Protein AF-0000000087723643 (afdb_homodimer)

pLDDT: mean 82.54, std 24.22, range [20.09, 98.75]

Solvent-accessible surface area (backbone atoms only — not comparable to full-atom values): 52245 Å² total; per-residue (Å²): 130,82,72,81,43,81,81,52,64,53,71,43,76,59,82,83,79,67,75,82,64,78,79,64,84,59,65,57,58,52,70,67,60,32,55,51,51,60,59,58,73,68,57,72,82,84,74,77,76,80,63,84,64,72,78,69,77,71,68,84,69,69,52,63,74,58,72,66,26,65,68,58,55,58,62,52,62,81,50,62,85,54,51,44,72,54,57,53,53,50,32,48,53,33,48,74,66,64,28,36,28,35,32,38,37,41,27,78,93,50,28,60,48,46,53,61,51,38,53,49,39,38,72,72,19,70,22,78,40,47,34,35,46,60,49,89,30,91,48,41,47,28,54,45,39,64,63,37,46,75,71,62,39,53,29,38,39,40,41,62,26,63,75,60,62,51,58,86,72,46,83,44,55,57,46,67,32,43,38,45,44,56,46,52,42,62,58,52,50,50,51,46,59,72,75,40,64,74,61,49,30,35,34,42,36,27,38,66,38,37,41,48,51,52,55,53,39,50,62,71,40,35,81,52,20,71,61,52,39,60,54,59,34,47,77,46,53,66,19,35,37,40,60,48,24,32,52,72,70,65,87,80,72,48,64,32,35,44,31,43,36,83,64,58,64,36,54,46,21,38,38,50,29,28,60,84,50,50,39,29,37,33,21,67,85,76,69,44,56,26,40,48,50,68,48,48,42,61,52,48,50,54,51,47,52,34,29,60,56,36,48,69,43,56,30,34,32,39,34,36,26,54,40,40,50,36,21,44,71,68,52,50,50,50,50,50,51,55,36,49,75,69,72,39,48,71,42,42,31,37,27,61,75,86,47,50,66,57,51,45,44,41,24,70,82,69,38,48,19,36,34,40,40,38,68,51,50,54,31,71,61,40,40,84,65,33,90,47,34,46,29,28,54,58,45,43,32,28,36,71,68,74,40,81,51,62,81,58,68,68,86,80,59,80,69,64,77,72,77,71,55,89,44,42,50,60,41,92,26,32,41,51,24,50,84,35,64,87,58,31,65,37,72,71,51,76,73,76,78,74,70,72,69,64,65,65,60,62,65,65,63,62,68,73,79,79,79,78,77,76,81,77,132,128,81,73,82,41,80,81,50,65,53,71,44,78,58,81,83,78,68,73,80,64,79,80,64,85,59,66,56,59,53,70,67,58,33,55,51,50,61,60,57,73,69,58,72,83,83,74,78,76,80,64,83,64,74,78,69,76,70,69,84,70,70,52,61,73,57,72,66,28,64,68,59,55,57,61,51,62,80,50,64,85,52,50,45,74,52,57,54,54,50,32,48,52,33,49,73,66,64,28,38,28,36,31,38,38,40,27,76,93,50,27,60,47,47,54,60,50,38,51,50,38,37,71,71,18,67,23,78,40,48,36,36,45,60,49,89,29,91,49,41,48,27,55,45,38,65,64,38,48,76,70,63,37,53,30,36,40,40,41,61,25,62,74,61,62,51,57,88,71,46,80,42,55,56,44,70,32,42,38,44,44,57,47,52,42,60,58,52,49,50,50,46,58,73,75,39,65,75,62,48,30,34,34,43,37,27,36,66,39,39,42,47,49,50,53,52,38,50,64,70,39,35,82,53,19,71,62,50,40,61,55,58,36,47,78,46,52,65,21,35,37,39,59,48,25,32,49,72,69,65,86,82,71,50,64,34,33,43,31,43,37,83,66,59,63,35,56,47,19,39,39,49,28,29,60,85,49,47,39,28,38,33,21,67,87,76,69,44,58,26,40,45,50,68,48,47,42,61,52,48,51,54,52,48,52,33,29,60,55,36,48,70,44,58,30,34,32,39,33,36,25,53,40,41,49,38,20,44,71,69,53,52,50,50,51,51,50,55,37,50,74,70,71,38,48,71,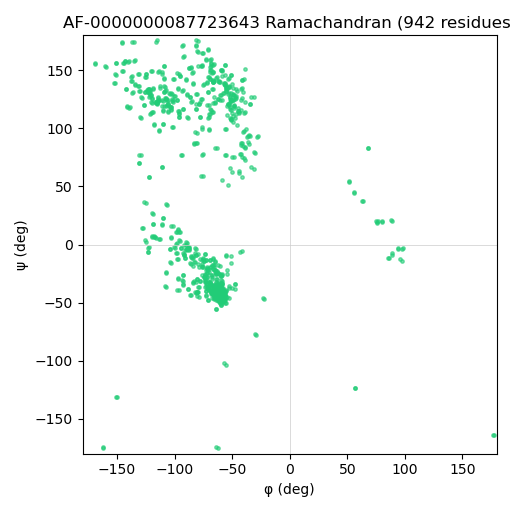42,44,31,36,29,62,75,87,47,52,67,57,49,44,44,41,24,68,84,67,39,49,18,36,32,41,40,37,67,50,50,55,30,71,61,39,38,86,67,32,90,49,34,49,28,28,53,57,45,44,32,29,35,71,68,73,41,82,50,62,82,58,69,67,86,80,60,79,70,63,77,74,76,71,54,87,44,43,50,58,42,92,26,33,40,50,24,48,85,34,65,87,59,31,65,37,72,70,51,75,72,77,76,76,71,72,70,64,67,66,61,61,66,68,63,62,68,73,79,79,78,78,76,74,83,76,133

InterPro domains:
  IPR016435 Diphthamide synthesis DPH1/DPH2 [PF01866] (106-406)
  IPR016435 Diphthamide synthesis DPH1/DPH2 [PTHR10762] (52-450)
  IPR016435 Diphthamide synthesis DPH1/DPH2 [SFLDS00032] (35-453)
  IPR016435 Diphthamide synthesis DPH1/DPH2 [TIGR00322] (83-400)
  IPR042263 Diphthamide synthesis DPH1/DPH2, domain 1 [G3DSA:3.40.50.11840] (94-179)
  IPR042264 Diphthamide synthesis DPH1/DPH2, domain 2 [G3DSA:3.40.50.11850] (180-295)
  IPR042265 Diphthamide synthesis DPH1/DPH2, domain 3 [G3DSA:3.40.50.11860] (296-396)

Secondary structure (DSSP, 8-state):
----S---EEEEE-S---------------HHHHHHHHHHTT------------------PPPHHHHT-HHHHHHHTTS-TTEE--HHHHHHHHHHHT-SEEEEE--GGGGGGHHHHHHHHHHHS--SEEEEE-S---SGGG--HHHHHHTT-SEEEEESS--SS-TTTSSS-EEEE--EE---HHHHHHHHHHHS-TT--EEEEE-GGGHHHHHHHHHHHTTT-TT-B----TTSPTTB--SSB-----TTS-SEEEEE-SSSHHHHHHHHH-TTS-EEEEETTTTEEEEEEE-HHHHHHHHHHHHHHHTT-SEEEEEEE-STT-S-HHHHHHHHHHHHHTT-EEEEEEESS--HHHHHHHHTTT-SEEEEES-THHHHHHGGG-SS-EE-HHHHHHHTTSS--TT---SS-TT-SSPPPTT------BTT-TT--TT---S---------THHHHHHTTTS----------/----S---EEEEE-S------------B--HHHHHHHHHHTT--------S---------PPPHHHHT-HHHHHHHTTS-TTEE--HHHHHHHHHHHT-SEEEEE--GGGGGGHHHHHHHHHHHS--SEEEEE-S---SGGG--HHHHHHTT-SEEEEESS--SS-TTTSSS-EEEE--EE--BHHHHHHHHHHHS-TT--EEEEE-GGGHHHHHHHHHHHTTT-TT-B----TTSPTTB--SSB-----TTS-SEEEEE-SSSHHHHHHHHH-TTS-EEEEETTTTEEEEEEE-HHHHHHHHHHHHHHHTT-SEEEEEEE-STT-S-HHHHHHHHHHHHHTT-EEEEEEESS--HHHHHHHHTTT-SEEEEES-THHHHHHGGG-SS-EE-HHHHHHHTTSS--TT---SS-TT-SSP--TT------BTT-TT--TT---S---------THHHHHHGGGS----------

Sequence (946 aa):
MEEDGPPRFSGRSAGRDSAPAPATAGALVPHAAANAAAAAAAAPPAAAAAAAGPRRFVRQQVPDEVLNDPALNAAMAVLPANYNFEIPKTVWRLRQAGAARVALQFPEGLLMYACAIADILQEHAGVEHAFVMGDVAYGACCVDDFSAAALGADFLVHYGHSCLVPVGVTNLPCLYVFVDIQMDVDHLVDCVRLNFPAGTRLLLAGTIQFSSAIQVARARLAGDYPSLDVPKCKPLSPGEVLGCTAPVVPAGSHDALVFVADGRFHLEAMMIANPWLPAYRYDPYGRQLFSESYDHAGMRAARRAAVEAAARARRWGLVMGTLGRQGNPRIVELLESKLAAKGLTYTLVLLSELSPQKLEALGRRDVDAWVQVACPRLSIDWGEGFVKPTLTPFEALVALGEAPAWWARPAGDAAVTPPVTPGHEPYPMDYYAAEGGEWNSSYHKAKPRARPAAAAAAAAAGSPAAAAAPAAQMEEDGPPRFSGRSAGRDSAPAPATAGALVPHAAANAAAAAAAAPPAAAAAAAGPRRFVRQQVPDEVLNDPALNAAMAVLPANYNFEIPKTVWRLRQAGAARVALQFPEGLLMYACAIADILQEHAGVEHAFVMGDVAYGACCVDDFSAAALGADFLVHYGHSCLVPVGVTNLPCLYVFVDIQMDVDHLVDCVRLNFPAGTRLLLAGTIQFSSAIQVARARLAGDYPSLDVPKCKPLSPGEVLGCTAPVVPAGSHDALVFVADGRFHLEAMMIANPWLPAYRYDPYGRQLFSESYDHAGMRAARRAAVEAAARARRWGLVMGTLGRQGNPRIVELLESKLAAKGLTYTLVLLSELSPQKLEALGRRDVDAWVQVACPRLSIDWGEGFVKPTLTPFEALVALGEAPAWWARPAGDAAVTPPVTPGHEPYPMDYYAAEGGEWNSSYHKAKPRARPAAAAAAAAAGSPAAAAAPAAQ

Structure (mmCIF, N/CA/C/O backbone):
data_AF-0000000087723643-model_v1
#
loop_
_entity.id
_entity.type
_entity.pdbx_description
1 polymer '2-(3-amino-3-carboxypropyl)histidine synthase subunit 1'
#
loop_
_atom_site.group_PDB
_atom_site.id
_atom_site.type_symbol
_atom_site.label_atom_id
_atom_site.label_alt_id
_atom_site.label_comp_id
_atom_site.label_asym_id
_atom_site.label_entity_id
_atom_site.label_seq_id
_atom_site.pdbx_PDB_ins_code
_atom_site.Cartn_x
_atom_site.Cartn_y
_atom_site.Cartn_z
_atom_site.occupancy
_atom_site.B_iso_or_equiv
_atom_site.auth_seq_id
_atom_site.auth_comp_id
_atom_site.auth_asym_id
_atom_site.auth_atom_id
_atom_site.pdbx_PDB_model_num
ATOM 1 N N . MET A 1 1 ? -0.548 11.922 -9.336 1 26.77 1 MET A N 1
ATOM 2 C CA . MET A 1 1 ? -1.993 11.727 -9.398 1 26.77 1 MET A CA 1
ATOM 3 C C . MET A 1 1 ? -2.705 13.031 -9.734 1 26.77 1 MET A C 1
ATOM 5 O O . MET A 1 1 ? -2.709 13.969 -8.938 1 26.77 1 MET A O 1
ATOM 9 N N . GLU A 1 2 ? -2.734 13.344 -10.938 1 32.09 2 GLU A N 1
ATOM 10 C CA . GLU A 1 2 ? -3.5 14.508 -11.375 1 32.09 2 GLU A CA 1
ATOM 11 C C . GLU A 1 2 ? -4.91 14.492 -10.789 1 32.09 2 GLU A C 1
ATOM 13 O O . GLU A 1 2 ? -5.543 13.438 -10.711 1 32.09 2 GLU A O 1
ATOM 18 N N . GLU A 1 3 ? -5.207 15.484 -9.992 1 39.53 3 GLU A N 1
ATOM 19 C CA . GLU A 1 3 ? -6.414 15.844 -9.25 1 39.53 3 GLU A CA 1
ATOM 20 C C . GLU A 1 3 ? -7.648 15.789 -10.141 1 39.53 3 GLU A C 1
ATOM 22 O O . GLU A 1 3 ? -7.812 16.625 -11.031 1 39.53 3 GLU A O 1
ATOM 27 N N . ASP A 1 4 ? -8.047 14.633 -10.398 1 43.69 4 ASP A N 1
ATOM 28 C CA . ASP A 1 4 ? -9.242 14.555 -11.219 1 43.69 4 ASP A CA 1
ATOM 29 C C . ASP A 1 4 ? -10.391 15.344 -10.602 1 43.69 4 ASP A C 1
ATOM 31 O O . ASP A 1 4 ? -11.531 15.273 -11.07 1 43.69 4 ASP A O 1
ATOM 35 N N . GLY A 1 5 ? -10.258 15.82 -9.383 1 43.44 5 GLY A N 1
ATOM 36 C CA . GLY A 1 5 ? -11.438 16.547 -8.938 1 43.44 5 GLY A CA 1
ATOM 37 C C . GLY A 1 5 ? -11.539 17.938 -9.523 1 43.44 5 GLY A C 1
ATOM 38 O O . GLY A 1 5 ? -10.594 18.422 -10.156 1 43.44 5 GLY A O 1
ATOM 39 N N . PRO A 1 6 ? -12.703 18.5 -9.656 1 44.12 6 PRO A N 1
ATOM 40 C CA . PRO A 1 6 ? -12.836 19.859 -10.18 1 44.12 6 PRO A CA 1
ATOM 41 C C . PRO A 1 6 ? -11.867 20.844 -9.508 1 44.12 6 PRO A C 1
ATOM 43 O O . PRO A 1 6 ? -11.617 20.734 -8.305 1 44.12 6 PRO A O 1
ATOM 46 N N . PRO A 1 7 ? -11.148 21.469 -10.297 1 54 7 PRO A N 1
ATOM 47 C CA . PRO A 1 7 ? -10.211 22.453 -9.758 1 54 7 PRO A CA 1
ATOM 48 C C . PRO A 1 7 ? -10.891 23.516 -8.883 1 54 7 PRO A C 1
ATOM 50 O O . PRO A 1 7 ? -11.859 24.141 -9.312 1 54 7 PRO A O 1
ATOM 53 N N . ARG A 1 8 ? -10.891 23.453 -7.605 1 56.75 8 ARG A N 1
ATOM 54 C CA . ARG A 1 8 ? -11.531 24.438 -6.734 1 56.75 8 ARG A CA 1
ATOM 55 C C . ARG A 1 8 ? -10.562 25.578 -6.391 1 56.75 8 ARG A C 1
ATOM 57 O O . ARG A 1 8 ? -10.898 26.453 -5.598 1 56.75 8 ARG A O 1
ATOM 64 N N . PHE A 1 9 ? -9.352 25.422 -6.988 1 56.84 9 PHE A N 1
ATOM 65 C CA . PHE A 1 9 ? -8.336 26.375 -6.566 1 56.84 9 PHE A CA 1
ATOM 66 C C . PHE A 1 9 ? -7.844 27.188 -7.75 1 56.84 9 PHE A C 1
ATOM 68 O O . PHE A 1 9 ? -7.688 26.672 -8.859 1 56.84 9 PHE A O 1
ATOM 75 N N . SER A 1 10 ? -7.887 28.5 -7.633 1 61.25 10 SER A N 1
ATOM 76 C CA . SER A 1 10 ? -7.227 29.344 -8.625 1 61.25 10 SER A CA 1
ATOM 77 C C . SER A 1 10 ? -6.207 30.266 -7.965 1 61.25 10 SER A C 1
ATOM 79 O O . SER A 1 10 ? -6.391 30.688 -6.824 1 61.25 10 SER A O 1
ATOM 81 N N . GLY A 1 11 ? -5.066 30.438 -8.383 1 63.12 11 GLY A N 1
ATOM 82 C CA . GLY A 1 11 ? -4.031 31.344 -7.91 1 63.12 11 GLY A CA 1
ATOM 83 C C . GLY A 1 11 ? -3.59 32.344 -8.961 1 63.12 11 GLY A C 1
ATOM 84 O O . GLY A 1 11 ? -3.422 32 -10.133 1 63.12 11 GLY A O 1
ATOM 85 N N . ARG A 1 12 ? -3.676 33.75 -8.734 1 61.25 12 ARG A N 1
ATOM 86 C CA . ARG A 1 12 ? -3.16 34.781 -9.625 1 61.25 12 ARG A CA 1
ATOM 87 C C . ARG A 1 12 ? -1.912 35.438 -9.039 1 61.25 12 ARG A C 1
ATOM 89 O O . ARG A 1 12 ? -1.811 35.594 -7.82 1 61.25 12 ARG A O 1
ATOM 96 N N . SER A 1 13 ? -0.91 35.531 -9.945 1 59.28 13 SER A N 1
ATOM 97 C CA . SER A 1 13 ? 0.281 36.219 -9.5 1 59.28 13 SER A CA 1
ATOM 98 C C . SER A 1 13 ? -0.072 37.625 -8.977 1 59.28 13 SER A C 1
ATOM 100 O O . SER A 1 13 ? -0.798 38.375 -9.633 1 59.28 13 SER A O 1
ATOM 102 N N . ALA A 1 14 ? -0.001 37.969 -7.863 1 53.91 14 ALA A N 1
ATOM 103 C CA . ALA A 1 14 ? -0.396 39.25 -7.332 1 53.91 14 ALA A CA 1
ATOM 104 C C . ALA A 1 14 ? 0.349 40.406 -8.039 1 53.91 14 ALA A C 1
ATOM 106 O O . ALA A 1 14 ? -0.264 41.375 -8.477 1 53.91 14 ALA A O 1
ATOM 107 N N . GLY A 1 15 ? 1.433 41.219 -7.691 1 44.56 15 GLY A N 1
ATOM 108 C CA . GLY A 1 15 ? 2.059 42.469 -8.062 1 44.56 15 GLY A CA 1
ATOM 109 C C . GLY A 1 15 ? 2.926 42.344 -9.305 1 44.56 15 GLY A C 1
ATOM 110 O O . GLY A 1 15 ? 3.133 41.25 -9.828 1 44.56 15 GLY A O 1
ATOM 111 N N . ARG A 1 16 ? 3.516 43.781 -9.789 1 41.38 16 ARG A N 1
ATOM 112 C CA . ARG A 1 16 ? 4.398 44.219 -10.867 1 41.38 16 ARG A CA 1
ATOM 113 C C . ARG A 1 16 ? 5.676 43.406 -10.906 1 41.38 16 ARG A C 1
ATOM 115 O O . ARG A 1 16 ? 6.316 43.188 -9.875 1 41.38 16 ARG A O 1
ATOM 122 N N . ASP A 1 17 ? 5.82 42.719 -11.961 1 36.19 17 ASP A N 1
ATOM 123 C CA . ASP A 1 17 ? 7.008 41.938 -12.289 1 36.19 17 ASP A CA 1
ATOM 124 C C . ASP A 1 17 ? 8.281 42.781 -12.125 1 36.19 17 ASP A C 1
ATOM 126 O O . ASP A 1 17 ? 8.5 43.719 -12.875 1 36.19 17 ASP A O 1
ATOM 130 N N . SER A 1 18 ? 8.727 43.312 -11.078 1 31.7 18 SER A N 1
ATOM 131 C CA . SER A 1 18 ? 10.07 43.844 -11.273 1 31.7 18 SER A CA 1
ATOM 132 C C . SER A 1 18 ? 11 42.812 -11.891 1 31.7 18 SER A C 1
ATOM 134 O O . SER A 1 18 ? 10.891 41.625 -11.594 1 31.7 18 SER A O 1
ATOM 136 N N . ALA A 1 19 ? 11.609 43.125 -13.031 1 34.75 19 ALA A N 1
ATOM 137 C CA . ALA A 1 19 ? 12.625 42.344 -13.703 1 34.75 19 ALA A CA 1
ATOM 138 C C . ALA A 1 19 ? 13.516 41.625 -12.688 1 34.75 19 ALA A C 1
ATOM 140 O O . ALA A 1 19 ? 13.93 42.219 -11.688 1 34.75 19 ALA A O 1
ATOM 141 N N . PRO A 1 20 ? 13.609 40.281 -12.719 1 33.22 20 PRO A N 1
ATOM 142 C CA . PRO A 1 20 ? 14.453 39.5 -11.789 1 33.22 20 PRO A CA 1
ATOM 143 C C . PRO A 1 20 ? 15.828 40.156 -11.586 1 33.22 20 PRO A C 1
ATOM 145 O O . PRO A 1 20 ? 16.578 40.312 -12.555 1 33.22 20 PRO A O 1
ATOM 148 N N . ALA A 1 21 ? 16.016 41.188 -10.812 1 29.42 21 ALA A N 1
ATOM 149 C CA . ALA A 1 21 ? 17.422 41.531 -10.594 1 29.42 21 ALA A CA 1
ATOM 150 C C . ALA A 1 21 ? 18.266 40.281 -10.352 1 29.42 21 ALA A C 1
ATOM 152 O O . ALA A 1 21 ? 17.75 39.25 -9.891 1 29.42 21 ALA A O 1
ATOM 153 N N . PRO A 1 22 ? 19.484 40.188 -11.047 1 28.86 22 PRO A N 1
ATOM 154 C CA . PRO A 1 22 ? 20.359 39.062 -10.789 1 28.86 22 PRO A CA 1
ATOM 155 C C . PRO A 1 22 ? 20.406 38.656 -9.305 1 28.86 22 PRO A C 1
ATOM 157 O O . PRO A 1 22 ? 20.281 39.531 -8.438 1 28.86 22 PRO A O 1
ATOM 160 N N . ALA A 1 23 ? 19.953 37.562 -8.938 1 30.86 23 ALA A N 1
ATOM 161 C CA . ALA A 1 23 ? 19.938 36.969 -7.609 1 30.86 23 ALA A CA 1
ATOM 162 C C . ALA A 1 23 ? 21.188 37.375 -6.816 1 30.86 23 ALA A C 1
ATOM 164 O O . ALA A 1 23 ? 22.297 36.906 -7.098 1 30.86 23 ALA A O 1
ATOM 165 N N . THR A 1 24 ? 21.297 38.625 -6.504 1 26.8 24 THR A N 1
ATOM 166 C CA . THR A 1 24 ? 22.312 38.719 -5.453 1 26.8 24 THR A CA 1
ATOM 167 C C . THR A 1 24 ? 22.031 37.75 -4.324 1 26.8 24 THR A C 1
ATOM 169 O O . THR A 1 24 ? 20.875 37.406 -4.074 1 26.8 24 THR A O 1
ATOM 172 N N . ALA A 1 25 ? 22.984 36.938 -3.848 1 31.97 25 ALA A N 1
ATOM 173 C CA . ALA A 1 25 ? 22.969 35.906 -2.834 1 31.97 25 ALA A CA 1
ATOM 174 C C . ALA A 1 25 ? 22.203 36.344 -1.593 1 31.97 25 ALA A C 1
ATOM 176 O O . ALA A 1 25 ? 22.688 37.156 -0.817 1 31.97 25 ALA A O 1
ATOM 177 N N . GLY A 1 26 ? 20.969 36.594 -1.682 1 32.94 26 GLY A N 1
ATOM 178 C CA . GLY A 1 26 ? 20.219 36.844 -0.463 1 32.94 26 GLY A CA 1
ATOM 179 C C . GLY A 1 26 ? 20.594 35.906 0.676 1 32.94 26 GLY A C 1
ATOM 180 O O . GLY A 1 26 ? 21.188 34.844 0.451 1 32.94 26 GLY A O 1
ATOM 181 N N . ALA A 1 27 ? 20.656 36.375 1.974 1 34.47 27 ALA A N 1
ATOM 182 C CA . ALA A 1 27 ? 21.188 35.719 3.168 1 34.47 27 ALA A CA 1
ATOM 183 C C . ALA A 1 27 ? 20.422 34.469 3.516 1 34.47 27 ALA A C 1
ATOM 185 O O . ALA A 1 27 ? 19.219 34.531 3.811 1 34.47 27 ALA A O 1
ATOM 186 N N . LEU A 1 28 ? 20.734 33.375 2.9 1 44.81 28 LEU A N 1
ATOM 187 C CA . LEU A 1 28 ? 20.297 32.094 3.443 1 44.81 28 LEU A CA 1
ATOM 188 C C . LEU A 1 28 ? 20.438 32.062 4.961 1 44.81 28 LEU A C 1
ATOM 190 O O . LEU A 1 28 ? 21.484 32.438 5.504 1 44.81 28 LEU A O 1
ATOM 194 N N . VAL A 1 29 ? 19.484 32.312 5.738 1 44.44 29 VAL A N 1
ATOM 195 C CA . VAL A 1 29 ? 19.562 32.219 7.191 1 44.44 29 VAL A CA 1
ATOM 196 C C . VAL A 1 29 ? 20.141 30.859 7.602 1 44.44 29 VAL A C 1
ATOM 198 O O . VAL A 1 29 ? 19.594 29.812 7.227 1 44.44 29 VAL A O 1
ATOM 201 N N . PRO A 1 30 ? 21.375 30.938 8.07 1 46.38 30 PRO A N 1
ATOM 202 C CA . PRO A 1 30 ? 21.953 29.672 8.516 1 46.38 30 PRO A CA 1
ATOM 203 C C . PRO A 1 30 ? 21.078 28.938 9.523 1 46.38 30 PRO A C 1
ATOM 205 O O . PRO A 1 30 ? 20.328 29.562 10.273 1 46.38 30 PRO A O 1
ATOM 208 N N . HIS A 1 31 ? 21.031 27.703 9.438 1 50.47 31 HIS A N 1
ATOM 209 C CA . HIS A 1 31 ? 20.25 26.828 10.297 1 50.47 31 HIS A CA 1
ATOM 210 C C . HIS A 1 31 ? 20.438 27.188 11.766 1 50.47 31 HIS A C 1
ATOM 212 O O . HIS A 1 31 ? 19.5 27.094 12.562 1 50.47 31 HIS A O 1
ATOM 218 N N . ALA A 1 32 ? 21.688 27.656 12.188 1 42.41 32 ALA A N 1
ATOM 219 C CA . ALA A 1 32 ? 22 27.984 13.578 1 42.41 32 ALA A CA 1
ATOM 220 C C . ALA A 1 32 ? 21.203 29.188 14.055 1 42.41 32 ALA A C 1
ATOM 222 O O . ALA A 1 32 ? 20.781 29.234 15.211 1 42.41 32 ALA A O 1
ATOM 223 N N . ALA A 1 33 ? 21.094 30.062 13.289 1 41.12 33 ALA A N 1
ATOM 224 C CA . ALA A 1 33 ? 20.406 31.297 13.672 1 41.12 33 ALA A CA 1
ATOM 225 C C . ALA A 1 33 ? 18.906 31.062 13.844 1 41.12 33 ALA A C 1
ATOM 227 O O . ALA A 1 33 ? 18.266 31.641 14.727 1 41.12 33 ALA A O 1
ATOM 228 N N . ALA A 1 34 ? 18.469 30.141 13.039 1 41.38 34 ALA A N 1
ATOM 229 C CA . ALA A 1 34 ? 17.047 29.828 13.102 1 41.38 34 ALA A CA 1
ATOM 230 C C . ALA A 1 34 ? 16.719 29.078 14.391 1 41.38 34 ALA A C 1
ATOM 232 O O . ALA A 1 34 ? 15.68 29.344 15.008 1 41.38 34 ALA A O 1
ATOM 233 N N . ASN A 1 35 ? 17.625 28.203 14.805 1 43.75 35 ASN A N 1
ATOM 234 C CA . ASN A 1 35 ? 17.406 27.469 16.047 1 43.75 35 ASN A CA 1
ATOM 235 C C . ASN A 1 35 ? 17.484 28.375 17.266 1 43.75 35 ASN A C 1
ATOM 237 O O . ASN A 1 35 ? 16.734 28.203 18.234 1 43.75 35 ASN A O 1
ATOM 241 N N . ALA A 1 36 ? 18.344 29.422 17.25 1 41.81 36 ALA A N 1
ATOM 242 C CA . ALA A 1 36 ? 18.484 30.375 18.344 1 41.81 36 ALA A CA 1
ATOM 243 C C . ALA A 1 36 ? 17.25 31.281 18.422 1 41.81 36 ALA A C 1
ATOM 245 O O . ALA A 1 36 ? 16.766 31.578 19.531 1 41.81 36 ALA A O 1
ATOM 246 N N . ALA A 1 37 ? 16.766 31.594 17.375 1 41.94 37 ALA A N 1
ATOM 247 C CA . ALA A 1 37 ? 15.594 32.469 17.391 1 41.94 37 ALA A CA 1
ATOM 248 C C . ALA A 1 37 ? 14.352 31.734 17.875 1 41.94 37 ALA A C 1
ATOM 250 O O . ALA A 1 37 ? 13.531 32.281 18.609 1 41.94 37 ALA A O 1
ATOM 251 N N . ALA A 1 38 ? 14.234 30.484 17.531 1 43.06 38 ALA A N 1
ATOM 252 C CA . ALA A 1 38 ? 13.102 29.688 18 1 43.06 38 ALA A CA 1
ATOM 253 C C . ALA A 1 38 ? 13.18 29.453 19.5 1 43.06 38 ALA A C 1
ATOM 255 O O . ALA A 1 38 ? 12.156 29.469 20.188 1 43.06 38 ALA A O 1
ATOM 256 N N . ALA A 1 39 ? 14.352 29.312 20.141 1 40.75 39 ALA A N 1
ATOM 257 C CA . ALA A 1 39 ? 14.555 29.188 21.578 1 40.75 39 ALA A CA 1
ATOM 258 C C . ALA A 1 39 ? 14.273 30.516 22.297 1 40.75 39 ALA A C 1
ATOM 260 O O . ALA A 1 39 ? 13.727 30.531 23.391 1 40.75 39 ALA A O 1
ATOM 261 N N . ALA A 1 40 ? 14.57 31.656 21.781 1 38.5 40 ALA A N 1
ATOM 262 C CA . ALA A 1 40 ? 14.398 32.969 22.406 1 38.5 40 ALA A CA 1
ATOM 263 C C . ALA A 1 40 ? 12.922 33.375 22.438 1 38.5 40 ALA A C 1
ATOM 265 O O . ALA A 1 40 ? 12.492 34.062 23.344 1 38.5 40 ALA A O 1
ATOM 266 N N . ALA A 1 41 ? 12.148 32.969 21.484 1 38.88 41 ALA A N 1
ATOM 267 C CA . ALA A 1 41 ? 10.758 33.438 21.438 1 38.88 41 ALA A CA 1
ATOM 268 C C . ALA A 1 41 ? 9.906 32.719 22.484 1 38.88 41 ALA A C 1
ATOM 270 O O . ALA A 1 41 ? 8.773 33.125 22.75 1 38.88 41 ALA A O 1
ATOM 271 N N . ALA A 1 42 ? 10.328 31.562 23.078 1 35.16 42 ALA A N 1
ATOM 272 C CA . ALA A 1 42 ? 9.586 30.859 24.141 1 35.16 42 ALA A CA 1
ATOM 273 C C . ALA A 1 42 ? 9.906 31.438 25.5 1 35.16 42 ALA A C 1
ATOM 275 O O . ALA A 1 42 ? 9.422 30.953 26.531 1 35.16 42 ALA A O 1
ATOM 276 N N . ALA A 1 43 ? 10.953 32.312 25.641 1 30.06 43 ALA A N 1
ATOM 277 C CA . ALA A 1 43 ? 11.289 32.719 26.984 1 30.06 43 ALA A CA 1
ATOM 278 C C . ALA A 1 43 ? 10.281 33.75 27.516 1 30.06 43 ALA A C 1
ATOM 280 O O . ALA A 1 43 ? 10.07 34.781 26.891 1 30.06 43 ALA A O 1
ATOM 281 N N . PRO A 1 44 ? 9.32 33.375 28.312 1 31.84 44 PRO A N 1
ATOM 282 C CA . PRO A 1 44 ? 8.5 34.406 28.969 1 31.84 44 PRO A CA 1
ATOM 283 C C . PRO A 1 44 ? 9.328 35.469 29.672 1 31.84 44 PRO A C 1
ATOM 285 O O . PRO A 1 44 ? 10.5 35.25 29.969 1 31.84 44 PRO A O 1
ATOM 288 N N . PRO A 1 45 ? 8.906 36.719 29.719 1 28.23 45 PRO A N 1
ATOM 289 C CA . PRO A 1 45 ? 9.586 37.781 30.438 1 28.23 45 PRO A CA 1
ATOM 290 C C . PRO A 1 45 ? 9.953 37.406 31.875 1 28.23 45 PRO A C 1
ATOM 292 O O . PRO A 1 45 ? 9.305 36.531 32.469 1 28.23 45 PRO A O 1
ATOM 295 N N . ALA A 1 46 ? 11.195 37.688 32.406 1 27.03 46 ALA A N 1
ATOM 296 C CA . ALA A 1 46 ? 11.938 37.5 33.625 1 27.03 46 ALA A CA 1
ATOM 297 C C . ALA A 1 46 ? 11.172 38.031 34.844 1 27.03 46 ALA A C 1
ATOM 299 O O . ALA A 1 46 ? 11.172 39.25 35.094 1 27.03 46 ALA A O 1
ATOM 300 N N . ALA A 1 47 ? 9.922 37.719 35.125 1 27.5 47 ALA A N 1
ATOM 301 C CA . ALA A 1 47 ? 9.609 38.125 36.5 1 27.5 47 ALA A CA 1
ATOM 302 C C . ALA A 1 47 ? 10.617 37.531 37.5 1 27.5 47 ALA A C 1
ATOM 304 O O . ALA A 1 47 ? 11.141 36.438 37.281 1 27.5 47 ALA A O 1
ATOM 305 N N . ALA A 1 48 ? 11.211 38.375 38.562 1 26.91 48 ALA A N 1
ATOM 306 C CA . ALA A 1 48 ? 12.273 38.375 39.562 1 26.91 48 ALA A CA 1
ATOM 307 C C . ALA A 1 48 ? 12.164 37.156 40.469 1 26.91 48 ALA A C 1
ATOM 309 O O . ALA A 1 48 ? 12.898 37.062 41.469 1 26.91 48 ALA A O 1
ATOM 310 N N . ALA A 1 49 ? 11.031 36.531 40.688 1 30.27 49 ALA A N 1
ATOM 311 C CA . ALA A 1 49 ? 11.148 35.781 41.938 1 30.27 49 ALA A CA 1
ATOM 312 C C . ALA A 1 49 ? 12.203 34.688 41.781 1 30.27 49 ALA A C 1
ATOM 314 O O . ALA A 1 49 ? 12.281 34 40.781 1 30.27 49 ALA A O 1
ATOM 315 N N . ALA A 1 50 ? 13.305 34.688 42.688 1 30.52 50 ALA A N 1
ATOM 316 C CA . ALA A 1 50 ? 14.523 33.906 42.844 1 30.52 50 ALA A CA 1
ATOM 317 C C . ALA A 1 50 ? 14.219 32.406 42.844 1 30.52 50 ALA A C 1
ATOM 319 O O . ALA A 1 50 ? 15.008 31.594 43.344 1 30.52 50 ALA A O 1
ATOM 320 N N . ALA A 1 51 ? 12.914 32.031 42.906 1 30.66 51 ALA A N 1
ATOM 321 C CA . ALA A 1 51 ? 12.844 30.625 43.281 1 30.66 51 ALA A CA 1
ATOM 322 C C . ALA A 1 51 ? 13.633 29.75 42.312 1 30.66 51 ALA A C 1
ATOM 324 O O . ALA A 1 51 ? 13.867 30.156 41.156 1 30.66 51 ALA A O 1
ATOM 325 N N . ALA A 1 52 ? 14.242 28.641 42.938 1 32.84 52 ALA A N 1
ATOM 326 C CA . ALA A 1 52 ? 15.062 27.594 42.312 1 32.84 52 ALA A CA 1
ATOM 327 C C . ALA A 1 52 ? 14.484 27.172 40.969 1 32.84 52 ALA A C 1
ATOM 329 O O . ALA A 1 52 ? 13.312 26.781 40.875 1 32.84 52 ALA A O 1
ATOM 330 N N . GLY A 1 53 ? 14.82 27.891 39.969 1 30.38 53 GLY A N 1
ATOM 331 C CA . GLY A 1 53 ? 14.344 27.688 38.625 1 30.38 53 GLY A CA 1
ATOM 332 C C . GLY A 1 53 ? 14.375 26.234 38.188 1 30.38 53 GLY A C 1
ATOM 333 O O . GLY A 1 53 ? 15.156 25.438 38.719 1 30.38 53 GLY A O 1
ATOM 334 N N . PRO A 1 54 ? 13.188 25.719 37.969 1 34.25 54 PRO A N 1
ATOM 335 C CA . PRO A 1 54 ? 13.164 24.312 37.562 1 34.25 54 PRO A CA 1
ATOM 336 C C . PRO A 1 54 ? 14.375 23.938 36.719 1 34.25 54 PRO A C 1
ATOM 338 O O . PRO A 1 54 ? 14.969 24.781 36.062 1 34.25 54 PRO A O 1
ATOM 341 N N . ARG A 1 55 ? 15.062 22.859 37.188 1 37.69 55 ARG A N 1
ATOM 342 C CA . ARG A 1 55 ? 16.188 22.266 36.469 1 37.69 55 ARG A CA 1
ATOM 343 C C . ARG A 1 55 ? 15.945 22.297 34.969 1 37.69 55 ARG A C 1
ATOM 345 O O . ARG A 1 55 ? 14.922 21.797 34.469 1 37.69 55 ARG A O 1
ATOM 352 N N . ARG A 1 56 ? 16.375 23.25 34.344 1 32.97 56 ARG A N 1
ATOM 353 C CA . ARG A 1 56 ? 16.328 23.297 32.875 1 32.97 56 ARG A CA 1
ATOM 354 C C . ARG A 1 56 ? 16.547 21.906 32.281 1 32.97 56 ARG A C 1
ATOM 356 O O . ARG A 1 56 ? 17.453 21.188 32.656 1 32.97 56 ARG A O 1
ATOM 363 N N . PHE A 1 57 ? 15.508 21.141 31.969 1 37.22 57 PHE A N 1
ATOM 364 C CA . PHE A 1 57 ? 15.672 19.953 31.125 1 37.22 57 PHE A CA 1
ATOM 365 C C . PHE A 1 57 ? 16.812 20.156 30.141 1 37.22 57 PHE A C 1
ATOM 367 O O . PHE A 1 57 ? 16.766 21.047 29.297 1 37.22 57 PHE A O 1
ATOM 374 N N . VAL A 1 58 ? 18.016 20 30.578 1 38.5 58 VAL A N 1
ATOM 375 C CA . VAL A 1 58 ? 19.156 20 29.672 1 38.5 58 VAL A CA 1
ATOM 376 C C . VAL A 1 58 ? 18.797 19.25 28.391 1 38.5 58 VAL A C 1
ATOM 378 O O . VAL A 1 58 ? 18.531 18.047 28.422 1 38.5 58 VAL A O 1
ATOM 381 N N . ARG A 1 59 ? 18.047 19.781 27.547 1 46.38 59 ARG A N 1
ATOM 382 C CA . ARG A 1 59 ? 17.984 19.234 26.188 1 46.38 59 ARG A CA 1
ATOM 383 C C . ARG A 1 59 ? 19.297 18.562 25.812 1 46.38 59 ARG A C 1
ATOM 385 O O . ARG A 1 59 ? 20.375 19.156 25.953 1 46.38 59 ARG A O 1
ATOM 392 N N . GLN A 1 60 ? 19.391 17.328 26.031 1 55.31 60 GLN A N 1
ATOM 393 C CA . GLN A 1 60 ? 20.578 16.531 25.734 1 55.31 60 GLN A CA 1
ATOM 394 C C . GLN A 1 60 ? 21.266 17.016 24.453 1 55.31 60 GLN A C 1
ATOM 396 O O . GLN A 1 60 ? 20.75 16.797 23.359 1 55.31 60 GLN A O 1
ATOM 401 N N . GLN A 1 61 ? 22.156 18 24.562 1 79.94 61 GLN A N 1
ATOM 402 C CA . GLN A 1 61 ? 23 18.609 23.531 1 79.94 61 GLN A CA 1
ATOM 403 C C . GLN A 1 61 ? 23.891 17.562 22.875 1 79.94 61 GLN A C 1
ATOM 405 O O . GLN A 1 61 ? 24.359 16.641 23.547 1 79.94 61 GLN A O 1
ATOM 410 N N . VAL A 1 62 ? 23.812 17.453 21.594 1 92.88 62 VAL A N 1
ATOM 411 C CA . VAL A 1 62 ? 24.75 16.625 20.828 1 92.88 62 VAL A CA 1
ATOM 412 C C . VAL A 1 62 ? 26.172 16.938 21.25 1 92.88 62 VAL A C 1
ATOM 414 O O . VAL A 1 62 ? 26.594 18.094 21.266 1 92.88 62 VAL A O 1
ATOM 417 N N . PRO A 1 63 ? 26.938 16.031 21.75 1 95.19 63 PRO A N 1
ATOM 418 C CA . PRO A 1 63 ? 28.328 16.266 22.172 1 95.19 63 PRO A CA 1
ATOM 419 C C . PRO A 1 63 ? 29.188 16.828 21.047 1 95.19 63 PRO A C 1
ATOM 421 O O . PRO A 1 63 ? 28.969 16.516 19.875 1 95.19 63 PRO A O 1
ATOM 424 N N . ASP A 1 64 ? 30.203 17.516 21.406 1 94.38 64 ASP A N 1
ATOM 425 C CA . ASP A 1 64 ? 31.125 18.141 20.453 1 94.38 64 ASP A CA 1
ATOM 426 C C . ASP A 1 64 ? 31.844 17.078 19.625 1 94.38 64 ASP A C 1
ATOM 428 O O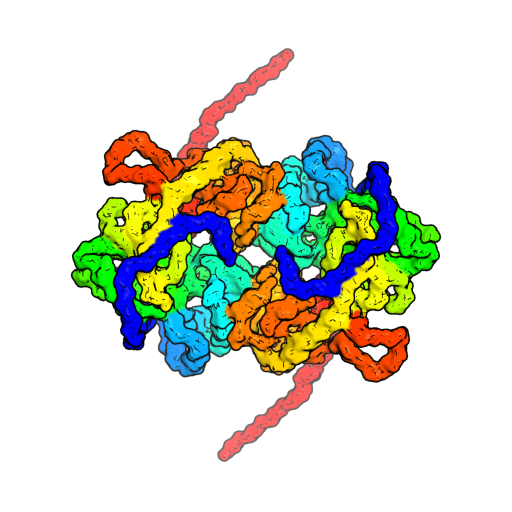 . ASP A 1 64 ? 32.156 17.312 18.453 1 94.38 64 ASP A O 1
ATOM 432 N N . GLU A 1 65 ? 32.094 16.016 20.266 1 94.25 65 GLU A N 1
ATOM 433 C CA . GLU A 1 65 ? 32.812 14.938 19.578 1 94.25 65 GLU A CA 1
ATOM 434 C C . GLU A 1 65 ? 32.031 14.469 18.344 1 94.25 65 GLU A C 1
ATOM 436 O O . GLU A 1 65 ? 32.625 14.039 17.359 1 94.25 65 GLU A O 1
ATOM 441 N N . VAL A 1 66 ? 30.734 14.555 18.391 1 96.31 66 VAL A N 1
ATOM 442 C CA . VAL A 1 66 ? 29.922 14.156 17.25 1 96.31 66 VAL A CA 1
ATOM 443 C C . VAL A 1 66 ? 29.781 15.328 16.281 1 96.31 66 VAL A C 1
ATOM 445 O O . VAL A 1 66 ? 29.953 15.164 15.078 1 96.31 66 VAL A O 1
ATOM 448 N N . LEU A 1 67 ? 29.547 16.484 16.844 1 95.12 67 LEU A N 1
ATOM 449 C CA . LEU A 1 67 ? 29.328 17.688 16.031 1 95.12 67 LEU A CA 1
ATOM 450 C C . LEU A 1 67 ? 30.578 18.016 15.195 1 95.12 67 LEU A C 1
ATOM 452 O O . LEU A 1 67 ? 30.453 18.484 14.062 1 95.12 67 LEU A O 1
ATOM 456 N N . ASN A 1 68 ? 31.781 17.719 15.734 1 94.88 68 ASN A N 1
ATOM 457 C CA . ASN A 1 68 ? 33.031 18.125 15.078 1 94.88 68 ASN A CA 1
ATOM 458 C C . ASN A 1 68 ? 33.781 16.922 14.531 1 94.88 68 ASN A C 1
ATOM 460 O O . ASN A 1 68 ? 35 17 14.297 1 94.88 68 ASN A O 1
ATOM 464 N N . ASP A 1 69 ? 33.125 15.836 14.414 1 96.25 69 ASP A N 1
ATOM 465 C CA . ASP A 1 69 ? 33.75 14.664 13.805 1 96.25 69 ASP A CA 1
ATOM 466 C C . ASP A 1 69 ? 34.031 14.891 12.32 1 96.25 69 ASP A C 1
ATOM 468 O O . ASP A 1 69 ? 33.094 14.984 11.516 1 96.25 69 ASP A O 1
ATOM 472 N N . PRO A 1 70 ? 35.312 14.938 11.93 1 97.06 70 PRO A N 1
ATOM 473 C CA . PRO A 1 70 ? 35.656 15.273 10.539 1 97.06 70 PRO A CA 1
ATOM 474 C C . PRO A 1 70 ? 35.156 14.227 9.547 1 97.06 70 PRO A C 1
ATOM 476 O O . PRO A 1 70 ? 34.75 14.578 8.43 1 97.06 70 PRO A O 1
ATOM 479 N N . ALA A 1 71 ? 35.188 13.008 9.93 1 97.31 71 ALA A N 1
ATOM 480 C CA . ALA A 1 71 ? 34.75 11.945 9.039 1 97.31 71 ALA A CA 1
ATOM 481 C C . ALA A 1 71 ? 33.219 12.047 8.812 1 97.31 71 ALA A C 1
ATOM 483 O O . ALA A 1 71 ? 32.75 11.867 7.688 1 97.31 71 ALA A O 1
ATOM 484 N N . LEU A 1 72 ? 32.5 12.305 9.867 1 97.62 72 LEU A N 1
ATOM 485 C CA . LEU A 1 72 ? 31.047 12.477 9.758 1 97.62 72 LEU A CA 1
ATOM 486 C C . LEU A 1 72 ? 30.703 13.688 8.898 1 97.62 72 LEU A C 1
ATOM 488 O O . LEU A 1 72 ? 29.844 13.617 8.023 1 97.62 72 LEU A O 1
ATOM 492 N N . ASN A 1 73 ? 31.406 14.758 9.172 1 97.12 73 ASN A N 1
ATOM 493 C CA . ASN A 1 73 ? 31.172 15.977 8.406 1 97.12 73 ASN A CA 1
ATOM 494 C C . ASN A 1 73 ? 31.453 15.781 6.922 1 97.12 73 ASN A C 1
ATOM 496 O O . ASN A 1 73 ? 30.734 16.297 6.07 1 97.12 73 ASN A O 1
ATOM 500 N N . ALA A 1 74 ? 32.5 15.016 6.633 1 97.25 74 ALA A N 1
ATOM 501 C CA . ALA A 1 74 ? 32.812 14.703 5.246 1 97.25 74 ALA A CA 1
ATOM 502 C C . ALA A 1 74 ? 31.719 13.859 4.598 1 97.25 74 ALA A C 1
ATOM 504 O O . ALA A 1 74 ? 31.359 14.078 3.439 1 97.25 74 ALA A O 1
ATOM 505 N N . ALA A 1 75 ? 31.25 12.93 5.332 1 96.06 75 ALA A N 1
ATOM 506 C CA . ALA A 1 75 ? 30.203 12.055 4.824 1 96.06 75 ALA A CA 1
ATOM 507 C C . ALA A 1 75 ? 28.922 12.836 4.543 1 96.06 75 ALA A C 1
ATOM 509 O O . ALA A 1 75 ? 28.188 12.531 3.594 1 96.06 75 ALA A O 1
ATOM 510 N N . MET A 1 76 ? 28.609 13.828 5.34 1 97 76 MET A N 1
ATOM 511 C CA . MET A 1 76 ? 27.391 14.609 5.234 1 97 76 MET A CA 1
ATOM 512 C C . MET A 1 76 ? 27.438 15.547 4.035 1 97 76 MET A C 1
ATOM 514 O O . MET A 1 76 ? 26.422 16.094 3.623 1 97 76 MET A O 1
ATOM 518 N N . ALA A 1 77 ? 28.594 15.758 3.422 1 95.56 77 ALA A N 1
ATOM 519 C CA . ALA A 1 77 ? 28.781 16.719 2.334 1 95.56 77 ALA A CA 1
ATOM 520 C C . ALA A 1 77 ? 28 16.297 1.095 1 95.56 77 ALA A C 1
ATOM 522 O O . ALA A 1 77 ? 27.734 17.125 0.217 1 95.56 77 ALA A O 1
ATOM 523 N N . VAL A 1 78 ? 27.594 15.031 1.022 1 93.12 78 VAL A N 1
ATOM 524 C CA . VAL A 1 78 ? 26.844 14.547 -0.13 1 93.12 78 VAL A CA 1
ATOM 525 C C . VAL A 1 78 ? 25.391 15.039 -0.046 1 93.12 78 VAL A C 1
ATOM 527 O O . VAL A 1 78 ? 24.688 15.094 -1.057 1 93.12 78 VAL A O 1
ATOM 530 N N . LEU A 1 79 ? 24.953 15.438 1.122 1 95.81 79 LEU A N 1
ATOM 531 C CA . LEU A 1 79 ? 23.594 15.945 1.328 1 95.81 79 LEU A CA 1
ATOM 532 C C . LEU A 1 79 ? 23.516 17.438 0.992 1 95.81 79 LEU A C 1
ATOM 534 O O . LEU A 1 79 ? 24.516 18.156 1.113 1 95.81 79 LEU A O 1
ATOM 538 N N . PRO A 1 80 ? 22.391 17.906 0.501 1 94.31 80 PRO A N 1
ATOM 539 C CA . PRO A 1 80 ? 22.281 19.328 0.172 1 94.31 80 PRO A CA 1
ATOM 540 C C . PRO A 1 80 ? 22.484 20.234 1.389 1 94.31 80 PRO A C 1
ATOM 542 O O . PRO A 1 80 ? 21.906 20 2.445 1 94.31 80 PRO A O 1
ATOM 545 N N . ALA A 1 81 ? 23.156 21.297 1.223 1 93.62 81 ALA A N 1
ATOM 546 C CA . ALA A 1 81 ? 23.578 22.172 2.318 1 93.62 81 ALA A CA 1
ATOM 547 C C . ALA A 1 81 ? 22.391 22.969 2.871 1 93.62 81 ALA A C 1
ATOM 549 O O . ALA A 1 81 ? 22.406 23.375 4.031 1 93.62 81 ALA A O 1
ATOM 550 N N . ASN A 1 82 ? 21.438 23.172 2.09 1 94.62 82 ASN A N 1
ATOM 551 C CA . ASN A 1 82 ? 20.312 24 2.531 1 94.62 82 ASN A CA 1
ATOM 552 C C . ASN A 1 82 ? 19.266 23.156 3.26 1 94.62 82 ASN A C 1
ATOM 554 O O . ASN A 1 82 ? 18.234 23.688 3.689 1 94.62 82 ASN A O 1
ATOM 558 N N . TYR A 1 83 ? 19.453 21.844 3.344 1 95.94 83 TYR A N 1
ATOM 559 C CA . TYR A 1 83 ? 18.594 20.953 4.121 1 95.94 83 TYR A CA 1
ATOM 560 C C . TYR A 1 83 ? 19.25 20.562 5.438 1 95.94 83 TYR A C 1
ATOM 562 O O . TYR A 1 83 ? 20.422 20.172 5.457 1 95.94 83 TYR A O 1
ATOM 570 N N . ASN A 1 84 ? 18.578 20.703 6.512 1 96.06 84 ASN A N 1
ATOM 571 C CA . ASN A 1 84 ? 19.078 20.203 7.789 1 96.06 84 ASN A CA 1
ATOM 572 C C . ASN A 1 84 ? 18.406 18.891 8.18 1 96.06 84 ASN A C 1
ATOM 574 O O . ASN A 1 84 ? 17.344 18.875 8.773 1 96.06 84 ASN A O 1
ATOM 578 N N . PHE A 1 85 ? 19.125 17.781 7.965 1 97.19 85 PHE A N 1
ATOM 579 C CA . PHE A 1 85 ? 18.594 16.453 8.242 1 97.19 85 PHE A CA 1
ATOM 580 C C . PHE A 1 85 ? 18.875 16.062 9.688 1 97.19 85 PHE A C 1
ATOM 582 O O . PHE A 1 85 ? 18.516 14.953 10.117 1 97.19 85 PHE A O 1
ATOM 589 N N . GLU A 1 86 ? 19.578 16.922 10.453 1 96.88 86 GLU A N 1
ATOM 590 C CA . GLU A 1 86 ? 19.938 16.688 11.852 1 96.88 86 GLU A CA 1
ATOM 591 C C . GLU A 1 86 ? 20.703 15.383 12.023 1 96.88 86 GLU A C 1
ATOM 593 O O . GLU A 1 86 ? 20.406 14.594 12.922 1 96.88 86 GLU A O 1
ATOM 598 N N . ILE A 1 87 ? 21.641 15.148 11.156 1 98.06 87 ILE A N 1
ATOM 599 C CA . ILE A 1 87 ? 22.391 13.898 11.117 1 98.06 87 ILE A CA 1
ATOM 600 C C . ILE A 1 87 ? 23.172 13.734 12.422 1 98.06 87 ILE A C 1
ATOM 602 O O . ILE A 1 87 ? 23.125 12.672 13.055 1 98.06 87 ILE A O 1
ATOM 606 N N . PRO A 1 88 ? 23.906 14.781 12.977 1 97.81 88 PRO A N 1
ATOM 607 C CA . PRO A 1 88 ? 24.625 14.602 14.234 1 97.81 88 PRO A CA 1
ATOM 608 C C . PRO A 1 88 ? 23.719 14.211 15.398 1 97.81 88 PRO A C 1
ATOM 610 O O . PRO A 1 88 ? 24.078 13.359 16.219 1 97.81 88 PRO A O 1
ATOM 613 N N . LYS A 1 89 ? 22.562 14.852 15.438 1 97.38 89 LYS A N 1
ATOM 614 C CA . LYS A 1 89 ? 21.578 14.5 16.469 1 97.38 89 LYS A CA 1
ATOM 615 C C . LYS A 1 89 ? 21.141 13.047 16.344 1 97.38 89 LYS A C 1
ATOM 617 O O . LYS A 1 89 ? 21.031 12.336 17.344 1 97.38 89 LYS A O 1
ATOM 622 N N . THR A 1 90 ? 20.859 12.625 15.109 1 98.12 90 THR A N 1
ATOM 623 C CA . THR A 1 90 ? 20.438 11.25 14.844 1 98.12 90 THR A CA 1
ATOM 624 C C . THR A 1 90 ? 21.531 10.266 15.242 1 98.12 90 THR A C 1
ATOM 626 O O . THR A 1 90 ? 21.25 9.266 15.914 1 98.12 90 THR A O 1
ATOM 629 N N . VAL A 1 91 ? 22.734 10.555 14.844 1 98.31 91 VAL A N 1
ATOM 630 C CA . VAL A 1 91 ? 23.875 9.703 15.188 1 98.31 91 VAL A CA 1
ATOM 631 C C . VAL A 1 91 ? 23.969 9.562 16.703 1 98.31 91 VAL A C 1
ATOM 633 O O . VAL A 1 91 ? 24.094 8.445 17.219 1 98.31 91 VAL A O 1
ATOM 636 N N . TRP A 1 92 ? 23.891 10.633 17.375 1 97.81 92 TRP A N 1
ATOM 637 C CA . TRP A 1 92 ? 24.031 10.633 18.828 1 97.81 92 TRP A CA 1
ATOM 638 C C . TRP A 1 92 ? 22.906 9.828 19.484 1 97.81 92 TRP A C 1
ATOM 640 O O . TRP A 1 92 ? 23.156 9.016 20.375 1 97.81 92 TRP A O 1
ATOM 650 N N . ARG A 1 93 ? 21.672 10.031 19.062 1 97.44 93 ARG A N 1
ATOM 651 C CA . ARG A 1 93 ? 20.516 9.344 19.625 1 97.44 93 ARG A CA 1
ATOM 652 C C . ARG A 1 93 ? 20.609 7.836 19.406 1 97.44 93 ARG A C 1
ATOM 654 O O . ARG A 1 93 ? 20.25 7.051 20.281 1 97.44 93 ARG A O 1
ATOM 661 N N . LEU A 1 94 ? 21.031 7.461 18.234 1 98.12 94 LEU A N 1
ATOM 662 C CA . LEU A 1 94 ? 21.156 6.043 17.906 1 98.12 94 LEU A CA 1
ATOM 663 C C . LEU A 1 94 ? 22.25 5.395 18.766 1 98.12 94 LEU A C 1
ATOM 665 O O . LEU A 1 94 ? 22.078 4.273 19.25 1 98.12 94 LEU A O 1
ATOM 669 N N . ARG A 1 95 ? 23.375 6.086 18.969 1 97.31 95 ARG A N 1
ATOM 670 C CA . ARG A 1 95 ? 24.453 5.59 19.812 1 97.31 95 ARG A CA 1
ATOM 671 C C . ARG A 1 95 ? 23.969 5.438 21.266 1 97.31 95 ARG A C 1
ATOM 673 O O . ARG A 1 95 ? 24.25 4.426 21.906 1 97.31 95 ARG A O 1
ATOM 680 N N . GLN A 1 96 ? 23.25 6.426 21.719 1 96.62 96 GLN A N 1
ATOM 681 C CA . GLN A 1 96 ? 22.719 6.391 23.062 1 96.62 96 GLN A CA 1
ATOM 682 C C . GLN A 1 96 ? 21.781 5.199 23.25 1 96.62 96 GLN A C 1
ATOM 684 O O . GLN A 1 96 ? 21.781 4.562 24.312 1 96.62 96 GLN A O 1
ATOM 689 N N . ALA A 1 97 ? 21.031 4.883 22.25 1 96.44 97 ALA A N 1
ATOM 690 C CA . ALA A 1 97 ? 20.047 3.816 22.328 1 96.44 97 ALA A CA 1
ATOM 691 C C . ALA A 1 97 ? 20.688 2.453 22.094 1 96.44 97 ALA A C 1
ATOM 693 O O . ALA A 1 97 ? 20.062 1.416 22.344 1 96.44 97 ALA A O 1
ATOM 694 N N . GLY A 1 98 ? 21.891 2.463 21.578 1 97.19 98 GLY A N 1
ATOM 695 C CA . GLY A 1 98 ? 22.484 1.201 21.188 1 97.19 98 GLY A CA 1
ATOM 696 C C . GLY A 1 98 ? 21.719 0.498 20.078 1 97.19 98 GLY A C 1
ATOM 697 O O . GLY A 1 98 ? 21.562 -0.725 20.094 1 97.19 98 GLY A O 1
ATOM 698 N N . ALA A 1 99 ? 21.219 1.272 19.172 1 97.62 99 ALA A N 1
ATOM 699 C CA . ALA A 1 99 ? 20.391 0.724 18.109 1 97.62 99 ALA A CA 1
ATOM 700 C C . ALA A 1 99 ? 21.234 0.063 17.016 1 97.62 99 ALA A C 1
ATOM 702 O O . ALA A 1 99 ? 22.078 0.718 16.391 1 97.62 99 ALA A O 1
ATOM 703 N N . ALA A 1 100 ? 21 -1.186 16.797 1 97.25 100 ALA A N 1
ATOM 704 C CA . ALA A 1 100 ? 21.734 -1.918 15.773 1 97.25 100 ALA A CA 1
ATOM 705 C C . ALA A 1 100 ? 20.953 -1.971 14.469 1 97.25 100 ALA A C 1
ATOM 707 O O . ALA A 1 100 ? 21.547 -1.94 13.383 1 97.25 100 ALA A O 1
ATOM 708 N N . ARG A 1 101 ? 19.703 -2.143 14.586 1 96.94 101 ARG A N 1
ATOM 709 C CA . ARG A 1 101 ? 18.797 -2.168 13.445 1 96.94 101 ARG A CA 1
ATOM 710 C C . ARG A 1 101 ? 17.891 -0.933 13.422 1 96.94 101 ARG A C 1
ATOM 712 O O . ARG A 1 101 ? 17.047 -0.756 14.305 1 96.94 101 ARG A O 1
ATOM 719 N N . VAL A 1 102 ? 18.109 -0.142 12.367 1 98.25 102 VAL A N 1
ATOM 720 C CA . VAL A 1 102 ? 17.438 1.152 12.344 1 98.25 102 VAL A CA 1
ATOM 721 C C . VAL A 1 102 ? 16.547 1.258 11.094 1 98.25 102 VAL A C 1
ATOM 723 O O . VAL A 1 102 ? 17.016 1.024 9.977 1 98.25 102 VAL A O 1
ATOM 726 N N . ALA A 1 103 ? 15.273 1.603 11.297 1 98.06 103 ALA A N 1
ATOM 727 C CA . ALA A 1 103 ? 14.352 1.875 10.195 1 98.06 103 ALA A CA 1
ATOM 728 C C . ALA A 1 103 ? 14.312 3.365 9.867 1 98.06 103 ALA A C 1
ATOM 730 O O . ALA A 1 103 ? 14.281 4.203 10.773 1 98.06 103 ALA A O 1
ATOM 731 N N . LEU A 1 104 ? 14.422 3.65 8.586 1 98.25 104 LEU A N 1
ATOM 732 C CA . LEU A 1 104 ? 14.367 5.031 8.117 1 98.25 104 LEU A CA 1
ATOM 733 C C . LEU A 1 104 ? 13.117 5.27 7.27 1 98.25 104 LEU A C 1
ATOM 735 O O . LEU A 1 104 ? 12.867 4.539 6.309 1 98.25 104 LEU A O 1
ATOM 739 N N . GLN A 1 105 ? 12.32 6.207 7.602 1 97.5 105 GLN A N 1
ATOM 740 C CA . GLN A 1 105 ? 11.117 6.562 6.855 1 97.5 105 GLN A CA 1
ATOM 741 C C . GLN A 1 105 ? 11.188 7.996 6.344 1 97.5 105 GLN A C 1
ATOM 743 O O . GLN A 1 105 ? 11.594 8.898 7.074 1 97.5 105 GLN A O 1
ATOM 748 N N . PHE A 1 106 ? 10.828 8.148 5.066 1 96.75 106 PHE A N 1
ATOM 749 C CA . PHE A 1 106 ? 10.922 9.438 4.398 1 96.75 106 PHE A CA 1
ATOM 750 C C . PHE A 1 106 ? 9.625 9.773 3.672 1 96.75 106 PHE A C 1
ATOM 752 O O . PHE A 1 106 ? 8.938 8.875 3.172 1 96.75 106 PHE A O 1
ATOM 759 N N . PRO A 1 107 ? 9.305 11.086 3.631 1 94.88 107 PRO A N 1
ATOM 760 C CA . PRO A 1 107 ? 8.312 11.469 2.627 1 94.88 107 PRO A CA 1
ATOM 761 C C . PRO A 1 107 ? 8.852 11.391 1.2 1 94.88 107 PRO A C 1
ATOM 763 O O . PRO A 1 107 ? 10.07 11.305 1 1 94.88 107 PRO A O 1
ATOM 766 N N . GLU A 1 108 ? 7.965 11.484 0.245 1 91.88 108 GLU A N 1
ATOM 767 C CA . GLU A 1 108 ? 8.312 11.266 -1.155 1 91.88 108 GLU A CA 1
ATOM 768 C C . GLU A 1 108 ? 9.398 12.227 -1.612 1 91.88 108 GLU A C 1
ATOM 770 O O . GLU A 1 108 ? 10.336 11.828 -2.312 1 91.88 108 GLU A O 1
ATOM 775 N N . GLY A 1 109 ? 9.336 13.484 -1.218 1 91.06 109 GLY A N 1
ATOM 776 C CA . GLY A 1 109 ? 10.266 14.5 -1.686 1 91.06 109 GLY A CA 1
ATOM 777 C C . GLY A 1 109 ? 11.672 14.305 -1.16 1 91.06 109 GLY A C 1
ATOM 778 O O . GLY A 1 109 ? 12.625 14.906 -1.679 1 91.06 109 GLY A O 1
ATOM 779 N N . LEU A 1 110 ? 11.852 13.438 -0.147 1 94.5 110 LEU A N 1
ATOM 780 C CA . LEU A 1 110 ? 13.164 13.281 0.476 1 94.5 110 LEU A CA 1
ATOM 781 C C . LEU A 1 110 ? 13.734 11.891 0.198 1 94.5 110 LEU A C 1
ATOM 783 O O . LEU A 1 110 ? 14.828 11.562 0.651 1 94.5 110 LEU A O 1
ATOM 787 N N . LEU A 1 111 ? 13.062 11.07 -0.622 1 93.88 111 LEU A N 1
ATOM 788 C CA . LEU A 1 111 ? 13.461 9.688 -0.861 1 93.88 111 LEU A CA 1
ATOM 789 C C . LEU A 1 111 ? 14.828 9.625 -1.533 1 93.88 111 LEU A C 1
ATOM 791 O O . LEU A 1 111 ? 15.586 8.68 -1.312 1 93.88 111 LEU A O 1
ATOM 795 N N . MET A 1 112 ? 15.172 10.617 -2.303 1 92.69 112 MET A N 1
ATOM 796 C CA . MET A 1 112 ? 16.422 10.609 -3.057 1 92.69 112 MET A CA 1
ATOM 797 C C . MET A 1 112 ? 17.625 10.625 -2.117 1 92.69 112 MET A C 1
ATOM 799 O O . MET A 1 112 ? 18.734 10.305 -2.527 1 92.69 112 MET A O 1
ATOM 803 N N . TYR A 1 113 ? 17.453 10.938 -0.811 1 95.44 113 TYR A N 1
ATOM 804 C CA . TYR A 1 113 ? 18.547 11.016 0.141 1 95.44 113 TYR A CA 1
ATOM 805 C C . TYR A 1 113 ? 18.578 9.789 1.042 1 95.44 113 TYR A C 1
ATOM 807 O O . TYR A 1 113 ? 19.484 9.641 1.88 1 95.44 113 TYR A O 1
ATOM 815 N N . ALA A 1 114 ? 17.609 8.906 0.897 1 96.12 114 ALA A N 1
ATOM 816 C CA . ALA A 1 114 ? 17.391 7.797 1.819 1 96.12 114 ALA A CA 1
ATOM 817 C C . ALA A 1 114 ? 18.609 6.887 1.877 1 96.12 114 ALA A C 1
ATOM 819 O O . ALA A 1 114 ? 19.125 6.578 2.961 1 96.12 114 ALA A O 1
ATOM 820 N N . CYS A 1 115 ? 19.109 6.496 0.742 1 93.56 115 CYS A N 1
ATOM 821 C CA . CYS A 1 115 ? 20.234 5.559 0.702 1 93.56 115 CYS A CA 1
ATOM 822 C C . CYS A 1 115 ? 21.5 6.195 1.262 1 93.56 115 CYS A C 1
ATOM 824 O O . CYS A 1 115 ? 22.25 5.559 2.004 1 93.56 115 CYS A O 1
ATOM 826 N N . ALA A 1 116 ? 21.781 7.48 0.921 1 94.56 116 ALA A N 1
ATOM 827 C CA . ALA A 1 116 ? 22.938 8.195 1.439 1 94.56 116 ALA A CA 1
ATOM 828 C C . ALA A 1 116 ? 22.891 8.289 2.961 1 94.56 116 ALA A C 1
ATOM 830 O O . ALA A 1 116 ? 23.906 8.062 3.635 1 94.56 116 ALA A O 1
ATOM 831 N N . ILE A 1 117 ? 21.734 8.578 3.48 1 97.12 117 ILE A N 1
ATOM 832 C CA . ILE A 1 117 ? 21.594 8.719 4.926 1 97.12 117 ILE A CA 1
ATOM 833 C C . ILE A 1 117 ? 21.75 7.359 5.594 1 97.12 117 ILE A C 1
ATOM 835 O O . ILE A 1 117 ? 22.406 7.25 6.641 1 97.12 117 ILE A O 1
ATOM 839 N N . ALA A 1 118 ? 21.188 6.316 4.984 1 96.44 118 ALA A N 1
ATOM 840 C CA . ALA A 1 118 ? 21.375 4.965 5.5 1 96.44 118 ALA A CA 1
ATOM 841 C C . ALA A 1 118 ? 22.844 4.613 5.613 1 96.44 118 ALA A C 1
ATOM 843 O O . ALA A 1 118 ? 23.297 4.102 6.641 1 96.44 118 ALA A O 1
ATOM 844 N N . ASP A 1 119 ? 23.625 4.945 4.59 1 94.06 119 ASP A N 1
ATOM 845 C CA . ASP A 1 119 ? 25.062 4.672 4.57 1 94.06 119 ASP A CA 1
ATOM 846 C C . ASP A 1 119 ? 25.781 5.43 5.684 1 94.06 119 ASP A C 1
ATOM 848 O O . ASP A 1 119 ? 26.625 4.863 6.383 1 94.06 119 ASP A O 1
ATOM 852 N N . ILE A 1 120 ? 25.453 6.691 5.812 1 96.88 120 ILE A N 1
ATOM 853 C CA . ILE A 1 120 ? 26.094 7.547 6.809 1 96.88 120 ILE A CA 1
ATOM 854 C C . ILE A 1 120 ? 25.859 6.977 8.203 1 96.88 120 ILE A C 1
ATOM 856 O O . ILE A 1 120 ? 26.781 6.883 9.016 1 96.88 120 ILE A O 1
ATOM 860 N N . LEU A 1 121 ? 24.641 6.543 8.484 1 97.69 121 LEU A N 1
ATOM 861 C CA . LEU A 1 121 ? 24.297 6.051 9.812 1 97.69 121 LEU A CA 1
ATOM 862 C C . LEU A 1 121 ? 24.969 4.703 10.078 1 97.69 121 LEU A C 1
ATOM 864 O O . LEU A 1 121 ? 25.375 4.422 11.203 1 97.69 121 LEU A O 1
ATOM 868 N N . GLN A 1 122 ? 25.047 3.85 9.07 1 95.44 122 GLN A N 1
ATOM 869 C CA . GLN A 1 122 ? 25.719 2.564 9.227 1 95.44 122 GLN A CA 1
ATOM 870 C C . GLN A 1 122 ? 27.203 2.756 9.516 1 95.44 122 GLN A C 1
ATOM 872 O O . GLN A 1 122 ? 27.797 1.986 10.266 1 95.44 122 GLN A O 1
ATOM 877 N N . GLU A 1 123 ? 27.766 3.766 8.969 1 95.75 123 GLU A N 1
ATOM 878 C CA . GLU A 1 123 ? 29.203 4 9.102 1 95.75 123 GLU A CA 1
ATOM 879 C C . GLU A 1 123 ? 29.531 4.719 10.406 1 95.75 123 GLU A C 1
ATOM 881 O O . GLU A 1 123 ? 30.578 4.473 11.008 1 95.75 123 GLU A O 1
ATOM 886 N N . HIS A 1 124 ? 28.641 5.602 10.906 1 97.31 124 HIS A N 1
ATOM 887 C CA . HIS A 1 124 ? 29.094 6.547 11.922 1 97.31 124 HIS A CA 1
ATOM 888 C C . HIS A 1 124 ? 28.25 6.422 13.188 1 97.31 124 HIS A C 1
ATOM 890 O O . HIS A 1 124 ? 28.578 7.016 14.219 1 97.31 124 HIS A O 1
ATOM 896 N N . ALA A 1 125 ? 27.172 5.617 13.211 1 97.56 125 ALA A N 1
ATOM 897 C CA . ALA A 1 125 ? 26.25 5.641 14.344 1 97.56 125 ALA A CA 1
ATOM 898 C C . ALA A 1 125 ? 26.219 4.293 15.062 1 97.56 125 ALA A C 1
ATOM 900 O O . ALA A 1 125 ? 25.391 4.066 15.938 1 97.56 125 ALA A O 1
ATOM 901 N N . GLY A 1 126 ? 27.094 3.365 14.656 1 94.56 126 GLY A N 1
ATOM 902 C CA . GLY A 1 126 ? 27.078 2.041 15.258 1 94.56 126 GLY A CA 1
ATOM 903 C C . GLY A 1 126 ? 25.922 1.179 14.766 1 94.56 126 GLY A C 1
ATOM 904 O O . GLY A 1 126 ? 25.562 0.197 15.414 1 94.56 126 GLY A O 1
ATOM 905 N N . VAL A 1 127 ? 25.328 1.508 13.672 1 96 127 VAL A N 1
ATOM 906 C CA . VAL A 1 127 ? 24.203 0.793 13.078 1 96 127 VAL A CA 1
ATOM 907 C C . VAL A 1 127 ? 24.719 -0.363 12.227 1 96 127 VAL A C 1
ATOM 909 O O . VAL A 1 127 ? 25.547 -0.164 11.328 1 96 127 VAL A O 1
ATOM 912 N N . GLU A 1 128 ? 24.25 -1.528 12.57 1 93 128 GLU A N 1
ATOM 913 C CA . GLU A 1 128 ? 24.641 -2.699 11.781 1 93 128 GLU A CA 1
ATOM 914 C C . GLU A 1 128 ? 23.812 -2.797 10.5 1 93 128 GLU A C 1
ATOM 916 O O . GLU A 1 128 ? 24.344 -3.154 9.445 1 93 128 GLU A O 1
ATOM 921 N N . HIS A 1 129 ? 22.547 -2.498 10.727 1 92.38 129 HIS A N 1
ATOM 922 C CA . HIS A 1 129 ? 21.641 -2.596 9.586 1 92.38 129 HIS A CA 1
ATOM 923 C C . HIS A 1 129 ? 20.656 -1.428 9.562 1 92.38 129 HIS A C 1
ATOM 925 O O . HIS A 1 129 ? 19.875 -1.242 10.5 1 92.38 129 HIS A O 1
ATOM 931 N N . ALA A 1 130 ? 20.766 -0.668 8.477 1 94.19 130 ALA A N 1
ATOM 932 C CA . ALA A 1 130 ? 19.781 0.365 8.211 1 94.19 130 ALA A CA 1
ATOM 933 C C . ALA A 1 130 ? 18.875 -0.025 7.035 1 94.19 130 ALA A C 1
ATOM 935 O O . ALA A 1 130 ? 19.375 -0.438 5.984 1 94.19 130 ALA A O 1
ATOM 936 N N . PHE A 1 131 ? 17.594 0.001 7.266 1 94.06 131 PHE A N 1
ATOM 937 C CA . PHE A 1 131 ? 16.719 -0.275 6.133 1 94.06 131 PHE A CA 1
ATOM 938 C C . PHE A 1 131 ? 15.727 0.864 5.93 1 94.06 131 PHE A C 1
ATOM 940 O O . PHE A 1 131 ? 15.305 1.509 6.891 1 94.06 131 PHE A O 1
ATOM 947 N N . VAL A 1 132 ? 15.414 1.078 4.699 1 97 132 VAL A N 1
ATOM 948 C CA . VAL A 1 132 ? 14.547 2.176 4.285 1 97 132 VAL A CA 1
ATOM 949 C C . VAL A 1 132 ? 13.117 1.667 4.098 1 97 132 VAL A C 1
ATOM 951 O O . VAL A 1 132 ? 12.891 0.676 3.4 1 97 132 VAL A O 1
ATOM 954 N N . MET A 1 133 ? 12.227 2.289 4.789 1 96 133 MET A N 1
ATOM 955 C CA . MET A 1 133 ? 10.805 2.039 4.547 1 96 133 MET A CA 1
ATOM 956 C C . MET A 1 133 ? 10.328 2.77 3.297 1 96 133 MET A C 1
ATOM 958 O O . MET A 1 133 ? 10.18 3.992 3.307 1 96 133 MET A O 1
ATOM 962 N N . GLY A 1 134 ? 10.039 2.045 2.285 1 93.5 134 GLY A N 1
ATOM 963 C CA . GLY A 1 134 ? 9.852 2.645 0.974 1 93.5 134 GLY A CA 1
ATOM 964 C C . GLY A 1 134 ? 8.414 3.014 0.685 1 93.5 134 GLY A C 1
ATOM 965 O O . GLY A 1 134 ? 8.125 3.678 -0.314 1 93.5 134 GLY A O 1
ATOM 966 N N . ASP A 1 135 ? 7.496 2.609 1.522 1 91.75 135 ASP A N 1
ATOM 967 C CA . ASP A 1 135 ? 6.098 2.945 1.285 1 91.75 135 ASP A CA 1
ATOM 968 C C . ASP A 1 135 ? 5.852 4.441 1.464 1 91.75 135 ASP A C 1
ATOM 970 O O . ASP A 1 135 ? 6.617 5.125 2.15 1 91.75 135 ASP A O 1
ATOM 974 N N . VAL A 1 136 ? 4.781 4.852 0.873 1 90.31 136 VAL A N 1
ATOM 975 C CA . VAL A 1 136 ? 4.48 6.277 0.864 1 90.31 136 VAL A CA 1
ATOM 976 C C . VAL A 1 136 ? 4.16 6.746 2.281 1 90.31 136 VAL A C 1
ATOM 978 O O . VAL A 1 136 ? 3.48 6.047 3.035 1 90.31 136 VAL A O 1
ATOM 981 N N . ALA A 1 137 ? 4.73 7.82 2.658 1 91.75 137 ALA A N 1
ATOM 982 C CA . ALA A 1 137 ? 4.391 8.562 3.867 1 91.75 137 ALA A CA 1
ATOM 983 C C . ALA A 1 137 ? 3.885 9.961 3.525 1 91.75 137 ALA A C 1
ATOM 985 O O . ALA A 1 137 ? 4.676 10.875 3.275 1 91.75 137 ALA A O 1
ATOM 986 N N . TYR A 1 138 ? 2.594 10.125 3.613 1 89 138 TYR A N 1
ATOM 987 C CA . TYR A 1 138 ? 1.982 11.375 3.182 1 89 138 TYR A CA 1
ATOM 988 C C . TYR A 1 138 ? 2.166 12.461 4.234 1 89 138 TYR A C 1
ATOM 990 O O . TYR A 1 138 ? 2.229 13.648 3.902 1 89 138 TYR A O 1
ATOM 998 N N . GLY A 1 139 ? 2.197 11.992 5.426 1 90.12 139 GLY A N 1
ATOM 999 C CA . GLY A 1 139 ? 2.26 12.977 6.496 1 90.12 139 GLY A CA 1
ATOM 1000 C C . GLY A 1 139 ? 2.709 12.391 7.82 1 90.12 139 GLY A C 1
ATOM 1001 O O . GLY A 1 139 ? 3.164 11.242 7.875 1 90.12 139 GLY A O 1
ATOM 1002 N N . ALA A 1 140 ? 2.652 13.281 8.844 1 88.62 140 ALA A N 1
ATOM 1003 C CA . ALA A 1 140 ? 3.105 12.906 10.18 1 88.62 140 ALA A CA 1
ATOM 1004 C C . ALA A 1 140 ? 2.26 11.766 10.742 1 88.62 140 ALA A C 1
ATOM 1006 O O . ALA A 1 140 ? 2.73 10.992 11.578 1 88.62 140 ALA A O 1
ATOM 1007 N N . CYS A 1 141 ? 1.068 11.664 10.258 1 92.19 141 CYS A N 1
ATOM 1008 C CA . CYS A 1 141 ? 0.162 10.633 10.75 1 92.19 141 CYS A CA 1
ATOM 1009 C C . CYS A 1 141 ? 0.569 9.258 10.242 1 92.19 141 CYS A C 1
ATOM 1011 O O . CYS A 1 141 ? 0.07 8.234 10.719 1 92.19 141 CYS A O 1
ATOM 1013 N N . CYS A 1 142 ? 1.491 9.172 9.375 1 93.38 142 CYS A N 1
ATOM 1014 C CA . CYS A 1 142 ? 1.823 7.918 8.711 1 93.38 142 CYS A CA 1
ATOM 1015 C C . CYS A 1 142 ? 3.027 7.254 9.367 1 93.38 142 CYS A C 1
ATOM 1017 O O . CYS A 1 142 ? 3.633 6.348 8.789 1 93.38 142 CYS A O 1
ATOM 1019 N N . VAL A 1 143 ? 3.453 7.746 10.523 1 94.75 143 VAL A N 1
ATOM 1020 C CA . VAL A 1 143 ? 4.574 7.098 11.195 1 94.75 143 VAL A CA 1
ATOM 1021 C C . VAL A 1 143 ? 4.309 5.598 11.312 1 94.75 143 VAL A C 1
ATOM 1023 O O . VAL A 1 143 ? 3.291 5.18 11.875 1 94.75 143 VAL A O 1
ATOM 1026 N N . ASP A 1 144 ? 5.219 4.809 10.805 1 93.31 144 ASP A N 1
ATOM 1027 C CA . ASP A 1 144 ? 4.945 3.381 10.672 1 93.31 144 ASP A CA 1
ATOM 1028 C C . ASP A 1 144 ? 5.801 2.564 11.641 1 93.31 144 ASP A C 1
ATOM 1030 O O . ASP A 1 144 ? 6.605 1.732 11.219 1 93.31 144 ASP A O 1
ATOM 1034 N N . ASP A 1 145 ? 5.535 2.732 12.875 1 92.75 145 ASP A N 1
ATOM 1035 C CA . ASP A 1 145 ? 6.234 1.993 13.922 1 92.75 145 ASP A CA 1
ATOM 1036 C C . ASP A 1 145 ? 5.805 0.527 13.938 1 92.75 145 ASP A C 1
ATOM 1038 O O . ASP A 1 145 ? 6.562 -0.341 14.383 1 92.75 145 ASP A O 1
ATOM 1042 N N . PHE A 1 146 ? 4.625 0.274 13.445 1 86.94 146 PHE A N 1
ATOM 1043 C CA . PHE A 1 146 ? 4.137 -1.1 13.398 1 86.94 146 PHE A CA 1
ATOM 1044 C C . PHE A 1 146 ? 5.008 -1.953 12.484 1 86.94 146 PHE A C 1
ATOM 1046 O O . PHE A 1 146 ? 5.52 -2.996 12.906 1 86.94 146 PHE A O 1
ATOM 1053 N N . SER A 1 147 ? 5.137 -1.492 11.266 1 87.88 147 SER A N 1
ATOM 1054 C CA . SER A 1 147 ? 5.93 -2.244 10.297 1 87.88 147 SER A CA 1
ATOM 1055 C C . SER A 1 147 ? 7.391 -2.314 10.719 1 87.88 147 SER A C 1
ATOM 1057 O O . SER A 1 147 ? 8.039 -3.35 10.562 1 87.88 147 SER A O 1
ATOM 1059 N N . ALA A 1 148 ? 7.93 -1.209 11.203 1 92.62 148 ALA A N 1
ATOM 1060 C CA . ALA A 1 148 ? 9.312 -1.194 11.664 1 92.62 148 ALA A CA 1
ATOM 1061 C C . ALA A 1 148 ? 9.539 -2.242 12.75 1 92.62 148 ALA A C 1
ATOM 1063 O O . ALA A 1 148 ? 10.516 -2.99 12.711 1 92.62 148 ALA A O 1
ATOM 1064 N N . ALA A 1 149 ? 8.664 -2.314 13.672 1 89.88 149 ALA A N 1
ATOM 1065 C CA . ALA A 1 149 ? 8.758 -3.287 14.758 1 89.88 149 ALA A CA 1
ATOM 1066 C C . ALA A 1 149 ? 8.664 -4.715 14.227 1 89.88 149 ALA A C 1
ATOM 1068 O O . ALA A 1 149 ? 9.422 -5.594 14.648 1 89.88 149 ALA A O 1
ATOM 1069 N N . ALA A 1 150 ? 7.73 -4.934 13.375 1 80.12 150 ALA A N 1
ATOM 1070 C CA . ALA A 1 150 ? 7.523 -6.266 12.812 1 80.12 150 ALA A CA 1
ATOM 1071 C C . ALA A 1 150 ? 8.773 -6.754 12.086 1 80.12 150 ALA A C 1
ATOM 1073 O O . ALA A 1 150 ? 9.031 -7.957 12.023 1 80.12 150 ALA A O 1
ATOM 1074 N N . LEU A 1 151 ? 9.578 -5.816 11.633 1 82.88 151 LEU A N 1
ATOM 1075 C CA . LEU A 1 151 ? 10.789 -6.145 10.898 1 82.88 151 LEU A CA 1
ATOM 1076 C C . LEU A 1 151 ? 11.977 -6.301 11.844 1 82.88 151 LEU A C 1
ATOM 1078 O O . LEU A 1 151 ? 13.094 -6.57 11.398 1 82.88 151 LEU A O 1
ATOM 1082 N N . GLY A 1 152 ? 11.766 -6.055 13.086 1 87.81 152 GLY A N 1
ATOM 1083 C CA . GLY A 1 152 ? 12.789 -6.262 14.094 1 87.81 152 GLY A CA 1
ATOM 1084 C C . GLY A 1 152 ? 13.68 -5.047 14.297 1 87.81 152 GLY A C 1
ATOM 1085 O O . GLY A 1 152 ? 14.812 -5.176 14.758 1 87.81 152 GLY A O 1
ATOM 1086 N N . ALA A 1 153 ? 13.203 -3.871 13.898 1 95.31 153 ALA A N 1
ATOM 1087 C CA . ALA A 1 153 ? 13.984 -2.656 14.117 1 95.31 153 ALA A CA 1
ATOM 1088 C C . ALA A 1 153 ? 14.055 -2.311 15.602 1 95.31 153 ALA A C 1
ATOM 1090 O O . ALA A 1 153 ? 13.102 -2.553 16.344 1 95.31 153 ALA A O 1
ATOM 1091 N N . ASP A 1 154 ? 15.203 -1.668 15.945 1 96.88 154 ASP A N 1
ATOM 1092 C CA . ASP A 1 154 ? 15.414 -1.17 17.297 1 96.88 154 ASP A CA 1
ATOM 1093 C C . ASP A 1 154 ? 14.969 0.286 17.422 1 96.88 154 ASP A C 1
ATOM 1095 O O . ASP A 1 154 ? 14.719 0.771 18.531 1 96.88 154 ASP A O 1
ATOM 1099 N N . PHE A 1 155 ? 15.008 0.911 16.375 1 97.94 155 PHE A N 1
ATOM 1100 C CA . PHE A 1 155 ? 14.828 2.357 16.375 1 97.94 155 PHE A CA 1
ATOM 1101 C C . PHE A 1 155 ? 14.242 2.828 15.039 1 97.94 155 PHE A C 1
ATOM 1103 O O . PHE A 1 155 ? 14.594 2.305 13.984 1 97.94 155 PHE A O 1
ATOM 1110 N N . LEU A 1 156 ? 13.281 3.789 15.094 1 97.75 156 LEU A N 1
ATOM 1111 C CA . LEU A 1 156 ? 12.695 4.387 13.891 1 97.75 156 LEU A CA 1
ATOM 1112 C C . LEU A 1 156 ? 13.047 5.867 13.797 1 97.75 156 LEU A C 1
ATOM 1114 O O . LEU A 1 156 ? 12.867 6.613 14.766 1 97.75 156 LEU A O 1
ATOM 1118 N N . VAL A 1 157 ? 13.664 6.266 12.695 1 98 157 VAL A N 1
ATOM 1119 C CA . VAL A 1 157 ? 13.836 7.684 12.398 1 98 157 VAL A CA 1
ATOM 1120 C C . VAL A 1 157 ? 12.828 8.117 11.344 1 98 157 VAL A C 1
ATOM 1122 O O . VAL A 1 157 ? 12.836 7.605 10.219 1 98 157 VAL A O 1
ATOM 1125 N N . HIS A 1 158 ? 11.953 9 11.703 1 97.06 158 HIS A N 1
ATOM 1126 C CA . HIS A 1 158 ? 10.898 9.5 10.828 1 97.06 158 HIS A CA 1
ATOM 1127 C C . HIS A 1 158 ? 11.203 10.914 10.352 1 97.06 158 HIS A C 1
ATOM 1129 O O . HIS A 1 158 ? 11.148 11.867 11.141 1 97.06 158 HIS A O 1
ATOM 1135 N N . TYR A 1 159 ? 11.438 11.086 9.078 1 96.88 159 TYR A N 1
ATOM 1136 C CA . TYR A 1 159 ? 11.875 12.359 8.516 1 96.88 159 TYR A CA 1
ATOM 1137 C C . TYR A 1 159 ? 10.688 13.148 7.961 1 96.88 159 TYR A C 1
ATOM 1139 O O . TYR A 1 159 ? 9.734 12.555 7.453 1 96.88 159 TYR A O 1
ATOM 1147 N N . GLY A 1 160 ? 10.711 14.477 8.039 1 90.5 160 GLY A N 1
ATOM 1148 C CA . GLY A 1 160 ? 9.914 15.375 7.227 1 90.5 160 GLY A CA 1
ATOM 1149 C C . GLY A 1 160 ? 8.656 15.867 7.922 1 90.5 160 GLY A C 1
ATOM 1150 O O . GLY A 1 160 ? 7.973 16.766 7.426 1 90.5 160 GLY A O 1
ATOM 1151 N N . HIS A 1 161 ? 8.43 15.383 9.086 1 84.62 161 HIS A N 1
ATOM 1152 C CA . HIS A 1 161 ? 7.172 15.727 9.734 1 84.62 161 HIS A CA 1
ATOM 1153 C C . HIS A 1 161 ? 7.375 15.977 11.227 1 84.62 161 HIS A C 1
ATOM 1155 O O . HIS A 1 161 ? 8.352 15.508 11.812 1 84.62 161 HIS A O 1
ATOM 1161 N N . SER A 1 162 ? 6.473 16.703 11.742 1 84.62 162 SER A N 1
ATOM 1162 C CA . SER A 1 162 ? 6.492 16.953 13.18 1 84.62 162 SER A CA 1
ATOM 1163 C C . SER A 1 162 ? 5.871 15.789 13.953 1 84.62 162 SER A C 1
ATOM 1165 O O . SER A 1 162 ? 5.324 14.859 13.359 1 84.62 162 SER A O 1
ATOM 1167 N N . CYS A 1 163 ? 6 15.844 15.18 1 83.75 163 CYS A N 1
ATOM 1168 C CA . CYS A 1 163 ? 5.598 14.75 16.062 1 83.75 163 CYS A CA 1
ATOM 1169 C C . CYS A 1 163 ? 4.102 14.82 16.359 1 83.75 163 CYS A C 1
ATOM 1171 O O . CYS A 1 163 ? 3.693 15.398 17.359 1 83.75 163 CYS A O 1
ATOM 1173 N N . LEU A 1 164 ? 3.365 14.258 15.523 1 88 164 LEU A N 1
ATOM 1174 C CA . LEU A 1 164 ? 1.924 14.188 15.742 1 88 164 LEU A CA 1
ATOM 1175 C C . LEU A 1 164 ? 1.57 13.047 16.688 1 88 164 LEU A C 1
ATOM 1177 O O . LEU A 1 164 ? 0.668 13.172 17.516 1 88 164 LEU A O 1
ATOM 1181 N N . VAL A 1 165 ? 2.238 11.961 16.469 1 89.56 165 VAL A N 1
ATOM 1182 C CA . VAL A 1 165 ? 2.127 10.797 17.328 1 89.56 165 VAL A CA 1
ATOM 1183 C C . VAL A 1 165 ? 3.262 10.805 18.359 1 89.56 165 VAL A C 1
ATOM 1185 O O . VAL A 1 165 ? 4.426 10.594 18 1 89.56 165 VAL A O 1
ATOM 1188 N N . PRO A 1 166 ? 2.885 10.992 19.578 1 89.31 166 PRO A N 1
ATOM 1189 C CA . PRO A 1 166 ? 3.947 11.086 20.578 1 89.31 166 PRO A CA 1
ATOM 1190 C C . PRO A 1 166 ? 4.816 9.828 20.625 1 89.31 166 PRO A C 1
ATOM 1192 O O . PRO A 1 166 ? 4.32 8.719 20.406 1 89.31 166 PRO A O 1
ATOM 1195 N N . VAL A 1 167 ? 6.043 10 20.969 1 88.69 167 VAL A N 1
ATOM 1196 C CA . VAL A 1 167 ? 7.035 8.93 20.969 1 88.69 167 VAL A CA 1
ATOM 1197 C C . VAL A 1 167 ? 6.648 7.875 22 1 88.69 167 VAL A C 1
ATOM 1199 O O . VAL A 1 167 ? 7.043 6.711 21.891 1 88.69 167 VAL A O 1
ATOM 1202 N N . GLY A 1 168 ? 5.867 8.289 22.984 1 87.75 168 GLY A N 1
ATOM 1203 C CA . GLY A 1 168 ? 5.414 7.336 24 1 87.75 168 GLY A CA 1
ATOM 1204 C C . GLY A 1 168 ? 4.332 6.402 23.484 1 87.75 168 GLY A C 1
ATOM 1205 O O . GLY A 1 168 ? 4.066 5.363 24.094 1 87.75 168 GLY A O 1
ATOM 1206 N N . VAL A 1 169 ? 3.773 6.723 22.406 1 88.06 169 VAL A N 1
ATOM 1207 C CA . VAL A 1 169 ? 2.678 5.949 21.828 1 88.06 169 VAL A CA 1
ATOM 1208 C C . VAL A 1 169 ? 3.23 4.922 20.844 1 88.06 169 VAL A C 1
ATOM 1210 O O . VAL A 1 169 ? 2.676 3.83 20.703 1 88.06 169 VAL A O 1
ATOM 1213 N N . THR A 1 170 ? 4.312 5.156 20.156 1 90.88 170 THR A N 1
ATOM 1214 C CA . THR A 1 170 ? 4.879 4.273 19.156 1 90.88 170 THR A CA 1
ATOM 1215 C C . THR A 1 170 ? 5.426 2.998 19.797 1 90.88 170 THR A C 1
ATOM 1217 O O . THR A 1 170 ? 5.828 3.006 20.953 1 90.88 170 THR A O 1
ATOM 1220 N N . ASN A 1 171 ? 5.469 1.947 19.062 1 89.81 171 ASN A N 1
ATOM 1221 C CA . ASN A 1 171 ? 5.863 0.625 19.547 1 89.81 171 ASN A CA 1
ATOM 1222 C C . ASN A 1 171 ? 7.379 0.511 19.688 1 89.81 171 ASN A C 1
ATOM 1224 O O . ASN A 1 171 ? 7.879 -0.457 20.266 1 89.81 171 ASN A O 1
ATOM 1228 N N . LEU A 1 172 ? 8.102 1.395 19.172 1 93.31 172 LEU A N 1
ATOM 1229 C CA . LEU A 1 172 ? 9.555 1.444 19.297 1 93.31 172 LEU A CA 1
ATOM 1230 C C . LEU A 1 172 ? 10.039 2.885 19.406 1 93.31 172 LEU A C 1
ATOM 1232 O O . LEU A 1 172 ? 9.312 3.82 19.078 1 93.31 172 LEU A O 1
ATOM 1236 N N . PRO A 1 173 ? 11.297 3.018 20 1 96.12 173 PRO A N 1
ATOM 1237 C CA . PRO A 1 173 ? 11.852 4.371 20.047 1 96.12 173 PRO A CA 1
ATOM 1238 C C . PRO A 1 173 ? 11.867 5.051 18.672 1 96.12 173 PRO A C 1
ATOM 1240 O O . PRO A 1 173 ? 12.172 4.41 17.672 1 96.12 173 PRO A O 1
ATOM 1243 N N . CYS A 1 174 ? 11.445 6.293 18.719 1 96 174 CYS A N 1
ATOM 1244 C CA . CYS A 1 174 ? 11.281 7.016 17.469 1 96 174 CYS A CA 1
ATOM 1245 C C . CYS A 1 174 ? 11.883 8.414 17.562 1 96 174 CYS A C 1
ATOM 1247 O O . CYS A 1 174 ? 11.773 9.07 18.594 1 96 174 CYS A O 1
ATOM 1249 N N . LEU A 1 175 ? 12.578 8.836 16.547 1 96.38 175 LEU A N 1
ATOM 1250 C CA . LEU A 1 175 ? 13.07 10.203 16.406 1 96.38 175 LEU A CA 1
ATOM 1251 C C . LEU A 1 175 ? 12.422 10.891 15.203 1 96.38 175 LEU A C 1
ATOM 1253 O O . LEU A 1 175 ? 12.484 10.383 14.086 1 96.38 175 LEU A O 1
ATOM 1257 N N . TYR A 1 176 ? 11.789 11.969 15.484 1 94.81 176 TYR A N 1
ATOM 1258 C CA . TYR A 1 176 ? 11.242 12.805 14.422 1 94.81 176 TYR A CA 1
ATOM 1259 C C . TYR A 1 176 ? 12.258 13.844 13.961 1 94.81 176 TYR A C 1
ATOM 1261 O O . TYR A 1 176 ? 12.875 14.531 14.773 1 94.81 176 TYR A O 1
ATOM 1269 N N . VAL A 1 177 ? 12.438 13.875 12.672 1 96 177 VAL A N 1
ATOM 1270 C CA . VAL A 1 177 ? 13.305 14.891 12.086 1 96 177 VAL A CA 1
ATOM 1271 C C . VAL A 1 177 ? 12.508 15.742 11.102 1 96 177 VAL A C 1
ATOM 1273 O O . VAL A 1 177 ? 12.109 15.266 10.039 1 96 177 VAL A O 1
ATOM 1276 N N . PHE A 1 178 ? 12.281 17 11.375 1 90.88 178 PHE A N 1
ATOM 1277 C CA . PHE A 1 178 ? 11.43 17.891 10.594 1 90.88 178 PHE A CA 1
ATOM 1278 C C . PHE A 1 178 ? 12.031 18.156 9.219 1 90.88 178 PHE A C 1
ATOM 1280 O O . PHE A 1 178 ? 11.32 18.219 8.219 1 90.88 178 PHE A O 1
ATOM 1287 N N . VAL A 1 179 ? 13.328 18.281 9.164 1 93.69 179 VAL A N 1
ATOM 1288 C CA . VAL A 1 179 ? 14.125 18.672 8.008 1 93.69 179 VAL A CA 1
ATOM 1289 C C . VAL A 1 179 ? 13.844 20.141 7.656 1 93.69 179 VAL A C 1
ATOM 1291 O O . VAL A 1 179 ? 13.094 20.422 6.723 1 93.69 179 VAL A O 1
ATOM 1294 N N . ASP A 1 180 ? 14.477 21 8.312 1 94.12 180 ASP A N 1
ATOM 1295 C CA . ASP A 1 180 ? 14.383 22.438 8.062 1 94.12 180 ASP A CA 1
ATOM 1296 C C . ASP A 1 180 ? 15.062 22.812 6.75 1 94.12 180 ASP A C 1
ATOM 1298 O O . ASP A 1 180 ? 16.188 22.375 6.477 1 94.12 180 ASP A O 1
ATOM 1302 N N . ILE A 1 181 ? 14.398 23.562 5.93 1 95.19 181 ILE A N 1
ATOM 1303 C CA . ILE A 1 181 ? 14.938 23.953 4.633 1 95.19 181 ILE A CA 1
ATOM 1304 C C . ILE A 1 181 ? 15.164 25.469 4.602 1 95.19 181 ILE A C 1
ATOM 1306 O O . ILE A 1 181 ? 14.227 26.234 4.828 1 95.19 181 ILE A O 1
ATOM 1310 N N . GLN A 1 182 ? 16.359 25.812 4.262 1 95.25 182 GLN A N 1
ATOM 1311 C CA . GLN A 1 182 ? 16.688 27.234 4.156 1 95.25 182 GLN A CA 1
ATOM 1312 C C . GLN A 1 182 ? 16.109 27.844 2.885 1 95.25 182 GLN A C 1
ATOM 1314 O O . GLN A 1 182 ? 16.094 27.203 1.832 1 95.25 182 GLN A O 1
ATOM 1319 N N . MET A 1 183 ? 15.539 29.047 3.023 1 95.69 183 MET A N 1
ATOM 1320 C CA . MET A 1 183 ? 14.992 29.781 1.888 1 95.69 183 MET A CA 1
ATOM 1321 C C . MET A 1 183 ? 15.406 31.25 1.938 1 95.69 183 MET A C 1
ATOM 1323 O O . MET A 1 183 ? 16.062 31.672 2.889 1 95.69 183 MET A O 1
ATOM 1327 N N . ASP A 1 184 ? 15.094 31.984 0.94 1 96.38 184 ASP A N 1
ATOM 1328 C CA . ASP A 1 184 ? 15.398 33.406 0.839 1 96.38 184 ASP A CA 1
ATOM 1329 C C . ASP A 1 184 ? 14.383 34.25 1.622 1 96.38 184 ASP A C 1
ATOM 1331 O O . ASP A 1 184 ? 13.445 34.812 1.045 1 96.38 184 ASP A O 1
ATOM 1335 N N . VAL A 1 185 ? 14.633 34.469 2.9 1 97.75 185 VAL A N 1
ATOM 1336 C CA . VAL A 1 185 ? 13.711 35.156 3.793 1 97.75 185 VAL A CA 1
ATOM 1337 C C . VAL A 1 185 ? 13.633 36.625 3.42 1 97.75 185 VAL A C 1
ATOM 1339 O O . VAL A 1 185 ? 12.578 37.25 3.523 1 97.75 185 VAL A O 1
ATOM 1342 N N . ASP A 1 186 ? 14.758 37.188 2.934 1 97.19 186 ASP A N 1
ATOM 1343 C CA . ASP A 1 186 ? 14.766 38.594 2.525 1 97.19 186 ASP A CA 1
ATOM 1344 C C . ASP A 1 186 ? 13.766 38.844 1.401 1 97.19 186 ASP A C 1
ATOM 1346 O O . ASP A 1 186 ? 13.062 39.875 1.407 1 97.19 186 ASP A O 1
ATOM 1350 N N . HIS A 1 187 ? 13.797 37.906 0.527 1 98 187 HIS A N 1
ATOM 1351 C CA . HIS A 1 187 ? 12.859 38.062 -0.579 1 98 187 HIS A CA 1
ATOM 1352 C C . HIS A 1 187 ? 11.414 38 -0.089 1 98 187 HIS A C 1
ATOM 1354 O O . HIS A 1 187 ? 10.562 38.75 -0.571 1 98 187 HIS A O 1
ATOM 1360 N N . LEU A 1 188 ? 11.109 37.125 0.796 1 98.25 188 LEU A N 1
ATOM 1361 C CA . LEU A 1 188 ? 9.781 37.062 1.398 1 98.25 188 LEU A CA 1
ATOM 1362 C C . LEU A 1 188 ? 9.422 38.375 2.072 1 98.25 188 LEU A C 1
ATOM 1364 O O . LEU A 1 188 ? 8.336 38.906 1.857 1 98.25 188 LEU A O 1
ATOM 1368 N N . VAL A 1 189 ? 10.312 38.906 2.869 1 98.25 189 VAL A N 1
ATOM 1369 C CA . VAL A 1 189 ? 10.102 40.156 3.613 1 98.25 189 VAL A CA 1
ATOM 1370 C C . VAL A 1 189 ? 9.828 41.312 2.641 1 98.25 189 VAL A C 1
ATOM 1372 O O . VAL A 1 189 ? 8.883 42.062 2.828 1 98.25 189 VAL A O 1
ATOM 1375 N N . ASP A 1 190 ? 10.602 41.375 1.592 1 97.69 190 ASP A N 1
ATOM 1376 C CA . ASP A 1 190 ? 10.422 42.406 0.584 1 97.69 190 ASP A CA 1
ATOM 1377 C C . ASP A 1 190 ? 9.07 42.25 -0.118 1 97.69 190 ASP A C 1
ATOM 1379 O O . ASP A 1 190 ? 8.406 43.25 -0.396 1 97.69 190 ASP A O 1
ATOM 1383 N N . CYS A 1 191 ? 8.727 41.062 -0.411 1 97.38 191 CYS A N 1
ATOM 1384 C CA . CYS A 1 191 ? 7.441 40.781 -1.049 1 97.38 191 CYS A CA 1
ATOM 1385 C C . CYS A 1 191 ? 6.293 41.281 -0.177 1 97.38 191 CYS A C 1
ATOM 1387 O O . CYS A 1 191 ? 5.336 41.875 -0.679 1 97.38 191 CYS A O 1
ATOM 1389 N N . VAL A 1 192 ? 6.383 41.031 1.095 1 98.12 192 VAL A N 1
ATOM 1390 C CA . VAL A 1 192 ? 5.34 41.438 2.027 1 98.12 192 VAL A CA 1
ATOM 1391 C C . VAL A 1 192 ? 5.258 42.969 2.084 1 98.12 192 VAL A C 1
ATOM 1393 O O . VAL A 1 192 ? 4.172 43.531 1.967 1 98.12 192 VAL A O 1
ATOM 1396 N N . ARG A 1 193 ? 6.379 43.625 2.176 1 97.88 193 ARG A N 1
ATOM 1397 C CA . ARG A 1 193 ? 6.426 45.062 2.273 1 97.88 193 ARG A CA 1
ATOM 1398 C C . ARG A 1 193 ? 5.871 45.719 1.012 1 97.88 193 ARG A C 1
ATOM 1400 O O . ARG A 1 193 ? 5.227 46.781 1.08 1 97.88 193 ARG A O 1
ATOM 1407 N N . LEU A 1 194 ? 6.141 45.062 -0.062 1 97.5 194 LEU A N 1
ATOM 1408 C CA . LEU A 1 194 ? 5.699 45.625 -1.343 1 97.5 194 LEU A CA 1
ATOM 1409 C C . LEU A 1 194 ? 4.188 45.469 -1.505 1 97.5 194 LEU A C 1
ATOM 1411 O O . LEU A 1 194 ? 3.539 46.312 -2.125 1 97.5 194 LEU A O 1
ATOM 1415 N N . ASN A 1 195 ? 3.615 44.438 -0.975 1 97.25 195 ASN A N 1
ATOM 1416 C CA . ASN A 1 195 ? 2.242 44.094 -1.318 1 97.25 195 ASN A CA 1
ATOM 1417 C C . ASN A 1 195 ? 1.266 44.469 -0.216 1 97.25 195 ASN A C 1
ATOM 1419 O O . ASN A 1 195 ? 0.057 44.562 -0.446 1 97.25 195 ASN A O 1
ATOM 1423 N N . PHE A 1 196 ? 1.812 44.75 0.987 1 98.12 196 PHE A N 1
ATOM 1424 C CA . PHE A 1 196 ? 0.944 45.094 2.109 1 98.12 196 PHE A CA 1
ATOM 1425 C C . PHE A 1 196 ? 1.396 46.406 2.766 1 98.12 196 PHE A C 1
ATOM 1427 O O . PHE A 1 196 ? 2.551 46.531 3.178 1 98.12 196 PHE A O 1
ATOM 1434 N N . PRO A 1 197 ? 0.484 47.312 2.863 1 98 197 PRO A N 1
ATOM 1435 C CA . PRO A 1 197 ? 0.84 48.531 3.576 1 98 197 PRO A CA 1
ATOM 1436 C C . PRO A 1 197 ? 1.259 48.281 5.023 1 98 197 PRO A C 1
ATOM 1438 O O . PRO A 1 197 ? 0.727 47.375 5.672 1 98 197 PRO A O 1
ATOM 1441 N N . ALA A 1 198 ? 2.148 49.156 5.523 1 97.56 198 ALA A N 1
ATOM 1442 C CA . ALA A 1 198 ? 2.57 49.062 6.922 1 97.56 198 ALA A CA 1
ATOM 1443 C C . ALA A 1 198 ? 1.371 49.125 7.859 1 97.56 198 ALA A C 1
ATOM 1445 O O . ALA A 1 198 ? 0.444 49.906 7.629 1 97.56 198 ALA A O 1
ATOM 1446 N N . GLY A 1 199 ? 1.361 48.344 8.828 1 97.69 199 GLY A N 1
ATOM 1447 C CA . GLY A 1 199 ? 0.279 48.344 9.797 1 97.69 199 GLY A CA 1
ATOM 1448 C C . GLY A 1 199 ? -0.786 47.312 9.508 1 97.69 199 GLY A C 1
ATOM 1449 O O . GLY A 1 199 ? -1.637 47.031 10.359 1 97.69 199 GLY A O 1
ATOM 1450 N N . THR A 1 200 ? -0.748 46.719 8.281 1 98.19 200 THR A N 1
ATOM 1451 C CA . THR A 1 200 ? -1.69 45.656 7.961 1 98.19 200 THR A CA 1
ATOM 1452 C C . THR A 1 200 ? -1.604 44.531 8.992 1 98.19 200 THR A C 1
ATOM 1454 O O . THR A 1 200 ? -0.51 44.156 9.414 1 98.19 200 THR A O 1
ATOM 1457 N N . ARG A 1 201 ? -2.721 44 9.492 1 98.31 201 ARG A N 1
ATOM 1458 C CA . ARG A 1 201 ? -2.756 42.875 10.43 1 98.31 201 ARG A CA 1
ATOM 1459 C C . ARG A 1 201 ? -2.596 41.531 9.703 1 98.31 201 ARG A C 1
ATOM 1461 O O . ARG A 1 201 ? -3.578 40.969 9.234 1 98.31 201 ARG A O 1
ATOM 1468 N N . LEU A 1 202 ? -1.346 41.062 9.68 1 98.5 202 LEU A N 1
ATOM 1469 C CA . LEU A 1 202 ? -1.005 39.906 8.883 1 98.5 202 LEU A CA 1
ATOM 1470 C C . LEU A 1 202 ? -0.931 38.656 9.75 1 98.5 202 LEU A C 1
ATOM 1472 O O . LEU A 1 202 ? -0.554 38.719 10.922 1 98.5 202 LEU A O 1
ATOM 1476 N N . LEU A 1 203 ? -1.381 37.625 9.188 1 98.44 203 LEU A N 1
ATOM 1477 C CA . LEU A 1 203 ? -1.127 36.281 9.711 1 98.44 203 LEU A CA 1
ATOM 1478 C C . LEU A 1 203 ? -0.074 35.562 8.867 1 98.44 203 LEU A C 1
ATOM 1480 O O . LEU A 1 203 ? -0.141 35.562 7.637 1 98.44 203 LEU A O 1
ATOM 1484 N N . LEU A 1 204 ? 0.935 35 9.516 1 98.69 204 LEU A N 1
ATOM 1485 C CA . LEU A 1 204 ? 2.008 34.281 8.828 1 98.69 204 LEU A CA 1
ATOM 1486 C C . LEU A 1 204 ? 2.021 32.812 9.234 1 98.69 204 LEU A C 1
ATOM 1488 O O . LEU A 1 204 ? 2.076 32.5 10.422 1 98.69 204 LEU A O 1
ATOM 1492 N N . ALA A 1 205 ? 1.893 31.891 8.25 1 98.62 205 ALA A N 1
ATOM 1493 C CA . ALA A 1 205 ? 1.871 30.438 8.492 1 98.62 205 ALA A CA 1
ATOM 1494 C C . ALA A 1 205 ? 2.533 29.688 7.348 1 98.62 205 ALA A C 1
ATOM 1496 O O . ALA A 1 205 ? 2.992 30.297 6.379 1 98.62 205 ALA A O 1
ATOM 1497 N N . GLY A 1 206 ? 2.689 28.391 7.477 1 98.06 206 GLY A N 1
ATOM 1498 C CA . GLY A 1 206 ? 3.316 27.578 6.441 1 98.06 206 GLY A CA 1
ATOM 1499 C C . GLY A 1 206 ? 3.467 26.125 6.828 1 98.06 206 GLY A C 1
ATOM 1500 O O . GLY A 1 206 ? 2.74 25.625 7.691 1 98.06 206 GLY A O 1
ATOM 1501 N N . THR A 1 207 ? 4.312 25.438 6.074 1 96.06 207 THR A N 1
ATOM 1502 C CA . THR A 1 207 ? 4.605 24.031 6.359 1 96.06 207 THR A CA 1
ATOM 1503 C C . THR A 1 207 ? 5.828 23.906 7.262 1 96.06 207 THR A C 1
ATOM 1505 O O . THR A 1 207 ? 6.625 24.844 7.367 1 96.06 207 THR A O 1
ATOM 1508 N N . ILE A 1 208 ? 5.992 22.797 7.879 1 94.69 208 ILE A N 1
ATOM 1509 C CA . ILE A 1 208 ? 6.957 22.609 8.953 1 94.69 208 ILE A CA 1
ATOM 1510 C C . ILE A 1 208 ? 8.375 22.781 8.422 1 94.69 208 ILE A C 1
ATOM 1512 O O . ILE A 1 208 ? 9.273 23.203 9.156 1 94.69 208 ILE A O 1
ATOM 1516 N N . GLN A 1 209 ? 8.594 22.562 7.148 1 94.25 209 GLN A N 1
ATOM 1517 C CA . GLN A 1 209 ? 9.93 22.656 6.566 1 94.25 209 GLN A CA 1
ATOM 1518 C C . GLN A 1 209 ? 10.445 24.094 6.602 1 94.25 209 GLN A C 1
ATOM 1520 O O . GLN A 1 209 ? 11.656 24.328 6.492 1 94.25 209 GLN A O 1
ATOM 1525 N N . PHE A 1 210 ? 9.555 25.109 6.781 1 96.19 210 PHE A N 1
ATOM 1526 C CA . PHE A 1 210 ? 9.953 26.516 6.715 1 96.19 210 PHE A CA 1
ATOM 1527 C C . PHE A 1 210 ? 9.695 27.219 8.039 1 96.19 210 PHE A C 1
ATOM 1529 O O . PHE A 1 210 ? 9.602 28.453 8.094 1 96.19 210 PHE A O 1
ATOM 1536 N N . SER A 1 211 ? 9.523 26.438 9.062 1 94.25 211 SER A N 1
ATOM 1537 C CA . SER A 1 211 ? 9.188 26.969 10.375 1 94.25 211 SER A CA 1
ATOM 1538 C C . SER A 1 211 ? 10.219 28 10.836 1 94.25 211 SER A C 1
ATOM 1540 O O . SER A 1 211 ? 9.852 29.062 11.344 1 94.25 211 SER A O 1
ATOM 1542 N N . SER A 1 212 ? 11.5 27.75 10.625 1 94.5 212 SER A N 1
ATOM 1543 C CA . SER A 1 212 ? 12.555 28.688 11.016 1 94.5 212 SER A CA 1
ATOM 1544 C C . SER A 1 212 ? 12.477 29.984 10.219 1 94.5 212 SER A C 1
ATOM 1546 O O . SER A 1 212 ? 12.641 31.062 10.773 1 94.5 212 SER A O 1
ATOM 1548 N N . ALA A 1 213 ? 12.242 29.828 8.961 1 96.38 213 ALA A N 1
ATOM 1549 C CA . ALA A 1 213 ? 12.133 30.984 8.086 1 96.38 213 ALA A CA 1
ATOM 1550 C C . ALA A 1 213 ? 10.961 31.875 8.492 1 96.38 213 ALA A C 1
ATOM 1552 O O . ALA A 1 213 ? 11.062 33.094 8.445 1 96.38 213 ALA A O 1
ATOM 1553 N N . ILE A 1 214 ? 9.898 31.297 8.859 1 97.62 214 ILE A N 1
ATOM 1554 C CA . ILE A 1 214 ? 8.703 32.031 9.273 1 97.62 214 ILE A CA 1
ATOM 1555 C C . ILE A 1 214 ? 9.008 32.844 10.516 1 97.62 214 ILE A C 1
ATOM 1557 O O . ILE A 1 214 ? 8.609 34.031 10.602 1 97.62 214 ILE A O 1
ATOM 1561 N N . GLN A 1 215 ? 9.758 32.312 11.445 1 96.62 215 GLN A N 1
ATOM 1562 C CA . GLN A 1 215 ? 10.109 33 12.672 1 96.62 215 GLN A CA 1
ATOM 1563 C C . GLN A 1 215 ? 11.047 34.188 12.375 1 96.62 215 GLN A C 1
ATOM 1565 O O . GLN A 1 215 ? 10.883 35.281 12.938 1 96.62 215 GLN A O 1
ATOM 1570 N N . VAL A 1 216 ? 11.953 33.969 11.5 1 97.31 216 VAL A N 1
ATOM 1571 C CA . VAL A 1 216 ? 12.875 35.031 11.109 1 97.31 216 VAL A CA 1
ATOM 1572 C C . VAL A 1 216 ? 12.117 36.125 10.398 1 97.31 216 VAL A C 1
ATOM 1574 O O . VAL A 1 216 ? 12.352 37.312 10.656 1 97.31 216 VAL A O 1
ATOM 1577 N N . ALA A 1 217 ? 11.242 35.75 9.531 1 98.31 217 ALA A N 1
ATOM 1578 C CA . ALA A 1 217 ? 10.438 36.719 8.805 1 98.31 217 ALA A CA 1
ATOM 1579 C C . ALA A 1 217 ? 9.586 37.562 9.766 1 98.31 217 ALA A C 1
ATOM 1581 O O . ALA A 1 217 ? 9.469 38.781 9.602 1 98.31 217 ALA A O 1
ATOM 1582 N N . ARG A 1 218 ? 8.961 36.906 10.688 1 98 218 ARG A N 1
ATOM 1583 C CA . ARG A 1 218 ? 8.164 37.625 11.695 1 98 218 ARG A CA 1
ATOM 1584 C C . ARG A 1 218 ? 8.992 38.688 12.398 1 98 218 ARG A C 1
ATOM 1586 O O . ARG A 1 218 ? 8.539 39.812 12.555 1 98 218 ARG A O 1
ATOM 1593 N N . ALA A 1 219 ? 10.188 38.312 12.781 1 97.44 219 ALA A N 1
ATOM 1594 C CA . ALA A 1 219 ? 11.078 39.25 13.477 1 97.44 219 ALA A CA 1
ATOM 1595 C C . ALA A 1 219 ? 11.438 40.438 12.594 1 97.44 219 ALA A C 1
ATOM 1597 O O . ALA A 1 219 ? 11.438 41.594 13.055 1 97.44 219 ALA A O 1
ATOM 1598 N N . ARG A 1 220 ? 11.656 40.156 11.375 1 97.44 220 ARG A N 1
ATOM 1599 C CA . ARG A 1 220 ? 12.078 41.219 10.438 1 97.44 220 ARG A CA 1
ATOM 1600 C C . ARG A 1 220 ? 10.922 42.125 10.094 1 97.44 220 ARG A C 1
ATOM 1602 O O . ARG A 1 220 ? 11.141 43.312 9.797 1 97.44 220 ARG A O 1
ATOM 1609 N N . LEU A 1 221 ? 9.766 41.625 10.148 1 98.31 221 LEU A N 1
ATOM 1610 C CA . LEU A 1 221 ? 8.594 42.406 9.719 1 98.31 221 LEU A CA 1
ATOM 1611 C C . LEU A 1 221 ? 7.941 43.094 10.906 1 98.31 221 LEU A C 1
ATOM 1613 O O . LEU A 1 221 ? 7.027 43.906 10.719 1 98.31 221 LEU A O 1
ATOM 1617 N N . ALA A 1 222 ? 8.391 42.906 12.102 1 96.94 222 ALA A N 1
ATOM 1618 C CA . ALA A 1 222 ? 7.754 43.344 13.336 1 96.94 222 ALA A CA 1
ATOM 1619 C C . ALA A 1 222 ?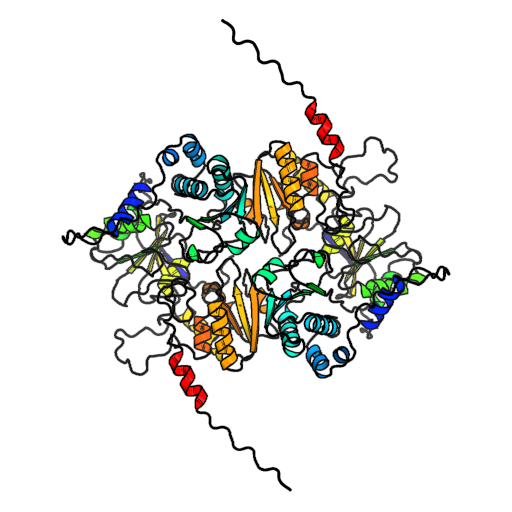 7.641 44.875 13.375 1 96.94 222 ALA A C 1
ATOM 1621 O O . ALA A 1 222 ? 6.664 45.406 13.898 1 96.94 222 ALA A O 1
ATOM 1622 N N . GLY A 1 223 ? 8.562 45.562 12.852 1 97.12 223 GLY A N 1
ATOM 1623 C CA . GLY A 1 223 ? 8.531 47.031 12.836 1 97.12 223 GLY A CA 1
ATOM 1624 C C . GLY A 1 223 ? 7.43 47.594 11.961 1 97.12 223 GLY A C 1
ATOM 1625 O O . GLY A 1 223 ? 6.688 48.469 12.383 1 97.12 223 GLY A O 1
ATOM 1626 N N . ASP A 1 224 ? 7.297 47.094 10.82 1 97.69 224 ASP A N 1
ATOM 1627 C CA . ASP A 1 224 ? 6.328 47.562 9.828 1 97.69 224 ASP A CA 1
ATOM 1628 C C . ASP A 1 224 ? 4.934 47 10.125 1 97.69 224 ASP A C 1
ATOM 1630 O O . ASP A 1 224 ? 3.932 47.656 9.812 1 97.69 224 ASP A O 1
ATOM 1634 N N . TYR A 1 225 ? 4.895 45.812 10.727 1 98.38 225 TYR A N 1
ATOM 1635 C CA . TYR A 1 225 ? 3.641 45.125 11 1 98.38 225 TYR A CA 1
ATOM 1636 C C . TYR A 1 225 ? 3.57 44.688 12.453 1 98.38 225 TYR A C 1
ATOM 1638 O O . TYR A 1 225 ? 3.641 43.469 12.742 1 98.38 225 TYR A O 1
ATOM 1646 N N . PRO A 1 226 ? 3.311 45.531 13.336 1 97.25 226 PRO A N 1
ATOM 1647 C CA . PRO A 1 226 ? 3.375 45.219 14.766 1 97.25 226 PRO A CA 1
ATOM 1648 C C . PRO A 1 226 ? 2.334 44.188 15.195 1 97.25 226 PRO A C 1
ATOM 1650 O O . PRO A 1 226 ? 2.506 43.531 16.219 1 97.25 226 PRO A O 1
ATOM 1653 N N . SER A 1 227 ? 1.289 44.062 14.406 1 97.06 227 SER A N 1
ATOM 1654 C CA . SER A 1 227 ? 0.221 43.156 14.766 1 97.06 227 SER A CA 1
ATOM 1655 C C . SER A 1 227 ? 0.404 41.781 14.086 1 97.06 227 SER A C 1
ATOM 1657 O O . SER A 1 227 ? -0.467 40.938 14.172 1 97.06 227 SER A O 1
ATOM 1659 N N . LEU A 1 228 ? 1.493 41.625 13.367 1 97.81 228 LEU A N 1
ATOM 1660 C CA . LEU A 1 228 ? 1.735 40.375 12.68 1 97.81 228 LEU A CA 1
ATOM 1661 C C . LEU A 1 228 ? 1.76 39.188 13.672 1 97.81 228 LEU A C 1
ATOM 1663 O O . LEU A 1 228 ? 2.4 39.281 14.727 1 97.81 228 LEU A O 1
ATOM 1667 N N . ASP A 1 229 ? 0.998 38.156 13.336 1 97.56 229 ASP A N 1
ATOM 1668 C CA . ASP A 1 229 ? 0.842 37.031 14.234 1 97.56 229 ASP A CA 1
ATOM 1669 C C . ASP A 1 229 ? 1.197 35.719 13.531 1 97.56 229 ASP A C 1
ATOM 1671 O O . ASP A 1 229 ? 1.032 35.594 12.32 1 97.56 229 ASP A O 1
ATOM 1675 N N . VAL A 1 230 ? 1.791 34.781 14.25 1 98.25 230 VAL A N 1
ATOM 1676 C CA . VAL A 1 230 ? 2.018 33.406 13.844 1 98.25 230 VAL A CA 1
ATOM 1677 C C . VAL A 1 230 ? 1.127 32.469 14.656 1 98.25 230 VAL A C 1
ATOM 1679 O O . VAL A 1 230 ? 1.408 32.219 15.828 1 98.25 230 VAL A O 1
ATOM 1682 N N . PRO A 1 231 ? 0.077 32 14.008 1 97.38 231 PRO A N 1
ATOM 1683 C CA . PRO A 1 231 ? -0.902 31.234 14.773 1 97.38 231 PRO A CA 1
ATOM 1684 C C . PRO A 1 231 ? -0.392 29.844 15.148 1 97.38 231 PRO A C 1
ATOM 1686 O O . PRO A 1 231 ? 0.584 29.375 14.562 1 97.38 231 PRO A O 1
ATOM 1689 N N . LYS A 1 232 ? -0.984 29.297 16.125 1 95.25 232 LYS A N 1
ATOM 1690 C CA . LYS A 1 232 ? -0.603 27.953 16.578 1 95.25 232 LYS A CA 1
ATOM 1691 C C . LYS A 1 232 ? -1.833 27.109 16.875 1 95.25 232 LYS A C 1
ATOM 1693 O O . LYS A 1 232 ? -2.809 27.594 17.453 1 95.25 232 LYS A O 1
ATOM 1698 N N . CYS A 1 233 ? -1.854 25.938 16.344 1 94.19 233 CYS A N 1
ATOM 1699 C CA . CYS A 1 233 ? -2.828 24.906 16.688 1 94.19 233 CYS A CA 1
ATOM 1700 C C . CYS A 1 233 ? -2.156 23.719 17.375 1 94.19 233 CYS A C 1
ATOM 1702 O O . CYS A 1 233 ? -1.596 22.844 16.703 1 94.19 233 CYS A O 1
ATOM 1704 N N . LYS A 1 234 ? -2.238 23.719 18.656 1 92.25 234 LYS A N 1
ATOM 1705 C CA . LYS A 1 234 ? -1.565 22.656 19.391 1 92.25 234 LYS A CA 1
ATOM 1706 C C . LYS A 1 234 ? -2.051 21.281 18.938 1 92.25 234 LYS A C 1
ATOM 1708 O O . LYS A 1 234 ? -3.248 21.078 18.719 1 92.25 234 LYS A O 1
ATOM 1713 N N . PRO A 1 235 ? -1.127 20.344 18.797 1 91.88 235 PRO A N 1
ATOM 1714 C CA . PRO A 1 235 ? 0.271 20.266 19.219 1 91.88 235 PRO A CA 1
ATOM 1715 C C . PRO A 1 235 ? 1.248 20.688 18.125 1 91.88 235 PRO A C 1
ATOM 1717 O O . PRO A 1 235 ? 2.457 20.484 18.266 1 91.88 235 PRO A O 1
ATOM 1720 N N . LEU A 1 236 ? 0.753 21.234 17.094 1 93 236 LEU A N 1
ATOM 1721 C CA . LEU A 1 236 ? 1.618 21.641 15.992 1 93 236 LEU A CA 1
ATOM 1722 C C . LEU A 1 236 ? 2.51 22.812 16.406 1 93 236 LEU A C 1
ATOM 1724 O O . LEU A 1 236 ? 2.217 23.5 17.375 1 93 236 LEU A O 1
ATOM 1728 N N . SER A 1 237 ? 3.631 22.969 15.75 1 92.75 237 SER A N 1
ATOM 1729 C CA . SER A 1 237 ? 4.516 24.109 15.961 1 92.75 237 SER A CA 1
ATOM 1730 C C . SER A 1 237 ? 3.863 25.406 15.508 1 92.75 237 SER A C 1
ATOM 1732 O O . SER A 1 237 ? 2.945 25.406 14.688 1 92.75 237 SER A O 1
ATOM 1734 N N . PRO A 1 238 ? 4.332 26.516 16.125 1 95.38 238 PRO A N 1
ATOM 1735 C CA . PRO A 1 238 ? 3.799 27.797 15.656 1 95.38 238 PRO A CA 1
ATOM 1736 C C . PRO A 1 238 ? 3.941 27.969 14.148 1 95.38 238 PRO A C 1
ATOM 1738 O O . PRO A 1 238 ? 5.02 27.75 13.594 1 95.38 238 PRO A O 1
ATOM 1741 N N . GLY A 1 239 ? 2.891 28.328 13.531 1 96.69 239 GLY A N 1
ATOM 1742 C CA . GLY A 1 239 ? 2.895 28.594 12.102 1 96.69 239 GLY A CA 1
ATOM 1743 C C . GLY A 1 239 ? 2.689 27.344 11.258 1 96.69 239 GLY A C 1
ATOM 1744 O O . GLY A 1 239 ? 2.404 27.438 10.062 1 96.69 239 GLY A O 1
ATOM 1745 N N . GLU A 1 240 ? 2.77 26.172 11.898 1 96.31 240 GLU A N 1
ATOM 1746 C CA . GLU A 1 240 ? 2.662 24.922 11.164 1 96.31 240 GLU A CA 1
ATOM 1747 C C . GLU A 1 240 ? 1.203 24.562 10.883 1 96.31 240 GLU A C 1
ATOM 1749 O O . GLU A 1 240 ? 0.367 24.609 11.789 1 96.31 240 GLU A O 1
ATOM 1754 N N . VAL A 1 241 ? 0.929 24.266 9.641 1 97.19 241 VAL A N 1
ATOM 1755 C CA . VAL A 1 241 ? -0.413 23.859 9.234 1 97.19 241 VAL A CA 1
ATOM 1756 C C . VAL A 1 241 ? -0.356 22.5 8.547 1 97.19 241 VAL A C 1
ATOM 1758 O O . VAL A 1 241 ? 0.515 22.266 7.707 1 97.19 241 VAL A O 1
ATOM 1761 N N . LEU A 1 242 ? -1.25 21.609 8.961 1 96.5 242 LEU A N 1
ATOM 1762 C CA . LEU A 1 242 ? -1.402 20.328 8.273 1 96.5 242 LEU A CA 1
ATOM 1763 C C . LEU A 1 242 ? -2.49 20.406 7.207 1 96.5 242 LEU A C 1
ATOM 1765 O O . LEU A 1 242 ? -3.174 21.438 7.09 1 96.5 242 LEU A O 1
ATOM 1769 N N . GLY A 1 243 ? -2.566 19.344 6.398 1 95.38 243 GLY A N 1
ATOM 1770 C CA . GLY A 1 243 ? -3.643 19.281 5.422 1 95.38 243 GLY A CA 1
ATOM 1771 C C . GLY A 1 243 ? -5.008 19.094 6.051 1 95.38 243 GLY A C 1
ATOM 1772 O O . GLY A 1 243 ? -6.027 19.438 5.453 1 95.38 243 GLY A O 1
ATOM 1773 N N . CYS A 1 244 ? -5.012 18.641 7.266 1 96.69 244 CYS A N 1
ATOM 1774 C CA . CYS A 1 244 ? -6.277 18.281 7.895 1 96.69 244 CYS A CA 1
ATOM 1775 C C . CYS A 1 244 ? -6.477 19.062 9.195 1 96.69 244 CYS A C 1
ATOM 1777 O O . CYS A 1 244 ? -7.512 18.922 9.852 1 96.69 244 CYS A O 1
ATOM 1779 N N . THR A 1 245 ? -5.535 19.859 9.594 1 96.75 245 THR A N 1
ATOM 1780 C CA . THR A 1 245 ? -5.59 20.594 10.859 1 96.75 245 THR A CA 1
ATOM 1781 C C . THR A 1 245 ? -5.016 22 10.711 1 96.75 245 THR A C 1
ATOM 1783 O O . THR A 1 245 ? -3.852 22.156 10.344 1 96.75 245 THR A O 1
ATOM 1786 N N . ALA A 1 246 ? -5.816 22.953 10.945 1 96.94 246 ALA A N 1
ATOM 1787 C CA . ALA A 1 246 ? -5.434 24.344 10.797 1 96.94 246 ALA A CA 1
ATOM 1788 C C . ALA A 1 246 ? -5.961 25.188 11.961 1 96.94 246 ALA A C 1
ATOM 1790 O O . ALA A 1 246 ? -7.047 24.922 12.484 1 96.94 246 ALA A O 1
ATOM 1791 N N . PRO A 1 247 ? -5.195 26.188 12.383 1 96.69 247 PRO A N 1
ATOM 1792 C CA . PRO A 1 247 ? -5.723 27.109 13.383 1 96.69 247 PRO A CA 1
ATOM 1793 C C . PRO A 1 247 ? -6.883 27.953 12.859 1 96.69 247 PRO A C 1
ATOM 1795 O O . PRO A 1 247 ? -6.949 28.25 11.664 1 96.69 247 PRO A O 1
ATOM 1798 N N . VAL A 1 248 ? -7.758 28.281 13.742 1 95.38 248 VAL A N 1
ATOM 1799 C CA . VAL A 1 248 ? -8.875 29.172 13.43 1 95.38 248 VAL A CA 1
ATOM 1800 C C . VAL A 1 248 ? -8.664 30.516 14.117 1 95.38 248 VAL A C 1
ATOM 1802 O O . VAL A 1 248 ? -8.297 30.578 15.297 1 95.38 248 VAL A O 1
ATOM 1805 N N . VAL A 1 249 ? -8.805 31.594 13.375 1 95.06 249 VAL A N 1
ATOM 1806 C CA . VAL A 1 249 ? -8.703 32.938 13.93 1 95.06 249 VAL A CA 1
ATOM 1807 C C . VAL A 1 249 ? -10.055 33.625 13.844 1 95.06 249 VAL A C 1
ATOM 1809 O O . VAL A 1 249 ? -10.844 33.375 12.93 1 95.06 249 VAL A O 1
ATOM 1812 N N . PRO A 1 250 ? -10.312 34.5 14.797 1 92.5 250 PRO A N 1
ATOM 1813 C CA . PRO A 1 250 ? -11.594 35.188 14.742 1 92.5 250 PRO A CA 1
ATOM 1814 C C . PRO A 1 250 ? -11.75 36.031 13.477 1 92.5 250 PRO A C 1
ATOM 1816 O O . PRO A 1 250 ? -10.789 36.688 13.031 1 92.5 250 PRO A O 1
ATOM 1819 N N . ALA A 1 251 ? -12.977 36 12.922 1 91.38 251 ALA A N 1
ATOM 1820 C CA . ALA A 1 251 ? -13.258 36.844 11.773 1 91.38 251 ALA A CA 1
ATOM 1821 C C . ALA A 1 251 ? -12.961 38.312 12.086 1 91.38 251 ALA A C 1
ATOM 1823 O O . ALA A 1 251 ? -13.32 38.812 13.156 1 91.38 251 ALA A O 1
ATOM 1824 N N . GLY A 1 252 ? -12.266 38.938 11.227 1 91.69 252 GLY A N 1
ATOM 1825 C CA . GLY A 1 252 ? -11.969 40.344 11.391 1 91.69 252 GLY A CA 1
ATOM 1826 C C . GLY A 1 252 ? -10.711 40.594 12.188 1 91.69 252 GLY A C 1
ATOM 1827 O O . GLY A 1 252 ? -10.234 41.75 12.258 1 91.69 252 GLY A O 1
ATOM 1828 N N . SER A 1 253 ? -10.102 39.625 12.758 1 94.88 253 SER A N 1
ATOM 1829 C CA . SER A 1 253 ? -8.922 39.812 13.602 1 94.88 253 SER A CA 1
ATOM 1830 C C . SER A 1 253 ? -7.688 40.125 12.766 1 94.88 253 SER A C 1
ATOM 1832 O O . SER A 1 253 ? -6.758 40.75 13.234 1 94.88 253 SER A O 1
ATOM 1834 N N . HIS A 1 254 ? -7.676 39.656 11.555 1 97.38 254 HIS A N 1
ATOM 1835 C CA . HIS A 1 254 ? -6.562 39.844 10.641 1 97.38 254 HIS A CA 1
ATOM 1836 C C . HIS A 1 254 ? -7.062 40.25 9.258 1 97.38 254 HIS A C 1
ATOM 1838 O O . HIS A 1 254 ? -8.219 40 8.906 1 97.38 254 HIS A O 1
ATOM 1844 N N . ASP A 1 255 ? -6.137 40.875 8.547 1 97.75 255 ASP A N 1
ATOM 1845 C CA . ASP A 1 255 ? -6.516 41.406 7.246 1 97.75 255 ASP A CA 1
ATOM 1846 C C . ASP A 1 255 ? -6.129 40.438 6.125 1 97.75 255 ASP A C 1
ATOM 1848 O O . ASP A 1 255 ? -6.746 40.438 5.059 1 97.75 255 ASP A O 1
ATOM 1852 N N . ALA A 1 256 ? -5.086 39.688 6.355 1 98.12 256 ALA A N 1
ATOM 1853 C CA . ALA A 1 256 ? -4.613 38.781 5.309 1 98.12 256 ALA A CA 1
ATOM 1854 C C . ALA A 1 256 ? -3.734 37.656 5.891 1 98.12 256 ALA A C 1
ATOM 1856 O O . ALA A 1 256 ? -3.117 37.844 6.941 1 98.12 256 ALA A O 1
ATOM 1857 N N . LEU A 1 257 ? -3.76 36.562 5.152 1 98.44 257 LEU A N 1
ATOM 1858 C CA . LEU A 1 257 ? -2.875 35.438 5.426 1 98.44 257 LEU A CA 1
ATOM 1859 C C . LEU A 1 257 ? -1.753 35.375 4.395 1 98.44 257 LEU A C 1
ATOM 1861 O O . LEU A 1 257 ? -2.01 35.406 3.189 1 98.44 257 LEU A O 1
ATOM 1865 N N . VAL A 1 258 ? -0.541 35.375 4.855 1 98.75 258 VAL A N 1
ATOM 1866 C CA . VAL A 1 258 ? 0.606 35 4.031 1 98.75 258 VAL A CA 1
ATOM 1867 C C . VAL A 1 258 ? 1.086 33.625 4.402 1 98.75 258 VAL A C 1
ATOM 1869 O O . VAL A 1 258 ? 1.495 33.375 5.539 1 98.75 258 VAL A O 1
ATOM 1872 N N . PHE A 1 259 ? 1.03 32.75 3.428 1 98.75 259 PHE A N 1
ATOM 1873 C CA . PHE A 1 259 ? 1.313 31.328 3.658 1 98.75 259 PHE A CA 1
ATOM 1874 C C . PHE A 1 259 ? 2.557 30.891 2.891 1 98.75 259 PHE A C 1
ATOM 1876 O O . PHE A 1 259 ? 2.604 30.984 1.663 1 98.75 259 PHE A O 1
ATOM 1883 N N . VAL A 1 260 ? 3.549 30.359 3.65 1 98.56 260 VAL A N 1
ATOM 1884 C CA . VAL A 1 260 ? 4.809 29.969 3.033 1 98.56 260 VAL A CA 1
ATOM 1885 C C . VAL A 1 260 ? 4.781 28.469 2.713 1 98.56 260 VAL A C 1
ATOM 1887 O O . VAL A 1 260 ? 4.859 27.641 3.617 1 98.56 260 VAL A O 1
ATOM 1890 N N . ALA A 1 261 ? 4.711 28.125 1.466 1 97.25 261 ALA A N 1
ATOM 1891 C CA . ALA A 1 261 ? 4.691 26.734 1.018 1 97.25 261 ALA A CA 1
ATOM 1892 C C . ALA A 1 261 ? 4.875 26.641 -0.494 1 97.25 261 ALA A C 1
ATOM 1894 O O . ALA A 1 261 ? 4.578 27.594 -1.221 1 97.25 261 ALA A O 1
ATOM 1895 N N . ASP A 1 262 ? 5.336 25.516 -0.915 1 93.12 262 ASP A N 1
ATOM 1896 C CA . ASP A 1 262 ? 5.484 25.297 -2.35 1 93.12 262 ASP A CA 1
ATOM 1897 C C . ASP A 1 262 ? 4.164 24.859 -2.979 1 93.12 262 ASP A C 1
ATOM 1899 O O . ASP A 1 262 ? 3.902 25.156 -4.148 1 93.12 262 ASP A O 1
ATOM 1903 N N . GLY A 1 263 ? 3.293 24.141 -2.25 1 92.62 263 GLY A N 1
ATOM 1904 C CA . GLY A 1 263 ? 2.016 23.656 -2.756 1 92.62 263 GLY A CA 1
ATOM 1905 C C . GLY A 1 263 ? 0.826 24.266 -2.031 1 92.62 263 GLY A C 1
ATOM 1906 O O . GLY A 1 263 ? 0.994 25.031 -1.074 1 92.62 263 GLY A O 1
ATOM 1907 N N . ARG A 1 264 ? -0.348 23.953 -2.514 1 95.12 264 ARG A N 1
ATOM 1908 C CA . ARG A 1 264 ? -1.566 24.578 -2.014 1 95.12 264 ARG A CA 1
ATOM 1909 C C . ARG A 1 264 ? -2.25 23.703 -0.972 1 95.12 264 ARG A C 1
ATOM 1911 O O . ARG A 1 264 ? -3.152 24.156 -0.265 1 95.12 264 ARG A O 1
ATOM 1918 N N . PHE A 1 265 ? -1.846 22.469 -0.837 1 94.69 265 PHE A N 1
ATOM 1919 C CA . PHE A 1 265 ? -2.559 21.469 -0.045 1 94.69 265 PHE A CA 1
ATOM 1920 C C . PHE A 1 265 ? -2.754 21.953 1.387 1 94.69 265 PHE A C 1
ATOM 1922 O O . PHE A 1 265 ? -3.869 21.938 1.91 1 94.69 265 PHE A O 1
ATOM 1929 N N . HIS A 1 266 ? -1.696 22.406 2.025 1 96.94 266 HIS A N 1
ATOM 1930 C CA . HIS A 1 266 ? -1.756 22.875 3.406 1 96.94 266 HIS A CA 1
ATOM 1931 C C . HIS A 1 266 ? -2.465 24.219 3.504 1 96.94 266 HIS A C 1
ATOM 1933 O O . HIS A 1 266 ? -3.23 24.453 4.441 1 96.94 266 HIS A O 1
ATOM 1939 N N . LEU A 1 267 ? -2.209 25.062 2.596 1 97.94 267 LEU A N 1
ATOM 1940 C CA . LEU A 1 267 ? -2.871 26.359 2.553 1 97.94 267 LEU A CA 1
ATOM 1941 C C . LEU A 1 267 ? -4.387 26.188 2.502 1 97.94 267 LEU A C 1
ATOM 1943 O O . LEU A 1 267 ? -5.117 26.938 3.164 1 97.94 267 LEU A O 1
ATOM 1947 N N . GLU A 1 268 ? -4.809 25.234 1.752 1 97.12 268 GLU A N 1
ATOM 1948 C CA . GLU A 1 268 ? -6.242 24.984 1.619 1 97.12 268 GLU A CA 1
ATOM 1949 C C . GLU A 1 268 ? -6.883 24.703 2.973 1 97.12 268 GLU A C 1
ATOM 1951 O O . GLU A 1 268 ? -8.008 25.109 3.238 1 97.12 268 GLU A O 1
ATOM 1956 N N . ALA A 1 269 ? -6.168 24 3.762 1 97.19 269 ALA A N 1
ATOM 1957 C CA . ALA A 1 269 ? -6.699 23.703 5.09 1 97.19 269 ALA A CA 1
ATOM 1958 C C . ALA A 1 269 ? -6.945 25 5.875 1 97.19 269 ALA A C 1
ATOM 1960 O O . ALA A 1 269 ? -7.977 25.141 6.539 1 97.19 269 ALA A O 1
ATOM 1961 N N . MET A 1 270 ? -6.047 25.938 5.805 1 96.94 270 MET A N 1
ATOM 1962 C CA . MET A 1 270 ? -6.191 27.234 6.457 1 96.94 270 MET A CA 1
ATOM 1963 C C . MET A 1 270 ? -7.379 28 5.887 1 96.94 270 MET A C 1
ATOM 1965 O O . MET A 1 270 ? -8.117 28.656 6.629 1 96.94 270 MET A O 1
ATOM 1969 N N . MET A 1 271 ? -7.5 27.938 4.609 1 97.19 271 MET A N 1
ATOM 1970 C CA . MET A 1 271 ? -8.586 28.656 3.949 1 97.19 271 MET A CA 1
ATOM 1971 C C . MET A 1 271 ? -9.938 28.047 4.305 1 97.19 271 MET A C 1
ATOM 1973 O O . MET A 1 271 ? -10.906 28.766 4.562 1 97.19 271 MET A O 1
ATOM 1977 N N . ILE A 1 272 ? -9.992 26.719 4.32 1 96.31 272 ILE A N 1
ATOM 1978 C CA . ILE A 1 272 ? -11.234 26.047 4.672 1 96.31 272 ILE A CA 1
ATOM 1979 C C . ILE A 1 272 ? -11.633 26.406 6.102 1 96.31 272 ILE A C 1
ATOM 1981 O O . ILE A 1 272 ? -12.805 26.688 6.371 1 96.31 272 ILE A O 1
ATOM 1985 N N . ALA A 1 273 ? -10.703 26.438 6.98 1 96.06 273 ALA A N 1
ATOM 1986 C CA . ALA A 1 273 ? -10.953 26.719 8.391 1 96.06 273 ALA A CA 1
ATOM 1987 C C . ALA A 1 273 ? -11.297 28.203 8.594 1 96.06 273 ALA A C 1
ATOM 1989 O O . ALA A 1 273 ? -12 28.547 9.555 1 96.06 273 ALA A O 1
ATOM 1990 N N . ASN A 1 274 ? -10.789 29.078 7.727 1 95.56 274 ASN A N 1
ATOM 1991 C CA . ASN A 1 274 ? -10.953 30.516 7.848 1 95.56 274 ASN A CA 1
ATOM 1992 C C . ASN A 1 274 ? -11.414 31.141 6.535 1 95.56 274 ASN A C 1
ATOM 1994 O O . ASN A 1 274 ? -10.688 31.922 5.922 1 95.56 274 ASN A O 1
ATOM 1998 N N . PRO A 1 275 ? -12.68 30.875 6.145 1 94.62 275 PRO A N 1
ATOM 1999 C CA . PRO A 1 275 ? -13.133 31.281 4.809 1 94.62 275 PRO A CA 1
ATOM 2000 C C . PRO A 1 275 ? -13.203 32.781 4.637 1 94.62 275 PRO A C 1
ATOM 2002 O O . PRO A 1 275 ? -13.281 33.281 3.508 1 94.62 275 PRO A O 1
ATOM 2005 N N . TRP A 1 276 ? -13.109 33.625 5.637 1 92.56 276 TRP A N 1
ATOM 2006 C CA . TRP A 1 276 ? -13.234 35.062 5.59 1 92.56 276 TRP A CA 1
ATOM 2007 C C . TRP A 1 276 ? -11.875 35.719 5.371 1 92.56 276 TRP A C 1
ATOM 2009 O O . TRP A 1 276 ? -11.797 36.906 5.09 1 92.56 276 TRP A O 1
ATOM 2019 N N . LEU A 1 277 ? -10.812 35 5.477 1 94.94 277 LEU A N 1
ATOM 2020 C CA . LEU A 1 277 ? -9.461 35.562 5.492 1 94.94 277 LEU A CA 1
ATOM 2021 C C . LEU A 1 277 ? -8.836 35.5 4.102 1 94.94 277 LEU A C 1
ATOM 2023 O O . LEU A 1 277 ? -8.586 34.406 3.574 1 94.94 277 LEU A O 1
ATOM 2027 N N . PRO A 1 278 ? -8.547 36.688 3.449 1 96.94 278 PRO A N 1
ATOM 2028 C CA . PRO A 1 278 ? -7.812 36.656 2.184 1 96.94 278 PRO A CA 1
ATOM 2029 C C . PRO A 1 278 ? -6.465 35.938 2.307 1 96.94 278 PRO A C 1
ATOM 2031 O O . PRO A 1 278 ? -5.754 36.125 3.295 1 96.94 278 PRO A O 1
ATOM 2034 N N . ALA A 1 279 ? -6.141 35.094 1.279 1 97.81 279 ALA A N 1
ATOM 2035 C CA . ALA A 1 279 ? -4.965 34.25 1.41 1 97.81 279 ALA A CA 1
ATOM 2036 C C . ALA A 1 279 ? -3.963 34.5 0.29 1 97.81 279 ALA A C 1
ATOM 2038 O O . ALA A 1 279 ? -4.344 34.625 -0.876 1 97.81 279 ALA A O 1
ATOM 2039 N N . TYR A 1 280 ? -2.707 34.656 0.666 1 98.31 280 TYR A N 1
ATOM 2040 C CA . TYR A 1 280 ? -1.576 34.781 -0.244 1 98.31 280 TYR A CA 1
ATOM 2041 C C . TYR A 1 280 ? -0.542 33.688 0.007 1 98.31 280 TYR A C 1
ATOM 2043 O O . TYR A 1 280 ? -0.195 33.406 1.156 1 98.31 280 TYR A O 1
ATOM 2051 N N . ARG A 1 281 ? -0.082 33 -1.033 1 98.38 281 ARG A N 1
ATOM 2052 C CA . ARG A 1 281 ? 0.91 31.953 -0.918 1 98.38 281 ARG A CA 1
ATOM 2053 C C . ARG A 1 281 ? 2.264 32.406 -1.456 1 98.38 281 ARG A C 1
ATOM 2055 O O . ARG A 1 281 ? 2.367 32.844 -2.605 1 98.38 281 ARG A O 1
ATOM 2062 N N . TYR A 1 282 ? 3.252 32.406 -0.613 1 98.31 282 TYR A N 1
ATOM 2063 C CA . TYR A 1 282 ? 4.625 32.625 -1.053 1 98.31 282 TYR A CA 1
ATOM 2064 C C . TYR A 1 282 ? 5.328 31.297 -1.356 1 98.31 282 TYR A C 1
ATOM 2066 O O . TYR A 1 282 ? 5.512 30.469 -0.465 1 98.31 282 TYR A O 1
ATOM 2074 N N . ASP A 1 283 ? 5.699 31.094 -2.551 1 97.19 283 ASP A N 1
ATOM 2075 C CA . ASP A 1 283 ? 6.469 29.938 -2.982 1 97.19 283 ASP A CA 1
ATOM 2076 C C . ASP A 1 283 ? 7.969 30.188 -2.852 1 97.19 283 ASP A C 1
ATOM 2078 O O . ASP A 1 283 ? 8.555 30.922 -3.652 1 97.19 283 ASP A O 1
ATOM 2082 N N . PRO A 1 284 ? 8.602 29.562 -1.938 1 96.69 284 PRO A N 1
ATOM 2083 C CA . PRO A 1 284 ? 10.023 29.844 -1.693 1 96.69 284 PRO A CA 1
ATOM 2084 C C . PRO A 1 284 ? 10.922 29.406 -2.846 1 96.69 284 PRO A C 1
ATOM 2086 O O . PRO A 1 284 ? 12.008 29.953 -3.025 1 96.69 284 PRO A O 1
ATOM 2089 N N . TYR A 1 285 ? 10.523 28.438 -3.613 1 92.69 285 TYR A N 1
ATOM 2090 C CA . TYR A 1 285 ? 11.344 27.938 -4.711 1 92.69 285 TYR A CA 1
ATOM 2091 C C . TYR A 1 285 ? 11.227 28.844 -5.93 1 92.69 285 TYR A C 1
ATOM 2093 O O . TYR A 1 285 ? 12.242 29.219 -6.523 1 92.69 285 TYR A O 1
ATOM 2101 N N . GLY A 1 286 ? 10.039 29.203 -6.207 1 94.12 286 GLY A N 1
ATOM 2102 C CA . GLY A 1 286 ? 9.805 30.094 -7.34 1 94.12 286 GLY A CA 1
ATOM 2103 C C . GLY A 1 286 ? 9.953 31.562 -6.988 1 94.12 286 GLY A C 1
ATOM 2104 O O . GLY A 1 286 ? 10.008 32.406 -7.879 1 94.12 286 GLY A O 1
ATOM 2105 N N . ARG A 1 287 ? 10.055 31.844 -5.742 1 94.88 287 ARG A N 1
ATOM 2106 C CA . ARG A 1 287 ? 10.164 33.219 -5.242 1 94.88 287 ARG A CA 1
ATOM 2107 C C . ARG A 1 287 ? 9.055 34.094 -5.801 1 94.88 287 ARG A C 1
ATOM 2109 O O . ARG A 1 287 ? 9.328 35.156 -6.383 1 94.88 287 ARG A O 1
ATOM 2116 N N . GLN A 1 288 ? 7.875 33.625 -5.59 1 95.94 288 GLN A N 1
ATOM 2117 C CA . GLN A 1 288 ? 6.688 34.312 -6.078 1 95.94 288 GLN A CA 1
ATOM 2118 C C . GLN A 1 288 ? 5.582 34.312 -5.027 1 95.94 288 GLN A C 1
ATOM 2120 O O . GLN A 1 288 ? 5.422 33.344 -4.289 1 95.94 288 GLN A O 1
ATOM 2125 N N . LEU A 1 289 ? 4.891 35.438 -4.945 1 96.62 289 LEU A N 1
ATOM 2126 C CA . LEU A 1 289 ? 3.715 35.594 -4.094 1 96.62 289 LEU A CA 1
ATOM 2127 C C . LEU A 1 289 ? 2.434 35.5 -4.918 1 96.62 289 LEU A C 1
ATOM 2129 O O . LEU A 1 289 ? 2.277 36.219 -5.906 1 96.62 289 LEU A O 1
ATOM 2133 N N . PHE A 1 290 ? 1.542 34.594 -4.551 1 96.5 290 PHE A N 1
ATOM 2134 C CA . PHE A 1 290 ? 0.289 34.375 -5.262 1 96.5 290 PHE A CA 1
ATOM 2135 C C . PHE A 1 290 ? -0.901 34.781 -4.398 1 96.5 290 PHE A C 1
ATOM 2137 O O . PHE A 1 290 ? -0.913 34.531 -3.191 1 96.5 290 PHE A O 1
ATOM 2144 N N . SER A 1 291 ? -1.881 35.469 -4.961 1 96.81 291 SER A N 1
ATOM 2145 C CA . SER A 1 291 ? -3.199 35.562 -4.348 1 96.81 291 SER A CA 1
ATOM 2146 C C . SER A 1 291 ? -4.047 34.344 -4.629 1 96.81 291 SER A C 1
ATOM 2148 O O . SER A 1 291 ? -4.25 33.969 -5.789 1 96.81 291 SER A O 1
ATOM 2150 N N . GLU A 1 292 ? -4.457 33.688 -3.551 1 96.19 292 GLU A N 1
ATOM 2151 C CA . GLU A 1 292 ? -5.105 32.375 -3.691 1 96.19 292 GLU A CA 1
ATOM 2152 C C . GLU A 1 292 ? -6.594 32.469 -3.377 1 96.19 292 GLU A C 1
ATOM 2154 O O . GLU A 1 292 ? -7 33.188 -2.459 1 96.19 292 GLU A O 1
ATOM 2159 N N . SER A 1 293 ? -7.445 31.844 -4.184 1 94.88 293 SER A N 1
ATOM 2160 C CA . SER A 1 293 ? -8.875 31.734 -3.936 1 94.88 293 SER A CA 1
ATOM 2161 C C . SER A 1 293 ? -9.32 30.281 -3.83 1 94.88 293 SER A C 1
ATOM 2163 O O . SER A 1 293 ? -8.664 29.391 -4.379 1 94.88 293 SER A O 1
ATOM 2165 N N . TYR A 1 294 ? -10.297 30.031 -3.076 1 94.12 294 TYR A N 1
ATOM 2166 C CA . TYR A 1 294 ? -10.852 28.703 -2.859 1 94.12 294 TYR A CA 1
ATOM 2167 C C . TYR A 1 294 ? -12.375 28.719 -3.014 1 94.12 294 TYR A C 1
ATOM 2169 O O . TYR A 1 294 ? -13.039 29.656 -2.566 1 94.12 294 TYR A O 1
ATOM 2177 N N . ASP A 1 295 ? -13.008 27.734 -3.703 1 93.94 295 ASP A N 1
ATOM 2178 C CA . ASP A 1 295 ? -14.453 27.609 -3.865 1 93.94 295 ASP A CA 1
ATOM 2179 C C . ASP A 1 295 ? -15.102 27.094 -2.586 1 93.94 295 ASP A C 1
ATOM 2181 O O . ASP A 1 295 ? -15.555 25.953 -2.535 1 93.94 295 ASP A O 1
ATOM 2185 N N . HIS A 1 296 ? -15.227 28.016 -1.665 1 94.62 296 HIS A N 1
ATOM 2186 C CA . HIS A 1 296 ? -15.7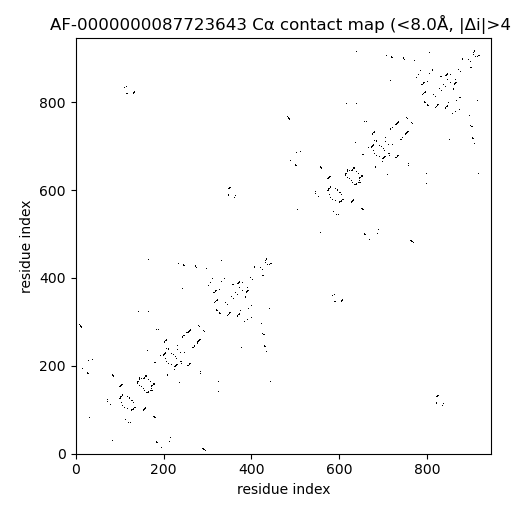89 27.672 -0.363 1 94.62 296 HIS A CA 1
ATOM 2187 C C . HIS A 1 296 ? -17.219 27.141 -0.496 1 94.62 296 HIS A C 1
ATOM 2189 O O . HIS A 1 296 ? -17.547 26.094 0.076 1 94.62 296 HIS A O 1
ATOM 2195 N N . ALA A 1 297 ? -18.047 27.844 -1.193 1 93.81 297 ALA A N 1
ATOM 2196 C CA . ALA A 1 297 ? -19.453 27.484 -1.34 1 93.81 297 ALA A CA 1
ATOM 2197 C C . ALA A 1 297 ? -19.594 26.109 -2.006 1 93.81 297 ALA A C 1
ATOM 2199 O O . ALA A 1 297 ? -20.391 25.281 -1.556 1 93.81 297 ALA A O 1
ATOM 2200 N N . GLY A 1 298 ? -18.875 25.938 -3.088 1 94.06 298 GLY A N 1
ATOM 2201 C CA . GLY A 1 298 ? -18.938 24.672 -3.799 1 94.06 298 GLY A CA 1
ATOM 2202 C C . GLY A 1 298 ? -18.547 23.484 -2.945 1 94.06 298 GLY A C 1
ATOM 2203 O O . GLY A 1 298 ? -19.234 22.453 -2.939 1 94.06 298 GLY A O 1
ATOM 2204 N N . MET A 1 299 ? -17.438 23.578 -2.25 1 95.25 299 MET A N 1
ATOM 2205 C CA . MET A 1 299 ? -16.969 22.5 -1.379 1 95.25 299 MET A CA 1
ATOM 2206 C C . MET A 1 299 ? -18 22.172 -0.305 1 95.25 299 MET A C 1
ATOM 2208 O O . MET A 1 299 ? -18.359 21.016 -0.096 1 95.25 299 MET A O 1
ATOM 2212 N N . ARG A 1 300 ? -18.516 23.172 0.356 1 95.25 300 ARG A N 1
ATOM 2213 C CA . ARG A 1 300 ? -19.484 22.984 1.442 1 95.25 300 ARG A CA 1
ATOM 2214 C C . ARG A 1 300 ? -20.781 22.391 0.925 1 95.25 300 ARG A C 1
ATOM 2216 O O . ARG A 1 300 ? -21.391 21.547 1.586 1 95.25 300 ARG A O 1
ATOM 2223 N N . ALA A 1 301 ? -21.234 22.844 -0.232 1 94.94 301 ALA A N 1
ATOM 2224 C CA . ALA A 1 301 ? -22.438 22.281 -0.831 1 94.94 301 ALA A CA 1
ATOM 2225 C C . ALA A 1 301 ? -22.266 20.797 -1.139 1 94.94 301 ALA A C 1
ATOM 2227 O O . ALA A 1 301 ? -23.156 19.984 -0.872 1 94.94 301 ALA A O 1
ATOM 2228 N N . ALA A 1 302 ? -21.172 20.484 -1.713 1 95.38 302 ALA A N 1
ATOM 2229 C CA . ALA A 1 302 ? -20.875 19.094 -2.049 1 95.38 302 ALA A CA 1
ATOM 2230 C C . ALA A 1 302 ? -20.828 18.234 -0.794 1 95.38 302 ALA A C 1
ATOM 2232 O O . ALA A 1 302 ? -21.375 17.125 -0.774 1 95.38 302 ALA A O 1
ATOM 2233 N N . ARG A 1 303 ? -20.156 18.719 0.224 1 97 303 ARG A N 1
ATOM 2234 C CA . ARG A 1 303 ? -20.047 17.969 1.465 1 97 303 ARG A CA 1
ATOM 2235 C C . ARG A 1 303 ? -21.391 17.812 2.143 1 97 303 ARG A C 1
ATOM 2237 O O . ARG A 1 303 ? -21.719 16.75 2.672 1 97 303 ARG A O 1
ATOM 2244 N N . ARG A 1 304 ? -22.188 18.891 2.125 1 96.5 304 ARG A N 1
ATOM 2245 C CA . ARG A 1 304 ? -23.531 18.797 2.689 1 96.5 304 ARG A CA 1
ATOM 2246 C C . ARG A 1 304 ? -24.359 17.734 1.974 1 96.5 304 ARG A C 1
ATOM 2248 O O . ARG A 1 304 ? -25.031 16.938 2.617 1 96.5 304 ARG A O 1
ATOM 2255 N N . ALA A 1 305 ? -24.312 17.734 0.689 1 97.12 305 ALA A N 1
ATOM 2256 C CA . ALA A 1 305 ? -25.047 16.734 -0.095 1 97.12 305 ALA A CA 1
ATOM 2257 C C . ALA A 1 305 ? -24.656 15.32 0.308 1 97.12 305 ALA A C 1
ATOM 2259 O O . ALA A 1 305 ? -25.516 14.445 0.445 1 97.12 305 ALA A O 1
ATOM 2260 N N . ALA A 1 306 ? -23.391 15.086 0.488 1 97.94 306 ALA A N 1
ATOM 2261 C CA . ALA A 1 306 ? -22.891 13.773 0.896 1 97.94 306 ALA A CA 1
ATOM 2262 C C . ALA A 1 306 ? -23.422 13.398 2.279 1 97.94 306 ALA A C 1
ATOM 2264 O O . ALA A 1 306 ? -23.828 12.258 2.502 1 97.94 306 ALA A O 1
ATOM 2265 N N . VAL A 1 307 ? -23.375 14.305 3.17 1 98.19 307 VAL A N 1
ATOM 2266 C CA . VAL A 1 307 ? -23.844 14.07 4.531 1 98.19 307 VAL A CA 1
ATOM 2267 C C . VAL A 1 307 ? -25.328 13.734 4.52 1 98.19 307 VAL A C 1
ATOM 2269 O O . VAL A 1 307 ? -25.766 12.781 5.168 1 98.19 307 VAL A O 1
ATOM 2272 N N . GLU A 1 308 ? -26.109 14.516 3.832 1 98.19 308 GLU A N 1
ATOM 2273 C CA . GLU A 1 308 ? -27.547 14.305 3.754 1 98.19 308 GLU A CA 1
ATOM 2274 C C . GLU A 1 308 ? -27.875 12.961 3.107 1 98.19 308 GLU A C 1
ATOM 2276 O O . GLU A 1 308 ? -28.797 12.273 3.535 1 98.19 308 GLU A O 1
ATOM 2281 N N . ALA A 1 309 ? -27.172 12.617 2.119 1 97.75 309 ALA A N 1
ATOM 2282 C CA . ALA A 1 309 ? -27.344 11.312 1.488 1 97.75 309 ALA A CA 1
ATOM 2283 C C . ALA A 1 309 ? -27.016 10.188 2.463 1 97.75 309 ALA A C 1
ATOM 2285 O O . ALA A 1 309 ? -27.75 9.195 2.539 1 97.75 309 ALA A O 1
ATOM 2286 N N . ALA A 1 310 ? -25.969 10.32 3.184 1 98.44 310 ALA A N 1
ATOM 2287 C CA . ALA A 1 310 ? -25.516 9.297 4.121 1 98.44 310 ALA A CA 1
ATOM 2288 C C . ALA A 1 310 ? -26.5 9.164 5.289 1 98.44 310 ALA A C 1
ATOM 2290 O O . ALA A 1 310 ? -26.609 8.094 5.887 1 98.44 310 ALA A O 1
ATOM 2291 N N . ALA A 1 311 ? -27.125 10.219 5.59 1 98.31 311 ALA A N 1
ATOM 2292 C CA . ALA A 1 311 ? -28.062 10.211 6.707 1 98.31 311 ALA A CA 1
ATOM 2293 C C . ALA A 1 311 ? -29.188 9.211 6.473 1 98.31 311 ALA A C 1
ATOM 2295 O O . ALA A 1 311 ? -29.828 8.742 7.422 1 98.31 311 ALA A O 1
ATOM 2296 N N . ARG A 1 312 ? -29.406 8.797 5.285 1 97.56 312 ARG A N 1
ATOM 2297 C CA . ARG A 1 312 ? -30.469 7.863 4.93 1 97.56 312 ARG A CA 1
ATOM 2298 C C . ARG A 1 312 ? -29.922 6.449 4.781 1 97.56 312 ARG A C 1
ATOM 2300 O O . ARG A 1 312 ? -30.672 5.504 4.547 1 97.56 312 ARG A O 1
ATOM 2307 N N . ALA A 1 313 ? -28.688 6.316 4.926 1 97.62 313 ALA A N 1
ATOM 2308 C CA . ALA A 1 313 ? -28.047 5.031 4.688 1 97.62 313 ALA A CA 1
ATOM 2309 C C . ALA A 1 313 ? -28.406 4.02 5.77 1 97.62 313 ALA A C 1
ATOM 2311 O O . ALA A 1 313 ? -28.5 4.375 6.949 1 97.62 313 ALA A O 1
ATOM 2312 N N . ARG A 1 314 ? -28.547 2.771 5.355 1 96.25 314 ARG A N 1
ATOM 2313 C CA . ARG A 1 314 ? -28.828 1.689 6.293 1 96.25 314 ARG A CA 1
ATOM 2314 C C . ARG A 1 314 ? -27.609 0.792 6.477 1 96.25 314 ARG A C 1
ATOM 2316 O O . ARG A 1 314 ? -27.406 0.21 7.547 1 96.25 314 ARG A O 1
ATOM 2323 N N . ARG A 1 315 ? -26.891 0.566 5.484 1 95.75 315 ARG A N 1
ATOM 2324 C CA . ARG A 1 315 ? -25.672 -0.243 5.508 1 95.75 315 ARG A CA 1
ATOM 2325 C C . ARG A 1 315 ? -24.438 0.625 5.324 1 95.75 315 ARG A C 1
ATOM 2327 O O . ARG A 1 315 ? -24.234 1.229 4.266 1 95.75 315 ARG A O 1
ATOM 2334 N N . TRP A 1 316 ? -23.594 0.62 6.285 1 97.62 316 TRP A N 1
ATOM 2335 C CA . TRP A 1 316 ? -22.422 1.489 6.266 1 97.62 316 TRP A CA 1
ATOM 2336 C C . TRP A 1 316 ? -21.141 0.681 6.043 1 97.62 316 TRP A C 1
ATOM 2338 O O . TRP A 1 316 ? -21.078 -0.495 6.406 1 97.62 316 TRP A O 1
ATOM 2348 N N . GLY A 1 317 ? -20.234 1.233 5.297 1 97.19 317 GLY A N 1
ATOM 2349 C CA . GLY A 1 317 ? -18.844 0.778 5.293 1 97.19 317 GLY A CA 1
ATOM 2350 C C . GLY A 1 317 ? -17.922 1.666 6.105 1 97.19 317 GLY A C 1
ATOM 2351 O O . GLY A 1 317 ? -17.906 2.885 5.918 1 97.19 317 GLY A O 1
ATOM 2352 N N . LEU A 1 318 ? -17.281 1.088 7.031 1 97.25 318 LEU A N 1
ATOM 2353 C CA . LEU A 1 318 ? -16.297 1.783 7.859 1 97.25 318 LEU A CA 1
ATOM 2354 C C . LEU A 1 318 ? -14.875 1.425 7.434 1 97.25 318 LEU A C 1
ATOM 2356 O O . LEU A 1 318 ? -14.477 0.26 7.508 1 97.25 318 LEU A O 1
ATOM 2360 N N . VAL A 1 319 ? -14.141 2.453 7.008 1 97.12 319 VAL A N 1
ATOM 2361 C CA . VAL A 1 319 ? -12.781 2.213 6.531 1 97.12 319 VAL A CA 1
ATOM 2362 C C . VAL A 1 319 ? -11.773 2.729 7.555 1 97.12 319 VAL A C 1
ATOM 2364 O O . VAL A 1 319 ? -11.844 3.887 7.973 1 97.12 319 VAL A O 1
ATOM 2367 N N . MET A 1 320 ? -10.914 1.919 7.965 1 96.12 320 MET A N 1
ATOM 2368 C CA . MET A 1 320 ? -9.773 2.352 8.773 1 96.12 320 MET A CA 1
ATOM 2369 C C . MET A 1 320 ? -8.484 2.34 7.953 1 96.12 320 MET A C 1
ATOM 2371 O O . MET A 1 320 ? -8.102 1.303 7.41 1 96.12 320 MET A O 1
ATOM 2375 N N . GLY A 1 321 ? -7.867 3.484 7.848 1 94.19 321 GLY A N 1
ATOM 2376 C CA . GLY A 1 321 ? -6.578 3.557 7.184 1 94.19 321 GLY A CA 1
ATOM 2377 C C . GLY A 1 321 ? -5.477 2.828 7.934 1 94.19 321 GLY A C 1
ATOM 2378 O O . GLY A 1 321 ? -5.414 2.887 9.164 1 94.19 321 GLY A O 1
ATOM 2379 N N . THR A 1 322 ? -4.617 2.154 7.172 1 91.62 322 THR A N 1
ATOM 2380 C CA . THR A 1 322 ? -3.594 1.355 7.836 1 91.62 322 THR A CA 1
ATOM 2381 C C . THR A 1 322 ? -2.197 1.859 7.48 1 91.62 322 THR A C 1
ATOM 2383 O O . THR A 1 322 ? -1.201 1.188 7.754 1 91.62 322 THR A O 1
ATOM 2386 N N . LEU A 1 323 ? -2.078 2.967 6.777 1 91.62 323 LEU A N 1
ATOM 2387 C CA . LEU A 1 323 ? -0.776 3.586 6.551 1 91.62 323 LEU A CA 1
ATOM 2388 C C . LEU A 1 323 ? -0.228 4.191 7.84 1 91.62 323 LEU A C 1
ATOM 2390 O O . LEU A 1 323 ? -0.54 5.336 8.172 1 91.62 323 LEU A O 1
ATOM 2394 N N . GLY A 1 324 ? 0.651 3.406 8.438 1 90.38 324 GLY A N 1
ATOM 2395 C CA . GLY A 1 324 ? 1.124 3.832 9.742 1 90.38 324 GLY A CA 1
ATOM 2396 C C . GLY A 1 324 ? 0.002 4.043 10.742 1 90.38 324 GLY A C 1
ATOM 2397 O O . GLY A 1 324 ? -0.826 3.154 10.953 1 90.38 324 GLY A O 1
ATOM 2398 N N . ARG A 1 325 ? -0.042 5.227 11.281 1 91.56 325 ARG A N 1
ATOM 2399 C CA . ARG A 1 325 ? -1.042 5.527 12.305 1 91.56 325 ARG A CA 1
ATOM 2400 C C . ARG A 1 325 ? -2.098 6.488 11.773 1 91.56 325 ARG A C 1
ATOM 2402 O O . ARG A 1 325 ? -2.74 7.203 12.539 1 91.56 325 ARG A O 1
ATOM 2409 N N . GLN A 1 326 ? -2.203 6.492 10.461 1 91.5 326 GLN A N 1
ATOM 2410 C CA . GLN A 1 326 ? -3.207 7.34 9.82 1 91.5 326 GLN A CA 1
ATOM 2411 C C . GLN A 1 326 ? -4.605 7.012 10.336 1 91.5 326 GLN A C 1
ATOM 2413 O O . GLN A 1 326 ? -5.434 7.906 10.508 1 91.5 326 GLN A O 1
ATOM 2418 N N . GLY A 1 327 ? -4.914 5.781 10.438 1 92.88 327 GLY A N 1
ATOM 2419 C CA . GLY A 1 327 ? -6.152 5.367 11.07 1 92.88 327 GLY A CA 1
ATOM 2420 C C . GLY A 1 327 ? -6.105 5.465 12.586 1 92.88 327 GLY A C 1
ATOM 2421 O O . GLY A 1 327 ? -5.027 5.477 13.18 1 92.88 327 GLY A O 1
ATOM 2422 N N . ASN A 1 328 ? -7.285 5.621 13.195 1 92.81 328 ASN A N 1
ATOM 2423 C CA . ASN A 1 328 ? -7.406 5.727 14.641 1 92.81 328 ASN A CA 1
ATOM 2424 C C . ASN A 1 328 ? -8.461 4.77 15.188 1 92.81 328 ASN A C 1
ATOM 2426 O O . ASN A 1 328 ? -9.656 4.984 15 1 92.81 328 ASN A O 1
ATOM 2430 N N . PRO A 1 329 ? -8 3.727 15.898 1 90.94 329 PRO A N 1
ATOM 2431 C CA . PRO A 1 329 ? -8.945 2.73 16.406 1 90.94 329 PRO A CA 1
ATOM 2432 C C . PRO A 1 329 ? -9.992 3.334 17.344 1 90.94 329 PRO A C 1
ATOM 2434 O O . PRO A 1 329 ? -11.133 2.861 17.391 1 90.94 329 PRO A O 1
ATOM 2437 N N . ARG A 1 330 ? -9.648 4.34 18.094 1 92.69 330 ARG A N 1
ATOM 2438 C CA . ARG A 1 330 ? -10.594 4.984 19 1 92.69 330 ARG A CA 1
ATOM 2439 C C . ARG A 1 330 ? -11.766 5.586 18.234 1 92.69 330 ARG A C 1
ATOM 2441 O O . ARG A 1 330 ? -12.922 5.473 18.656 1 92.69 330 ARG A O 1
ATOM 2448 N N . ILE A 1 331 ? -11.438 6.23 17.156 1 96.5 331 ILE A N 1
ATOM 2449 C CA . ILE A 1 331 ? -12.477 6.852 16.344 1 96.5 331 ILE A CA 1
ATOM 2450 C C . ILE A 1 331 ? -13.336 5.77 15.695 1 96.5 331 ILE A C 1
ATOM 2452 O O . ILE A 1 331 ? -14.555 5.926 15.578 1 96.5 331 ILE A O 1
ATOM 2456 N N . VAL A 1 332 ? -12.688 4.699 15.242 1 95.81 332 VAL A N 1
ATOM 2457 C CA . VAL A 1 332 ? -13.43 3.582 14.672 1 95.81 332 VAL A CA 1
ATOM 2458 C C . VAL A 1 332 ? -14.422 3.043 15.703 1 95.81 332 VAL A C 1
ATOM 2460 O O . VAL A 1 332 ? -15.602 2.85 15.391 1 95.81 332 VAL A O 1
ATOM 2463 N N . GLU A 1 333 ? -13.984 2.869 16.922 1 95 333 GLU A N 1
ATOM 2464 C CA . GLU A 1 333 ? -14.844 2.367 17.984 1 95 333 GLU A CA 1
ATOM 2465 C C . GLU A 1 333 ? -16 3.32 18.25 1 95 333 GLU A C 1
ATOM 2467 O O . GLU A 1 333 ? -17.125 2.883 18.484 1 95 333 GLU A O 1
ATOM 2472 N N . LEU A 1 334 ? -15.664 4.574 18.25 1 96.88 334 LEU A N 1
ATOM 2473 C CA . LEU A 1 334 ? -16.703 5.59 18.438 1 96.88 334 LEU A CA 1
ATOM 2474 C C . LEU A 1 334 ? -17.781 5.457 17.375 1 96.88 334 LEU A C 1
ATOM 2476 O O . LEU A 1 334 ? -18.969 5.418 17.703 1 96.88 334 LEU A O 1
ATOM 2480 N N . LEU A 1 335 ? -17.391 5.344 16.141 1 98.06 335 LEU A N 1
ATOM 2481 C CA . LEU A 1 335 ? -18.328 5.27 15.039 1 98.06 335 LEU A CA 1
ATOM 2482 C C . LEU A 1 335 ? -19.125 3.965 15.086 1 98.06 335 LEU A C 1
ATOM 2484 O O . LEU A 1 335 ? -20.328 3.953 14.828 1 98.06 335 LEU A O 1
ATOM 2488 N N . GLU A 1 336 ? -18.406 2.893 15.406 1 96.19 336 GLU A N 1
ATOM 2489 C CA . GLU A 1 336 ? -19.078 1.614 15.578 1 96.19 336 GLU A CA 1
ATOM 2490 C C . GLU A 1 336 ? -20.188 1.711 16.625 1 96.19 336 GLU A C 1
ATOM 2492 O O . GLU A 1 336 ? -21.297 1.235 16.406 1 96.19 336 GLU A O 1
ATOM 2497 N N . SER A 1 337 ? -19.859 2.316 17.719 1 97.25 337 SER A N 1
ATOM 2498 C CA . SER A 1 337 ? -20.812 2.457 18.828 1 97.25 337 SER A CA 1
ATOM 2499 C C . SER A 1 337 ? -22.031 3.287 18.406 1 97.25 337 SER A C 1
ATOM 2501 O O . SER A 1 337 ? -23.172 2.945 18.734 1 97.25 337 SER A O 1
ATOM 2503 N N . LYS A 1 338 ? -21.75 4.371 17.719 1 98.12 338 LYS A N 1
ATOM 2504 C CA . LYS A 1 338 ? -22.844 5.242 17.281 1 98.12 338 LYS A CA 1
ATOM 2505 C C . LYS A 1 338 ? -23.734 4.539 16.266 1 98.12 338 LYS A C 1
ATOM 2507 O O . LYS A 1 338 ? -24.953 4.664 16.312 1 98.12 338 LYS A O 1
ATOM 2512 N N . LEU A 1 339 ? -23.141 3.832 15.312 1 97.5 339 LEU A N 1
ATOM 2513 C CA . LEU A 1 339 ? -23.906 3.088 14.32 1 97.5 339 LEU A CA 1
ATOM 2514 C C . LEU A 1 339 ? -24.75 2.002 14.977 1 97.5 339 LEU A C 1
ATOM 2516 O O . LEU A 1 339 ? -25.938 1.854 14.664 1 97.5 339 LEU A O 1
ATOM 2520 N N . ALA A 1 340 ? -24.156 1.303 15.914 1 94.81 340 ALA A N 1
ATOM 2521 C CA . ALA A 1 340 ? -24.859 0.241 16.641 1 94.81 340 ALA A CA 1
ATOM 2522 C C . ALA A 1 340 ? -26.031 0.801 17.438 1 94.81 340 ALA A C 1
ATOM 2524 O O . ALA A 1 340 ? -27.125 0.212 17.453 1 94.81 340 ALA A O 1
ATOM 2525 N N . ALA A 1 341 ? -25.812 1.895 18.062 1 97.25 341 ALA A N 1
ATOM 2526 C CA . ALA A 1 341 ? -26.844 2.533 18.875 1 97.25 341 ALA A CA 1
ATOM 2527 C C . ALA A 1 341 ? -28.062 2.906 18.016 1 97.25 341 ALA A C 1
ATOM 2529 O O . ALA A 1 341 ? -29.188 2.936 18.516 1 97.25 341 ALA A O 1
ATOM 2530 N N . LYS A 1 342 ? -27.844 3.102 16.781 1 97.25 342 LYS A N 1
ATOM 2531 C CA . LYS A 1 342 ? -28.922 3.49 15.891 1 97.25 342 LYS A CA 1
ATOM 2532 C C . LYS A 1 342 ? -29.469 2.285 15.133 1 97.25 342 LYS A C 1
ATOM 2534 O O . LYS A 1 342 ? -30.344 2.426 14.273 1 97.25 342 LYS A O 1
ATOM 2539 N N . GLY A 1 343 ? -28.938 1.146 15.398 1 95.5 343 GLY A N 1
ATOM 2540 C CA . GLY A 1 343 ? -29.406 -0.081 14.766 1 95.5 343 GLY A CA 1
ATOM 2541 C C . GLY A 1 343 ? -28.969 -0.213 13.32 1 95.5 343 GLY A C 1
ATOM 2542 O O . GLY A 1 343 ? -29.609 -0.901 12.531 1 95.5 343 GLY A O 1
ATOM 2543 N N . LEU A 1 344 ? -27.969 0.479 12.945 1 96.19 344 LEU A N 1
ATOM 2544 C CA . LEU A 1 344 ? -27.438 0.43 11.578 1 96.19 344 LEU A CA 1
ATOM 2545 C C . LEU A 1 344 ? -26.359 -0.641 11.445 1 96.19 344 LEU A C 1
ATOM 2547 O O . LEU A 1 344 ? -25.578 -0.859 12.375 1 96.19 344 LEU A O 1
ATOM 2551 N N . THR A 1 345 ? -26.359 -1.323 10.32 1 92.69 345 THR A N 1
ATOM 2552 C CA . THR A 1 345 ? -25.344 -2.34 10.07 1 92.69 345 THR A CA 1
ATOM 2553 C C . THR A 1 345 ? -24.109 -1.717 9.438 1 92.69 345 THR A C 1
ATOM 2555 O O . THR A 1 345 ? -24.188 -0.666 8.797 1 92.69 345 THR A O 1
ATOM 2558 N N . TYR A 1 346 ? -22.953 -2.35 9.68 1 94.38 346 TYR A N 1
ATOM 2559 C CA . TYR A 1 346 ? -21.719 -1.84 9.094 1 94.38 346 TYR A CA 1
ATOM 2560 C C . TYR A 1 346 ? -20.719 -2.967 8.852 1 94.38 346 TYR A C 1
ATOM 2562 O O . TYR A 1 346 ? -20.812 -4.031 9.469 1 94.38 346 TYR A O 1
ATOM 2570 N N . THR A 1 347 ? -19.812 -2.758 7.918 1 93.94 347 THR A N 1
ATOM 2571 C CA . THR A 1 347 ? -18.656 -3.615 7.66 1 93.94 347 THR A CA 1
ATOM 2572 C C . THR A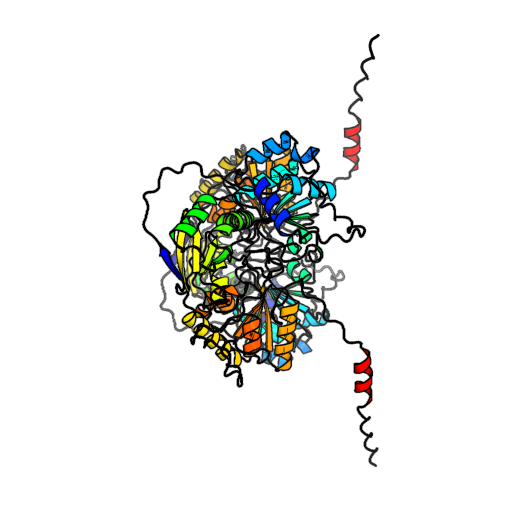 1 347 ? -17.359 -2.834 7.816 1 93.94 347 THR A C 1
ATOM 2574 O O . THR A 1 347 ? -17.219 -1.737 7.27 1 93.94 347 THR A O 1
ATOM 2577 N N . LEU A 1 348 ? -16.469 -3.377 8.594 1 95.12 348 LEU A N 1
ATOM 2578 C CA . LEU A 1 348 ? -15.164 -2.744 8.781 1 95.12 348 LEU A CA 1
ATOM 2579 C C . LEU A 1 348 ? -14.188 -3.189 7.699 1 95.12 348 LEU A C 1
ATOM 2581 O O . LEU A 1 348 ? -14.031 -4.387 7.449 1 95.12 348 LEU A O 1
ATOM 2585 N N . VAL A 1 349 ? -13.586 -2.246 7.043 1 95.94 349 VAL A N 1
ATOM 2586 C CA . VAL A 1 349 ? -12.609 -2.5 5.988 1 95.94 349 VAL A CA 1
ATOM 2587 C C . VAL A 1 349 ? -11.281 -1.832 6.348 1 95.94 349 VAL A C 1
ATOM 2589 O O . VAL A 1 349 ? -11.25 -0.657 6.719 1 95.94 349 VAL A O 1
ATOM 2592 N N . LEU A 1 350 ? -10.25 -2.555 6.27 1 94.38 350 LEU A N 1
ATOM 2593 C CA . LEU A 1 350 ? -8.906 -2.006 6.461 1 94.38 350 LEU A CA 1
ATOM 2594 C C . LEU A 1 350 ? -8.227 -1.749 5.121 1 94.38 350 LEU A C 1
ATOM 2596 O O . LEU A 1 350 ? -8.18 -2.635 4.262 1 94.38 350 LEU A O 1
ATOM 2600 N N . LEU A 1 351 ? -7.73 -0.531 4.965 1 94.19 351 LEU A N 1
ATOM 2601 C CA . LEU A 1 351 ? -7.137 -0.137 3.691 1 94.19 351 LEU A CA 1
ATOM 2602 C C . LEU A 1 351 ? -5.922 0.757 3.912 1 94.19 351 LEU A C 1
ATOM 2604 O O . LEU A 1 351 ? -5.977 1.699 4.707 1 94.19 351 LEU A O 1
ATOM 2608 N N . SER A 1 352 ? -4.82 0.464 3.201 1 90.94 352 SER A N 1
ATOM 2609 C CA . SER A 1 352 ? -3.66 1.35 3.246 1 90.94 352 SER A CA 1
ATOM 2610 C C . SER A 1 352 ? -3.84 2.545 2.316 1 90.94 352 SER A C 1
ATOM 2612 O O . SER A 1 352 ? -3.473 3.668 2.662 1 90.94 352 SER A O 1
ATOM 2614 N N . GLU A 1 353 ? -4.383 2.232 1.175 1 89.81 353 GLU A N 1
ATOM 2615 C CA . GLU A 1 353 ? -4.637 3.285 0.197 1 89.81 353 GLU A CA 1
ATOM 2616 C C . GLU A 1 353 ? -6.094 3.275 -0.26 1 89.81 353 GLU A C 1
ATOM 2618 O O . GLU A 1 353 ? -6.543 2.318 -0.895 1 89.81 353 GLU A O 1
ATOM 2623 N N . LEU A 1 354 ? -6.738 4.359 -0.02 1 92.5 354 LEU A N 1
ATOM 2624 C CA . LEU A 1 354 ? -8.156 4.5 -0.343 1 92.5 354 LEU A CA 1
ATOM 2625 C C . LEU A 1 354 ? -8.336 5.199 -1.685 1 92.5 354 LEU A C 1
ATOM 2627 O O . LEU A 1 354 ? -7.645 6.176 -1.981 1 92.5 354 LEU A O 1
ATOM 2631 N N . SER A 1 355 ? -9.203 4.668 -2.508 1 92.88 355 SER A N 1
ATOM 2632 C CA . SER A 1 355 ? -9.57 5.285 -3.779 1 92.88 355 SER A CA 1
ATOM 2633 C C . SER A 1 355 ? -11.039 5.059 -4.102 1 92.88 355 SER A C 1
ATOM 2635 O O . SER A 1 355 ? -11.664 4.145 -3.559 1 92.88 355 SER A O 1
ATOM 2637 N N . PRO A 1 356 ? -11.633 5.949 -4.934 1 94.44 356 PRO A N 1
ATOM 2638 C CA . PRO A 1 356 ? -13.016 5.734 -5.348 1 94.44 356 PRO A CA 1
ATOM 2639 C C . PRO A 1 356 ? -13.234 4.367 -5.992 1 94.44 356 PRO A C 1
ATOM 2641 O O . PRO A 1 356 ? -14.242 3.705 -5.719 1 94.44 356 PRO A O 1
ATOM 2644 N N . GLN A 1 357 ? -12.289 3.941 -6.781 1 93.44 357 GLN A N 1
ATOM 2645 C CA . GLN A 1 357 ? -12.406 2.66 -7.469 1 93.44 357 GLN A CA 1
ATOM 2646 C C . GLN A 1 357 ? -12.438 1.504 -6.473 1 93.44 357 GLN A C 1
ATOM 2648 O O . GLN A 1 357 ? -13.234 0.572 -6.621 1 93.44 357 GLN A O 1
ATOM 2653 N N . LYS A 1 358 ? -11.578 1.573 -5.52 1 94.38 358 LYS A N 1
ATOM 2654 C CA . LYS A 1 358 ? -11.508 0.518 -4.516 1 94.38 358 LYS A CA 1
ATOM 2655 C C . LYS A 1 358 ? -12.812 0.43 -3.723 1 94.38 358 LYS A C 1
ATOM 2657 O O . LYS A 1 358 ? -13.336 -0.663 -3.502 1 94.38 358 LYS A O 1
ATOM 2662 N N . LEU A 1 359 ? -13.328 1.539 -3.289 1 95.06 359 LEU A N 1
ATOM 2663 C CA . LEU A 1 359 ? -14.562 1.543 -2.514 1 95.06 359 LEU A CA 1
ATOM 2664 C C . LEU A 1 359 ? -15.742 1.069 -3.361 1 95.06 359 LEU A C 1
ATOM 2666 O O . LEU A 1 359 ? -16.656 0.416 -2.854 1 95.06 359 LEU A O 1
ATOM 2670 N N . GLU A 1 360 ? -15.719 1.477 -4.59 1 94.94 360 GLU A N 1
ATOM 2671 C CA . GLU A 1 360 ? -16.766 0.987 -5.488 1 94.94 360 GLU A CA 1
ATOM 2672 C C . GLU A 1 360 ? -16.703 -0.533 -5.617 1 94.94 360 GLU A C 1
ATOM 2674 O O . GLU A 1 360 ? -17.75 -1.199 -5.594 1 94.94 360 GLU A O 1
ATOM 2679 N N . ALA A 1 361 ? -15.562 -1.032 -5.762 1 92.94 361 ALA A N 1
ATOM 2680 C CA . ALA A 1 361 ? -15.391 -2.477 -5.895 1 92.94 361 ALA A CA 1
ATOM 2681 C C . ALA A 1 361 ? -15.859 -3.201 -4.633 1 92.94 361 ALA A C 1
ATOM 2683 O O . ALA A 1 361 ? -16.453 -4.273 -4.715 1 92.94 361 ALA A O 1
ATOM 2684 N N . LEU A 1 362 ? -15.641 -2.646 -3.498 1 93.12 362 LEU A N 1
ATOM 2685 C CA . LEU A 1 362 ? -15.961 -3.256 -2.213 1 93.12 362 LEU A CA 1
ATOM 2686 C C . LEU A 1 362 ? -17.453 -3.117 -1.9 1 93.1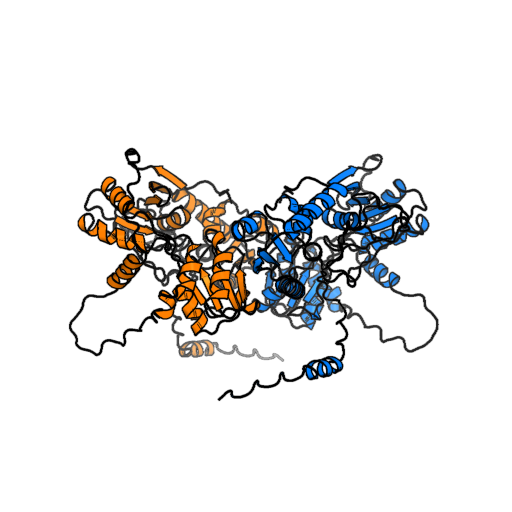2 362 LEU A C 1
ATOM 2688 O O . LEU A 1 362 ? -18.047 -4.016 -1.31 1 93.12 362 LEU A O 1
ATOM 2692 N N . GLY A 1 363 ? -18.016 -2.016 -2.27 1 90.25 363 GLY A N 1
ATOM 2693 C CA . GLY A 1 363 ? -19.297 -1.671 -1.686 1 90.25 363 GLY A CA 1
ATOM 2694 C C . GLY A 1 363 ? -20.406 -1.539 -2.717 1 90.25 363 GLY A C 1
ATOM 2695 O O . GLY A 1 363 ? -21.531 -1.146 -2.385 1 90.25 363 GLY A O 1
ATOM 2696 N N . ARG A 1 364 ? -20.203 -1.843 -3.916 1 85.81 364 ARG A N 1
ATOM 2697 C CA . ARG A 1 364 ? -21.141 -1.599 -4.996 1 85.81 364 ARG A CA 1
ATOM 2698 C C . ARG A 1 364 ? -22.516 -2.172 -4.66 1 85.81 364 ARG A C 1
ATOM 2700 O O . ARG A 1 364 ? -23.547 -1.527 -4.898 1 85.81 364 ARG A O 1
ATOM 2707 N N . ARG A 1 365 ? -22.562 -3.225 -4.027 1 84.06 365 ARG A N 1
ATOM 2708 C CA . ARG A 1 365 ? -23.828 -3.924 -3.82 1 84.06 365 ARG A CA 1
ATOM 2709 C C . ARG A 1 365 ? -24.297 -3.795 -2.375 1 84.06 365 ARG A C 1
ATOM 2711 O O . ARG A 1 365 ? -25.5 -3.723 -2.109 1 84.06 365 ARG A O 1
ATOM 2718 N N . ASP A 1 366 ? -23.359 -3.574 -1.478 1 89.69 366 ASP A N 1
ATOM 2719 C CA . ASP A 1 366 ? -23.703 -3.906 -0.099 1 89.69 366 ASP A CA 1
ATOM 2720 C C . ASP A 1 366 ? -23.5 -2.711 0.825 1 89.69 366 ASP A C 1
ATOM 2722 O O . ASP A 1 366 ? -23.688 -2.812 2.039 1 89.69 366 ASP A O 1
ATOM 2726 N N . VAL A 1 367 ? -23.109 -1.554 0.296 1 95.56 367 VAL A N 1
ATOM 2727 C CA . VAL A 1 367 ? -22.828 -0.402 1.147 1 95.56 367 VAL A CA 1
ATOM 2728 C C . VAL A 1 367 ? -23.562 0.825 0.619 1 95.56 367 VAL A C 1
ATOM 2730 O O . VAL A 1 367 ? -23.531 1.108 -0.581 1 95.56 367 VAL A O 1
ATOM 2733 N N . ASP A 1 368 ? -24.234 1.515 1.502 1 97.44 368 ASP A N 1
ATOM 2734 C CA . ASP A 1 368 ? -24.969 2.727 1.134 1 97.44 368 ASP A CA 1
ATOM 2735 C C . ASP A 1 368 ? -24.094 3.967 1.33 1 97.44 368 ASP A C 1
ATOM 2737 O O . ASP A 1 368 ? -24.234 4.953 0.604 1 97.44 368 ASP A O 1
ATOM 2741 N N . ALA A 1 369 ? -23.281 3.955 2.303 1 98.12 369 ALA A N 1
ATOM 2742 C CA . ALA A 1 369 ? -22.422 5.094 2.641 1 98.12 369 ALA A CA 1
ATOM 2743 C C . ALA A 1 369 ? -21.125 4.633 3.303 1 98.12 369 ALA A C 1
ATOM 2745 O O . ALA A 1 369 ? -21.109 3.633 4.023 1 98.12 369 ALA A O 1
ATOM 2746 N N . TRP A 1 370 ? -20.141 5.348 3.023 1 98.12 370 TRP A N 1
ATOM 2747 C CA . TRP A 1 370 ? -18.844 5.07 3.609 1 98.12 370 TRP A CA 1
ATOM 2748 C C . TRP A 1 370 ? -18.438 6.164 4.598 1 98.12 370 TRP A C 1
ATOM 2750 O O . TRP A 1 370 ? -18.812 7.328 4.43 1 98.12 370 TRP A O 1
ATOM 2760 N N . VAL A 1 371 ? -17.719 5.828 5.605 1 98.44 371 VAL A N 1
ATOM 2761 C CA . VAL A 1 371 ? -16.938 6.742 6.426 1 98.44 371 VAL A CA 1
ATOM 2762 C C . VAL A 1 371 ? -15.484 6.258 6.488 1 98.44 371 VAL A C 1
ATOM 2764 O O . VAL A 1 371 ? -15.227 5.07 6.691 1 98.44 371 VAL A O 1
ATOM 2767 N N . GLN A 1 372 ? -14.625 7.117 6.258 1 97.62 372 GLN A N 1
ATOM 2768 C CA . GLN A 1 372 ? -13.219 6.723 6.277 1 97.62 372 GLN A CA 1
ATOM 2769 C C . GLN A 1 372 ? -12.469 7.418 7.41 1 97.62 372 GLN A C 1
ATOM 2771 O O . GLN A 1 372 ? -12.539 8.641 7.547 1 97.62 372 GLN A O 1
ATOM 2776 N N . VAL A 1 373 ? -11.883 6.609 8.289 1 97.56 373 VAL A N 1
ATOM 2777 C CA . VAL A 1 373 ? -10.969 7.062 9.336 1 97.56 373 VAL A CA 1
ATOM 2778 C C . VAL A 1 373 ? -9.531 6.949 8.852 1 97.56 373 VAL A C 1
ATOM 2780 O O . VAL A 1 373 ? -8.836 5.98 9.164 1 97.56 373 VAL A O 1
ATOM 2783 N N . ALA A 1 374 ? -9.148 7.828 8.07 1 95.88 374 ALA A N 1
ATOM 2784 C CA . ALA A 1 374 ? -7.855 7.977 7.402 1 95.88 374 ALA A CA 1
ATOM 2785 C C . ALA A 1 374 ? -7.535 9.445 7.145 1 95.88 374 ALA A C 1
ATOM 2787 O O . ALA A 1 374 ? -7.629 10.273 8.055 1 95.88 374 ALA A O 1
ATOM 2788 N N . CYS A 1 375 ? -7.156 9.789 6 1 95.56 375 CYS A N 1
ATOM 2789 C CA . CYS A 1 375 ? -6.945 11.195 5.684 1 95.56 375 CYS A CA 1
ATOM 2790 C C . CYS A 1 375 ? -8.266 11.891 5.355 1 95.56 375 CYS A C 1
ATOM 2792 O O . CYS A 1 375 ? -8.891 11.586 4.34 1 95.56 375 CYS A O 1
ATOM 2794 N N . PRO A 1 376 ? -8.703 12.859 6.125 1 96.19 376 PRO A N 1
ATOM 2795 C CA . PRO A 1 376 ? -9.984 13.531 5.883 1 96.19 376 PRO A CA 1
ATOM 2796 C C . PRO A 1 376 ? -10.047 14.203 4.516 1 96.19 376 PRO A C 1
ATOM 2798 O O . PRO A 1 376 ? -11.125 14.352 3.941 1 96.19 376 PRO A O 1
ATOM 2801 N N . ARG A 1 377 ? -8.945 14.57 4.031 1 96.06 377 ARG A N 1
ATOM 2802 C CA . ARG A 1 377 ? -8.883 15.305 2.771 1 96.06 377 ARG A CA 1
ATOM 2803 C C . ARG A 1 377 ? -9.328 14.43 1.604 1 96.06 377 ARG A C 1
ATOM 2805 O O . ARG A 1 377 ? -9.695 14.945 0.543 1 96.06 377 ARG A O 1
ATOM 2812 N N . LEU A 1 378 ? -9.273 13.102 1.774 1 95.06 378 LEU A N 1
ATOM 2813 C CA . LEU A 1 378 ? -9.75 12.227 0.715 1 95.06 378 LEU A CA 1
ATOM 2814 C C . LEU A 1 378 ? -11.227 12.469 0.431 1 95.06 378 LEU A C 1
ATOM 2816 O O . LEU A 1 378 ? -11.641 12.508 -0.73 1 95.06 378 LEU A O 1
ATOM 2820 N N . SER A 1 379 ? -12.023 12.641 1.441 1 96.5 379 SER A N 1
ATOM 2821 C CA . SER A 1 379 ? -13.445 12.938 1.279 1 96.5 379 SER A CA 1
ATOM 2822 C C . SER A 1 379 ? -13.656 14.375 0.799 1 96.5 379 SER A C 1
ATOM 2824 O O . SER A 1 379 ? -14.469 14.617 -0.093 1 96.5 379 SER A O 1
ATOM 2826 N N . ILE A 1 380 ? -12.914 15.289 1.407 1 95.69 380 ILE A N 1
ATOM 2827 C CA . ILE A 1 380 ? -13.117 16.719 1.139 1 95.69 380 ILE A CA 1
ATOM 2828 C C . ILE A 1 380 ? -12.711 17.031 -0.3 1 95.69 380 ILE A C 1
ATOM 2830 O O . ILE A 1 380 ? -13.422 17.75 -1.004 1 95.69 380 ILE A O 1
ATOM 2834 N N . ASP A 1 381 ? -11.602 16.453 -0.733 1 91.5 381 ASP A N 1
ATOM 2835 C CA . ASP A 1 381 ? -11.047 16.797 -2.037 1 91.5 381 ASP A CA 1
ATOM 2836 C C . ASP A 1 381 ? -11.641 15.914 -3.139 1 91.5 381 ASP A C 1
ATOM 2838 O O . ASP A 1 381 ? -11.883 16.391 -4.25 1 91.5 381 ASP A O 1
ATOM 2842 N N . TRP A 1 382 ? -11.852 14.594 -2.82 1 82.06 382 TRP A N 1
ATOM 2843 C CA . TRP A 1 382 ? -12.281 13.648 -3.846 1 82.06 382 TRP A CA 1
ATOM 2844 C C . TRP A 1 382 ? -13.766 13.344 -3.723 1 82.06 382 TRP A C 1
ATOM 2846 O O . TRP A 1 382 ? -14.281 12.43 -4.375 1 82.06 382 TRP A O 1
ATOM 2856 N N . GLY A 1 383 ? -14.438 13.953 -2.939 1 78.31 383 GLY A N 1
ATOM 2857 C CA . GLY A 1 383 ? -15.805 13.609 -2.566 1 78.31 383 GLY A CA 1
ATOM 2858 C C . GLY A 1 383 ? -16.703 13.375 -3.76 1 78.31 383 GLY A C 1
ATOM 2859 O O . GLY A 1 383 ? -17.469 12.406 -3.781 1 78.31 383 GLY A O 1
ATOM 2860 N N . GLU A 1 384 ? -16.531 14.109 -4.766 1 80.25 384 GLU A N 1
ATOM 2861 C CA . GLU A 1 384 ? -17.422 14 -5.918 1 80.25 384 GLU A CA 1
ATOM 2862 C C . GLU A 1 384 ? -17.016 12.828 -6.816 1 80.25 384 GLU A C 1
ATOM 2864 O O . GLU A 1 384 ? -17.781 12.422 -7.691 1 80.25 384 GLU A O 1
ATOM 2869 N N . GLY A 1 385 ? -15.938 12.281 -6.559 1 85.69 385 GLY A N 1
ATOM 2870 C CA . GLY A 1 385 ? -15.469 11.141 -7.328 1 85.69 385 GLY A CA 1
ATOM 2871 C C . GLY A 1 385 ? -16.016 9.82 -6.824 1 85.69 385 GLY A C 1
ATOM 2872 O O . GLY A 1 385 ? -15.977 8.812 -7.539 1 85.69 385 GLY A O 1
ATOM 2873 N N . PHE A 1 386 ? -16.5 9.844 -5.648 1 89.44 386 PHE A N 1
ATOM 2874 C CA . PHE A 1 386 ? -17.047 8.625 -5.07 1 89.44 386 PHE A CA 1
ATOM 2875 C C . PHE A 1 386 ? -18.484 8.414 -5.508 1 89.44 386 PHE A C 1
ATOM 2877 O O . PHE A 1 386 ? -19.266 9.375 -5.578 1 89.44 386 PHE A O 1
ATOM 2884 N N . VAL A 1 387 ? -18.859 7.223 -5.828 1 92.31 387 VAL A N 1
ATOM 2885 C CA . VAL A 1 387 ? -20.219 6.895 -6.215 1 92.31 387 VAL A CA 1
ATOM 2886 C C . VAL A 1 387 ? -21.141 6.977 -5 1 92.31 387 VAL A C 1
ATOM 2888 O O . VAL A 1 387 ? -22.234 7.555 -5.074 1 92.31 387 VAL A O 1
ATOM 2891 N N . LYS A 1 388 ? -20.75 6.398 -3.932 1 96.25 388 LYS A N 1
ATOM 2892 C CA . LYS A 1 388 ? -21.469 6.465 -2.662 1 96.25 388 LYS A CA 1
ATOM 2893 C C . LYS A 1 388 ? -20.906 7.562 -1.768 1 96.25 388 LYS A C 1
ATOM 2895 O O . LYS A 1 388 ? -19.703 7.848 -1.812 1 96.25 388 LYS A O 1
ATOM 2900 N N . PRO A 1 389 ? -21.812 8.227 -0.993 1 97.69 389 PRO A N 1
ATOM 2901 C CA . PRO A 1 389 ? -21.25 9.227 -0.078 1 97.69 389 PRO A CA 1
ATOM 2902 C C . PRO A 1 389 ? -20.125 8.664 0.794 1 97.69 389 PRO A C 1
ATOM 2904 O O . PRO A 1 389 ? -20.281 7.598 1.399 1 97.69 389 PRO A O 1
ATOM 2907 N N . THR A 1 390 ? -19.016 9.305 0.792 1 98.31 390 THR A N 1
ATOM 2908 C CA . THR A 1 390 ? -17.859 8.953 1.591 1 98.31 390 THR A CA 1
ATOM 2909 C C . THR A 1 390 ? -17.484 10.078 2.549 1 98.31 390 THR A C 1
ATOM 2911 O O . THR A 1 390 ? -16.984 11.125 2.123 1 98.31 390 THR A O 1
ATOM 2914 N N . LEU A 1 391 ? -17.625 9.82 3.791 1 98.69 391 LEU A N 1
ATOM 2915 C CA . LEU A 1 391 ? -17.625 10.891 4.781 1 98.69 391 LEU A CA 1
ATOM 2916 C C . LEU A 1 391 ? -16.344 10.859 5.613 1 98.69 391 LEU A C 1
ATOM 2918 O O . LEU A 1 391 ? -15.695 9.82 5.727 1 98.69 391 LEU A O 1
ATOM 2922 N N . THR A 1 392 ? -15.977 12.047 6.141 1 98.25 392 THR A N 1
ATOM 2923 C CA . THR A 1 392 ? -15.039 12.133 7.254 1 98.25 392 THR A CA 1
ATOM 2924 C C . THR A 1 392 ? -15.711 11.727 8.562 1 98.25 392 THR A C 1
ATOM 2926 O O . THR A 1 392 ? -16.938 11.648 8.641 1 98.25 392 THR A O 1
ATOM 2929 N N . PRO A 1 393 ? -14.914 11.461 9.617 1 98.38 393 PRO A N 1
ATOM 2930 C CA . PRO A 1 393 ? -15.516 11.141 10.906 1 98.38 393 PRO A CA 1
ATOM 2931 C C . PRO A 1 393 ? -16.422 12.25 11.422 1 98.38 393 PRO A C 1
ATOM 2933 O O . PRO A 1 393 ? -17.516 11.977 11.953 1 98.38 393 PRO A O 1
ATOM 2936 N N . PHE A 1 394 ? -16.109 13.547 11.25 1 98.19 394 PHE A N 1
ATOM 2937 C CA . PHE A 1 394 ? -16.969 14.664 11.625 1 98.19 394 PHE A CA 1
ATOM 2938 C C . PHE A 1 394 ? -18.297 14.594 10.883 1 98.19 394 PHE A C 1
ATOM 2940 O O . PHE A 1 394 ? -19.359 14.648 11.5 1 98.19 394 PHE A O 1
ATOM 2947 N N . GLU A 1 395 ? -18.188 14.469 9.609 1 98.44 395 GLU A N 1
ATOM 2948 C CA . GLU A 1 395 ? -19.375 14.438 8.773 1 98.44 395 GLU A CA 1
ATOM 2949 C C . GLU A 1 395 ? -20.281 13.258 9.141 1 98.44 395 GLU A C 1
ATOM 2951 O O . GLU A 1 395 ? -21.5 13.367 9.102 1 98.44 395 GLU A O 1
ATOM 2956 N N . ALA A 1 396 ? -19.641 12.109 9.391 1 98.75 396 ALA A N 1
ATOM 2957 C CA . ALA A 1 396 ? -20.422 10.938 9.797 1 98.75 396 ALA A CA 1
ATOM 2958 C C . ALA A 1 396 ? -21.188 11.211 11.086 1 98.75 396 ALA A C 1
ATOM 2960 O O . ALA A 1 396 ? -22.359 10.836 11.203 1 98.75 396 ALA A O 1
ATOM 2961 N N . LEU A 1 397 ? -20.547 11.867 12.031 1 98.5 397 LEU A N 1
ATOM 2962 C CA . LEU A 1 397 ? -21.219 12.211 13.281 1 98.5 397 LEU A CA 1
ATOM 2963 C C . LEU A 1 397 ? -22.375 13.18 13.031 1 98.5 397 LEU A C 1
ATOM 2965 O O . LEU A 1 397 ? -23.406 13.094 13.688 1 98.5 397 LEU A O 1
ATOM 2969 N N . VAL A 1 398 ? -22.172 14.086 12.133 1 98.19 398 VAL A N 1
ATOM 2970 C CA . VAL A 1 398 ? -23.25 14.992 11.75 1 98.19 398 VAL A CA 1
ATOM 2971 C C . VAL A 1 398 ? -24.406 14.195 11.133 1 98.19 398 VAL A C 1
ATOM 2973 O O . VAL A 1 398 ? -25.562 14.383 11.508 1 98.19 398 VAL A O 1
ATOM 2976 N N . ALA A 1 399 ? -24.062 13.305 10.195 1 98.56 399 ALA A N 1
ATOM 2977 C CA . ALA A 1 399 ? -25.062 12.5 9.516 1 98.56 399 ALA A CA 1
ATOM 2978 C C . ALA A 1 399 ? -25.859 11.656 10.508 1 98.56 399 ALA A C 1
ATOM 2980 O O . ALA A 1 399 ? -27.062 11.43 10.32 1 98.56 399 ALA A O 1
ATOM 2981 N N . LEU A 1 400 ? -25.234 11.219 11.539 1 98.31 400 LEU A N 1
ATOM 2982 C CA . LEU A 1 400 ? -25.844 10.352 12.539 1 98.31 400 LEU A CA 1
ATOM 2983 C C . LEU A 1 400 ? -26.547 11.18 13.617 1 98.31 400 LEU A C 1
ATOM 2985 O O . LEU A 1 400 ? -27.125 10.617 14.547 1 98.31 400 LEU A O 1
ATOM 2989 N N . GLY A 1 401 ? -26.422 12.516 13.547 1 97.19 401 GLY A N 1
ATOM 2990 C CA . GLY A 1 401 ? -27.047 13.398 14.516 1 97.19 401 GLY A CA 1
ATOM 2991 C C . GLY A 1 401 ? -26.281 13.508 15.82 1 97.19 401 GLY A C 1
ATOM 2992 O O . GLY A 1 401 ? -26.859 13.844 16.859 1 97.19 401 GLY A O 1
ATOM 2993 N N . GLU A 1 402 ? -25.016 13.164 15.781 1 97 402 GLU A N 1
ATOM 2994 C CA . GLU A 1 402 ? -24.188 13.125 16.984 1 97 402 GLU A CA 1
ATOM 2995 C C . GLU A 1 402 ? -23.344 14.391 17.125 1 97 402 GLU A C 1
ATOM 2997 O O . GLU A 1 402 ? -22.703 14.617 18.156 1 97 402 GLU A O 1
ATOM 3002 N N . ALA A 1 403 ? -23.328 15.266 16.125 1 95.31 403 ALA A N 1
ATOM 3003 C CA . ALA A 1 403 ? -22.656 16.562 16.109 1 95.31 403 ALA A CA 1
ATOM 3004 C C . ALA A 1 403 ? -23.453 17.594 15.312 1 95.31 403 ALA A C 1
ATOM 3006 O O . ALA A 1 403 ? -24.188 17.234 14.391 1 95.31 403 ALA A O 1
ATOM 3007 N N . PRO A 1 404 ? -23.328 18.781 15.703 1 94.62 404 PRO A N 1
ATOM 3008 C CA . PRO A 1 404 ? -24.031 19.812 14.938 1 94.62 404 PRO A CA 1
ATOM 3009 C C . PRO A 1 404 ? -23.484 19.984 13.523 1 94.62 404 PRO A C 1
ATOM 3011 O O . PRO A 1 404 ? -22.266 19.906 13.32 1 94.62 404 PRO A O 1
ATOM 3014 N N . ALA A 1 405 ? -24.359 20.172 12.602 1 95.56 405 ALA A N 1
ATOM 3015 C CA . ALA A 1 405 ? -23.953 20.453 11.227 1 95.56 405 ALA A CA 1
ATOM 3016 C C . ALA A 1 405 ? -23.281 21.828 11.125 1 95.56 405 ALA A C 1
ATOM 3018 O O . ALA A 1 405 ? -23.656 22.766 11.836 1 95.56 405 ALA A O 1
ATOM 3019 N N . TRP A 1 406 ? -22.328 21.938 10.211 1 92.88 406 TRP A N 1
ATOM 3020 C CA . TRP A 1 406 ? -21.625 23.219 10.078 1 92.88 406 TRP A CA 1
ATOM 3021 C C . TRP A 1 406 ? -22.531 24.266 9.453 1 92.88 406 TRP A C 1
ATOM 3023 O O . TRP A 1 406 ? -22.281 25.469 9.578 1 92.88 406 TRP A O 1
ATOM 3033 N N . TRP A 1 407 ? -23.578 23.797 8.789 1 91.88 407 TRP A N 1
ATOM 3034 C CA . TRP A 1 407 ? -24.5 24.734 8.164 1 91.88 407 TRP A CA 1
ATOM 3035 C C . TRP A 1 407 ? -25.656 25.078 9.102 1 91.88 407 TRP A C 1
ATOM 3037 O O . TRP A 1 407 ? -26.531 25.859 8.742 1 91.88 407 TRP A O 1
ATOM 3047 N N . ALA A 1 408 ? -25.672 24.328 10.25 1 83.19 408 ALA A N 1
ATOM 3048 C CA . ALA A 1 408 ? -26.781 24.578 11.172 1 83.19 408 ALA A CA 1
ATOM 3049 C C . ALA A 1 408 ? -26.609 25.938 11.859 1 83.19 408 ALA A C 1
ATOM 3051 O O . ALA A 1 408 ? -25.5 26.328 12.219 1 83.19 408 ALA A O 1
ATOM 3052 N N . ARG A 1 409 ? -27.625 26.828 11.633 1 62.22 409 ARG A N 1
ATOM 3053 C CA . ARG A 1 409 ? -27.672 28.172 12.227 1 62.22 409 ARG A CA 1
ATOM 3054 C C . ARG A 1 409 ? -27.938 28.094 13.727 1 62.22 409 ARG A C 1
ATOM 3056 O O . ARG A 1 409 ? -28.812 27.344 14.172 1 62.22 409 ARG A O 1
ATOM 3063 N N . PRO A 1 410 ? -27.016 28.391 14.586 1 52.84 410 PRO A N 1
ATOM 3064 C CA . PRO A 1 410 ? -27.5 28.453 15.961 1 52.84 410 PRO A CA 1
ATOM 3065 C C . PRO A 1 410 ? -28.828 29.203 16.078 1 52.84 410 PRO A C 1
ATOM 3067 O O . PRO A 1 410 ? -29.078 30.156 15.344 1 52.84 410 PRO A O 1
ATOM 3070 N N . ALA A 1 411 ? -30.031 28.469 16.469 1 44.31 411 ALA A N 1
ATOM 3071 C CA . ALA A 1 411 ? -31.312 29.125 16.656 1 44.31 411 ALA A CA 1
ATOM 3072 C C . ALA A 1 411 ? -31.125 30.578 17.125 1 44.31 411 ALA A C 1
ATOM 3074 O O . ALA A 1 411 ? -31.812 31.484 16.625 1 44.31 411 ALA A O 1
ATOM 3075 N N . GLY A 1 412 ? -30.797 30.781 18.422 1 39.41 412 GLY A N 1
ATOM 3076 C CA . GLY A 1 412 ? -30.828 32 19.172 1 39.41 412 GLY A CA 1
ATOM 3077 C C . GLY A 1 412 ? -29.844 33.062 18.656 1 39.41 412 GLY A C 1
ATOM 3078 O O . GLY A 1 412 ? -29.75 34.156 19.203 1 39.41 412 GLY A O 1
ATOM 3079 N N . ASP A 1 413 ? -28.703 32.594 18.188 1 39.62 413 ASP A N 1
ATOM 3080 C CA . ASP A 1 413 ? -27.672 33.625 18.156 1 39.62 413 ASP A CA 1
ATOM 3081 C C . ASP A 1 413 ? -27.891 34.562 16.984 1 39.62 413 ASP A C 1
ATOM 3083 O O . ASP A 1 413 ? -27.484 34.281 15.852 1 39.62 413 ASP A O 1
ATOM 3087 N N . ALA A 1 414 ? -28.891 35.156 16.891 1 40.75 414 ALA A N 1
ATOM 3088 C CA . ALA A 1 414 ? -29.094 36.406 16.172 1 40.75 414 ALA A CA 1
ATOM 3089 C C . ALA A 1 414 ? -27.781 37.156 16.016 1 40.75 414 ALA A C 1
ATOM 3091 O O . ALA A 1 414 ? -27.609 37.906 15.039 1 40.75 414 ALA A O 1
ATOM 3092 N N . ALA A 1 415 ? -26.953 37.281 17.141 1 37 415 ALA A N 1
ATOM 3093 C CA . ALA A 1 415 ? -25.875 38.25 17.312 1 37 415 ALA A CA 1
ATOM 3094 C C . ALA A 1 415 ? -24.547 37.688 16.812 1 37 415 ALA A C 1
ATOM 3096 O O . ALA A 1 415 ? -23.469 38.188 17.188 1 37 415 ALA A O 1
ATOM 3097 N N . VAL A 1 416 ? -24.375 36.5 16.312 1 42.69 416 VAL A N 1
ATOM 3098 C CA . VAL A 1 416 ? -23.031 36.312 15.805 1 42.69 416 VAL A CA 1
ATOM 3099 C C . VAL A 1 416 ? -22.719 37.406 14.766 1 42.69 416 VAL A C 1
ATOM 3101 O O . VAL A 1 416 ? -23.328 37.438 13.695 1 42.69 416 VAL A O 1
ATOM 3104 N N . THR A 1 417 ? -22.422 38.594 14.984 1 41.22 417 THR A N 1
ATOM 3105 C CA . THR A 1 417 ? -21.812 39.688 14.25 1 41.22 417 THR A CA 1
ATOM 3106 C C . THR A 1 417 ? -20.344 39.406 13.945 1 41.22 417 THR A C 1
ATOM 3108 O O . THR A 1 417 ? -19.547 39.156 14.852 1 41.22 417 THR A O 1
ATOM 3111 N N . PRO A 1 418 ? -20 39.406 12.633 1 53.12 418 PRO A N 1
ATOM 3112 C CA . PRO A 1 418 ? -20.656 39.656 11.344 1 53.12 418 PRO A CA 1
ATOM 3113 C C . PRO A 1 418 ? -21.359 38.406 10.789 1 53.12 418 PRO A C 1
ATOM 3115 O O . PRO A 1 418 ? -21.031 37.281 11.141 1 53.12 418 PRO A O 1
ATOM 3118 N N . PRO A 1 419 ? -22.359 38.594 10.008 1 56.5 419 PRO A N 1
ATOM 3119 C CA . PRO A 1 419 ? -23.109 37.562 9.281 1 56.5 419 PRO A CA 1
ATOM 3120 C C . PRO A 1 419 ? -22.219 36.656 8.438 1 56.5 419 PRO A C 1
ATOM 3122 O O . PRO A 1 419 ? -21.312 37.156 7.746 1 56.5 419 PRO A O 1
ATOM 3125 N N . VAL A 1 420 ? -22.234 35.375 8.695 1 67.44 420 VAL A N 1
ATOM 3126 C CA . VAL A 1 420 ? -21.469 34.438 7.883 1 67.44 420 VAL A CA 1
ATOM 3127 C C . VAL A 1 420 ? -22.078 34.344 6.484 1 67.44 420 VAL A C 1
ATOM 3129 O O . VAL A 1 420 ? -23.297 34.219 6.34 1 67.44 420 VAL A O 1
ATOM 3132 N N . THR A 1 421 ? -21.312 34.75 5.461 1 78.94 421 THR A N 1
ATOM 3133 C CA . THR A 1 421 ? -21.719 34.594 4.07 1 78.94 421 THR A CA 1
ATOM 3134 C C . THR A 1 421 ? -22.125 33.125 3.811 1 78.94 421 THR A C 1
ATOM 3136 O O . THR A 1 421 ? -21.422 32.219 4.18 1 78.94 421 THR A O 1
ATOM 3139 N N . PRO A 1 422 ? -23.359 33 3.301 1 80.12 422 PRO A N 1
ATOM 3140 C CA . PRO A 1 422 ? -23.766 31.641 2.971 1 80.12 422 PRO A CA 1
ATOM 3141 C C . PRO A 1 422 ? -22.703 30.891 2.158 1 80.12 422 PRO A C 1
ATOM 3143 O O . PRO A 1 422 ? -22.141 31.453 1.218 1 80.12 422 PRO A O 1
ATOM 3146 N N . GLY A 1 423 ? -22.344 29.719 2.59 1 86.12 423 GLY A N 1
ATOM 3147 C CA . GLY A 1 423 ? -21.328 28.938 1.897 1 86.12 423 GLY A CA 1
ATOM 3148 C C . GLY A 1 423 ? -19.938 29.141 2.457 1 86.12 423 GLY A C 1
ATOM 3149 O O . GLY A 1 423 ? -18.984 28.516 2.006 1 86.12 423 GLY A O 1
ATOM 3150 N N . HIS A 1 424 ? -19.906 30 3.371 1 88.44 424 HIS A N 1
ATOM 3151 C CA . HIS A 1 424 ? -18.609 30.266 3.99 1 88.44 424 HIS A CA 1
ATOM 3152 C C . HIS A 1 424 ? -18.625 29.938 5.48 1 88.44 424 HIS A C 1
ATOM 3154 O O . HIS A 1 424 ? -17.938 30.578 6.27 1 88.44 424 HIS A O 1
ATOM 3160 N N . GLU A 1 425 ? -19.516 29.016 5.832 1 86.12 425 GLU A N 1
ATOM 3161 C CA . GLU A 1 425 ? -19.562 28.578 7.223 1 86.12 425 GLU A CA 1
ATOM 3162 C C . GLU A 1 425 ? -18.266 27.891 7.637 1 86.12 425 GLU A C 1
ATOM 3164 O O . GLU A 1 425 ? -17.641 27.188 6.832 1 86.12 425 GLU A O 1
ATOM 3169 N N . PRO A 1 426 ? -17.922 28.125 8.852 1 84 426 PRO A N 1
ATOM 3170 C CA . PRO A 1 426 ? -16.703 27.453 9.297 1 84 426 PRO A CA 1
ATOM 3171 C C . PRO A 1 426 ? -16.828 25.922 9.219 1 84 426 PRO A C 1
ATOM 3173 O O . PRO A 1 426 ? -17.859 25.359 9.586 1 84 426 PRO A O 1
ATOM 3176 N N . TYR A 1 427 ? -15.938 25.328 8.625 1 94.19 427 TYR A N 1
ATOM 3177 C CA . TYR A 1 427 ? -15.82 23.875 8.5 1 94.19 427 TYR A CA 1
ATOM 3178 C C . TYR A 1 427 ? -14.641 23.344 9.305 1 94.19 427 TYR A C 1
ATOM 3180 O O . TYR A 1 427 ? -13.516 23.828 9.148 1 94.19 427 TYR A O 1
ATOM 3188 N N . PRO A 1 428 ? -14.891 22.438 10.195 1 95.06 428 PRO A N 1
ATOM 3189 C CA . PRO A 1 428 ? -13.828 22 11.109 1 95.06 428 PRO A CA 1
ATOM 3190 C C . PRO A 1 428 ? -12.648 21.359 10.375 1 95.06 428 PRO A C 1
ATOM 3192 O O . PRO A 1 428 ? -12.836 20.453 9.562 1 95.06 428 PRO A O 1
ATOM 3195 N N . MET A 1 429 ? -11.508 21.875 10.609 1 96.94 429 MET A N 1
ATOM 3196 C CA . MET A 1 429 ? -10.219 21.312 10.219 1 96.94 429 MET A CA 1
ATOM 3197 C C . MET A 1 429 ? -9.328 21.094 11.438 1 96.94 429 MET A C 1
ATOM 3199 O O . MET A 1 429 ? -8.211 21.625 11.5 1 96.94 429 MET A O 1
ATOM 3203 N N . ASP A 1 430 ? -9.82 20.312 12.383 1 96.81 430 ASP A N 1
ATOM 3204 C CA . ASP A 1 430 ? -9.18 20.156 13.688 1 96.81 430 ASP A CA 1
ATOM 3205 C C . ASP A 1 430 ? -8.906 18.688 14 1 96.81 430 ASP A C 1
ATOM 3207 O O . ASP A 1 430 ? -8.992 18.266 15.156 1 96.81 430 ASP A O 1
ATOM 3211 N N . TYR A 1 431 ? -8.57 17.922 13.055 1 96.25 431 TYR A N 1
ATOM 3212 C CA . TYR A 1 431 ? -8.531 16.469 13.148 1 96.25 431 TYR A CA 1
ATOM 3213 C C . TYR A 1 431 ? -7.371 16.016 14.023 1 96.25 431 TYR A C 1
ATOM 3215 O O . TYR A 1 431 ? -7.359 14.867 14.5 1 96.25 431 TYR A O 1
ATOM 3223 N N . TYR A 1 432 ? -6.348 16.828 14.227 1 95.12 432 TYR A N 1
ATOM 3224 C CA . TYR A 1 432 ? -5.273 16.469 15.141 1 95.12 432 TYR A CA 1
ATOM 3225 C C . TYR A 1 432 ? -5.023 17.594 16.156 1 95.12 432 TYR A C 1
ATOM 3227 O O . TYR A 1 432 ? -3.963 17.641 16.781 1 95.12 432 TYR A O 1
ATOM 3235 N N . ALA A 1 433 ? -5.953 18.5 16.234 1 95 433 ALA A N 1
ATOM 3236 C CA . ALA A 1 433 ? -5.859 19.562 17.234 1 95 433 ALA A CA 1
ATOM 3237 C C . ALA A 1 433 ? -6.047 19 18.641 1 95 433 ALA A C 1
ATOM 3239 O O . ALA A 1 433 ? -6.879 18.125 18.859 1 95 433 ALA A O 1
ATOM 3240 N N . ALA A 1 434 ? -5.32 19.531 19.547 1 91.69 434 ALA A N 1
ATOM 3241 C CA . ALA A 1 434 ? -5.445 19.094 20.938 1 91.69 434 ALA A CA 1
ATOM 3242 C C . ALA A 1 434 ? -6.863 19.312 21.453 1 91.69 434 ALA A C 1
ATOM 3244 O O . ALA A 1 434 ? -7.371 18.5 22.25 1 91.69 434 ALA A O 1
ATOM 3245 N N . GLU A 1 435 ? -7.52 20.359 21.047 1 89.94 435 GLU A N 1
ATOM 3246 C CA . GLU A 1 435 ? -8.867 20.688 21.5 1 89.94 435 GLU A CA 1
ATOM 3247 C C . GLU A 1 435 ? -9.898 20.406 20.406 1 89.94 435 GLU A C 1
ATOM 3249 O O . GLU A 1 435 ? -10.922 21.094 20.328 1 89.94 435 GLU A O 1
ATOM 3254 N N . GLY A 1 436 ? -9.688 19.422 19.641 1 90.25 436 GLY A N 1
ATOM 3255 C CA . GLY A 1 436 ? -10.617 19.125 18.562 1 90.25 436 GLY A CA 1
ATOM 3256 C C . GLY A 1 436 ? -11.852 18.375 19.031 1 90.25 436 GLY A C 1
ATOM 3257 O O . GLY A 1 436 ? -11.922 17.938 20.188 1 90.25 436 GLY A O 1
ATOM 3258 N N . GLY A 1 437 ? -12.883 18.281 18.219 1 92 437 GLY A N 1
ATOM 3259 C CA . GLY A 1 437 ? -14.125 17.594 18.547 1 92 437 GLY A CA 1
ATOM 3260 C C . GLY A 1 437 ? -13.93 16.109 18.766 1 92 437 GLY A C 1
ATOM 3261 O O . GLY A 1 437 ? -12.805 15.609 18.781 1 92 437 GLY A O 1
ATOM 3262 N N . GLU A 1 438 ? -14.984 15.398 18.953 1 93.19 438 GLU A N 1
ATOM 3263 C CA . GLU A 1 438 ? -14.961 13.969 19.25 1 93.19 438 GLU A CA 1
ATOM 3264 C C . GLU A 1 438 ? -14.367 13.18 18.078 1 93.19 438 GLU A C 1
ATOM 3266 O O . GLU A 1 438 ? -13.828 12.086 18.281 1 93.19 438 GLU A O 1
ATOM 3271 N N . TRP A 1 439 ? -14.406 13.719 16.906 1 95.19 439 TRP A N 1
ATOM 3272 C CA . TRP A 1 439 ? -13.938 13.07 15.68 1 95.19 439 TRP A CA 1
ATOM 3273 C C . TRP A 1 439 ? -12.422 13.195 15.539 1 95.19 439 TRP A C 1
ATOM 3275 O O . TRP A 1 439 ? -11.828 12.648 14.609 1 95.19 439 TRP A O 1
ATOM 3285 N N . ASN A 1 440 ? -11.82 13.883 16.438 1 92.25 440 ASN A N 1
ATOM 3286 C CA . ASN A 1 440 ? -10.398 14.203 16.406 1 92.25 440 ASN A CA 1
ATOM 3287 C C . ASN A 1 440 ? -9.539 12.977 16.688 1 92.25 440 ASN A C 1
ATOM 3289 O O . ASN A 1 440 ? -9.867 12.172 17.562 1 92.25 440 ASN A O 1
ATOM 3293 N N . SER A 1 441 ? -8.43 12.867 15.945 1 90.94 441 SER A N 1
ATOM 3294 C CA . SER A 1 441 ? -7.555 11.703 16.062 1 90.94 441 SER A CA 1
ATOM 3295 C C . SER A 1 441 ? -6.305 12.031 16.875 1 90.94 441 SER A C 1
ATOM 3297 O O . SER A 1 441 ? -5.332 11.281 16.859 1 90.94 441 SER A O 1
ATOM 3299 N N . SER A 1 442 ? -6.336 13.109 17.594 1 90.5 442 SER A N 1
ATOM 3300 C CA . SER A 1 442 ? -5.16 13.523 18.344 1 90.5 442 SER A CA 1
ATOM 3301 C C . SER A 1 442 ? -4.828 12.531 19.453 1 90.5 442 SER A C 1
ATOM 3303 O O . SER A 1 442 ? -5.727 11.992 20.094 1 90.5 442 SER A O 1
ATOM 3305 N N . TYR A 1 443 ? -3.598 12.297 19.641 1 85.56 443 TYR A N 1
ATOM 3306 C CA . TYR A 1 443 ? -3.1 11.453 20.734 1 85.56 443 TYR A CA 1
ATOM 3307 C C . TYR A 1 443 ? -2.814 12.281 21.969 1 85.56 443 TYR A C 1
ATOM 3309 O O . TYR A 1 443 ? -2.461 11.734 23.016 1 85.56 443 TYR A O 1
ATOM 3317 N N . HIS A 1 444 ? -2.928 13.516 21.922 1 75.44 444 HIS A N 1
ATOM 3318 C CA . HIS A 1 444 ? -2.592 14.445 22.984 1 75.44 444 HIS A CA 1
ATOM 3319 C C . HIS A 1 444 ? -3.83 14.828 23.797 1 75.44 444 HIS A C 1
ATOM 3321 O O . HIS A 1 444 ? -3.789 15.758 24.609 1 75.44 444 HIS A O 1
ATOM 3327 N N . LYS A 1 445 ? -4.938 14.094 23.609 1 66.56 445 LYS A N 1
ATOM 3328 C CA . LYS A 1 445 ? -6.137 14.438 24.359 1 66.56 445 LYS A CA 1
ATOM 3329 C C . LYS A 1 445 ? -6.031 13.953 25.812 1 66.56 445 LYS A C 1
ATOM 3331 O O . LYS A 1 445 ? -5.469 12.891 26.078 1 66.56 445 LYS A O 1
ATOM 3336 N N . ALA A 1 446 ? -6.199 14.82 26.797 1 54.72 446 ALA A N 1
ATOM 3337 C CA . ALA A 1 446 ? -6.266 14.5 28.219 1 54.72 446 ALA A CA 1
ATOM 3338 C C . ALA A 1 446 ? -7.324 13.438 28.5 1 54.72 446 ALA A C 1
ATOM 3340 O O . ALA A 1 446 ? -8.359 13.398 27.828 1 54.72 446 ALA A O 1
ATOM 3341 N N . LYS A 1 447 ? -6.898 12.375 29.047 1 51.06 447 LYS A N 1
ATOM 3342 C CA . LYS A 1 447 ? -7.805 11.305 29.438 1 51.06 447 LYS A CA 1
ATOM 3343 C C . LYS A 1 447 ? -9.031 11.867 30.156 1 51.06 447 LYS A C 1
ATOM 3345 O O . LYS A 1 447 ? -8.906 12.688 31.062 1 51.06 447 LYS A O 1
ATOM 3350 N N . PRO A 1 448 ? -10.148 11.633 29.531 1 41.94 448 PRO A N 1
ATOM 3351 C CA . PRO A 1 448 ? -11.273 12.055 30.375 1 41.94 448 PRO A CA 1
ATOM 3352 C C . PRO A 1 448 ? -11.156 11.555 31.812 1 41.94 448 PRO A C 1
ATOM 3354 O O . PRO A 1 448 ? -10.578 10.484 32.062 1 41.94 448 PRO A O 1
ATOM 3357 N N . ARG A 1 449 ? -11.234 12.383 32.844 1 32.59 449 ARG A N 1
ATOM 3358 C CA . ARG A 1 449 ? -11.352 11.914 34.219 1 32.59 449 ARG A CA 1
ATOM 3359 C C . ARG A 1 449 ? -12.43 10.844 34.344 1 32.59 449 ARG A C 1
ATOM 3361 O O . ARG A 1 449 ? -13.57 11.062 33.938 1 32.59 449 ARG A O 1
ATOM 3368 N N . ALA A 1 450 ? -12.023 9.641 34.562 1 34.31 450 ALA A N 1
ATOM 3369 C CA . ALA A 1 450 ? -12.969 8.602 34.938 1 34.31 450 ALA A CA 1
ATOM 3370 C C . ALA A 1 450 ? -13.93 9.109 36.031 1 34.31 450 ALA A C 1
ATOM 3372 O O . ALA A 1 450 ? -13.5 9.602 37.062 1 34.31 450 ALA A O 1
ATOM 3373 N N . ARG A 1 451 ? -15.117 9.422 35.594 1 29.55 451 ARG A N 1
ATOM 3374 C CA . ARG A 1 451 ? -16.047 9.57 36.719 1 29.55 451 ARG A CA 1
ATOM 3375 C C . ARG A 1 451 ? -15.922 8.406 37.688 1 29.55 451 ARG A C 1
ATOM 3377 O O . ARG A 1 451 ? -15.766 7.258 37.281 1 29.55 451 ARG A O 1
ATOM 3384 N N . PRO A 1 452 ? -15.852 8.594 39 1 29.27 452 PRO A N 1
ATOM 3385 C CA . PRO A 1 452 ? -15.82 7.488 39.969 1 29.27 452 PRO A CA 1
ATOM 3386 C C . PRO A 1 452 ? -16.953 6.488 39.75 1 29.27 452 PRO A C 1
ATOM 3388 O O . PRO A 1 452 ? -18.047 6.867 39.312 1 29.27 452 PRO A O 1
ATOM 3391 N N . ALA A 1 453 ? -16.609 5.344 39.562 1 29.94 453 ALA A N 1
ATOM 3392 C CA . ALA A 1 453 ? -17.5 4.191 39.469 1 29.94 453 ALA A CA 1
ATOM 3393 C C . ALA A 1 453 ? -18.578 4.242 40.531 1 29.94 453 ALA A C 1
ATOM 3395 O O . ALA A 1 453 ? -19.391 3.322 40.656 1 29.94 453 ALA A O 1
ATOM 3396 N N . ALA A 1 454 ? -18.453 5.164 41.375 1 27.55 454 ALA A N 1
ATOM 3397 C CA . ALA A 1 454 ? -19.359 4.961 42.5 1 27.55 454 ALA A CA 1
ATOM 3398 C C . ALA A 1 454 ? -20.812 5.09 42.062 1 27.55 454 ALA A C 1
ATOM 3400 O O . ALA A 1 454 ? -21.719 4.488 42.688 1 27.55 454 ALA A O 1
ATOM 3401 N N . ALA A 1 455 ? -21.109 5.957 41.188 1 25.8 455 ALA A N 1
ATOM 3402 C CA . ALA A 1 455 ? -22.562 6.18 41.156 1 25.8 455 ALA A CA 1
ATOM 3403 C C . ALA A 1 455 ? -23.234 5.129 40.281 1 25.8 455 ALA A C 1
ATOM 3405 O O . ALA A 1 455 ? -24.469 5.117 40.156 1 25.8 455 ALA A O 1
ATOM 3406 N N . ALA A 1 456 ? -22.438 4.418 39.375 1 27.27 456 ALA A N 1
ATOM 3407 C CA . ALA A 1 456 ? -23.281 3.479 38.656 1 27.27 456 ALA A CA 1
ATOM 3408 C C . ALA A 1 456 ? -23.641 2.277 39.531 1 27.27 456 ALA A C 1
ATOM 3410 O O . ALA A 1 456 ? -24.297 1.338 39.062 1 27.27 456 ALA A O 1
ATOM 3411 N N . ALA A 1 457 ? -22.969 2.09 40.719 1 27.14 457 ALA A N 1
ATOM 3412 C CA . ALA A 1 457 ? -23.422 0.945 41.5 1 27.14 457 ALA A CA 1
ATOM 3413 C C . ALA A 1 457 ? -24.875 1.124 41.938 1 27.14 457 ALA A C 1
ATOM 3415 O O . ALA A 1 457 ? -25.578 0.144 42.188 1 27.14 457 ALA A O 1
ATOM 3416 N N . ALA A 1 458 ? -25.188 2.445 42.25 1 28.11 458 ALA A N 1
ATOM 3417 C CA . ALA A 1 458 ? -26.469 2.57 42.906 1 28.11 458 ALA A CA 1
ATOM 3418 C C . ALA A 1 458 ? -27.625 2.295 41.938 1 28.11 458 ALA A C 1
ATOM 3420 O O . ALA A 1 458 ? -28.75 2.02 42.375 1 28.11 458 ALA A O 1
ATOM 3421 N N . ALA A 1 459 ? -27.312 2.684 40.625 1 25.61 459 ALA A N 1
ATOM 3422 C CA . ALA A 1 459 ? -28.578 2.652 39.906 1 25.61 459 ALA A CA 1
ATOM 3423 C C . ALA A 1 459 ? -28.953 1.226 39.5 1 25.61 459 ALA A C 1
ATOM 3425 O O . ALA A 1 459 ? -30.016 0.994 38.906 1 25.61 459 ALA A O 1
ATOM 3426 N N . ALA A 1 460 ? -27.906 0.39 39.562 1 24.62 460 ALA A N 1
ATOM 3427 C CA . ALA A 1 460 ? -28.344 -0.932 39.094 1 24.62 460 ALA A CA 1
ATOM 3428 C C . ALA A 1 460 ? -29.281 -1.571 40.125 1 24.62 460 ALA A C 1
ATOM 3430 O O . ALA A 1 460 ? -29.844 -2.645 39.906 1 24.62 460 ALA A O 1
ATOM 3431 N N . ALA A 1 461 ? -29.125 -1.049 41.375 1 27.2 461 ALA A N 1
ATOM 3432 C CA . ALA A 1 461 ? -29.797 -1.884 42.375 1 27.2 461 ALA A CA 1
ATOM 3433 C C . ALA A 1 461 ? -31.312 -1.746 42.281 1 27.2 461 ALA A C 1
ATOM 3435 O O . ALA A 1 461 ? -32.062 -2.479 42.938 1 27.2 461 ALA A O 1
ATOM 3436 N N . GLY A 1 462 ? -31.75 -0.61 41.688 1 24.2 462 GLY A N 1
ATOM 3437 C CA . GLY A 1 462 ? -33.125 -0.441 42.125 1 24.2 462 GLY A CA 1
ATOM 3438 C C . GLY A 1 462 ? -34.125 -1.259 41.312 1 24.2 462 GLY A C 1
ATOM 3439 O O . GLY A 1 462 ? -35.312 -1.026 41.375 1 24.2 462 GLY A O 1
ATOM 3440 N N . SER A 1 463 ? -33.531 -1.918 40.156 1 21.64 463 SER A N 1
ATOM 3441 C CA . SER A 1 463 ? -34.75 -2.348 39.469 1 21.64 463 SER A CA 1
ATOM 3442 C C . SER A 1 463 ? -35.438 -3.475 40.25 1 21.64 463 SER A C 1
ATOM 3444 O O . SER A 1 463 ? -34.781 -4.43 40.656 1 21.64 463 SER A O 1
ATOM 3446 N N . PRO A 1 464 ? -36.562 -3.268 40.812 1 23.52 464 PRO A N 1
ATOM 3447 C CA . PRO A 1 464 ? -37.375 -4.215 41.625 1 23.52 464 PRO A CA 1
ATOM 3448 C C . PRO A 1 464 ? -37.625 -5.527 40.875 1 23.52 464 PRO A C 1
ATOM 3450 O O . PRO A 1 464 ? -37.625 -5.555 39.656 1 23.52 464 PRO A O 1
ATOM 3453 N N . ALA A 1 465 ? -37.188 -6.695 41.438 1 21.14 465 ALA A N 1
ATOM 3454 C CA . ALA A 1 465 ? -37.469 -8.094 41.125 1 21.14 465 ALA A CA 1
ATOM 3455 C C . ALA A 1 465 ? -38.938 -8.305 40.812 1 21.14 465 ALA A C 1
ATOM 3457 O O . ALA A 1 465 ? -39.812 -7.902 41.562 1 21.14 465 ALA A O 1
ATOM 3458 N N . ALA A 1 466 ? -39.375 -8.125 39.5 1 20.09 466 ALA A N 1
ATOM 3459 C CA . ALA A 1 466 ? -40.75 -8.5 39.188 1 20.09 466 ALA A CA 1
ATOM 3460 C C . ALA A 1 466 ? -41.125 -9.828 39.844 1 20.09 466 ALA A C 1
ATOM 3462 O O . ALA A 1 466 ? -40.281 -10.727 39.938 1 20.09 466 ALA A O 1
ATOM 3463 N N . ALA A 1 467 ? -42.156 -9.906 40.625 1 21.73 467 ALA A N 1
ATOM 3464 C CA . ALA A 1 467 ? -42.906 -10.938 41.375 1 21.73 467 ALA A CA 1
ATOM 3465 C C . ALA A 1 467 ? -43.219 -12.125 40.469 1 21.73 467 ALA A C 1
ATOM 3467 O O . ALA A 1 467 ? -43.594 -11.953 39.312 1 21.73 467 ALA A O 1
ATOM 3468 N N . ALA A 1 468 ? -42.594 -13.305 40.688 1 20.89 468 ALA A N 1
ATOM 3469 C CA . ALA A 1 468 ? -42.812 -14.672 40.25 1 20.89 468 ALA A CA 1
ATOM 3470 C C . ALA A 1 468 ? -44.312 -15.016 40.219 1 20.89 468 ALA A C 1
ATOM 3472 O O . ALA A 1 468 ? -45 -14.797 41.219 1 20.89 468 ALA A O 1
ATOM 3473 N N . ALA A 1 469 ? -45.062 -14.672 39.125 1 22.38 469 ALA A N 1
ATOM 3474 C CA . ALA A 1 469 ? -46.438 -15.102 39.062 1 22.38 469 ALA A CA 1
ATOM 3475 C C . ALA A 1 469 ? -46.594 -16.531 39.562 1 22.38 469 ALA A C 1
ATOM 3477 O O . ALA A 1 469 ? -45.719 -17.359 39.375 1 22.38 469 ALA A O 1
ATOM 3478 N N . PRO A 1 470 ? -47.5 -16.75 40.406 1 24.27 470 PRO A N 1
ATOM 3479 C CA . PRO A 1 470 ? -47.938 -17.953 41.156 1 24.27 470 PRO A CA 1
ATOM 3480 C C . PRO A 1 470 ? -48.219 -19.141 40.25 1 24.27 470 PRO A C 1
ATOM 3482 O O . PRO A 1 470 ? -48.469 -18.969 39.062 1 24.27 470 PRO A O 1
ATOM 3485 N N . ALA A 1 471 ? -47.719 -20.297 40.719 1 23.08 471 ALA A N 1
ATOM 3486 C CA . ALA A 1 471 ? -47.906 -21.719 40.406 1 23.08 471 ALA A CA 1
ATOM 3487 C C . ALA A 1 471 ? -49.375 -22.062 40.156 1 23.08 471 ALA A C 1
ATOM 3489 O O . ALA A 1 471 ? -50.188 -21.922 41.062 1 23.08 471 ALA A O 1
ATOM 3490 N N . ALA A 1 472 ? -50.031 -21.391 39.156 1 21.97 472 ALA A N 1
ATOM 3491 C CA . ALA A 1 472 ? -51.406 -21.859 39.062 1 21.97 472 ALA A CA 1
ATOM 3492 C C . ALA A 1 472 ? -51.469 -23.375 39.219 1 21.97 472 ALA A C 1
ATOM 3494 O O . ALA A 1 472 ? -50.594 -24.094 38.75 1 21.97 472 ALA A O 1
ATOM 3495 N N . GLN A 1 473 ? -52.531 -23.938 39.938 1 24.52 473 GLN A N 1
ATOM 3496 C CA . GLN A 1 473 ? -53.281 -25.188 40.031 1 24.52 473 GLN A CA 1
ATOM 3497 C C . GLN A 1 473 ? -53.719 -25.688 38.688 1 24.52 473 GLN A C 1
ATOM 3499 O O . GLN A 1 473 ? -54.188 -24.906 37.844 1 24.52 473 GLN A O 1
ATOM 3504 N N . MET B 1 1 ? -4.094 -1.049 -14.68 1 26.25 1 MET B N 1
ATOM 3505 C CA . MET B 1 1 ? -2.734 -0.646 -15.023 1 26.25 1 MET B CA 1
ATOM 3506 C C . MET B 1 1 ? -2.383 -1.087 -16.438 1 26.25 1 MET B C 1
ATOM 3508 O O . MET B 1 1 ? -2.256 -2.281 -16.703 1 26.25 1 MET B O 1
ATOM 3512 N N . GLU B 1 2 ? -2.795 -0.365 -17.344 1 32.09 2 GLU B N 1
ATOM 3513 C CA . GLU B 1 2 ? -2.385 -0.646 -18.719 1 32.09 2 GLU B CA 1
ATOM 3514 C C . GLU B 1 2 ? -0.875 -0.853 -18.812 1 32.09 2 GLU B C 1
ATOM 3516 O O . GLU B 1 2 ? -0.106 -0.159 -18.141 1 32.09 2 GLU B O 1
ATOM 3521 N N . GLU B 1 3 ? -0.465 -2.035 -19.25 1 39.66 3 GLU B N 1
ATOM 3522 C CA . GLU B 1 3 ? 0.845 -2.639 -19.469 1 39.66 3 GLU B CA 1
ATOM 3523 C C . GLU B 1 3 ? 1.749 -1.715 -20.281 1 39.66 3 GLU B C 1
ATOM 3525 O O . GLU B 1 3 ? 1.521 -1.505 -21.469 1 39.66 3 GLU B O 1
ATOM 3530 N N . ASP B 1 4 ? 2.199 -0.75 -19.625 1 43.97 4 ASP B N 1
ATOM 3531 C CA . ASP B 1 4 ? 3.088 0.135 -20.375 1 43.97 4 ASP B CA 1
ATOM 3532 C C . ASP B 1 4 ? 4.25 -0.643 -21 1 43.97 4 ASP B C 1
ATOM 3534 O O . ASP B 1 4 ? 5.176 -0.05 -21.547 1 43.97 4 ASP B O 1
ATOM 3538 N N . GLY B 1 5 ? 4.434 -1.914 -20.656 1 43.59 5 GLY B N 1
ATOM 3539 C CA . GLY B 1 5 ? 5.574 -2.512 -21.328 1 43.59 5 GLY B CA 1
ATOM 3540 C C . GLY B 1 5 ? 5.27 -2.936 -22.75 1 43.59 5 GLY B C 1
ATOM 3541 O O . GLY B 1 5 ? 4.113 -2.918 -23.172 1 43.59 5 GLY B O 1
ATOM 3542 N N . PRO B 1 6 ? 6.238 -3.002 -23.625 1 43.94 6 PRO B N 1
ATOM 3543 C CA . PRO B 1 6 ? 5.984 -3.451 -25 1 43.94 6 PRO B CA 1
ATOM 3544 C C . PRO B 1 6 ? 5.141 -4.723 -25.047 1 43.94 6 PRO B C 1
ATOM 3546 O O . PRO B 1 6 ? 5.309 -5.617 -24.219 1 43.94 6 PRO B O 1
ATOM 3549 N N . PRO B 1 7 ? 4.121 -4.637 -25.75 1 54.19 7 PRO B N 1
ATOM 3550 C CA . PRO B 1 7 ? 3.266 -5.816 -25.891 1 54.19 7 PRO B CA 1
ATOM 3551 C C . PRO B 1 7 ? 4.02 -7.035 -26.422 1 54.19 7 PRO B C 1
ATOM 3553 O O . PRO B 1 7 ? 4.688 -6.953 -27.453 1 54.19 7 PRO B O 1
ATOM 3556 N N . ARG B 1 8 ? 4.441 -7.957 -25.672 1 56.91 8 ARG B N 1
ATOM 3557 C CA . ARG B 1 8 ? 5.168 -9.141 -26.125 1 56.91 8 ARG B CA 1
ATOM 3558 C C . ARG B 1 8 ? 4.207 -10.273 -26.453 1 56.91 8 ARG B C 1
ATOM 3560 O O . ARG B 1 8 ? 4.641 -11.391 -26.75 1 56.91 8 ARG B O 1
ATOM 3567 N N . PHE B 1 9 ? 2.904 -9.922 -26.297 1 56.69 9 PHE B N 1
ATOM 3568 C CA . PHE B 1 9 ? 1.944 -11.008 -26.438 1 56.69 9 PHE B CA 1
ATOM 3569 C C . PHE B 1 9 ? 0.974 -10.734 -27.578 1 56.69 9 PHE B C 1
ATOM 3571 O O . PHE B 1 9 ? 0.546 -9.594 -27.781 1 56.69 9 PHE B O 1
ATOM 3578 N N . SER B 1 10 ? 0.867 -11.648 -28.5 1 60.75 10 SER B N 1
ATOM 3579 C CA . SER B 1 10 ? -0.197 -11.555 -29.5 1 60.75 10 SER B CA 1
ATOM 3580 C C . SER B 1 10 ? -1.082 -12.797 -29.484 1 60.75 10 SER B C 1
ATOM 3582 O O . SER B 1 10 ? -0.608 -13.898 -29.203 1 60.75 10 SER B O 1
ATOM 3584 N N . GLY B 1 11 ? -2.312 -12.758 -29.5 1 62.81 11 GLY B N 1
ATOM 3585 C CA . GLY B 1 11 ? -3.27 -13.852 -29.578 1 62.81 11 GLY B CA 1
ATOM 3586 C C . GLY B 1 11 ? -4.172 -13.773 -30.781 1 62.81 11 GLY B C 1
ATOM 3587 O O . GLY B 1 11 ? -4.645 -12.695 -31.156 1 62.81 11 GLY B O 1
ATOM 3588 N N . ARG B 1 12 ? -4.242 -14.844 -31.719 1 60.72 12 ARG B N 1
ATOM 3589 C CA . ARG B 1 12 ? -5.176 -14.922 -32.844 1 60.72 12 ARG B CA 1
ATOM 3590 C C . ARG B 1 12 ? -6.25 -15.977 -32.594 1 60.72 12 ARG B C 1
ATOM 3592 O O . ARG B 1 12 ? -5.977 -17.016 -31.984 1 60.72 12 ARG B O 1
ATOM 3599 N N . SER B 1 13 ? -7.508 -15.516 -32.844 1 59.38 13 SER B N 1
ATOM 3600 C CA . SER B 1 13 ? -8.586 -16.5 -32.75 1 59.38 13 SER B CA 1
ATOM 3601 C C . SER B 1 13 ? -8.297 -17.734 -33.594 1 59.38 13 SER B C 1
ATOM 3603 O O . SER B 1 13 ? -7.945 -17.625 -34.75 1 59.38 13 SER B O 1
ATOM 3605 N N . ALA B 1 14 ? -8.031 -18.781 -33.156 1 54.88 14 ALA B N 1
ATOM 3606 C CA . ALA B 1 14 ? -7.668 -19.969 -33.938 1 54.88 14 ALA B CA 1
ATOM 3607 C C . ALA B 1 14 ? -8.75 -20.297 -34.969 1 54.88 14 ALA B C 1
ATOM 3609 O O . ALA B 1 14 ? -8.445 -20.531 -36.125 1 54.88 14 ALA B O 1
ATOM 3610 N N . GLY B 1 15 ? -9.75 -21.25 -35.031 1 45.06 15 GLY B N 1
ATOM 3611 C CA . GLY B 1 15 ? -10.641 -21.891 -36 1 45.06 15 GLY B CA 1
ATOM 3612 C C . GLY B 1 15 ? -11.859 -21.047 -36.312 1 45.06 15 GLY B C 1
ATOM 3613 O O . GLY B 1 15 ? -12.07 -19.984 -35.719 1 45.06 15 GLY B O 1
ATOM 3614 N N . ARG B 1 16 ? -12.781 -21.703 -37.438 1 41.81 16 ARG B N 1
ATOM 3615 C CA . ARG B 1 16 ? -14.039 -21.344 -38.094 1 41.81 16 ARG B CA 1
ATOM 3616 C C . ARG B 1 16 ? -15.102 -20.984 -37.031 1 41.81 16 ARG B C 1
ATOM 3618 O O . ARG B 1 16 ? -15.32 -21.75 -36.094 1 41.81 16 ARG B O 1
ATOM 3625 N N . ASP B 1 17 ? -15.422 -19.781 -37.062 1 36.47 17 ASP B N 1
ATOM 3626 C CA . ASP B 1 17 ? -16.5 -19.25 -36.219 1 36.47 17 ASP B CA 1
ATOM 3627 C C . ASP B 1 17 ? -17.766 -20.094 -36.406 1 36.47 17 ASP B C 1
ATOM 3629 O O . ASP B 1 17 ? -18.359 -20.125 -37.469 1 36.47 17 ASP B O 1
ATOM 3633 N N . SER B 1 18 ? -17.953 -21.297 -36.094 1 32.25 18 SER B N 1
ATOM 3634 C CA . SER B 1 18 ? -19.359 -21.703 -36.188 1 32.25 18 SER B CA 1
ATOM 3635 C C . SER B 1 18 ? -20.266 -20.719 -35.469 1 32.25 18 SER B C 1
ATOM 3637 O O . SER B 1 18 ? -19.891 -20.141 -34.438 1 32.25 18 SER B O 1
ATOM 3639 N N . ALA B 1 19 ? -21.25 -20.172 -36.156 1 34.47 19 ALA B N 1
ATOM 3640 C CA . ALA B 1 19 ? -22.297 -19.297 -35.656 1 34.47 19 ALA B CA 1
ATOM 3641 C C . ALA B 1 19 ? -22.703 -19.703 -34.219 1 34.47 19 ALA B C 1
ATOM 3643 O O . ALA B 1 19 ? -22.844 -20.891 -33.938 1 34.47 19 ALA B O 1
ATOM 3644 N N . PRO B 1 20 ? -22.578 -18.797 -33.25 1 33.56 20 PRO B N 1
ATOM 3645 C CA . PRO B 1 20 ? -22.969 -19.109 -31.875 1 33.56 20 PRO B CA 1
ATOM 3646 C C . PRO B 1 20 ? -24.281 -19.891 -31.797 1 33.56 20 PRO B C 1
ATOM 3648 O O . PRO B 1 20 ? -25.312 -19.406 -32.25 1 33.56 20 PRO B O 1
ATOM 3651 N N . ALA B 1 21 ? -24.375 -21.172 -32.094 1 29.56 21 ALA B N 1
ATOM 3652 C CA . ALA B 1 21 ? -25.672 -21.766 -31.781 1 29.56 21 ALA B CA 1
ATOM 3653 C C . ALA B 1 21 ? -26.188 -21.266 -30.422 1 29.56 21 ALA B C 1
ATOM 3655 O O . ALA B 1 21 ? -25.406 -20.875 -29.562 1 29.56 21 ALA B O 1
ATOM 3656 N N . PRO B 1 22 ? -27.531 -20.875 -30.375 1 28.83 22 PRO B N 1
ATOM 3657 C CA . PRO B 1 22 ? -28.109 -20.469 -29.094 1 28.83 22 PRO B CA 1
ATOM 3658 C C . PRO B 1 22 ? -27.625 -21.344 -27.938 1 28.83 22 PRO B C 1
ATOM 3660 O O . PRO B 1 22 ? -27.359 -22.531 -28.125 1 28.83 22 PRO B O 1
ATOM 3663 N N . ALA B 1 23 ? -26.891 -20.828 -27.047 1 30.97 23 ALA B N 1
ATOM 3664 C CA . ALA B 1 23 ? -26.375 -21.438 -25.812 1 30.97 23 ALA B CA 1
ATOM 3665 C C . ALA B 1 23 ? -27.344 -22.484 -25.281 1 30.97 23 ALA B C 1
ATOM 3667 O O . ALA B 1 23 ? -28.391 -22.141 -24.719 1 30.97 23 ALA B O 1
ATOM 3668 N N . THR B 1 24 ? -27.547 -23.531 -25.984 1 26.86 24 THR B N 1
ATOM 3669 C CA . THR B 1 24 ? -28.156 -24.547 -25.141 1 26.86 24 THR B CA 1
ATOM 3670 C C . THR B 1 24 ? -27.391 -24.719 -23.844 1 26.86 24 THR B C 1
ATOM 3672 O O . THR B 1 24 ? -26.172 -24.5 -23.812 1 26.86 24 THR B O 1
ATOM 3675 N N . ALA B 1 25 ? -28 -24.703 -22.656 1 31.64 25 ALA B N 1
ATOM 3676 C CA . ALA B 1 25 ? -27.516 -24.781 -21.281 1 31.64 25 ALA B CA 1
ATOM 3677 C C . ALA B 1 25 ? -26.453 -25.859 -21.141 1 31.64 25 ALA B C 1
ATOM 3679 O O . ALA B 1 25 ? -26.766 -27.062 -21.156 1 31.64 25 ALA B O 1
ATOM 3680 N N . GLY B 1 26 ? -25.359 -25.781 -21.797 1 32.91 26 GLY B N 1
ATOM 3681 C CA . GLY B 1 26 ? -24.297 -26.734 -21.516 1 32.91 26 GLY B CA 1
ATOM 3682 C C . GLY B 1 26 ? -24.141 -27.031 -20.031 1 32.91 26 GLY B C 1
ATOM 3683 O O . GLY B 1 26 ? -24.609 -26.266 -19.188 1 32.91 26 GLY B O 1
ATOM 3684 N N . ALA B 1 27 ? -23.844 -28.312 -19.609 1 34.34 27 ALA B N 1
ATOM 3685 C CA . ALA B 1 27 ? -23.875 -28.859 -18.25 1 34.34 27 ALA B CA 1
ATOM 3686 C C . ALA B 1 27 ? -22.844 -28.188 -17.359 1 34.34 27 ALA B C 1
ATOM 3688 O O . ALA B 1 27 ? -21.641 -28.281 -17.609 1 34.34 27 ALA B O 1
ATOM 3689 N N . LEU B 1 28 ? -23.172 -27.062 -16.812 1 44.97 28 LEU B N 1
ATOM 3690 C CA . LEU B 1 28 ? -22.391 -26.578 -15.688 1 44.97 28 LEU B CA 1
ATOM 3691 C C . LEU B 1 28 ? -22 -27.719 -14.75 1 44.97 28 LEU B C 1
ATOM 3693 O O . LEU B 1 28 ? -22.859 -28.531 -14.375 1 44.97 28 LEU B O 1
ATOM 3697 N N . VAL B 1 29 ? -20.906 -28.297 -14.773 1 44.34 29 VAL B N 1
ATOM 3698 C CA . VAL B 1 29 ? -20.484 -29.344 -13.844 1 44.34 29 VAL B CA 1
ATOM 3699 C C . VAL B 1 29 ? -20.703 -28.859 -12.406 1 44.34 29 VAL B C 1
ATOM 3701 O O . VAL B 1 29 ? -20.156 -27.828 -12.008 1 44.34 29 VAL B O 1
ATOM 3704 N N . PRO B 1 30 ? -21.719 -29.453 -11.812 1 46.09 30 PRO B N 1
ATOM 3705 C CA . PRO B 1 30 ? -21.938 -29.062 -10.422 1 46.09 30 PRO B CA 1
ATOM 3706 C C . PRO B 1 30 ? -20.672 -29.203 -9.562 1 46.09 30 PRO B C 1
ATOM 3708 O O . PRO B 1 30 ? -19.828 -30.062 -9.844 1 46.09 30 PRO B O 1
ATOM 3711 N N . HIS B 1 31 ? -20.484 -28.344 -8.695 1 50.19 31 HIS B N 1
ATOM 3712 C CA . HIS B 1 31 ? -19.344 -28.297 -7.789 1 50.19 31 HIS B CA 1
ATOM 3713 C C . HIS B 1 31 ? -19.094 -29.672 -7.145 1 50.19 31 HIS B C 1
ATOM 3715 O O . HIS B 1 31 ? -17.953 -30.047 -6.918 1 50.19 31 HIS B O 1
ATOM 3721 N N . ALA B 1 32 ? -20.219 -30.5 -6.867 1 42.53 32 ALA B N 1
ATOM 3722 C CA . ALA B 1 32 ? -20.125 -31.797 -6.207 1 42.53 32 ALA B CA 1
ATOM 3723 C C . ALA B 1 32 ? -19.391 -32.812 -7.086 1 42.53 32 ALA B C 1
ATOM 3725 O O . ALA B 1 32 ? -18.641 -33.656 -6.59 1 42.53 32 ALA B O 1
ATOM 3726 N N . ALA B 1 33 ? -19.672 -32.75 -8.211 1 41.31 33 ALA B N 1
ATOM 3727 C CA . ALA B 1 33 ? -19.078 -33.719 -9.125 1 41.31 33 ALA B CA 1
ATOM 3728 C C . ALA B 1 33 ? -17.578 -33.469 -9.312 1 41.31 33 ALA B C 1
ATOM 3730 O O . ALA B 1 33 ? -16.797 -34.406 -9.438 1 41.31 33 ALA B O 1
ATOM 3731 N N . ALA B 1 34 ? -17.25 -32.25 -9.25 1 41.5 34 ALA B N 1
ATOM 3732 C CA . ALA B 1 34 ? -15.852 -31.875 -9.406 1 41.5 34 ALA B CA 1
ATOM 3733 C C . ALA B 1 34 ? -15.023 -32.312 -8.203 1 41.5 34 ALA B C 1
ATOM 3735 O O . ALA B 1 34 ? -13.898 -32.781 -8.359 1 41.5 34 ALA B O 1
ATOM 3736 N N . ASN B 1 35 ? -15.617 -32.188 -7.023 1 43.75 35 ASN B N 1
ATOM 3737 C CA . ASN B 1 35 ? -14.922 -32.625 -5.812 1 43.75 35 ASN B CA 1
ATOM 3738 C C . ASN B 1 35 ? -14.727 -34.125 -5.785 1 43.75 35 ASN B C 1
ATOM 3740 O O . ASN B 1 35 ? -13.695 -34.625 -5.336 1 43.75 35 ASN B O 1
ATOM 3744 N N . ALA B 1 36 ? -15.711 -34.938 -6.305 1 41.75 36 ALA B N 1
ATOM 3745 C CA . ALA B 1 36 ? -15.617 -36.375 -6.371 1 41.75 36 ALA B CA 1
ATOM 3746 C C . ALA B 1 36 ? -14.57 -36.812 -7.387 1 41.75 36 ALA B C 1
ATOM 3748 O O . ALA B 1 36 ? -13.812 -37.781 -7.145 1 41.75 36 ALA B O 1
ATOM 3749 N N . ALA B 1 37 ? -14.484 -36.125 -8.375 1 42.22 37 ALA B N 1
ATOM 3750 C CA . ALA B 1 37 ? -13.516 -36.5 -9.398 1 42.22 37 ALA B CA 1
ATOM 3751 C C . ALA B 1 37 ? -12.094 -36.188 -8.953 1 42.22 37 ALA B C 1
ATOM 3753 O O . ALA B 1 37 ? -11.172 -37 -9.203 1 42.22 37 ALA B O 1
ATOM 3754 N N . ALA B 1 38 ? -11.898 -35.125 -8.258 1 43.59 38 ALA B N 1
ATOM 3755 C CA . ALA B 1 38 ? -10.578 -34.781 -7.742 1 43.59 38 ALA B CA 1
ATOM 3756 C C . ALA B 1 38 ? -10.125 -35.781 -6.672 1 43.59 38 ALA B C 1
ATOM 3758 O O . ALA B 1 38 ? -8.953 -36.156 -6.609 1 43.59 38 ALA B O 1
ATOM 3759 N N . ALA B 1 39 ? -11.016 -36.344 -5.816 1 41 39 ALA B N 1
ATOM 3760 C CA . ALA B 1 39 ? -10.734 -37.375 -4.828 1 41 39 ALA B CA 1
ATOM 3761 C C . ALA B 1 39 ? -10.43 -38.719 -5.504 1 41 39 ALA B C 1
ATOM 3763 O O . ALA B 1 39 ? -9.57 -39.469 -5.051 1 41 39 ALA B O 1
ATOM 3764 N N . ALA B 1 40 ? -11.055 -39.094 -6.582 1 39.06 40 ALA B N 1
ATOM 3765 C CA . ALA B 1 40 ? -10.875 -40.375 -7.266 1 39.06 40 ALA B CA 1
ATOM 3766 C C . ALA B 1 40 ? -9.539 -40.406 -8.008 1 39.06 40 ALA B C 1
ATOM 3768 O O . ALA B 1 40 ? -8.922 -41.469 -8.133 1 39.06 40 ALA B O 1
ATOM 3769 N N . ALA B 1 41 ? -9.039 -39.375 -8.469 1 39.41 41 ALA B N 1
ATOM 3770 C CA . ALA B 1 41 ? -7.812 -39.375 -9.266 1 39.41 41 ALA B CA 1
ATOM 3771 C C . ALA B 1 41 ? -6.586 -39.562 -8.375 1 39.41 41 ALA B C 1
ATOM 3773 O O . ALA B 1 41 ? -5.484 -39.812 -8.867 1 39.41 41 ALA B O 1
ATOM 3774 N N . ALA B 1 42 ? -6.648 -39.312 -7.039 1 35.66 42 ALA B N 1
ATOM 3775 C CA . ALA B 1 42 ? -5.531 -39.531 -6.121 1 35.66 42 ALA B CA 1
ATOM 3776 C C . ALA B 1 42 ? -5.457 -40.969 -5.66 1 35.66 42 ALA B C 1
ATOM 3778 O O . ALA B 1 42 ? -4.602 -41.344 -4.852 1 35.66 42 ALA B O 1
ATOM 3779 N N . ALA B 1 43 ? -6.488 -41.812 -5.91 1 30.17 43 ALA B N 1
ATOM 3780 C CA . ALA B 1 43 ? -6.414 -43.156 -5.332 1 30.17 43 ALA B CA 1
ATOM 3781 C C . ALA B 1 43 ? -5.449 -44.031 -6.113 1 30.17 43 ALA B C 1
ATOM 3783 O O . ALA B 1 43 ? -5.598 -44.219 -7.328 1 30.17 43 ALA B O 1
ATOM 3784 N N . PRO B 1 44 ? -4.234 -44.25 -5.645 1 32.53 44 PRO B N 1
ATOM 3785 C CA . PRO B 1 44 ? -3.365 -45.25 -6.281 1 32.53 44 PRO B CA 1
ATOM 3786 C C . PRO B 1 44 ? -4.047 -46.594 -6.461 1 32.53 44 PRO B C 1
ATOM 3788 O O . PRO B 1 44 ? -5.012 -46.906 -5.762 1 32.53 44 PRO B O 1
ATOM 3791 N N . PRO B 1 45 ? -3.797 -47.344 -7.488 1 29.03 45 PRO B N 1
ATOM 3792 C CA . PRO B 1 45 ? -4.328 -48.688 -7.695 1 29.03 45 PRO B CA 1
ATOM 3793 C C . PRO B 1 45 ? -4.121 -49.594 -6.484 1 29.03 45 PRO B C 1
ATOM 3795 O O . PRO B 1 45 ? -3.191 -49.406 -5.703 1 29.03 45 PRO B O 1
ATOM 3798 N N . ALA B 1 46 ? -5.109 -50.469 -6.016 1 28.11 46 ALA B N 1
ATOM 3799 C CA . ALA B 1 46 ? -5.336 -51.406 -4.926 1 28.11 46 ALA B CA 1
ATOM 3800 C C . ALA B 1 46 ? -4.27 -52.5 -4.918 1 28.11 46 ALA B C 1
ATOM 3802 O O . ALA B 1 46 ? -4.367 -53.469 -5.668 1 28.11 46 ALA B O 1
ATOM 3803 N N . ALA B 1 47 ? -2.963 -52.281 -4.875 1 28.12 47 ALA B N 1
ATOM 3804 C CA . ALA B 1 47 ? -2.25 -53.5 -4.504 1 28.12 47 ALA B CA 1
ATOM 3805 C C . ALA B 1 47 ? -2.771 -54.062 -3.186 1 28.12 47 ALA B C 1
ATOM 3807 O O . ALA B 1 47 ? -3.178 -53.312 -2.299 1 28.12 47 ALA B O 1
ATOM 3808 N N . ALA B 1 48 ? -3.076 -55.469 -3.025 1 27.41 48 ALA B N 1
ATOM 3809 C CA . ALA B 1 48 ? -3.711 -56.438 -2.127 1 27.41 48 ALA B CA 1
ATOM 3810 C C . ALA B 1 48 ? -3.111 -56.344 -0.726 1 27.41 48 ALA B C 1
ATOM 3812 O O . ALA B 1 48 ? -3.418 -57.156 0.136 1 27.41 48 ALA B O 1
ATOM 3813 N N . ALA B 1 49 ? -1.943 -55.844 -0.494 1 29.8 49 ALA B N 1
ATOM 3814 C CA . ALA B 1 49 ? -1.49 -56.312 0.815 1 29.8 49 ALA B CA 1
ATOM 3815 C C . ALA B 1 49 ? -2.385 -55.75 1.928 1 29.8 49 ALA B C 1
ATOM 3817 O O . ALA B 1 49 ? -2.85 -54.625 1.862 1 29.8 49 ALA B O 1
ATOM 3818 N N . ALA B 1 50 ? -2.959 -56.688 2.867 1 30.73 50 ALA B N 1
ATOM 3819 C CA . ALA B 1 50 ? -3.904 -56.625 3.979 1 30.73 50 ALA B CA 1
ATOM 3820 C C . ALA B 1 50 ? -3.523 -55.531 4.969 1 30.73 50 ALA B C 1
ATOM 3822 O O . ALA B 1 50 ? -4.082 -55.469 6.066 1 30.73 50 ALA B O 1
ATOM 3823 N N . ALA B 1 51 ? -2.271 -55.031 4.902 1 31.8 51 ALA B N 1
ATOM 3824 C CA . ALA B 1 51 ? -1.922 -54.375 6.152 1 31.8 51 ALA B CA 1
ATOM 3825 C C . ALA B 1 51 ? -2.898 -53.25 6.465 1 31.8 51 ALA B C 1
ATOM 3827 O O . ALA B 1 51 ? -3.547 -52.719 5.562 1 31.8 51 ALA B O 1
ATOM 3828 N N . ALA B 1 52 ? -3.15 -53.094 7.84 1 33.38 52 ALA B N 1
ATOM 3829 C CA . ALA B 1 52 ? -4.027 -52.125 8.5 1 33.38 52 ALA B CA 1
ATOM 3830 C C . ALA B 1 52 ? -3.879 -50.75 7.875 1 33.38 52 ALA B C 1
ATOM 3832 O O . ALA B 1 52 ? -2.77 -50.219 7.777 1 33.38 52 ALA B O 1
ATOM 3833 N N . GLY B 1 53 ? -4.621 -50.531 6.867 1 30.61 53 GLY B N 1
ATOM 3834 C CA . GLY B 1 53 ? -4.602 -49.312 6.09 1 30.61 53 GLY B CA 1
ATOM 3835 C C . GLY B 1 53 ? -4.609 -48.031 6.945 1 30.61 53 GLY B C 1
ATOM 3836 O O . GLY B 1 53 ? -5.074 -48.062 8.086 1 30.61 53 GLY B O 1
ATOM 3837 N N . PRO B 1 54 ? -3.486 -47.344 6.867 1 34.59 54 PRO B N 1
ATOM 3838 C CA . PRO B 1 54 ? -3.434 -46.125 7.672 1 34.59 54 PRO B CA 1
ATOM 3839 C C . PRO B 1 54 ? -4.801 -45.469 7.832 1 34.59 54 PRO B C 1
ATOM 3841 O O . PRO B 1 54 ? -5.672 -45.625 6.969 1 34.59 54 PRO B O 1
ATOM 3844 N N . ARG B 1 55 ? -5.16 -45.219 9.117 1 38 55 ARG B N 1
ATOM 3845 C CA . ARG B 1 55 ? -6.371 -44.469 9.492 1 38 55 ARG B CA 1
ATOM 3846 C C . ARG B 1 55 ? -6.648 -43.344 8.523 1 38 55 ARG B C 1
ATOM 3848 O O . ARG B 1 55 ? -5.781 -42.5 8.289 1 38 55 ARG B O 1
ATOM 3855 N N . ARG B 1 56 ? -7.391 -43.531 7.582 1 33 56 ARG B N 1
ATOM 3856 C CA . ARG B 1 56 ? -7.844 -42.469 6.684 1 33 56 ARG B CA 1
ATOM 3857 C C . ARG B 1 56 ? -8.031 -41.156 7.438 1 33 56 ARG B C 1
ATOM 3859 O O . ARG B 1 56 ? -8.656 -41.125 8.5 1 33 56 ARG B O 1
ATOM 3866 N N . PHE B 1 57 ? -7.043 -40.281 7.488 1 37.12 57 PHE B N 1
ATOM 3867 C CA . PHE B 1 57 ? -7.301 -38.906 7.934 1 37.12 57 PHE B CA 1
ATOM 3868 C C . PHE B 1 57 ? -8.719 -38.469 7.586 1 37.12 57 PHE B C 1
ATOM 3870 O O . PHE B 1 57 ? -9.094 -38.438 6.41 1 37.12 57 PHE B O 1
ATOM 3877 N N . VAL B 1 58 ? -9.656 -38.875 8.336 1 38.41 58 VAL B N 1
ATOM 3878 C CA . VAL B 1 58 ? -11.016 -38.375 8.203 1 38.41 58 VAL B CA 1
ATOM 3879 C C . VAL B 1 58 ? -10.984 -36.875 7.898 1 38.41 58 VAL B C 1
ATOM 3881 O O . VAL B 1 58 ? -10.539 -36.062 8.727 1 38.41 58 VAL B O 1
ATOM 3884 N N . ARG B 1 59 ? -10.633 -36.438 6.77 1 46.59 59 ARG B N 1
ATOM 3885 C CA . ARG B 1 59 ? -10.922 -35.062 6.375 1 46.59 59 ARG B CA 1
ATOM 3886 C C . ARG B 1 59 ? -12.164 -34.562 7.086 1 46.59 59 ARG B C 1
ATOM 3888 O O . ARG B 1 59 ? -13.219 -35.188 7.062 1 46.59 59 ARG B O 1
ATOM 3895 N N . GLN B 1 60 ? -11.992 -33.938 8.156 1 55.28 60 GLN B N 1
ATOM 3896 C CA . GLN B 1 60 ? -13.086 -33.375 8.953 1 55.28 60 GLN B CA 1
ATOM 3897 C C . GLN B 1 60 ? -14.195 -32.844 8.062 1 55.28 60 GLN B C 1
ATOM 3899 O O . GLN B 1 60 ? -14.039 -31.781 7.434 1 55.28 60 GLN B O 1
ATOM 3904 N N . GLN B 1 61 ? -15.148 -33.656 7.684 1 80.06 61 GLN B N 1
ATOM 3905 C CA . GLN B 1 61 ? -16.359 -33.406 6.902 1 80.06 61 GLN B CA 1
ATOM 3906 C C . GLN B 1 61 ? -17.25 -32.406 7.59 1 80.06 61 GLN B C 1
ATOM 3908 O O . GLN B 1 61 ? -17.344 -32.375 8.82 1 80.06 61 GLN B O 1
ATOM 3913 N N . VAL B 1 62 ? -17.578 -31.344 6.898 1 92.88 62 VAL B N 1
ATOM 3914 C CA . VAL B 1 62 ? -18.578 -30.375 7.379 1 92.88 62 VAL B CA 1
ATOM 3915 C C . VAL B 1 62 ? -19.828 -31.109 7.844 1 92.88 62 VAL B C 1
ATOM 3917 O O . VAL B 1 62 ? -20.375 -31.938 7.109 1 92.88 62 VAL B O 1
ATOM 3920 N N . PRO B 1 63 ? -20.234 -31.016 9.07 1 95.19 63 PRO B N 1
ATOM 3921 C CA . PRO B 1 63 ? -21.438 -31.703 9.578 1 95.19 63 PRO B CA 1
ATOM 3922 C C . PRO B 1 63 ? -22.688 -31.359 8.781 1 95.19 63 PRO B C 1
ATOM 3924 O O . PRO B 1 63 ? -22.812 -30.234 8.266 1 95.19 63 PRO B O 1
ATOM 3927 N N . ASP B 1 64 ? -23.609 -32.219 8.797 1 94.38 64 ASP B N 1
ATOM 3928 C CA . ASP B 1 64 ? -24.875 -32.062 8.086 1 94.38 64 ASP B CA 1
ATOM 3929 C C . ASP B 1 64 ? -25.656 -30.859 8.633 1 94.38 64 ASP B C 1
ATOM 3931 O O . ASP B 1 64 ? -26.359 -30.172 7.891 1 94.38 64 ASP B O 1
ATOM 3935 N N . GLU B 1 65 ? -25.516 -30.688 9.883 1 94.38 65 GLU B N 1
ATOM 3936 C CA . GLU B 1 65 ? -26.234 -29.578 10.523 1 94.38 65 GLU B CA 1
ATOM 3937 C C . GLU B 1 65 ? -25.844 -28.234 9.914 1 94.38 65 GLU B C 1
ATOM 3939 O O . GLU B 1 65 ? -26.656 -27.312 9.867 1 94.38 65 GLU B O 1
ATOM 3944 N N . VAL B 1 66 ? -24.625 -28.141 9.461 1 96.38 66 VAL B N 1
ATOM 3945 C CA . VAL B 1 66 ? -24.172 -26.906 8.836 1 96.38 66 VAL B CA 1
ATOM 3946 C C . VAL B 1 66 ? -24.547 -26.906 7.352 1 96.38 66 VAL B C 1
ATOM 3948 O O . VAL B 1 66 ? -25.078 -25.922 6.836 1 96.38 66 VAL B O 1
ATOM 3951 N N . LEU B 1 67 ? -24.328 -28.031 6.715 1 95.19 67 LEU B N 1
ATOM 3952 C CA . LEU B 1 67 ? -24.562 -28.156 5.281 1 95.19 67 LEU B CA 1
ATOM 3953 C C . LEU B 1 67 ? -26.047 -27.922 4.961 1 95.19 67 LEU B C 1
ATOM 3955 O O . LEU B 1 67 ? -26.375 -27.359 3.916 1 95.19 67 LEU B O 1
ATOM 3959 N N . ASN B 1 68 ? -26.953 -28.328 5.891 1 95 68 ASN B N 1
ATOM 3960 C CA . ASN B 1 68 ? -28.391 -28.281 5.613 1 95 68 ASN B CA 1
ATOM 3961 C C . ASN B 1 68 ? -29.078 -27.219 6.453 1 95 68 ASN B C 1
ATOM 3963 O O . ASN B 1 68 ? -30.297 -27.281 6.648 1 95 68 ASN B O 1
ATOM 3967 N N . ASP B 1 69 ? -28.344 -26.328 6.977 1 96.31 69 ASP B N 1
ATOM 3968 C CA . ASP B 1 69 ? -28.938 -25.219 7.711 1 96.31 69 ASP B CA 1
ATOM 3969 C C . ASP B 1 69 ? -29.719 -24.297 6.777 1 96.31 69 ASP B C 1
ATOM 3971 O O . ASP B 1 69 ? -29.125 -23.609 5.941 1 96.31 69 ASP B O 1
ATOM 3975 N N . PRO B 1 70 ? -31.062 -24.234 6.941 1 97.06 70 PRO B N 1
ATOM 3976 C CA . PRO B 1 70 ? -31.875 -23.453 5.996 1 97.06 70 PRO B CA 1
ATOM 3977 C C . PRO B 1 70 ? -31.562 -21.969 6.039 1 97.06 70 PRO B C 1
ATOM 3979 O O . PRO B 1 70 ? -31.594 -21.297 5.008 1 97.06 70 PRO B O 1
ATOM 3982 N N . ALA B 1 71 ? -31.281 -21.469 7.203 1 97.31 71 ALA B N 1
ATOM 3983 C CA . ALA B 1 71 ? -30.969 -20.047 7.336 1 97.31 71 ALA B CA 1
ATOM 3984 C C . ALA B 1 71 ? -29.656 -19.719 6.641 1 97.31 71 ALA B C 1
ATOM 3986 O O . ALA B 1 71 ? -29.562 -18.688 5.969 1 97.31 71 ALA B O 1
ATOM 3987 N N . LEU B 1 72 ? -28.672 -20.562 6.812 1 97.69 72 LEU B N 1
ATOM 3988 C CA . LEU B 1 72 ? -27.391 -20.375 6.152 1 97.69 72 LEU B CA 1
ATOM 3989 C C . LEU B 1 72 ? -27.531 -20.469 4.637 1 97.69 72 LEU B C 1
ATOM 3991 O O . LEU B 1 72 ? -27 -19.625 3.904 1 97.69 72 LEU B O 1
ATOM 3995 N N . ASN B 1 73 ? -28.266 -21.453 4.211 1 97.19 73 ASN B N 1
ATOM 3996 C CA . ASN B 1 73 ? -28.484 -21.625 2.777 1 97.19 73 ASN B CA 1
ATOM 3997 C C . ASN B 1 73 ? -29.203 -20.438 2.162 1 97.19 73 ASN B C 1
ATOM 3999 O O . ASN B 1 73 ? -28.875 -20.016 1.051 1 97.19 73 ASN B O 1
ATOM 4003 N N . ALA B 1 74 ? -30.125 -19.875 2.908 1 97.25 74 ALA B N 1
ATOM 4004 C CA . ALA B 1 74 ? -30.844 -18.688 2.445 1 97.25 74 ALA B CA 1
ATOM 4005 C C . ALA B 1 74 ? -29.906 -17.484 2.354 1 97.25 74 ALA B C 1
ATOM 4007 O O . ALA B 1 74 ? -29.969 -16.719 1.4 1 97.25 74 ALA B O 1
ATOM 4008 N N . ALA B 1 75 ? -29.078 -17.375 3.316 1 96.12 75 ALA B N 1
ATOM 4009 C CA . ALA B 1 75 ? -28.125 -16.266 3.342 1 96.12 75 ALA B CA 1
ATOM 4010 C C . ALA B 1 75 ? -27.141 -16.359 2.182 1 96.12 75 ALA B C 1
ATOM 4012 O O . ALA B 1 75 ? -26.734 -15.344 1.624 1 96.12 75 ALA B O 1
ATOM 4013 N N . MET B 1 76 ? -26.766 -17.547 1.789 1 97 76 MET B N 1
ATOM 4014 C CA . MET B 1 76 ? -25.766 -17.781 0.744 1 97 76 MET B CA 1
ATOM 4015 C C . MET B 1 76 ? -26.359 -17.5 -0.635 1 97 76 MET B C 1
ATOM 4017 O O . MET B 1 76 ? -25.625 -17.375 -1.615 1 97 76 MET B O 1
ATOM 4021 N N . ALA B 1 77 ? -27.656 -17.344 -0.764 1 95.62 77 ALA B N 1
ATOM 4022 C CA . ALA B 1 77 ? -28.344 -17.172 -2.045 1 95.62 77 ALA B CA 1
ATOM 4023 C C . ALA B 1 77 ? -27.938 -15.852 -2.707 1 95.62 77 ALA B C 1
ATOM 4025 O O . ALA B 1 77 ? -28.109 -15.688 -3.916 1 95.62 77 ALA B O 1
ATOM 4026 N N . VAL B 1 78 ? -27.391 -14.922 -1.922 1 93.19 78 VAL B N 1
ATOM 4027 C CA . VAL B 1 78 ? -26.984 -13.625 -2.467 1 93.19 78 VAL B CA 1
ATOM 4028 C C . VAL B 1 78 ? -25.688 -13.781 -3.258 1 93.19 78 VAL B C 1
ATOM 4030 O O . VAL B 1 78 ? -25.359 -12.945 -4.098 1 93.19 78 VAL B O 1
ATOM 4033 N N . LEU B 1 79 ? -24.953 -14.844 -3.025 1 95.88 79 LEU B N 1
ATOM 4034 C CA . LEU B 1 79 ? -23.703 -15.117 -3.73 1 95.88 79 LEU B CA 1
ATOM 4035 C C . LEU B 1 79 ? -23.969 -15.805 -5.066 1 95.88 79 LEU B C 1
ATOM 4037 O O . LEU B 1 79 ? -24.969 -16.516 -5.215 1 95.88 79 LEU B O 1
ATOM 4041 N N . PRO B 1 80 ? -23.141 -15.578 -6.078 1 94.31 80 PRO B N 1
ATOM 4042 C CA . PRO B 1 80 ? -23.375 -16.234 -7.367 1 94.31 80 PRO B CA 1
ATOM 4043 C C . PRO B 1 80 ? -23.312 -17.75 -7.277 1 94.31 80 PRO B C 1
ATOM 4045 O O . PRO B 1 80 ? -22.375 -18.297 -6.68 1 94.31 80 PRO B O 1
ATOM 4048 N N . ALA B 1 81 ? -24.156 -18.422 -7.953 1 93.62 81 ALA B N 1
ATOM 4049 C CA . ALA B 1 81 ? -24.328 -19.859 -7.84 1 93.62 81 ALA B CA 1
ATOM 4050 C C . ALA B 1 81 ? -23.156 -20.594 -8.5 1 93.62 81 ALA B C 1
ATOM 4052 O O . ALA B 1 81 ? -22.859 -21.734 -8.141 1 93.62 81 ALA B O 1
ATOM 4053 N N . ASN B 1 82 ? -22.547 -20 -9.414 1 94.62 82 ASN B N 1
ATOM 4054 C CA . ASN B 1 82 ? -21.484 -20.688 -10.133 1 94.62 82 ASN B CA 1
ATOM 4055 C C . ASN B 1 82 ? -20.141 -20.531 -9.43 1 94.62 82 ASN B C 1
ATOM 4057 O O . ASN B 1 82 ? -19.125 -21.031 -9.914 1 94.62 82 ASN B O 1
ATOM 4061 N N . TYR B 1 83 ? -20.094 -19.781 -8.328 1 96 83 TYR B N 1
ATOM 4062 C CA . TYR B 1 83 ? -18.891 -19.656 -7.496 1 96 83 TYR B CA 1
ATOM 4063 C C . TYR B 1 83 ? -19.031 -20.5 -6.23 1 96 83 TYR B C 1
ATOM 4065 O O . TYR B 1 83 ? -20.047 -20.438 -5.543 1 96 83 TYR B O 1
ATOM 4073 N N . ASN B 1 84 ? -18.078 -21.281 -5.93 1 96 84 ASN B N 1
ATOM 4074 C CA . ASN B 1 84 ? -18.047 -22 -4.66 1 96 84 ASN B CA 1
ATOM 4075 C C . ASN B 1 84 ? -17.094 -21.344 -3.662 1 96 84 ASN B C 1
ATOM 4077 O O . ASN B 1 84 ? -15.891 -21.609 -3.672 1 96 84 ASN B O 1
ATOM 4081 N N . PHE B 1 85 ? -17.656 -20.594 -2.729 1 97.19 85 PHE B N 1
ATOM 4082 C CA . PHE B 1 85 ? -16.875 -19.859 -1.735 1 97.19 85 PHE B CA 1
ATOM 4083 C C . PHE B 1 85 ? -16.609 -20.734 -0.513 1 97.19 85 PHE B C 1
ATOM 4085 O O . PHE B 1 85 ? -15.969 -20.297 0.443 1 97.19 85 PHE B O 1
ATOM 4092 N N . GLU B 1 86 ? -17.156 -21.969 -0.488 1 96.88 86 GLU B N 1
ATOM 4093 C CA . GLU B 1 86 ? -17 -22.922 0.604 1 96.88 86 GLU B CA 1
ATOM 4094 C C . GLU B 1 86 ? -17.453 -22.328 1.931 1 96.88 86 GLU B C 1
ATOM 4096 O O . GLU B 1 86 ? -16.766 -22.453 2.945 1 96.88 86 GLU B O 1
ATOM 4101 N N . ILE B 1 87 ? -18.578 -21.688 1.896 1 98.06 87 ILE B N 1
ATOM 4102 C CA . ILE B 1 87 ? -19.094 -20.969 3.059 1 98.06 87 ILE B CA 1
ATOM 4103 C C . ILE B 1 87 ? -19.375 -21.969 4.188 1 98.06 87 ILE B C 1
ATOM 4105 O O . ILE B 1 87 ? -18.969 -21.75 5.328 1 98.06 87 ILE B O 1
ATOM 4109 N N . PRO B 1 88 ? -20.031 -23.156 3.959 1 97.81 88 PRO B N 1
ATOM 4110 C CA . PRO B 1 88 ? -20.281 -24.109 5.055 1 97.81 88 PRO B CA 1
ATOM 4111 C C . PRO B 1 88 ? -18.984 -24.578 5.715 1 97.81 88 PRO B C 1
ATOM 4113 O O . PRO B 1 88 ? -18.922 -24.703 6.941 1 97.81 88 PRO B O 1
ATOM 4116 N N . LYS B 1 89 ? -18 -24.844 4.891 1 97.38 89 LYS B N 1
ATOM 4117 C CA . LYS B 1 89 ? -16.703 -25.25 5.426 1 97.38 89 LYS B CA 1
ATOM 4118 C C . LYS B 1 89 ? -16.109 -24.141 6.301 1 97.38 89 LYS B C 1
ATOM 4120 O O . LYS B 1 89 ? -15.57 -24.422 7.375 1 97.38 89 LYS B O 1
ATOM 4125 N N . THR B 1 90 ? -16.188 -22.906 5.82 1 98.12 90 THR B N 1
ATOM 4126 C CA . THR B 1 90 ? -15.664 -21.766 6.562 1 98.12 90 THR B CA 1
ATOM 4127 C C . THR B 1 90 ? -16.406 -21.594 7.887 1 98.12 90 THR B C 1
ATOM 4129 O O . THR B 1 90 ? -15.773 -21.406 8.93 1 98.12 90 THR B O 1
ATOM 4132 N N . VAL B 1 91 ? -17.688 -21.672 7.832 1 98.31 91 VAL B N 1
ATOM 4133 C CA . VAL B 1 91 ? -18.516 -21.562 9.031 1 98.31 91 VAL B CA 1
ATOM 4134 C C . VAL B 1 91 ? -18.094 -22.609 10.047 1 98.31 91 VAL B C 1
ATOM 4136 O O . VAL B 1 91 ? -17.859 -22.312 11.219 1 98.31 91 VAL B O 1
ATOM 4139 N N . TRP B 1 92 ? -17.953 -23.797 9.602 1 97.81 92 TRP B N 1
ATOM 4140 C CA . TRP B 1 92 ? -17.609 -24.906 10.477 1 97.81 92 TRP B CA 1
ATOM 4141 C C . TRP B 1 92 ? -16.234 -24.703 11.086 1 97.81 92 TRP B C 1
ATOM 4143 O O . TRP B 1 92 ? -16.047 -24.891 12.297 1 97.81 92 TRP B O 1
ATOM 4153 N N . ARG B 1 93 ? -15.266 -24.328 10.305 1 97.44 93 ARG B N 1
ATOM 4154 C CA . ARG B 1 93 ? -13.891 -24.125 10.773 1 97.44 93 ARG B CA 1
ATOM 4155 C C . ARG B 1 93 ? -13.82 -23.016 11.805 1 97.44 93 ARG B C 1
ATOM 4157 O O . ARG B 1 93 ? -13.078 -23.109 12.781 1 97.44 93 ARG B O 1
ATOM 4164 N N . LEU B 1 94 ? -14.531 -21.953 11.547 1 98.12 94 LEU B N 1
ATOM 4165 C CA . LEU B 1 94 ? -14.531 -20.828 12.469 1 98.12 94 LEU B CA 1
ATOM 4166 C C . LEU B 1 94 ? -15.172 -21.219 13.797 1 98.12 94 LEU B C 1
ATOM 4168 O O . LEU B 1 94 ? -14.68 -20.844 14.867 1 98.12 94 LEU B O 1
ATOM 4172 N N . ARG B 1 95 ? -16.266 -21.984 13.758 1 97.38 95 ARG B N 1
ATOM 4173 C CA . ARG B 1 95 ? -16.906 -22.484 14.977 1 97.38 95 ARG B CA 1
ATOM 4174 C C . ARG B 1 95 ? -15.977 -23.391 15.758 1 97.38 95 ARG B C 1
ATOM 4176 O O . ARG B 1 95 ? -15.867 -23.266 16.984 1 97.38 95 ARG B O 1
ATOM 4183 N N . GLN B 1 96 ? -15.312 -24.25 15.055 1 96.62 96 GLN B N 1
ATOM 4184 C CA . GLN B 1 96 ? -14.367 -25.156 15.68 1 96.62 96 GLN B CA 1
ATOM 4185 C C . GLN B 1 96 ? -13.25 -24.391 16.375 1 96.62 96 GLN B C 1
ATOM 4187 O O . GLN B 1 96 ? -12.812 -24.781 17.469 1 96.62 96 GLN B O 1
ATOM 4192 N N . ALA B 1 97 ? -12.836 -23.328 15.805 1 96.5 97 ALA B N 1
ATOM 4193 C CA . ALA B 1 97 ? -11.719 -22.547 16.328 1 96.5 97 ALA B CA 1
ATOM 4194 C C . ALA B 1 97 ? -12.188 -21.594 17.422 1 96.5 97 ALA B C 1
ATOM 4196 O O . ALA B 1 97 ? -11.367 -21.016 18.141 1 96.5 97 ALA B O 1
ATOM 4197 N N . GLY B 1 98 ? -13.461 -21.391 17.5 1 97.19 98 GLY B N 1
ATOM 4198 C CA . GLY B 1 98 ? -13.961 -20.375 18.422 1 97.19 98 GLY B CA 1
ATOM 4199 C C . GLY B 1 98 ? -13.508 -18.969 18.062 1 97.19 98 GLY B C 1
ATOM 4200 O O . GLY B 1 98 ? -13.164 -18.188 18.953 1 97.19 98 GLY B O 1
ATOM 4201 N N . ALA B 1 99 ? -13.461 -18.719 16.797 1 97.69 99 ALA B N 1
ATOM 4202 C CA . ALA B 1 99 ? -12.945 -17.438 16.328 1 97.69 99 ALA B CA 1
ATOM 4203 C C . ALA B 1 99 ? -13.992 -16.328 16.484 1 97.69 99 ALA B C 1
ATOM 4205 O O . ALA B 1 99 ? -15.078 -16.422 15.906 1 97.69 99 ALA B O 1
ATOM 4206 N N . ALA B 1 100 ? -13.641 -15.312 17.203 1 97.31 100 ALA B N 1
ATOM 4207 C CA . ALA B 1 100 ? -14.547 -14.188 17.406 1 97.31 100 ALA B CA 1
ATOM 4208 C C . ALA B 1 100 ? -14.234 -13.047 16.438 1 97.31 100 ALA B C 1
ATOM 4210 O O . ALA B 1 100 ? -15.141 -12.352 15.977 1 97.31 100 ALA B O 1
ATOM 4211 N N . ARG B 1 101 ? -12.992 -12.836 16.234 1 97.06 101 ARG B N 1
ATOM 4212 C CA . ARG B 1 101 ? -12.516 -11.82 15.297 1 97.06 101 ARG B CA 1
ATOM 4213 C C . ARG B 1 101 ? -11.883 -12.461 14.07 1 97.06 101 ARG B C 1
ATOM 4215 O O . ARG B 1 101 ? -10.836 -13.102 14.172 1 97.06 101 ARG B O 1
ATOM 4222 N N . VAL B 1 102 ? -12.531 -12.211 12.93 1 98.25 102 VAL B N 1
ATOM 4223 C CA . VAL B 1 102 ? -12.109 -12.922 11.727 1 98.25 102 VAL B CA 1
ATOM 4224 C C . VAL B 1 102 ? -11.711 -11.922 10.648 1 98.25 102 VAL B C 1
ATOM 4226 O O . VAL B 1 102 ? -12.469 -11 10.328 1 98.25 102 VAL B O 1
ATOM 4229 N N . ALA B 1 103 ? -10.492 -12.094 10.094 1 98.12 103 ALA B N 1
ATOM 4230 C CA . ALA B 1 103 ? -10.031 -11.297 8.961 1 98.12 103 ALA B CA 1
ATOM 4231 C C . ALA B 1 103 ? -10.336 -12 7.641 1 98.12 103 ALA B C 1
ATOM 4233 O O . ALA B 1 103 ? -10.141 -13.219 7.52 1 98.12 103 ALA B O 1
ATOM 4234 N N . LEU B 1 104 ? -10.891 -11.234 6.711 1 98.25 104 LEU B N 1
ATOM 4235 C CA . LEU B 1 104 ? -11.203 -11.766 5.387 1 98.25 104 LEU B CA 1
ATOM 4236 C C . LEU B 1 104 ? -10.352 -11.094 4.316 1 98.25 104 LEU B C 1
ATOM 4238 O O . LEU B 1 104 ? -10.312 -9.859 4.23 1 98.25 104 LEU B O 1
ATOM 4242 N N . GLN B 1 105 ? -9.648 -11.828 3.547 1 97.5 105 GLN B N 1
ATOM 4243 C CA . GLN B 1 105 ? -8.82 -11.305 2.461 1 97.5 105 GLN B CA 1
ATOM 4244 C C . GLN B 1 105 ? -9.281 -11.852 1.112 1 97.5 105 GLN B C 1
ATOM 4246 O O . GLN B 1 105 ? -9.562 -13.047 0.985 1 97.5 105 GLN B O 1
ATOM 4251 N N . PHE B 1 106 ? -9.367 -10.93 0.144 1 96.81 106 PHE B N 1
ATOM 4252 C CA . PHE B 1 106 ? -9.875 -11.266 -1.18 1 96.81 106 PHE B CA 1
ATOM 4253 C C . PHE B 1 106 ? -8.953 -10.742 -2.268 1 96.81 106 PHE B C 1
ATOM 4255 O O . PHE B 1 106 ? -8.336 -9.68 -2.109 1 96.81 106 PHE B O 1
ATOM 4262 N N . PRO B 1 107 ? -8.875 -11.508 -3.383 1 94.94 107 PRO B N 1
ATOM 4263 C CA . PRO B 1 107 ? -8.328 -10.852 -4.57 1 94.94 107 PRO B CA 1
ATOM 4264 C C . PRO B 1 107 ? -9.281 -9.812 -5.16 1 94.94 107 PRO B C 1
ATOM 4266 O O . PRO B 1 107 ? -10.469 -9.797 -4.82 1 94.94 107 PRO B O 1
ATOM 4269 N N . GLU B 1 108 ? -8.773 -9.016 -6.059 1 92.06 108 GLU B N 1
ATOM 4270 C CA . GLU B 1 108 ? -9.516 -7.875 -6.586 1 92.06 108 GLU B CA 1
ATOM 4271 C C . GLU B 1 108 ? -10.836 -8.32 -7.223 1 92.06 108 GLU B C 1
ATOM 4273 O O . GLU B 1 108 ? -11.867 -7.684 -7.023 1 92.06 108 GLU B O 1
ATOM 4278 N N . GLY B 1 109 ? -10.836 -9.406 -7.957 1 91.25 109 GLY B N 1
ATOM 4279 C CA . GLY B 1 109 ? -12.008 -9.852 -8.688 1 91.25 109 GLY B CA 1
ATOM 4280 C C . GLY B 1 109 ? -13.125 -10.344 -7.785 1 91.25 109 GLY B C 1
ATOM 4281 O O . GLY B 1 109 ? -14.273 -10.484 -8.227 1 91.25 109 GLY B O 1
ATOM 4282 N N . LEU B 1 110 ? -12.836 -10.578 -6.496 1 94.62 110 LEU B N 1
ATOM 4283 C CA . LEU B 1 110 ? -13.828 -11.141 -5.59 1 94.62 110 LEU B CA 1
ATOM 4284 C C . LEU B 1 110 ? -14.234 -10.125 -4.527 1 94.62 110 LEU B C 1
ATOM 4286 O O . LEU B 1 110 ? -15.07 -10.43 -3.666 1 94.62 110 LEU B O 1
ATOM 4290 N N . LEU B 1 111 ? -13.758 -8.891 -4.602 1 94.06 111 LEU B N 1
ATOM 4291 C CA . LEU B 1 111 ? -13.992 -7.879 -3.572 1 94.06 111 LEU B CA 1
ATOM 4292 C C . LEU B 1 111 ? -15.477 -7.543 -3.469 1 94.06 111 LEU B C 1
ATOM 4294 O O . LEU B 1 111 ? -15.977 -7.219 -2.387 1 94.06 111 LEU B O 1
ATOM 4298 N N . MET B 1 112 ? -16.203 -7.66 -4.551 1 92.88 112 MET B N 1
ATOM 4299 C CA . MET B 1 112 ? -17.609 -7.289 -4.578 1 92.88 112 MET B CA 1
ATOM 4300 C C . MET B 1 112 ? -18.438 -8.188 -3.652 1 92.88 112 MET B C 1
ATOM 4302 O O . MET B 1 112 ? -19.562 -7.852 -3.293 1 92.88 112 MET B O 1
ATOM 4306 N N . TYR B 1 113 ? -17.891 -9.344 -3.188 1 95.62 113 TYR B N 1
ATOM 4307 C CA . TYR B 1 113 ? -18.625 -10.273 -2.338 1 95.62 113 TYR B CA 1
ATOM 4308 C C . TYR B 1 113 ? -18.172 -10.164 -0.887 1 95.62 113 TYR B C 1
ATOM 4310 O O . TYR B 1 113 ? -18.703 -10.836 -0.007 1 95.62 113 TYR B O 1
ATOM 4318 N N . ALA B 1 114 ? -17.172 -9.344 -0.627 1 96.25 114 ALA B N 1
ATOM 4319 C CA . ALA B 1 114 ? -16.5 -9.281 0.667 1 96.25 114 ALA B CA 1
ATOM 4320 C C . ALA B 1 114 ? -17.484 -8.93 1.78 1 96.25 114 ALA B C 1
ATOM 4322 O O . ALA B 1 114 ? -17.562 -9.625 2.799 1 96.25 114 ALA B O 1
ATOM 4323 N N . CYS B 1 115 ? -18.25 -7.902 1.578 1 93.75 115 CYS B N 1
ATOM 4324 C CA . CYS B 1 115 ? -19.172 -7.445 2.621 1 93.75 115 CYS B CA 1
ATOM 4325 C C . CYS B 1 115 ? -20.266 -8.477 2.873 1 93.75 115 CYS B C 1
ATOM 4327 O O . CYS B 1 115 ? -20.625 -8.734 4.023 1 93.75 115 CYS B O 1
ATOM 4329 N N . ALA B 1 116 ? -20.844 -9.094 1.805 1 94.69 116 ALA B N 1
ATOM 4330 C CA . ALA B 1 116 ? -21.875 -10.117 1.942 1 94.69 116 ALA B CA 1
ATOM 4331 C C . ALA B 1 116 ? -21.344 -11.312 2.734 1 94.69 116 ALA B C 1
ATOM 4333 O O . ALA B 1 116 ? -22.031 -11.828 3.621 1 94.69 116 ALA B O 1
ATOM 4334 N N . ILE B 1 117 ? -20.141 -11.719 2.445 1 97.19 117 ILE B N 1
ATOM 4335 C CA . ILE B 1 117 ? -19.547 -12.867 3.125 1 97.19 117 ILE B CA 1
ATOM 4336 C C . ILE B 1 117 ? -19.281 -12.516 4.586 1 97.19 117 ILE B C 1
ATOM 4338 O O . ILE B 1 117 ? -19.531 -13.328 5.48 1 97.19 117 ILE B O 1
ATOM 4342 N N . ALA B 1 118 ? -18.797 -11.297 4.832 1 96.56 118 ALA B N 1
ATOM 4343 C CA . ALA B 1 118 ? -18.594 -10.844 6.203 1 96.56 118 ALA B CA 1
ATOM 4344 C C . ALA B 1 118 ? -19.891 -10.93 7.008 1 96.56 118 ALA B C 1
ATOM 4346 O O . ALA B 1 118 ? -19.891 -11.445 8.133 1 96.56 118 ALA B O 1
ATOM 4347 N N . ASP B 1 119 ? -20.984 -10.492 6.426 1 94.31 119 ASP B N 1
ATOM 4348 C CA . ASP B 1 119 ? -22.297 -10.531 7.082 1 94.31 119 ASP B CA 1
ATOM 4349 C C . ASP B 1 119 ? -22.719 -11.961 7.387 1 94.31 119 ASP B C 1
ATOM 4351 O O . ASP B 1 119 ? -23.188 -12.258 8.492 1 94.31 119 ASP B O 1
ATOM 4355 N N . ILE B 1 120 ? -22.562 -12.828 6.402 1 97 120 ILE B N 1
ATOM 4356 C CA . ILE B 1 120 ? -22.969 -14.227 6.543 1 97 120 ILE B CA 1
ATOM 4357 C C . ILE B 1 120 ? -22.203 -14.867 7.699 1 97 120 ILE B C 1
ATOM 4359 O O . ILE B 1 120 ? -22.797 -15.555 8.539 1 97 120 ILE B O 1
ATOM 4363 N N . LEU B 1 121 ? -20.922 -14.617 7.797 1 97.75 121 LEU B N 1
ATOM 4364 C CA . LEU B 1 121 ? -20.094 -15.242 8.828 1 97.75 121 LEU B CA 1
ATOM 4365 C C . LEU B 1 121 ? -20.422 -14.672 10.203 1 97.75 121 LEU B C 1
ATOM 4367 O O . LEU B 1 121 ? -20.391 -15.406 11.195 1 97.75 121 LEU B O 1
ATOM 4371 N N . GLN B 1 122 ? -20.688 -13.375 10.289 1 95.69 122 GLN B N 1
ATOM 4372 C CA . GLN B 1 122 ? -21.062 -12.773 11.562 1 95.69 122 GLN B CA 1
ATOM 4373 C C . GLN B 1 122 ? -22.391 -13.336 12.062 1 95.69 122 GLN B C 1
ATOM 4375 O O . GLN B 1 122 ? -22.578 -13.492 13.266 1 95.69 122 GLN B O 1
ATOM 4380 N N . GLU B 1 123 ? -23.25 -13.672 11.172 1 95.94 123 GLU B N 1
ATOM 4381 C CA . GLU B 1 123 ? -24.578 -14.141 11.539 1 95.94 123 GLU B CA 1
ATOM 4382 C C . GLU B 1 123 ? -24.578 -15.633 11.859 1 95.94 123 GLU B C 1
ATOM 4384 O O . GLU B 1 123 ? -25.312 -16.094 12.727 1 95.94 123 GLU B O 1
ATOM 4389 N N . HIS B 1 124 ? -23.719 -16.438 11.195 1 97.38 124 HIS B N 1
ATOM 4390 C CA . HIS B 1 124 ? -23.953 -17.875 11.219 1 97.38 124 HIS B CA 1
ATOM 4391 C C . HIS B 1 124 ? -22.734 -18.625 11.766 1 97.38 124 HIS B C 1
ATOM 4393 O O . HIS B 1 124 ? -22.797 -19.828 12.023 1 97.38 124 HIS B O 1
ATOM 4399 N N . ALA B 1 125 ? -21.594 -17.953 12.031 1 97.62 125 ALA B N 1
ATOM 4400 C CA . ALA B 1 125 ? -20.375 -18.672 12.367 1 97.62 125 ALA B CA 1
ATOM 4401 C C . ALA B 1 125 ? -19.922 -18.344 13.781 1 97.62 125 ALA B C 1
ATOM 4403 O O . ALA B 1 125 ? -18.828 -18.734 14.195 1 97.62 125 ALA B O 1
ATOM 4404 N N . GLY B 1 126 ? -20.719 -17.578 14.523 1 94.69 126 GLY B N 1
ATOM 4405 C CA . GLY B 1 126 ? -20.297 -17.172 15.859 1 94.69 126 GLY B CA 1
ATOM 4406 C C . GLY B 1 126 ? -19.25 -16.078 15.859 1 94.69 126 GLY B C 1
ATOM 4407 O O . GLY B 1 126 ? -18.562 -15.875 16.844 1 94.69 126 GLY B O 1
ATOM 4408 N N . VAL B 1 127 ? -19.125 -15.375 14.789 1 96.19 127 VAL B N 1
ATOM 4409 C CA . VAL B 1 127 ? -18.156 -14.297 14.617 1 96.19 127 VAL B CA 1
ATOM 4410 C C . VAL B 1 127 ? -18.719 -12.992 15.156 1 96.19 127 VAL B C 1
ATOM 4412 O O . VAL B 1 127 ? -19.812 -12.57 14.758 1 96.19 127 VAL B O 1
ATOM 4415 N N . GLU B 1 128 ? -17.984 -12.422 16.094 1 93.44 128 GLU B N 1
ATOM 4416 C CA . GLU B 1 128 ? -18.422 -11.141 16.641 1 93.44 128 GLU B CA 1
ATOM 4417 C C . GLU B 1 128 ? -18.062 -9.992 15.711 1 93.44 128 GLU B C 1
ATOM 4419 O O . GLU B 1 128 ? -18.844 -9.047 15.555 1 93.44 128 GLU B O 1
ATOM 4424 N N . HIS B 1 129 ? -16.844 -10.164 15.195 1 92.75 129 HIS B N 1
ATOM 4425 C CA . HIS B 1 129 ? -16.359 -9.102 14.328 1 92.75 129 HIS B CA 1
ATOM 4426 C C . HIS B 1 129 ? -15.625 -9.672 13.117 1 92.75 129 HIS B C 1
ATOM 4428 O O . HIS B 1 129 ? -14.617 -10.367 13.266 1 92.75 129 HIS B O 1
ATOM 4434 N N . ALA B 1 130 ? -16.203 -9.375 11.953 1 94.5 130 ALA B N 1
ATOM 4435 C CA . ALA B 1 130 ? -15.516 -9.68 10.703 1 94.5 130 ALA B CA 1
ATOM 4436 C C . ALA B 1 130 ? -15.008 -8.406 10.031 1 94.5 130 ALA B C 1
ATOM 4438 O O . ALA B 1 130 ? -15.742 -7.426 9.906 1 94.5 130 ALA B O 1
ATOM 4439 N N . PHE B 1 131 ? -13.734 -8.398 9.727 1 94.25 131 PHE B N 1
ATOM 4440 C CA . PHE B 1 131 ? -13.242 -7.238 8.992 1 94.25 131 PHE B CA 1
ATOM 4441 C C . PHE B 1 131 ? -12.547 -7.66 7.703 1 94.25 131 PHE B C 1
ATOM 4443 O O . PHE B 1 131 ? -11.953 -8.734 7.637 1 94.25 131 PHE B O 1
ATOM 4450 N N . VAL B 1 132 ? -12.688 -6.824 6.73 1 97.12 132 VAL B N 1
ATOM 4451 C CA . VAL B 1 132 ? -12.18 -7.086 5.387 1 97.12 132 VAL B CA 1
ATOM 4452 C C . VAL B 1 132 ? -10.828 -6.398 5.199 1 97.12 132 VAL B C 1
ATOM 4454 O O . VAL B 1 132 ? -10.688 -5.203 5.473 1 97.12 132 VAL B O 1
ATOM 4457 N N . MET B 1 133 ? -9.867 -7.176 4.836 1 96.19 133 MET B N 1
ATOM 4458 C CA . MET B 1 133 ? -8.578 -6.617 4.426 1 96.19 133 MET B CA 1
ATOM 4459 C C . MET B 1 133 ? -8.648 -6.078 3 1 96.19 133 MET B C 1
ATOM 4461 O O . MET B 1 133 ? -8.688 -6.848 2.039 1 96.19 133 MET B O 1
ATOM 4465 N N . GLY B 1 134 ? -8.594 -4.805 2.865 1 93.69 134 GLY B N 1
ATOM 4466 C CA . GLY B 1 134 ? -8.938 -4.18 1.599 1 93.69 134 GLY B CA 1
ATOM 4467 C C . GLY B 1 134 ? -7.742 -3.98 0.686 1 93.69 134 GLY B C 1
ATOM 4468 O O . GLY B 1 134 ? -7.898 -3.617 -0.482 1 93.69 134 GLY B O 1
ATOM 4469 N N . ASP B 1 135 ? -6.559 -4.215 1.181 1 91.94 135 ASP B N 1
ATOM 4470 C CA . ASP B 1 135 ? -5.379 -4.035 0.336 1 91.94 135 ASP B CA 1
ATOM 4471 C C . ASP B 1 135 ? -5.328 -5.094 -0.762 1 91.94 135 ASP B C 1
ATOM 4473 O O . ASP B 1 135 ? -5.922 -6.164 -0.629 1 91.94 135 ASP B O 1
ATOM 4477 N N . VAL B 1 136 ? -4.586 -4.742 -1.763 1 90.44 136 VAL B N 1
ATOM 4478 C CA . VAL B 1 136 ? -4.527 -5.609 -2.938 1 90.44 136 VAL B CA 1
ATOM 4479 C C . VAL B 1 136 ? -3.844 -6.926 -2.576 1 90.44 136 VAL B C 1
ATOM 4481 O O . VAL B 1 136 ? -2.854 -6.934 -1.839 1 90.44 136 VAL B O 1
ATOM 4484 N N . ALA B 1 137 ? -4.418 -7.988 -2.98 1 91.81 137 ALA B N 1
ATOM 4485 C CA . ALA B 1 137 ? -3.828 -9.32 -2.949 1 91.81 137 ALA B CA 1
ATOM 4486 C C . ALA B 1 137 ? -3.678 -9.891 -4.355 1 91.81 137 ALA B C 1
ATOM 4488 O O . ALA B 1 137 ? -4.641 -10.406 -4.93 1 91.81 137 ALA B O 1
ATOM 4489 N N . TYR B 1 138 ? -2.469 -9.859 -4.84 1 89.12 138 TYR B N 1
ATOM 4490 C CA . TYR B 1 138 ? -2.23 -10.242 -6.227 1 89.12 138 TYR B CA 1
ATOM 4491 C C . TYR B 1 138 ? -2.229 -11.766 -6.375 1 89.12 138 TYR B C 1
ATOM 4493 O O . TYR B 1 138 ? -2.578 -12.289 -7.434 1 89.12 138 TYR B O 1
ATOM 4501 N N . GLY B 1 139 ? -1.799 -12.367 -5.32 1 90.12 139 GLY B N 1
ATOM 4502 C CA . GLY B 1 139 ? -1.658 -13.805 -5.418 1 90.12 139 GLY B CA 1
ATOM 4503 C C . GLY B 1 139 ? -1.564 -14.492 -4.07 1 90.12 139 GLY B C 1
ATOM 4504 O O . GLY B 1 139 ? -1.796 -13.867 -3.031 1 90.12 139 GLY B O 1
ATOM 4505 N N . ALA B 1 140 ? -1.317 -15.828 -4.172 1 88.62 140 ALA B N 1
ATOM 4506 C CA . ALA B 1 140 ? -1.249 -16.656 -2.971 1 88.62 140 ALA B CA 1
ATOM 4507 C C . ALA B 1 140 ? -0.102 -16.219 -2.066 1 88.62 140 ALA B C 1
ATOM 4509 O O . ALA B 1 140 ? -0.149 -16.422 -0.85 1 88.62 140 ALA B O 1
ATOM 4510 N N . CYS B 1 141 ? 0.863 -15.602 -2.65 1 92.25 141 CYS B N 1
ATOM 4511 C CA . CYS B 1 141 ? 2.029 -15.172 -1.89 1 92.25 141 CYS B CA 1
ATOM 4512 C C . CYS B 1 141 ? 1.694 -13.961 -1.021 1 92.25 141 CYS B C 1
ATOM 4514 O O . CYS B 1 141 ? 2.473 -13.586 -0.142 1 92.25 141 CYS B O 1
ATOM 4516 N N . CYS B 1 142 ? 0.568 -13.398 -1.163 1 93.44 142 CYS B N 1
ATOM 4517 C CA . CYS B 1 142 ? 0.236 -12.141 -0.499 1 93.44 142 CYS B CA 1
ATOM 4518 C C . CYS B 1 142 ? -0.571 -12.391 0.77 1 93.44 142 CYS B C 1
ATOM 4520 O O . CYS B 1 142 ? -1.184 -11.469 1.312 1 93.44 142 CYS B O 1
ATOM 4522 N N . VAL B 1 143 ? -0.668 -13.641 1.206 1 94.75 143 VAL B N 1
ATOM 4523 C CA . VAL B 1 143 ? -1.395 -13.898 2.445 1 94.75 143 VAL B CA 1
ATOM 4524 C C . VAL B 1 143 ? -0.877 -12.984 3.549 1 94.75 143 VAL B C 1
ATOM 4526 O O . VAL B 1 143 ? 0.318 -12.977 3.85 1 94.75 143 VAL B O 1
ATOM 4529 N N . ASP B 1 144 ? -1.771 -12.242 4.145 1 93.31 144 ASP B N 1
ATOM 4530 C CA . ASP B 1 144 ? -1.338 -11.18 5.051 1 93.31 144 ASP B CA 1
ATOM 4531 C C . ASP B 1 144 ? -1.694 -11.516 6.496 1 93.31 144 ASP B C 1
ATOM 4533 O O . ASP B 1 144 ? -2.455 -10.789 7.141 1 93.31 144 ASP B O 1
ATOM 4537 N N . ASP B 1 145 ? -1.073 -12.5 7 1 92.75 145 ASP B N 1
ATOM 4538 C CA . ASP B 1 145 ? -1.275 -12.922 8.383 1 92.75 145 ASP B CA 1
ATOM 4539 C C . ASP B 1 145 ? -0.645 -11.93 9.359 1 92.75 145 ASP B C 1
ATOM 4541 O O . ASP B 1 145 ? -1.073 -11.82 10.508 1 92.75 145 ASP B O 1
ATOM 4545 N N . PHE B 1 146 ? 0.338 -11.211 8.883 1 86.94 146 PHE B N 1
ATOM 4546 C CA . PHE B 1 146 ? 0.986 -10.219 9.734 1 86.94 146 PHE B CA 1
ATOM 4547 C C . PHE B 1 146 ? 0.006 -9.117 10.133 1 86.94 146 PHE B C 1
ATOM 4549 O O . PHE B 1 146 ? -0.181 -8.844 11.32 1 86.94 146 PHE B O 1
ATOM 4556 N N . SER B 1 147 ? -0.577 -8.523 9.117 1 88.12 147 SER B N 1
ATOM 4557 C CA . SER B 1 147 ? -1.517 -7.434 9.383 1 88.12 147 SER B CA 1
ATOM 4558 C C . SER B 1 147 ? -2.736 -7.934 10.148 1 88.12 147 SER B C 1
ATOM 4560 O O . SER B 1 147 ? -3.234 -7.25 11.047 1 88.12 147 SER B O 1
ATOM 4562 N N . ALA B 1 148 ? -3.25 -9.086 9.773 1 92.69 148 ALA B N 1
ATOM 4563 C CA . ALA B 1 148 ? -4.395 -9.664 10.477 1 92.69 148 ALA B CA 1
ATOM 4564 C C . ALA B 1 148 ? -4.09 -9.844 11.961 1 92.69 148 ALA B C 1
ATOM 4566 O O . ALA B 1 148 ? -4.906 -9.477 12.812 1 92.69 148 ALA B O 1
ATOM 4567 N N . ALA B 1 149 ? -2.963 -10.344 12.266 1 90.06 149 ALA B N 1
ATOM 4568 C CA . ALA B 1 149 ? -2.553 -10.555 13.656 1 90.06 149 ALA B CA 1
ATOM 4569 C C . ALA B 1 149 ? -2.414 -9.219 14.383 1 90.06 149 ALA B C 1
ATOM 4571 O O . ALA B 1 149 ? -2.848 -9.086 15.531 1 90.06 149 ALA B O 1
ATOM 4572 N N . ALA B 1 150 ? -1.785 -8.297 13.758 1 80.25 150 ALA B N 1
ATOM 4573 C CA . ALA B 1 150 ? -1.572 -6.988 14.359 1 80.25 150 ALA B CA 1
ATOM 4574 C C . ALA B 1 150 ? -2.9 -6.324 14.719 1 80.25 150 ALA B C 1
ATOM 4576 O O . ALA B 1 150 ? -2.975 -5.539 15.664 1 80.25 150 ALA B O 1
ATOM 4577 N N . LEU B 1 151 ? -3.939 -6.703 14.008 1 83.12 151 LEU B N 1
ATOM 4578 C CA . LEU B 1 151 ? -5.262 -6.129 14.227 1 83.12 151 LEU B CA 1
ATOM 4579 C C . LEU B 1 151 ? -6.039 -6.922 15.273 1 83.12 151 LEU B C 1
ATOM 4581 O O . LEU B 1 151 ? -7.188 -6.598 15.578 1 83.12 151 LEU B O 1
ATOM 4585 N N . GLY B 1 152 ? -5.473 -7.969 15.727 1 87.94 152 GLY B N 1
ATOM 4586 C CA . GLY B 1 152 ? -6.07 -8.758 16.797 1 87.94 152 GLY B CA 1
ATOM 4587 C C . GLY B 1 152 ? -7.023 -9.82 16.297 1 87.94 152 GLY B C 1
ATOM 4588 O O . GLY B 1 152 ? -7.914 -10.258 17.016 1 87.94 152 GLY B O 1
ATOM 4589 N N . ALA B 1 153 ? -6.891 -10.203 15.031 1 95.44 153 ALA B N 1
ATOM 4590 C CA . ALA B 1 153 ? -7.734 -11.273 14.5 1 95.44 153 ALA B CA 1
ATOM 4591 C C . ALA B 1 153 ? -7.371 -12.617 15.125 1 95.44 153 ALA B C 1
ATOM 4593 O O . ALA B 1 153 ? -6.207 -12.875 15.43 1 95.44 153 ALA B O 1
ATOM 4594 N N . ASP B 1 154 ? -8.422 -13.469 15.211 1 96.88 154 ASP B N 1
ATOM 4595 C CA . ASP B 1 154 ? -8.258 -14.844 15.688 1 96.88 154 ASP B CA 1
ATOM 4596 C C . ASP B 1 154 ? -8.031 -15.805 14.523 1 96.88 154 ASP B C 1
ATOM 4598 O O . ASP B 1 154 ? -7.512 -16.906 14.719 1 96.88 154 ASP B O 1
ATOM 4602 N N . PHE B 1 155 ? -8.508 -15.414 13.461 1 98 155 PHE B N 1
ATOM 4603 C CA . PHE B 1 155 ? -8.562 -16.312 12.312 1 98 155 PHE B CA 1
ATOM 4604 C C . PHE B 1 155 ? -8.516 -15.531 11.008 1 98 155 PHE B C 1
ATOM 4606 O O . PHE B 1 155 ? -9.102 -14.453 10.906 1 98 155 PHE B O 1
ATOM 4613 N N . LEU B 1 156 ? -7.746 -16.031 10 1 97.75 156 LEU B N 1
ATOM 4614 C CA . LEU B 1 156 ? -7.684 -15.43 8.672 1 97.75 156 LEU B CA 1
ATOM 4615 C C . LEU B 1 156 ? -8.266 -16.375 7.617 1 97.75 156 LEU B C 1
ATOM 4617 O O . LEU B 1 156 ? -7.902 -17.547 7.555 1 97.75 156 LEU B O 1
ATOM 4621 N N . VAL B 1 157 ? -9.258 -15.891 6.879 1 98 157 VAL B N 1
ATOM 4622 C CA . VAL B 1 157 ? -9.734 -16.609 5.703 1 98 157 VAL B CA 1
ATOM 4623 C C . VAL B 1 157 ? -9.203 -15.945 4.438 1 98 157 VAL B C 1
ATOM 4625 O O . VAL B 1 157 ? -9.492 -14.773 4.18 1 98 157 VAL B O 1
ATOM 4628 N N . HIS B 1 158 ? -8.406 -16.641 3.709 1 97.06 158 HIS B N 1
ATOM 4629 C CA . HIS B 1 158 ? -7.785 -16.141 2.486 1 97.06 158 HIS B CA 1
ATOM 4630 C C . HIS B 1 158 ? -8.445 -16.75 1.249 1 97.06 158 HIS B C 1
ATOM 4632 O O . HIS B 1 158 ? -8.281 -17.938 0.974 1 97.06 158 HIS B O 1
ATOM 4638 N N . TYR B 1 159 ? -9.094 -15.93 0.456 1 96.88 159 TYR B N 1
ATOM 4639 C CA . TYR B 1 159 ? -9.875 -16.406 -0.682 1 96.88 159 TYR B CA 1
ATOM 4640 C C . TYR B 1 159 ? -9.07 -16.297 -1.974 1 96.88 159 TYR B C 1
ATOM 4642 O O . TYR B 1 159 ? -8.25 -15.398 -2.135 1 96.88 159 TYR B O 1
ATOM 4650 N N . GLY B 1 160 ? -9.281 -17.219 -2.922 1 90.44 160 GLY B N 1
ATOM 4651 C CA . GLY B 1 160 ? -8.938 -17.062 -4.328 1 90.44 160 GLY B CA 1
ATOM 4652 C C . GLY B 1 160 ? -7.621 -17.703 -4.699 1 90.44 160 GLY B C 1
ATOM 4653 O O . GLY B 1 160 ? -7.289 -17.812 -5.883 1 90.44 160 GLY B O 1
ATOM 4654 N N . HIS B 1 161 ? -6.953 -18.219 -3.748 1 84.25 161 HIS B N 1
ATOM 4655 C 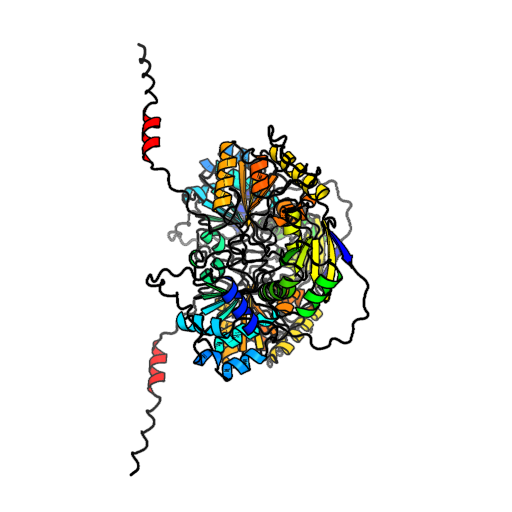CA . HIS B 1 161 ? -5.625 -18.75 -4.043 1 84.25 161 HIS B CA 1
ATOM 4656 C C . HIS B 1 161 ? -5.371 -20.062 -3.307 1 84.25 161 HIS B C 1
ATOM 4658 O O . HIS B 1 161 ? -6.016 -20.344 -2.293 1 84.25 161 HIS B O 1
ATOM 4664 N N . SER B 1 162 ? -4.477 -20.781 -3.83 1 84.69 162 SER B N 1
ATOM 4665 C CA . SER B 1 162 ? -4.07 -22.016 -3.184 1 84.69 162 SER B CA 1
ATOM 4666 C C . SER B 1 162 ? -3.064 -21.766 -2.07 1 84.69 162 SER B C 1
ATOM 4668 O O . SER B 1 162 ? -2.602 -20.625 -1.896 1 84.69 162 SER B O 1
ATOM 4670 N N . CYS B 1 163 ? -2.791 -22.734 -1.362 1 83.5 163 CYS B N 1
ATOM 4671 C CA . CYS B 1 163 ? -1.961 -22.625 -0.168 1 83.5 163 CYS B CA 1
ATOM 4672 C C . CYS B 1 163 ? -0.48 -22.672 -0.528 1 83.5 163 CYS B C 1
ATOM 4674 O O . CYS B 1 163 ? 0.137 -23.734 -0.524 1 83.5 163 CYS B O 1
ATOM 4676 N N . LEU B 1 164 ? 0.027 -21.562 -0.818 1 87.88 164 LEU B N 1
ATOM 4677 C CA . LEU B 1 164 ? 1.452 -21.469 -1.109 1 87.88 164 LEU B CA 1
ATOM 4678 C C . LEU B 1 164 ? 2.266 -21.375 0.179 1 87.88 164 LEU B C 1
ATOM 4680 O O . LEU B 1 164 ? 3.352 -21.953 0.272 1 87.88 164 LEU B O 1
ATOM 4684 N N . VAL B 1 165 ? 1.739 -20.609 1.082 1 89.44 165 VAL B N 1
ATOM 4685 C CA . VAL B 1 165 ? 2.307 -20.5 2.422 1 89.44 165 VAL B CA 1
ATOM 4686 C C . VAL B 1 165 ? 1.577 -21.453 3.373 1 89.44 165 VAL B C 1
ATOM 4688 O O . VAL B 1 165 ? 0.409 -21.219 3.703 1 89.44 165 VAL B O 1
ATOM 4691 N N . PRO B 1 166 ? 2.293 -22.422 3.809 1 89.19 166 PRO B N 1
ATOM 4692 C CA . PRO B 1 166 ? 1.614 -23.391 4.664 1 89.19 166 PRO B CA 1
ATOM 4693 C C . PRO B 1 166 ? 1.012 -22.766 5.918 1 89.19 166 PRO B C 1
ATOM 4695 O O . PRO B 1 166 ? 1.569 -21.812 6.457 1 89.19 166 PRO B O 1
ATOM 4698 N N . VAL B 1 167 ? -0.048 -23.328 6.375 1 88.69 167 VAL B N 1
ATOM 4699 C CA . VAL B 1 167 ? -0.809 -22.797 7.504 1 88.69 167 VAL B CA 1
ATOM 4700 C C . VAL B 1 167 ? 0.045 -22.828 8.766 1 88.69 167 VAL B C 1
ATOM 4702 O O . VAL B 1 167 ? -0.182 -22.062 9.703 1 88.69 167 VAL B O 1
ATOM 4705 N N . GLY B 1 168 ? 1.027 -23.719 8.773 1 87.75 168 GLY B N 1
ATOM 4706 C CA . GLY B 1 168 ? 1.919 -23.781 9.914 1 87.75 168 GLY B CA 1
ATOM 4707 C C . GLY B 1 168 ? 2.908 -22.641 9.977 1 87.75 168 GLY B C 1
ATOM 4708 O O . GLY B 1 168 ? 3.512 -22.391 11.023 1 87.75 168 GLY B O 1
ATOM 4709 N N . VAL B 1 169 ? 3.025 -21.953 8.938 1 88.06 169 VAL B N 1
ATOM 4710 C CA . VAL B 1 169 ? 3.984 -20.859 8.836 1 88.06 169 VAL B CA 1
ATOM 4711 C C . VAL B 1 169 ? 3.307 -19.547 9.211 1 88.06 169 VAL B C 1
ATOM 4713 O O . VAL B 1 169 ? 3.945 -18.641 9.766 1 88.06 169 VAL B O 1
ATOM 4716 N N . THR B 1 170 ? 2.033 -19.344 8.992 1 90.88 170 THR B N 1
ATOM 4717 C CA . THR B 1 170 ? 1.314 -18.094 9.258 1 90.88 170 THR B CA 1
ATOM 4718 C C . THR B 1 170 ? 1.207 -17.844 10.758 1 90.88 170 THR B C 1
ATOM 4720 O O . THR B 1 170 ? 1.207 -18.781 11.555 1 90.88 170 THR B O 1
ATOM 4723 N N . ASN B 1 171 ? 1.108 -16.625 11.141 1 89.81 171 ASN B N 1
ATOM 4724 C CA . ASN B 1 171 ? 1.097 -16.188 12.539 1 89.81 171 ASN B CA 1
ATOM 4725 C C . ASN B 1 171 ? -0.253 -16.469 13.195 1 89.81 171 ASN B C 1
ATOM 4727 O O . ASN B 1 171 ? -0.385 -16.359 14.414 1 89.81 171 ASN B O 1
ATOM 4731 N N . LEU B 1 172 ? -1.243 -16.766 12.469 1 93.31 172 LEU B N 1
ATOM 4732 C CA . LEU B 1 172 ? -2.564 -17.109 12.977 1 93.31 172 LEU B CA 1
ATOM 4733 C C . LEU B 1 172 ? -3.201 -18.203 12.117 1 93.31 172 LEU B C 1
ATOM 4735 O O . LEU B 1 172 ? -2.775 -18.438 10.984 1 93.31 172 LEU B O 1
ATOM 4739 N N . PRO B 1 173 ? -4.195 -18.922 12.758 1 96.12 173 PRO B N 1
ATOM 4740 C CA . PRO B 1 173 ? -4.906 -19.922 11.953 1 96.12 173 PRO B CA 1
ATOM 4741 C C . PRO B 1 173 ? -5.469 -19.328 10.656 1 96.12 173 PRO B C 1
ATOM 4743 O O . PRO B 1 173 ? -5.98 -18.203 10.656 1 96.12 173 PRO B O 1
ATOM 4746 N N . CYS B 1 174 ? -5.254 -20.094 9.617 1 96 174 CYS B N 1
ATOM 4747 C CA . CYS B 1 174 ? -5.621 -19.594 8.297 1 96 174 CYS B CA 1
ATOM 4748 C C . CYS B 1 174 ? -6.367 -20.656 7.496 1 96 174 CYS B C 1
ATOM 4750 O O . CYS B 1 174 ? -6.039 -21.844 7.57 1 96 174 CYS B O 1
ATOM 4752 N N . LEU B 1 175 ? -7.398 -20.266 6.816 1 96.38 175 LEU B N 1
ATOM 4753 C CA . LEU B 1 175 ? -8.117 -21.109 5.867 1 96.38 175 LEU B CA 1
ATOM 4754 C C . LEU B 1 175 ? -8.008 -20.562 4.453 1 96.38 175 LEU B C 1
ATOM 4756 O O . LEU B 1 175 ? -8.352 -19.391 4.203 1 96.38 175 LEU B O 1
ATOM 4760 N N . TYR B 1 176 ? -7.496 -21.375 3.6 1 94.75 176 TYR B N 1
ATOM 4761 C CA . TYR B 1 176 ? -7.453 -21.031 2.184 1 94.75 176 TYR B CA 1
ATOM 4762 C C . TYR B 1 176 ? -8.719 -21.5 1.471 1 94.75 176 TYR B C 1
ATOM 4764 O O . TYR B 1 176 ? -9.133 -22.641 1.63 1 94.75 176 TYR B O 1
ATOM 4772 N N . VAL B 1 177 ? -9.289 -20.578 0.75 1 96 177 VAL B N 1
ATOM 4773 C CA . VAL B 1 177 ? -10.453 -20.922 -0.067 1 96 177 VAL B CA 1
ATOM 4774 C C . VAL B 1 177 ? -10.156 -20.609 -1.534 1 96 177 VAL B C 1
ATOM 4776 O O . VAL B 1 177 ? -10.047 -19.453 -1.919 1 96 177 VAL B O 1
ATOM 4779 N N . PHE B 1 178 ? -10.039 -21.594 -2.398 1 90.62 178 PHE B N 1
ATOM 4780 C CA . PHE B 1 178 ? -9.641 -21.453 -3.793 1 90.62 178 PHE B CA 1
ATOM 4781 C C . PHE B 1 178 ? -10.695 -20.688 -4.582 1 90.62 178 PHE B C 1
ATOM 4783 O O . PHE B 1 178 ? -10.359 -19.875 -5.438 1 90.62 178 PHE B O 1
ATOM 4790 N N . VAL B 1 179 ? -11.938 -20.922 -4.297 1 93.62 179 VAL B N 1
ATOM 4791 C CA . VAL B 1 179 ? -13.117 -20.422 -4.996 1 93.62 179 VAL B CA 1
ATOM 4792 C C . VAL B 1 179 ? -13.195 -21.062 -6.383 1 93.62 179 VAL B C 1
ATOM 4794 O O . VAL B 1 179 ? -12.828 -20.438 -7.379 1 93.62 179 VAL B O 1
ATOM 4797 N N . ASP B 1 180 ? -13.703 -22.188 -6.434 1 94.12 180 ASP B N 1
ATOM 4798 C CA . ASP B 1 180 ? -13.922 -22.922 -7.684 1 94.12 180 ASP B CA 1
ATOM 4799 C C . ASP B 1 180 ? -15.039 -22.281 -8.5 1 94.12 180 ASP B C 1
ATOM 4801 O O . ASP B 1 180 ? -16.109 -21.969 -7.973 1 94.12 180 ASP B O 1
ATOM 4805 N N . ILE B 1 181 ? -14.797 -22.047 -9.766 1 95.19 181 ILE B N 1
ATOM 4806 C CA . ILE B 1 181 ? -15.781 -21.406 -10.633 1 95.19 181 ILE B CA 1
ATOM 4807 C C . ILE B 1 181 ? -16.234 -22.391 -11.711 1 95.19 181 ILE B C 1
ATOM 4809 O O . ILE B 1 181 ? -15.414 -22.922 -12.461 1 95.19 181 ILE B O 1
ATOM 4813 N N . GLN B 1 182 ? -17.516 -22.547 -11.781 1 95.19 182 GLN B N 1
ATOM 4814 C CA . GLN B 1 182 ? -18.078 -23.422 -12.797 1 95.19 182 GLN B CA 1
ATOM 4815 C C . GLN B 1 182 ? -18.031 -22.781 -14.18 1 95.19 182 GLN B C 1
ATOM 4817 O O . GLN B 1 182 ? -18.25 -21.578 -14.312 1 95.19 182 GLN B O 1
ATOM 4822 N N . MET B 1 183 ? -17.672 -23.578 -15.172 1 95.62 183 MET B N 1
ATOM 4823 C CA . MET B 1 183 ? -17.641 -23.125 -16.562 1 95.62 183 MET B CA 1
ATOM 4824 C C . MET B 1 183 ? -18.234 -24.172 -17.484 1 95.62 183 MET B C 1
ATOM 4826 O O . MET B 1 183 ? -18.609 -25.25 -17.047 1 95.62 183 MET B O 1
ATOM 4830 N N . ASP B 1 184 ? -18.375 -23.844 -18.734 1 96.31 184 ASP B N 1
ATOM 4831 C CA . ASP B 1 184 ? -18.906 -24.734 -19.75 1 96.31 184 ASP B CA 1
ATOM 4832 C C . ASP B 1 184 ? -17.844 -25.703 -20.266 1 96.31 184 ASP B C 1
ATOM 4834 O O . ASP B 1 184 ? -17.219 -25.469 -21.297 1 96.31 184 ASP B O 1
ATOM 4838 N N . VAL B 1 185 ? -17.688 -26.844 -19.594 1 97.69 185 VAL B N 1
ATOM 4839 C CA . VAL B 1 185 ? -16.641 -27.797 -19.891 1 97.69 185 VAL B CA 1
ATOM 4840 C C . VAL B 1 185 ? -16.922 -28.469 -21.25 1 97.69 185 VAL B C 1
ATOM 4842 O O . VAL B 1 185 ? -15.992 -28.781 -22 1 97.69 185 VAL B O 1
ATOM 4845 N N . ASP B 1 186 ? -18.203 -28.641 -21.594 1 97.12 186 ASP B N 1
ATOM 4846 C CA . ASP B 1 186 ? -18.562 -29.234 -22.875 1 97.12 186 ASP B CA 1
ATOM 4847 C C . ASP B 1 186 ? -18.031 -28.406 -24.031 1 97.12 186 ASP B C 1
ATOM 4849 O O . ASP B 1 186 ? -17.516 -28.938 -25.016 1 97.12 186 ASP B O 1
ATOM 4853 N N . HIS B 1 187 ? -18.188 -27.156 -23.828 1 97.94 187 HIS B N 1
ATOM 4854 C CA . HIS B 1 187 ? -17.703 -26.281 -24.891 1 97.94 187 HIS B CA 1
ATOM 4855 C C . HIS B 1 187 ? -16.188 -26.391 -25.031 1 97.94 187 HIS B C 1
ATOM 4857 O O . HIS B 1 187 ? -15.656 -26.375 -26.141 1 97.94 187 HIS B O 1
ATOM 4863 N N . LEU B 1 188 ? -15.484 -26.438 -23.953 1 98.19 188 LEU B N 1
ATOM 4864 C CA . LEU B 1 188 ? -14.039 -26.641 -23.984 1 98.19 188 LEU B CA 1
ATOM 4865 C C . LEU B 1 188 ? -13.688 -27.938 -24.703 1 98.19 188 LEU B C 1
ATOM 4867 O O . LEU B 1 188 ? -12.828 -27.953 -25.578 1 98.19 188 LEU B O 1
ATOM 4871 N N . VAL B 1 189 ? -14.344 -29.016 -24.359 1 98.25 189 VAL B N 1
ATOM 4872 C CA . VAL B 1 189 ? -14.094 -30.328 -24.922 1 98.25 189 VAL B CA 1
ATOM 4873 C C . VAL B 1 189 ? -14.328 -30.297 -26.438 1 98.25 189 VAL B C 1
ATOM 4875 O O . VAL B 1 189 ? -13.5 -30.781 -27.219 1 98.25 189 VAL B O 1
ATOM 4878 N N . ASP B 1 190 ? -15.398 -29.672 -26.828 1 97.69 190 ASP B N 1
ATOM 4879 C CA . ASP B 1 190 ? -15.719 -29.562 -28.25 1 97.69 190 ASP B CA 1
ATOM 4880 C C . ASP B 1 190 ? -14.664 -28.734 -28.984 1 97.69 190 ASP B C 1
ATOM 4882 O O . ASP B 1 190 ? -14.281 -29.078 -30.109 1 97.69 190 ASP B O 1
ATOM 4886 N N . CYS B 1 191 ? -14.25 -27.672 -28.359 1 97.44 191 CYS B N 1
ATOM 4887 C CA . CYS B 1 191 ? -13.211 -26.828 -28.938 1 97.44 191 CYS B CA 1
ATOM 4888 C C . CYS B 1 191 ? -11.93 -27.625 -29.172 1 97.44 191 CYS B C 1
ATOM 4890 O O . CYS B 1 191 ? -11.297 -27.484 -30.219 1 97.44 191 CYS B O 1
ATOM 4892 N N . VAL B 1 192 ? -11.578 -28.438 -28.234 1 98.12 192 VAL B N 1
ATOM 4893 C CA . VAL B 1 192 ? -10.359 -29.25 -28.344 1 98.12 192 VAL B CA 1
ATOM 4894 C C . VAL B 1 192 ? -10.508 -30.25 -29.484 1 98.12 192 VAL B C 1
ATOM 4896 O O . VAL B 1 192 ? -9.625 -30.359 -30.344 1 98.12 192 VAL B O 1
ATOM 4899 N N . ARG B 1 193 ? -11.625 -30.906 -29.547 1 97.88 193 ARG B N 1
ATOM 4900 C CA . ARG B 1 193 ? -11.859 -31.922 -30.562 1 97.88 193 ARG B CA 1
ATOM 4901 C C . ARG B 1 193 ? -11.852 -31.312 -31.969 1 97.88 193 ARG B C 1
ATOM 4903 O O . ARG B 1 193 ? -11.391 -31.938 -32.906 1 97.88 193 ARG B O 1
ATOM 4910 N N . LEU B 1 194 ? -12.359 -30.141 -32 1 97.44 194 LEU B N 1
ATOM 4911 C CA . LEU B 1 194 ? -12.445 -29.453 -33.281 1 97.44 194 LEU B CA 1
ATOM 4912 C C . LEU B 1 194 ? -11.062 -29.016 -33.75 1 97.44 194 LEU B C 1
ATOM 4914 O O . LEU B 1 194 ? -10.789 -28.984 -34.969 1 97.44 194 LEU B O 1
ATOM 4918 N N . ASN B 1 195 ? -10.195 -28.656 -32.875 1 97.25 195 ASN B N 1
ATOM 4919 C CA . ASN B 1 195 ? -8.969 -27.953 -33.25 1 97.25 195 ASN B CA 1
ATOM 4920 C C . ASN B 1 195 ? -7.762 -28.891 -33.219 1 97.25 195 ASN B C 1
ATOM 4922 O O . ASN B 1 195 ? -6.719 -28.578 -33.812 1 97.25 195 ASN B O 1
ATOM 4926 N N . PHE B 1 196 ? -7.93 -30.062 -32.562 1 98.12 196 PHE B N 1
ATOM 4927 C CA . PHE B 1 196 ? -6.809 -30.984 -32.469 1 98.12 196 PHE B CA 1
ATOM 4928 C C . PHE B 1 196 ? -7.219 -32.375 -32.906 1 98.12 196 PHE B C 1
ATOM 4930 O O . PHE B 1 196 ? -8.188 -32.938 -32.406 1 98.12 196 PHE B O 1
ATOM 4937 N N . PRO B 1 197 ? -6.473 -32.938 -33.844 1 98 197 PRO B N 1
ATOM 4938 C CA . PRO B 1 197 ? -6.766 -34.312 -34.219 1 98 197 PRO B CA 1
ATOM 4939 C C . PRO B 1 197 ? -6.648 -35.281 -33.062 1 98 197 PRO B C 1
ATOM 4941 O O . PRO B 1 197 ? -5.805 -35.094 -32.188 1 98 197 PRO B O 1
ATOM 4944 N N . ALA B 1 198 ? -7.445 -36.344 -33.125 1 97.56 198 ALA B N 1
ATOM 4945 C CA . ALA B 1 198 ? -7.371 -37.406 -32.094 1 97.56 198 ALA B CA 1
ATOM 4946 C C . ALA B 1 198 ? -5.957 -37.969 -32 1 97.56 198 ALA B C 1
ATOM 4948 O O . ALA B 1 198 ? -5.289 -38.156 -33.031 1 97.56 198 ALA B O 1
ATOM 4949 N N . GLY B 1 199 ? -5.523 -38.156 -30.875 1 97.69 199 GLY B N 1
ATOM 4950 C CA . GLY B 1 199 ? -4.199 -38.719 -30.672 1 97.69 199 GLY B CA 1
ATOM 4951 C C . GLY B 1 199 ? -3.141 -37.688 -30.406 1 97.69 199 GLY B C 1
ATOM 4952 O O . GLY B 1 199 ? -2.027 -38 -29.984 1 97.69 199 GLY B O 1
ATOM 4953 N N . THR B 1 200 ? -3.477 -36.406 -30.672 1 98.19 200 THR B N 1
ATOM 4954 C CA . THR B 1 200 ? -2.539 -35.344 -30.359 1 98.19 200 THR B CA 1
ATOM 4955 C C . THR B 1 200 ? -2.115 -35.375 -28.891 1 98.19 200 THR B C 1
ATOM 4957 O O . THR B 1 200 ? -2.941 -35.625 -28.016 1 98.19 200 THR B O 1
ATOM 4960 N N . ARG B 1 201 ? -0.823 -35.219 -28.562 1 98.25 201 ARG B N 1
ATOM 4961 C CA . ARG B 1 201 ? -0.314 -35.219 -27.188 1 98.25 201 ARG B CA 1
ATOM 4962 C C . ARG B 1 201 ? -0.492 -33.844 -26.562 1 98.25 201 ARG B C 1
ATOM 4964 O O . ARG B 1 201 ? 0.361 -32.969 -26.719 1 98.25 201 ARG B O 1
ATOM 4971 N N . LEU B 1 202 ? -1.59 -33.719 -25.797 1 98.5 202 LEU B N 1
ATOM 4972 C CA . LEU B 1 202 ? -1.985 -32.406 -25.266 1 98.5 202 LEU B CA 1
ATOM 4973 C C . LEU B 1 202 ? -1.579 -32.281 -23.812 1 98.5 202 LEU B C 1
ATOM 4975 O O . LEU B 1 202 ? -1.565 -33.25 -23.062 1 98.5 202 LEU B O 1
ATOM 4979 N N . LEU B 1 203 ? -1.183 -31.125 -23.516 1 98.44 203 LEU B N 1
ATOM 4980 C CA . LEU B 1 203 ? -1.045 -30.688 -22.125 1 98.44 203 LEU B CA 1
ATOM 4981 C C . LEU B 1 203 ? -2.189 -29.766 -21.734 1 98.44 203 LEU B C 1
ATOM 4983 O O . LEU B 1 203 ? -2.531 -28.844 -22.484 1 98.44 203 LEU B O 1
ATOM 4987 N N . LEU B 1 204 ? -2.844 -30.047 -20.625 1 98.69 204 LEU B N 1
ATOM 4988 C CA . LEU B 1 204 ? -3.955 -29.234 -20.141 1 98.69 204 LEU B CA 1
ATOM 4989 C C . LEU B 1 204 ? -3.609 -28.594 -18.797 1 98.69 204 LEU B C 1
ATOM 4991 O O . LEU B 1 204 ? -3.227 -29.281 -17.859 1 98.69 204 LEU B O 1
ATOM 4995 N N . ALA B 1 205 ? -3.66 -27.234 -18.703 1 98.62 205 ALA B N 1
ATOM 4996 C CA . ALA B 1 205 ? -3.338 -26.484 -17.5 1 98.62 205 ALA B CA 1
ATOM 4997 C C . ALA B 1 205 ? -4.207 -25.234 -17.375 1 98.62 205 ALA B C 1
ATOM 4999 O O . ALA B 1 205 ? -5.055 -24.984 -18.234 1 98.62 205 ALA B O 1
ATOM 5000 N N . GLY B 1 206 ? -4.113 -24.531 -16.281 1 98.06 206 GLY B N 1
ATOM 5001 C CA . GLY B 1 206 ? -4.91 -23.328 -16.078 1 98.06 206 GLY B CA 1
ATOM 5002 C C . GLY B 1 206 ? -4.699 -22.703 -14.711 1 98.06 206 GLY B C 1
ATOM 5003 O O . GLY B 1 206 ? -3.666 -22.906 -14.07 1 98.06 206 GLY B O 1
ATOM 5004 N N . THR B 1 207 ? -5.629 -21.812 -14.352 1 96.12 207 THR B N 1
ATOM 5005 C CA . THR B 1 207 ? -5.594 -21.172 -13.047 1 96.12 207 THR B CA 1
ATOM 5006 C C . THR B 1 207 ? -6.426 -21.969 -12.031 1 96.12 207 THR B C 1
ATOM 5008 O O . THR B 1 207 ? -7.281 -22.766 -12.414 1 96.12 207 THR B O 1
ATOM 5011 N N . ILE B 1 208 ? -6.203 -21.734 -10.789 1 94.75 208 ILE B N 1
ATOM 5012 C CA . ILE B 1 208 ? -6.727 -22.562 -9.711 1 94.75 208 ILE B CA 1
ATOM 5013 C C . ILE B 1 208 ? -8.25 -22.5 -9.695 1 94.75 208 ILE B C 1
ATOM 5015 O O . ILE B 1 208 ? -8.922 -23.453 -9.297 1 94.75 208 ILE B O 1
ATOM 5019 N N . GLN B 1 209 ? -8.836 -21.438 -10.203 1 94.38 209 GLN B N 1
ATOM 5020 C CA . GLN B 1 209 ? -10.281 -21.266 -10.172 1 94.38 209 GLN B CA 1
ATOM 5021 C C . GLN B 1 209 ? -10.977 -22.297 -11.062 1 94.38 209 GLN B C 1
ATOM 5023 O O . GLN B 1 209 ? -12.172 -22.547 -10.914 1 94.38 209 GLN B O 1
ATOM 5028 N N . PHE B 1 210 ? -10.242 -22.953 -12.016 1 96.19 210 PHE B N 1
ATOM 5029 C CA . PHE B 1 210 ? -10.859 -23.859 -12.977 1 96.19 210 PHE B CA 1
ATOM 5030 C C . PHE B 1 210 ? -10.297 -25.266 -12.82 1 96.19 210 PHE B C 1
ATOM 5032 O O . PHE B 1 210 ? -10.383 -26.078 -13.742 1 96.19 210 PHE B O 1
ATOM 5039 N N . SER B 1 211 ? -9.68 -25.5 -11.68 1 94.25 211 SER B N 1
ATOM 5040 C CA . SER B 1 211 ? -9.023 -26.781 -11.438 1 94.25 211 SER B CA 1
ATOM 5041 C C . SER B 1 211 ? -10 -27.953 -11.609 1 94.25 211 SER B C 1
ATOM 5043 O O . SER B 1 211 ? -9.656 -28.969 -12.227 1 94.25 211 SER B O 1
ATOM 5045 N N . SER B 1 212 ? -11.227 -27.812 -11.125 1 94.5 212 SER B N 1
ATOM 5046 C CA . SER B 1 212 ? -12.227 -28.875 -11.25 1 94.5 212 SER B CA 1
ATOM 5047 C C . SER B 1 212 ? -12.609 -29.094 -12.711 1 94.5 212 SER B C 1
ATOM 5049 O O . SER B 1 212 ? -12.75 -30.234 -13.156 1 94.5 212 SER B O 1
ATOM 5051 N N . ALA B 1 213 ? -12.773 -28.031 -13.406 1 96.38 213 ALA B N 1
ATOM 5052 C CA . ALA B 1 213 ? -13.133 -28.094 -14.82 1 96.38 213 ALA B CA 1
ATOM 5053 C C . ALA B 1 213 ? -12.047 -28.797 -15.625 1 96.38 213 ALA B C 1
ATOM 5055 O O . ALA B 1 213 ? -12.344 -29.562 -16.547 1 96.38 213 ALA B O 1
ATOM 5056 N N . ILE B 1 214 ? -10.844 -28.531 -15.328 1 97.62 214 ILE B N 1
ATOM 5057 C CA . ILE B 1 214 ? -9.703 -29.125 -16.016 1 97.62 214 ILE B CA 1
ATOM 5058 C C . ILE B 1 214 ? -9.719 -30.641 -15.82 1 97.62 214 ILE B C 1
ATOM 5060 O O . ILE B 1 214 ? -9.508 -31.391 -16.781 1 97.62 214 ILE B O 1
ATOM 5064 N N . GLN B 1 215 ? -10.031 -31.094 -14.617 1 96.62 215 GLN B N 1
ATOM 5065 C CA . GLN B 1 215 ? -10.078 -32.531 -14.336 1 96.62 215 GLN B CA 1
ATOM 5066 C C . GLN B 1 215 ? -11.219 -33.188 -15.078 1 96.62 215 GLN B C 1
ATOM 5068 O O . GLN B 1 215 ? -11.055 -34.312 -15.617 1 96.62 215 GLN B O 1
ATOM 5073 N N . VAL B 1 216 ? -12.32 -32.531 -15.125 1 97.25 216 VAL B N 1
ATOM 5074 C CA . VAL B 1 216 ? -13.469 -33.062 -15.844 1 97.25 216 VAL B CA 1
ATOM 5075 C C . VAL B 1 216 ? -13.156 -33.156 -17.344 1 97.25 216 VAL B C 1
ATOM 5077 O O . VAL B 1 216 ? -13.477 -34.125 -18 1 97.25 216 VAL B O 1
ATOM 5080 N N . ALA B 1 217 ? -12.562 -32.094 -17.844 1 98.31 217 ALA B N 1
ATOM 5081 C CA . ALA B 1 217 ? -12.195 -32.062 -19.25 1 98.31 217 ALA B CA 1
ATOM 5082 C C . ALA B 1 217 ? -11.227 -33.219 -19.594 1 98.31 217 ALA B C 1
ATOM 5084 O O . ALA B 1 217 ? -11.359 -33.844 -20.625 1 98.31 217 ALA B O 1
ATOM 5085 N N . ARG B 1 218 ? -10.242 -33.375 -18.766 1 97.94 218 ARG B N 1
ATOM 5086 C CA . ARG B 1 218 ? -9.281 -34.469 -18.969 1 97.94 218 ARG B CA 1
ATOM 5087 C C . ARG B 1 218 ? -10 -35.812 -19.109 1 97.94 218 ARG B C 1
ATOM 5089 O O . ARG B 1 218 ? -9.695 -36.594 -20 1 97.94 218 ARG B O 1
ATOM 5096 N N . ALA B 1 219 ? -10.938 -36.062 -18.234 1 97.38 219 ALA B N 1
ATOM 5097 C CA . ALA B 1 219 ? -11.68 -37.312 -18.234 1 97.38 219 ALA B CA 1
ATOM 5098 C C . ALA B 1 219 ? -12.484 -37.469 -19.531 1 97.38 219 ALA B C 1
ATOM 5100 O O . ALA B 1 219 ? -12.516 -38.531 -20.125 1 97.38 219 ALA B O 1
ATOM 5101 N N . ARG B 1 220 ? -13.047 -36.406 -19.953 1 97.38 220 ARG B N 1
ATOM 5102 C CA . ARG B 1 220 ? -13.906 -36.438 -21.141 1 97.38 220 ARG B CA 1
ATOM 5103 C C . ARG B 1 220 ? -13.078 -36.594 -22.406 1 97.38 220 ARG B C 1
ATOM 5105 O O . ARG B 1 220 ? -13.555 -37.156 -23.391 1 97.38 220 ARG B O 1
ATOM 5112 N N . LEU B 1 221 ? -11.906 -36.125 -22.359 1 98.31 221 LEU B N 1
ATOM 5113 C CA . LEU B 1 221 ? -11.07 -36.125 -23.562 1 98.31 221 LEU B CA 1
ATOM 5114 C C . LEU B 1 221 ? -10.18 -37.344 -23.609 1 98.31 221 LEU B C 1
ATOM 5116 O O . LEU B 1 221 ? -9.508 -37.594 -24.625 1 98.31 221 LEU B O 1
ATOM 5120 N N . ALA B 1 222 ? -10.188 -38.188 -22.609 1 97 222 ALA B N 1
ATOM 5121 C CA . ALA B 1 222 ? -9.266 -39.312 -22.438 1 97 222 ALA B CA 1
ATOM 5122 C C . ALA B 1 222 ? -9.383 -40.281 -23.609 1 97 222 ALA B C 1
ATOM 5124 O O . ALA B 1 222 ? -8.383 -40.875 -24.016 1 97 222 ALA B O 1
ATOM 5125 N N . GLY B 1 223 ? -10.523 -40.5 -24.141 1 97.19 223 GLY B N 1
ATOM 5126 C CA . GLY B 1 223 ? -10.719 -41.406 -25.25 1 97.19 223 GLY B CA 1
ATOM 5127 C C . GLY B 1 223 ? -10.062 -40.969 -26.547 1 97.19 223 GLY B C 1
ATOM 5128 O O . GLY B 1 223 ? -9.375 -41.75 -27.203 1 97.19 223 GLY B O 1
ATOM 5129 N N . ASP B 1 224 ? -10.234 -39.75 -26.844 1 97.75 224 ASP B N 1
ATOM 5130 C CA . ASP B 1 224 ? -9.727 -39.156 -28.094 1 97.75 224 ASP B CA 1
ATOM 5131 C C . ASP B 1 224 ? -8.242 -38.812 -27.969 1 97.75 224 ASP B C 1
ATOM 5133 O O . ASP B 1 224 ? -7.508 -38.844 -28.953 1 97.75 224 ASP B O 1
ATOM 5137 N N . TYR B 1 225 ? -7.816 -38.5 -26.75 1 98.38 225 TYR B N 1
ATOM 5138 C CA . TYR B 1 225 ? -6.449 -38.062 -26.484 1 98.38 225 TYR B CA 1
ATOM 5139 C C . TYR B 1 225 ? -5.844 -38.844 -25.328 1 98.38 225 TYR B C 1
ATOM 5141 O O . TYR B 1 225 ? -5.625 -38.312 -24.234 1 98.38 225 TYR B O 1
ATOM 5149 N N . PRO B 1 226 ? -5.445 -40.031 -25.547 1 97.25 226 PRO B N 1
ATOM 5150 C CA . PRO B 1 226 ? -4.996 -40.938 -24.469 1 97.25 226 PRO B CA 1
ATOM 5151 C C . PRO B 1 226 ? -3.727 -40.438 -23.781 1 97.25 226 PRO B C 1
ATOM 5153 O O . PRO B 1 226 ? -3.455 -40.812 -22.641 1 97.25 226 PRO B O 1
ATOM 5156 N N . SER B 1 227 ? -2.977 -39.594 -24.484 1 97.12 227 SER B N 1
ATOM 5157 C CA . SER B 1 227 ? -1.72 -39.125 -23.922 1 97.12 227 SER B CA 1
ATOM 5158 C C . SER B 1 227 ? -1.905 -37.75 -23.234 1 97.12 227 SER B C 1
ATOM 5160 O O . SER B 1 227 ? -0.932 -37.125 -22.812 1 97.12 227 SER B O 1
ATOM 5162 N N . LEU B 1 228 ? -3.131 -37.281 -23.188 1 97.81 228 LEU B N 1
ATOM 5163 C CA . LEU B 1 228 ? -3.383 -36 -22.547 1 97.81 228 LEU B CA 1
ATOM 5164 C C . LEU B 1 228 ? -2.906 -36 -21.109 1 97.81 228 LEU B C 1
ATOM 5166 O O . LEU B 1 228 ? -3.174 -36.938 -20.359 1 97.81 228 LEU B O 1
ATOM 5170 N N . ASP B 1 229 ? -2.145 -34.969 -20.781 1 97.56 229 ASP B N 1
ATOM 5171 C CA . ASP B 1 229 ? -1.533 -34.875 -19.453 1 97.56 229 ASP B CA 1
ATOM 5172 C C . ASP B 1 229 ? -1.892 -33.562 -18.766 1 97.56 229 ASP B C 1
ATOM 5174 O O . ASP B 1 229 ? -2.117 -32.531 -19.422 1 97.56 229 ASP B O 1
ATOM 5178 N N . VAL B 1 230 ? -2.074 -33.594 -17.453 1 98.25 230 VAL B N 1
ATOM 5179 C CA . VAL B 1 230 ? -2.203 -32.438 -16.578 1 98.25 230 VAL B CA 1
ATOM 5180 C C . VAL B 1 230 ? -0.962 -32.312 -15.695 1 98.25 230 VAL B C 1
ATOM 5182 O O . VAL B 1 230 ? -0.802 -33.062 -14.734 1 98.25 230 VAL B O 1
ATOM 5185 N N . PRO B 1 231 ? -0.123 -31.359 -16.078 1 97.38 231 PRO B N 1
ATOM 5186 C CA . PRO B 1 231 ? 1.157 -31.281 -15.367 1 97.38 231 PRO B CA 1
ATOM 5187 C C . PRO B 1 231 ? 1.013 -30.734 -13.938 1 97.38 231 PRO B C 1
ATOM 5189 O O . PRO B 1 231 ? -0.016 -30.156 -13.602 1 97.38 231 PRO B O 1
ATOM 5192 N N . LYS B 1 232 ? 1.966 -31.031 -13.148 1 95.25 232 LYS B N 1
ATOM 5193 C CA . LYS B 1 232 ? 1.96 -30.562 -11.766 1 95.25 232 LYS B CA 1
ATOM 5194 C C . LYS B 1 232 ? 3.336 -30.047 -11.359 1 95.25 232 LYS B C 1
ATOM 5196 O O . LYS B 1 232 ? 4.355 -30.641 -11.711 1 95.25 232 LYS B O 1
ATOM 5201 N N . CYS B 1 233 ? 3.367 -28.891 -10.789 1 94.19 233 CYS B N 1
ATOM 5202 C CA . CYS B 1 233 ? 4.547 -28.328 -10.141 1 94.19 233 CYS B CA 1
ATOM 5203 C C . CYS B 1 233 ? 4.328 -28.188 -8.641 1 94.19 233 CYS B C 1
ATOM 5205 O O . CYS B 1 233 ? 3.73 -27.219 -8.188 1 94.19 233 CYS B O 1
ATOM 5207 N N . LYS B 1 234 ? 4.82 -29.141 -7.922 1 92.19 234 LYS B N 1
ATOM 5208 C CA . LYS B 1 234 ? 4.598 -29.109 -6.48 1 92.19 234 LYS B CA 1
ATOM 5209 C C . LYS B 1 234 ? 5.113 -27.812 -5.875 1 92.19 234 LYS B C 1
ATOM 5211 O O . LYS B 1 234 ? 6.191 -27.344 -6.234 1 92.19 234 LYS B O 1
ATOM 5216 N N . PRO B 1 235 ? 4.348 -27.25 -4.949 1 91.88 235 PRO B N 1
ATOM 5217 C CA . PRO B 1 235 ? 3.191 -27.75 -4.195 1 91.88 235 PRO B CA 1
ATOM 5218 C C . PRO B 1 235 ? 1.859 -27.344 -4.828 1 91.88 235 PRO B C 1
ATOM 5220 O O . PRO B 1 235 ? 0.807 -27.5 -4.203 1 91.88 235 PRO B O 1
ATOM 5223 N N . LEU B 1 236 ? 1.905 -26.844 -5.992 1 93 236 LEU B N 1
ATOM 5224 C CA . LEU B 1 236 ? 0.678 -26.406 -6.648 1 93 236 LEU B CA 1
ATOM 5225 C C . LEU B 1 236 ? -0.202 -27.594 -7.004 1 93 236 LEU B C 1
ATOM 5227 O O . LEU B 1 236 ? 0.279 -28.734 -7.07 1 93 236 LEU B O 1
ATOM 5231 N N . SER B 1 237 ? -1.486 -27.375 -7.137 1 92.81 237 SER B N 1
ATOM 5232 C CA . SER B 1 237 ? -2.422 -28.406 -7.586 1 92.81 237 SER B CA 1
ATOM 5233 C C . SER B 1 237 ? -2.154 -28.812 -9.031 1 92.81 237 SER B C 1
ATOM 5235 O O . SER B 1 237 ? -1.56 -28.047 -9.797 1 92.81 237 SER B O 1
ATOM 5237 N N . PRO B 1 238 ? -2.568 -30.047 -9.344 1 95.38 238 PRO B N 1
ATOM 5238 C CA . PRO B 1 238 ? -2.418 -30.438 -10.75 1 95.38 238 PRO B CA 1
ATOM 5239 C C . PRO B 1 238 ? -3.066 -29.453 -11.711 1 95.38 238 PRO B C 1
ATOM 5241 O O . PRO B 1 238 ? -4.219 -29.047 -11.516 1 95.38 238 PRO B O 1
ATOM 5244 N N . GLY B 1 239 ? -2.336 -29.047 -12.672 1 96.75 239 GLY B N 1
ATOM 5245 C CA . GLY B 1 239 ? -2.844 -28.141 -13.695 1 96.75 239 GLY B CA 1
ATOM 5246 C C . GLY B 1 239 ? -2.729 -26.688 -13.312 1 96.75 239 GLY B C 1
ATOM 5247 O O . GLY B 1 239 ? -2.865 -25.797 -14.164 1 96.75 239 GLY B O 1
ATOM 5248 N N . GLU B 1 240 ? -2.42 -26.422 -12.039 1 96.38 240 GLU B N 1
ATOM 5249 C CA . GLU B 1 240 ? -2.363 -25.047 -11.562 1 96.38 240 GLU B CA 1
ATOM 5250 C C . GLU B 1 240 ? -1.037 -24.391 -11.93 1 96.38 240 GLU B C 1
ATOM 5252 O O . GLU B 1 240 ? 0.031 -24.953 -11.711 1 96.38 240 GLU B O 1
ATOM 5257 N N . VAL B 1 241 ? -1.137 -23.219 -12.516 1 97.19 241 VAL B N 1
ATOM 5258 C CA . VAL B 1 241 ? 0.046 -22.453 -12.883 1 97.19 241 VAL B CA 1
ATOM 5259 C C . VAL B 1 241 ? -0.023 -21.062 -12.242 1 97.19 241 VAL B C 1
ATOM 5261 O O . VAL B 1 241 ? -1.072 -20.406 -12.258 1 97.19 241 VAL B O 1
ATOM 5264 N N . LEU B 1 242 ? 1.085 -20.656 -11.625 1 96.5 242 LEU B N 1
ATOM 5265 C CA . LEU B 1 242 ? 1.198 -19.297 -11.109 1 96.5 242 LEU B CA 1
ATOM 5266 C C . LEU B 1 242 ? 1.852 -18.375 -12.141 1 96.5 242 LEU B C 1
ATOM 5268 O O . LEU B 1 242 ? 2.289 -18.844 -13.203 1 96.5 242 LEU B O 1
ATOM 5272 N N . GLY B 1 243 ? 1.831 -17.094 -11.828 1 95.38 243 GLY B N 1
ATOM 5273 C CA . GLY B 1 243 ? 2.529 -16.156 -12.688 1 95.38 243 GLY B CA 1
ATOM 5274 C C . GLY B 1 243 ? 4.039 -16.297 -12.633 1 95.38 243 GLY B C 1
ATOM 5275 O O . GLY B 1 243 ? 4.742 -15.898 -13.562 1 95.38 243 GLY B O 1
ATOM 5276 N N . CYS B 1 244 ? 4.492 -16.906 -11.594 1 96.69 244 CYS B N 1
ATOM 5277 C CA . CYS B 1 244 ? 5.934 -16.953 -11.375 1 96.69 244 CYS B CA 1
ATOM 5278 C C . CYS B 1 244 ? 6.422 -18.391 -11.273 1 96.69 244 CYS B C 1
ATOM 5280 O O . CYS B 1 244 ? 7.621 -18.641 -11.125 1 96.69 244 CYS B O 1
ATOM 5282 N N . THR B 1 245 ? 5.551 -19.359 -11.336 1 96.75 245 THR B N 1
ATOM 5283 C CA . THR B 1 245 ? 5.902 -20.766 -11.164 1 96.75 245 THR B CA 1
ATOM 5284 C C . THR B 1 245 ? 5.098 -21.641 -12.125 1 96.75 245 THR B C 1
ATOM 5286 O O . THR B 1 245 ? 3.867 -21.656 -12.078 1 96.75 245 THR B O 1
ATOM 5289 N N . ALA B 1 246 ? 5.777 -22.312 -12.953 1 96.94 246 ALA B N 1
ATOM 5290 C CA . ALA B 1 246 ? 5.156 -23.156 -13.969 1 96.94 246 ALA B CA 1
ATOM 5291 C C . ALA B 1 246 ? 5.891 -24.484 -14.094 1 96.94 246 ALA B C 1
ATOM 5293 O O . ALA B 1 246 ? 7.117 -24.547 -13.953 1 96.94 246 ALA B O 1
ATOM 5294 N N . PRO B 1 247 ? 5.168 -25.562 -14.352 1 96.62 247 PRO B N 1
ATOM 5295 C CA . PRO B 1 247 ? 5.836 -26.828 -14.641 1 96.62 247 PRO B CA 1
ATOM 5296 C C . PRO B 1 247 ? 6.617 -26.797 -15.953 1 96.62 247 PRO B C 1
ATOM 5298 O O . PRO B 1 247 ? 6.25 -26.078 -16.875 1 96.62 247 PRO B O 1
ATOM 5301 N N . VAL B 1 248 ? 7.672 -27.547 -15.961 1 95.38 248 VAL B N 1
ATOM 5302 C CA . VAL B 1 248 ? 8.477 -27.703 -17.172 1 95.38 248 VAL B CA 1
ATOM 5303 C C . VAL B 1 248 ? 8.289 -29.125 -17.719 1 95.38 248 VAL B C 1
ATOM 5305 O O . VAL B 1 248 ? 8.32 -30.094 -16.969 1 95.38 248 VAL B O 1
ATOM 5308 N N . VAL B 1 249 ? 8.016 -29.234 -19 1 95.06 249 VAL B N 1
ATOM 5309 C CA . VAL B 1 249 ? 7.898 -30.531 -19.656 1 95.06 249 VAL B CA 1
ATOM 5310 C C . VAL B 1 249 ? 9.023 -30.703 -20.672 1 95.06 249 VAL B C 1
ATOM 5312 O O . VAL B 1 249 ? 9.508 -29.719 -21.25 1 95.06 249 VAL B O 1
ATOM 5315 N N . PRO B 1 250 ? 9.438 -31.938 -20.859 1 92.5 250 PRO B N 1
ATOM 5316 C CA . PRO B 1 250 ? 10.516 -32.156 -21.828 1 92.5 250 PRO B CA 1
ATOM 5317 C C . PRO B 1 250 ? 10.117 -31.719 -23.234 1 92.5 250 PRO B C 1
ATOM 5319 O O . PRO B 1 250 ? 8.984 -31.938 -23.656 1 92.5 250 PRO B O 1
ATOM 5322 N N . ALA B 1 251 ? 11.078 -31.094 -23.922 1 91.31 251 ALA B N 1
ATOM 5323 C CA . ALA B 1 251 ? 10.844 -30.734 -25.312 1 91.31 251 ALA B CA 1
ATOM 5324 C C . ALA B 1 251 ? 10.438 -31.969 -26.125 1 91.31 251 ALA B C 1
ATOM 5326 O O . ALA B 1 251 ? 11.039 -33.031 -26 1 91.31 251 ALA B O 1
ATOM 5327 N N . GLY B 1 252 ? 9.422 -31.812 -26.859 1 91.69 252 GLY B N 1
ATOM 5328 C CA . GLY B 1 252 ? 8.984 -32.906 -27.734 1 91.69 252 GLY B CA 1
ATOM 5329 C C . GLY B 1 252 ? 8.023 -33.844 -27.062 1 91.69 252 GLY B C 1
ATOM 5330 O O . GLY B 1 252 ? 7.418 -34.688 -27.719 1 91.69 252 GLY B O 1
ATOM 5331 N N . SER B 1 253 ? 7.797 -33.75 -25.797 1 94.88 253 SER B N 1
ATOM 5332 C CA . SER B 1 253 ? 6.941 -34.688 -25.062 1 94.88 253 SER B CA 1
ATOM 5333 C C . SER B 1 253 ? 5.469 -34.438 -25.375 1 94.88 253 SER B C 1
ATOM 5335 O O . SER B 1 253 ? 4.652 -35.344 -25.297 1 94.88 253 SER B O 1
ATOM 5337 N N . HIS B 1 254 ? 5.141 -33.219 -25.703 1 97.44 254 HIS B N 1
ATOM 5338 C CA . HIS B 1 254 ? 3.771 -32.844 -26.031 1 97.44 254 HIS B CA 1
ATOM 5339 C C . HIS B 1 254 ? 3.727 -31.984 -27.297 1 97.44 254 HIS B C 1
ATOM 5341 O O . HIS B 1 254 ? 4.73 -31.391 -27.688 1 97.44 254 HIS B O 1
ATOM 5347 N N . ASP B 1 255 ? 2.543 -32 -27.875 1 97.75 255 ASP B N 1
ATOM 5348 C CA . ASP B 1 255 ? 2.393 -31.297 -29.141 1 97.75 255 ASP B CA 1
ATOM 5349 C C . ASP B 1 255 ? 1.815 -29.906 -28.938 1 97.75 255 ASP B C 1
ATOM 5351 O O . ASP B 1 255 ? 2.043 -29 -29.75 1 97.75 255 ASP B O 1
ATOM 5355 N N . ALA B 1 256 ? 1.029 -29.75 -27.906 1 98.12 256 ALA B N 1
ATOM 5356 C CA . ALA B 1 256 ? 0.389 -28.453 -27.672 1 98.12 256 ALA B CA 1
ATOM 5357 C C . ALA B 1 256 ? -0.073 -28.312 -26.219 1 98.12 256 ALA B C 1
ATOM 5359 O O . ALA B 1 256 ? -0.339 -29.312 -25.547 1 98.12 256 ALA B O 1
ATOM 5360 N N . LEU B 1 257 ? -0.114 -27.047 -25.844 1 98.44 257 LEU B N 1
ATOM 5361 C CA . LEU B 1 257 ? -0.679 -26.672 -24.547 1 98.44 257 LEU B CA 1
ATOM 5362 C C . LEU B 1 257 ? -2.049 -26.016 -24.719 1 98.44 257 LEU B C 1
ATOM 5364 O O . LEU B 1 257 ? -2.203 -25.094 -25.531 1 98.44 257 LEU B O 1
ATOM 5368 N N . VAL B 1 258 ? -3.035 -26.562 -24.078 1 98.75 258 VAL B N 1
ATOM 5369 C CA . VAL B 1 258 ? -4.316 -25.891 -23.906 1 98.75 258 VAL B CA 1
ATOM 5370 C C . VAL B 1 258 ? -4.426 -25.344 -22.484 1 98.75 258 VAL B C 1
ATOM 5372 O O . VAL B 1 258 ? -4.398 -26.094 -21.516 1 98.75 258 VAL B O 1
ATOM 5375 N N . PHE B 1 259 ? -4.555 -24.031 -22.406 1 98.75 259 PHE B N 1
ATOM 5376 C CA . PHE B 1 259 ? -4.523 -23.344 -21.125 1 98.75 259 PHE B CA 1
ATOM 5377 C C . PHE B 1 259 ? -5.867 -22.688 -20.844 1 98.75 259 PHE B C 1
ATOM 5379 O O . PHE B 1 259 ? -6.32 -21.828 -21.609 1 98.75 259 PHE B O 1
ATOM 5386 N N . VAL B 1 260 ? -6.457 -23.062 -19.688 1 98.56 260 VAL B N 1
ATOM 5387 C CA . VAL B 1 260 ? -7.773 -22.531 -19.344 1 98.56 260 VAL B CA 1
ATOM 5388 C C . VAL B 1 260 ? -7.621 -21.328 -18.422 1 98.56 260 VAL B C 1
ATOM 5390 O O . VAL B 1 260 ? -7.273 -21.469 -17.234 1 98.56 260 VAL B O 1
ATOM 5393 N N . ALA B 1 261 ? -7.906 -20.156 -18.891 1 97.31 261 ALA B N 1
ATOM 5394 C CA . ALA B 1 261 ? -7.82 -18.922 -18.125 1 97.31 261 ALA B CA 1
ATOM 5395 C C . ALA B 1 261 ? -8.469 -17.75 -18.859 1 97.31 261 ALA B C 1
ATOM 5397 O O . ALA B 1 261 ? -8.57 -17.781 -20.094 1 97.31 261 ALA B O 1
ATOM 5398 N N . ASP B 1 262 ? -8.867 -16.812 -18.109 1 93.19 262 ASP B N 1
ATOM 5399 C CA . ASP B 1 262 ? -9.438 -15.609 -18.734 1 93.19 262 ASP B CA 1
ATOM 5400 C C . ASP B 1 262 ? -8.344 -14.656 -19.203 1 93.19 262 ASP B C 1
ATOM 5402 O O . ASP B 1 262 ? -8.523 -13.922 -20.172 1 93.19 262 ASP B O 1
ATOM 5406 N N . GLY B 1 263 ? -7.184 -14.602 -18.5 1 92.69 263 GLY B N 1
ATOM 5407 C CA . GLY B 1 263 ? -6.082 -13.719 -18.859 1 92.69 263 GLY B CA 1
ATOM 5408 C C . GLY B 1 263 ? -4.832 -14.461 -19.281 1 92.69 263 GLY B C 1
ATOM 5409 O O . GLY B 1 263 ? -4.797 -15.695 -19.25 1 92.69 263 GLY B O 1
ATOM 5410 N N . ARG B 1 264 ? -3.842 -13.711 -19.688 1 95.06 264 ARG B N 1
ATOM 5411 C CA . ARG B 1 264 ? -2.639 -14.305 -20.266 1 95.06 264 ARG B CA 1
ATOM 5412 C C . ARG B 1 264 ? -1.526 -14.414 -19.234 1 95.06 264 ARG B C 1
ATOM 5414 O O . ARG B 1 264 ? -0.526 -15.094 -19.453 1 95.06 264 ARG B O 1
ATOM 5421 N N . PHE B 1 265 ? -1.674 -13.781 -18.109 1 94.75 265 PHE B N 1
ATOM 5422 C CA . PHE B 1 265 ? -0.597 -13.625 -17.141 1 94.75 265 PHE B CA 1
ATOM 5423 C C . PHE B 1 265 ? -0.028 -14.984 -16.734 1 94.75 265 PHE B C 1
ATOM 5425 O O . PHE B 1 265 ? 1.187 -15.195 -16.797 1 94.75 265 PHE B O 1
ATOM 5432 N N . HIS B 1 266 ? -0.874 -15.914 -16.359 1 97 266 HIS B N 1
ATOM 5433 C CA . HIS B 1 266 ? -0.443 -17.234 -15.93 1 97 266 HIS B CA 1
ATOM 5434 C C . HIS B 1 266 ? 0.042 -18.062 -17.109 1 97 266 HIS B C 1
ATOM 5436 O O . HIS B 1 266 ? 1.025 -18.797 -17 1 97 266 HIS B O 1
ATOM 5442 N N . LEU B 1 267 ? -0.614 -17.969 -18.188 1 97.94 267 LEU B N 1
ATOM 5443 C CA . LEU B 1 267 ? -0.213 -18.672 -19.406 1 97.94 267 LEU B CA 1
ATOM 5444 C C . LEU B 1 267 ? 1.21 -18.281 -19.797 1 97.94 267 LEU B C 1
ATOM 5446 O O . LEU B 1 267 ? 1.992 -19.156 -20.203 1 97.94 267 LEU B O 1
ATOM 5450 N N . GLU B 1 268 ? 1.505 -17.047 -19.656 1 97.12 268 GLU B N 1
ATOM 5451 C CA . GLU B 1 268 ? 2.838 -16.562 -20.016 1 97.12 268 GLU B CA 1
ATOM 5452 C C . GLU B 1 268 ? 3.918 -17.297 -19.219 1 97.12 268 GLU B C 1
ATOM 5454 O O . GLU B 1 268 ? 4.992 -17.594 -19.734 1 97.12 268 GLU B O 1
ATOM 5459 N N . ALA B 1 269 ? 3.615 -17.547 -18 1 97.19 269 ALA B N 1
ATOM 5460 C CA . ALA B 1 269 ? 4.586 -18.281 -17.188 1 97.19 269 ALA B CA 1
ATOM 5461 C C . ALA B 1 269 ? 4.875 -19.656 -17.781 1 97.19 269 ALA B C 1
ATOM 5463 O O . ALA B 1 269 ? 6.031 -20.078 -17.844 1 97.19 269 ALA B O 1
ATOM 5464 N N . MET B 1 270 ? 3.867 -20.344 -18.25 1 96.94 270 MET B N 1
ATOM 5465 C CA . MET B 1 270 ? 4.012 -21.641 -18.891 1 96.94 270 MET B CA 1
ATOM 5466 C C . MET B 1 270 ? 4.82 -21.531 -20.188 1 96.94 270 MET B C 1
ATOM 5468 O O . MET B 1 270 ? 5.652 -22.391 -20.484 1 96.94 270 MET B O 1
ATOM 5472 N N . MET B 1 271 ? 4.523 -20.516 -20.906 1 97.19 271 MET B N 1
ATOM 5473 C CA . MET B 1 271 ? 5.215 -20.312 -22.172 1 97.19 271 MET B CA 1
ATOM 5474 C C . MET B 1 271 ? 6.684 -19.984 -21.953 1 97.19 271 MET B C 1
ATOM 5476 O O . MET B 1 271 ? 7.559 -20.484 -22.641 1 97.19 271 MET B O 1
ATOM 5480 N N . ILE B 1 272 ? 6.945 -19.141 -20.969 1 96.31 272 ILE B N 1
ATOM 5481 C CA . ILE B 1 272 ? 8.32 -18.766 -20.656 1 96.31 272 ILE B CA 1
ATOM 5482 C C . ILE B 1 272 ? 9.102 -20.016 -20.234 1 96.31 272 ILE B C 1
ATOM 5484 O O . ILE B 1 272 ? 10.234 -20.219 -20.672 1 96.31 272 ILE B O 1
ATOM 5488 N N . ALA B 1 273 ? 8.508 -20.844 -19.438 1 96.06 273 ALA B N 1
ATOM 5489 C CA . ALA B 1 273 ? 9.156 -22.047 -18.922 1 96.06 273 ALA B CA 1
ATOM 5490 C C . ALA B 1 273 ? 9.32 -23.094 -20.016 1 96.06 273 ALA B C 1
ATOM 5492 O O . ALA B 1 273 ? 10.227 -23.922 -19.953 1 96.06 273 ALA B O 1
ATOM 5493 N N . ASN B 1 274 ? 8.43 -23.078 -21 1 95.62 274 ASN B N 1
ATOM 5494 C CA . ASN B 1 274 ? 8.398 -24.078 -22.078 1 95.62 274 ASN B CA 1
ATOM 5495 C C . ASN B 1 274 ? 8.312 -23.422 -23.453 1 95.62 274 ASN B C 1
ATOM 5497 O O . ASN B 1 274 ? 7.32 -23.578 -24.156 1 95.62 274 ASN B O 1
ATOM 5501 N N . PRO B 1 275 ? 9.406 -22.766 -23.891 1 94.69 275 PRO B N 1
ATOM 5502 C CA . PRO B 1 275 ? 9.336 -21.953 -25.109 1 94.69 275 PRO B CA 1
ATOM 5503 C C . PRO B 1 275 ? 9.109 -22.781 -26.359 1 94.69 275 PRO B C 1
ATOM 5505 O O . PRO B 1 275 ? 8.734 -22.25 -27.406 1 94.69 275 PRO B O 1
ATOM 5508 N N . TRP B 1 276 ? 9.227 -24.078 -26.359 1 92.62 276 TRP B N 1
ATOM 5509 C CA . TRP B 1 276 ? 9.102 -24.969 -27.516 1 92.62 276 TRP B CA 1
ATOM 5510 C C . TRP B 1 276 ? 7.66 -25.438 -27.688 1 92.62 276 TRP B C 1
ATOM 5512 O O . TRP B 1 276 ? 7.312 -26 -28.734 1 92.62 276 TRP B O 1
ATOM 5522 N N . LEU B 1 277 ? 6.809 -25.219 -26.75 1 95 277 LEU B N 1
ATOM 5523 C CA . LEU B 1 277 ? 5.469 -25.781 -26.734 1 95 277 LEU B CA 1
ATOM 5524 C C . LEU B 1 277 ? 4.445 -24.812 -27.281 1 95 277 LEU B C 1
ATOM 5526 O O . LEU B 1 277 ? 4.211 -23.75 -26.703 1 95 277 LEU B O 1
ATOM 5530 N N . PRO B 1 278 ? 3.783 -25.125 -28.453 1 96.94 278 PRO B N 1
ATOM 5531 C CA . PRO B 1 278 ? 2.691 -24.266 -28.922 1 96.94 278 PRO B CA 1
ATOM 5532 C C . PRO B 1 278 ? 1.582 -24.109 -27.875 1 96.94 278 PRO B C 1
ATOM 5534 O O . PRO B 1 278 ? 1.207 -25.078 -27.219 1 96.94 278 PRO B O 1
ATOM 5537 N N . ALA B 1 279 ? 1.071 -22.844 -27.75 1 97.81 279 ALA B N 1
ATOM 5538 C CA . ALA B 1 279 ? 0.15 -22.578 -26.641 1 97.81 279 ALA B CA 1
ATOM 5539 C C . ALA B 1 279 ? -1.188 -22.062 -27.172 1 97.81 279 ALA B C 1
ATOM 5541 O O . ALA B 1 279 ? -1.229 -21.203 -28.062 1 97.81 279 ALA B O 1
ATOM 5542 N N . TYR B 1 280 ? -2.256 -22.625 -26.641 1 98.31 280 TYR B N 1
ATOM 5543 C CA . TYR B 1 280 ? -3.627 -22.203 -26.906 1 98.31 280 TYR B CA 1
ATOM 5544 C C . TYR B 1 280 ? -4.344 -21.844 -25.609 1 98.31 280 TYR B C 1
ATOM 5546 O O . TYR B 1 280 ? -4.262 -22.578 -24.625 1 98.31 280 TYR B O 1
ATOM 5554 N N . ARG B 1 281 ? -4.996 -20.703 -25.547 1 98.38 281 ARG B N 1
ATOM 5555 C CA . ARG B 1 281 ? -5.719 -20.25 -24.359 1 98.38 281 ARG B CA 1
ATOM 5556 C C . ARG B 1 281 ? -7.227 -20.359 -24.578 1 98.38 281 ARG B C 1
ATOM 5558 O O . ARG B 1 281 ? -7.762 -19.781 -25.531 1 98.38 281 ARG B O 1
ATOM 5565 N N . TYR B 1 282 ? -7.867 -21.125 -23.766 1 98.31 282 TYR B N 1
ATOM 5566 C CA . TYR B 1 282 ? -9.32 -21.156 -23.734 1 98.31 282 TYR B CA 1
ATOM 5567 C C . TYR B 1 282 ? -9.875 -20.188 -22.703 1 98.31 282 TYR B C 1
ATOM 5569 O O . TYR B 1 282 ? -9.625 -20.344 -21.5 1 98.31 282 TYR B O 1
ATOM 5577 N N . ASP B 1 283 ? -10.586 -19.219 -23.125 1 97.12 283 ASP B N 1
ATOM 5578 C CA . ASP B 1 283 ? -11.266 -18.266 -22.25 1 97.12 283 ASP B CA 1
ATOM 5579 C C . ASP B 1 283 ? -12.664 -18.75 -21.891 1 97.12 283 ASP B C 1
ATOM 5581 O O . ASP B 1 283 ? -13.578 -18.719 -22.719 1 97.12 283 ASP B O 1
ATOM 5585 N N . PRO B 1 284 ? -12.867 -19.125 -20.672 1 96.69 284 PRO B N 1
ATOM 5586 C CA . PRO B 1 284 ? -14.156 -19.703 -20.297 1 96.69 284 PRO B CA 1
ATOM 5587 C C . PRO B 1 284 ? -15.297 -18.703 -20.344 1 96.69 284 PRO B C 1
ATOM 5589 O O . PRO B 1 284 ? -16.453 -19.078 -20.5 1 96.69 284 PRO B O 1
ATOM 5592 N N . TYR B 1 285 ? -15.016 -17.438 -20.172 1 92.56 285 TYR B N 1
ATOM 5593 C CA . TYR B 1 285 ? -16.062 -16.406 -20.172 1 92.56 285 TYR B CA 1
ATOM 5594 C C . TYR B 1 285 ? -16.484 -16.062 -21.594 1 92.56 285 TYR B C 1
ATOM 5596 O O . TYR B 1 285 ? -17.688 -16.016 -21.906 1 92.56 285 TYR B O 1
ATOM 5604 N N . GLY B 1 286 ? -15.523 -15.906 -22.406 1 94.06 286 GLY B N 1
ATOM 5605 C CA . GLY B 1 286 ? -15.797 -15.594 -23.797 1 94.06 286 GLY B CA 1
ATOM 5606 C C . GLY B 1 286 ? -16.047 -16.828 -24.641 1 94.06 286 GLY B C 1
ATOM 5607 O O . GLY B 1 286 ? -16.516 -16.719 -25.781 1 94.06 286 GLY B O 1
ATOM 5608 N N . ARG B 1 287 ? -15.789 -17.969 -24.109 1 94.75 287 ARG B N 1
ATOM 5609 C CA . ARG B 1 287 ? -15.945 -19.234 -24.812 1 94.75 287 ARG B CA 1
ATOM 5610 C C . ARG B 1 287 ? -15.227 -19.219 -26.156 1 94.75 287 ARG B C 1
ATOM 5612 O O . ARG B 1 287 ? -15.828 -19.5 -27.188 1 94.75 287 ARG B O 1
ATOM 5619 N N . GLN B 1 288 ? -13.984 -18.891 -26.062 1 95.94 288 GLN B N 1
ATOM 5620 C CA . GLN B 1 288 ? -13.141 -18.797 -27.25 1 95.94 288 GLN B CA 1
ATOM 5621 C C . GLN B 1 288 ? -11.766 -19.422 -27 1 95.94 288 GLN B C 1
ATOM 5623 O O . GLN B 1 288 ? -11.227 -19.328 -25.891 1 95.94 288 GLN B O 1
ATOM 5628 N N . LEU B 1 289 ? -11.281 -20.109 -28.031 1 96.62 289 LEU B N 1
ATOM 5629 C CA . LEU B 1 289 ? -9.93 -20.641 -28.016 1 96.62 289 LEU B CA 1
ATOM 5630 C C . LEU B 1 289 ? -8.984 -19.781 -28.844 1 96.62 289 LEU B C 1
ATOM 5632 O O . LEU B 1 289 ? -9.266 -19.484 -30 1 96.62 289 LEU B O 1
ATOM 5636 N N . PHE B 1 290 ? -7.895 -19.328 -28.234 1 96.5 290 PHE B N 1
ATOM 5637 C CA . PHE B 1 290 ? -6.922 -18.453 -28.891 1 96.5 290 PHE B CA 1
ATOM 5638 C C . PHE B 1 290 ? -5.594 -19.172 -29.078 1 96.5 290 PHE B C 1
ATOM 5640 O O . PHE B 1 290 ? -5.152 -19.922 -28.203 1 96.5 290 PHE B O 1
ATOM 5647 N N . SER B 1 291 ? -4.977 -19.078 -30.234 1 96.88 291 SER B N 1
ATOM 5648 C CA . SER B 1 291 ? -3.564 -19.406 -30.391 1 96.88 291 SER B CA 1
ATOM 5649 C C . SER B 1 291 ? -2.678 -18.266 -29.891 1 96.88 291 SER B C 1
ATOM 5651 O O . SER B 1 291 ? -2.809 -17.125 -30.344 1 96.88 291 SER B O 1
ATOM 5653 N N . GLU B 1 292 ? -1.846 -18.594 -28.922 1 96.19 292 GLU B N 1
ATOM 5654 C CA . GLU B 1 292 ? -1.084 -17.547 -28.25 1 96.19 292 GLU B CA 1
ATOM 5655 C C . GLU B 1 292 ? 0.395 -17.609 -28.609 1 96.19 292 GLU B C 1
ATOM 5657 O O . GLU B 1 292 ? 0.958 -18.703 -28.75 1 96.19 292 GLU B O 1
ATOM 5662 N N . SER B 1 293 ? 1.022 -16.469 -28.875 1 94.94 293 SER B N 1
ATOM 5663 C CA . SER B 1 293 ? 2.457 -16.359 -29.125 1 94.94 293 SER B CA 1
ATOM 5664 C C . SER B 1 293 ? 3.127 -15.438 -28.109 1 94.94 293 SER B C 1
ATOM 5666 O O . SER B 1 293 ? 2.479 -14.555 -27.547 1 94.94 293 SER B O 1
ATOM 5668 N N . TYR B 1 294 ? 4.324 -15.688 -27.812 1 94.06 294 TYR B N 1
ATOM 5669 C CA . TYR B 1 294 ? 5.121 -14.906 -26.875 1 94.06 294 TYR B CA 1
ATOM 5670 C C . TYR B 1 294 ? 6.484 -14.57 -27.469 1 94.06 294 TYR B C 1
ATOM 5672 O O . TYR B 1 294 ? 7.109 -15.406 -28.125 1 94.06 294 TYR B O 1
ATOM 5680 N N . ASP B 1 295 ? 7 -13.312 -27.328 1 94 295 ASP B N 1
ATOM 5681 C CA . ASP B 1 295 ? 8.312 -12.891 -27.797 1 94 295 ASP B CA 1
ATOM 5682 C C . ASP B 1 295 ? 9.422 -13.406 -26.891 1 94 295 ASP B C 1
ATOM 5684 O O . ASP B 1 295 ? 10.031 -12.641 -26.141 1 94 295 ASP B O 1
ATOM 5688 N N . HIS B 1 296 ? 9.688 -14.672 -27.094 1 94.69 296 HIS B N 1
ATOM 5689 C CA . HIS B 1 296 ? 10.688 -15.336 -26.266 1 94.69 296 HIS B CA 1
ATOM 5690 C C . HIS B 1 296 ? 12.055 -14.68 -26.406 1 94.69 296 HIS B C 1
ATOM 5692 O O . HIS B 1 296 ? 12.711 -14.383 -25.406 1 94.69 296 HIS B O 1
ATOM 5698 N N . ALA B 1 297 ? 12.492 -14.484 -27.594 1 94 297 ALA B N 1
ATOM 5699 C CA . ALA B 1 297 ? 13.812 -13.93 -27.859 1 94 297 ALA B CA 1
ATOM 5700 C C . ALA B 1 297 ? 13.953 -12.523 -27.281 1 94 297 ALA B C 1
ATOM 5702 O O . ALA B 1 297 ? 14.961 -12.211 -26.641 1 94 297 ALA B O 1
ATOM 5703 N N . GLY B 1 298 ? 12.953 -11.711 -27.531 1 94.12 298 GLY B N 1
ATOM 5704 C CA . GLY B 1 298 ? 12.984 -10.352 -27.016 1 94.12 298 GLY B CA 1
ATOM 5705 C C . GLY B 1 298 ? 13.07 -10.289 -25.5 1 94.12 298 GLY B C 1
ATOM 5706 O O . GLY B 1 298 ? 13.867 -9.523 -24.953 1 94.12 298 GLY B O 1
ATOM 5707 N N . MET B 1 299 ? 12.258 -11.039 -24.812 1 95.31 299 MET B N 1
ATOM 5708 C CA . MET B 1 299 ? 12.266 -11.07 -23.344 1 95.31 299 MET B CA 1
ATOM 5709 C C . MET B 1 299 ? 13.625 -11.508 -22.828 1 95.31 299 MET B C 1
ATOM 5711 O O . MET B 1 299 ? 14.195 -10.859 -21.938 1 95.31 299 MET B O 1
ATOM 5715 N N . ARG B 1 300 ? 14.172 -12.555 -23.359 1 95.25 300 ARG B N 1
ATOM 5716 C CA . ARG B 1 300 ? 15.445 -13.102 -22.891 1 95.25 300 ARG B CA 1
ATOM 5717 C C . ARG B 1 300 ? 16.594 -12.133 -23.172 1 95.25 300 ARG B C 1
ATOM 5719 O O . ARG B 1 300 ? 17.5 -11.992 -22.359 1 95.25 300 ARG B O 1
ATOM 5726 N N . ALA B 1 301 ? 16.562 -11.484 -24.328 1 95 301 ALA B N 1
ATOM 5727 C CA . ALA B 1 301 ? 17.594 -10.492 -24.641 1 95 301 ALA B CA 1
ATOM 5728 C C . ALA B 1 301 ? 17.547 -9.336 -23.656 1 95 301 ALA B C 1
ATOM 5730 O O . ALA B 1 301 ? 18.594 -8.883 -23.188 1 95 301 ALA B O 1
ATOM 5731 N N . ALA B 1 302 ? 16.391 -8.875 -23.391 1 95.38 302 ALA B N 1
ATOM 5732 C CA . ALA B 1 302 ? 16.219 -7.773 -22.453 1 95.38 302 ALA B CA 1
ATOM 5733 C C . ALA B 1 302 ? 16.719 -8.164 -21.062 1 95.38 302 ALA B C 1
ATOM 5735 O O . ALA B 1 302 ? 17.406 -7.383 -20.406 1 95.38 302 ALA B O 1
ATOM 5736 N N . ARG B 1 303 ? 16.344 -9.352 -20.625 1 97 303 ARG B N 1
ATOM 5737 C CA . ARG B 1 303 ? 16.75 -9.805 -19.312 1 97 303 ARG B CA 1
ATOM 5738 C C . ARG B 1 303 ? 18.266 -10.008 -19.234 1 97 303 ARG B C 1
ATOM 5740 O O . ARG B 1 303 ? 18.891 -9.664 -18.234 1 97 303 ARG B O 1
ATOM 5747 N N . ARG B 1 304 ? 18.812 -10.562 -20.312 1 96.5 304 ARG B N 1
ATOM 5748 C CA . ARG B 1 304 ? 20.266 -10.727 -20.359 1 96.5 304 ARG B CA 1
ATOM 5749 C C . ARG B 1 304 ? 20.969 -9.383 -20.234 1 96.5 304 ARG B C 1
ATOM 5751 O O . ARG B 1 304 ? 21.938 -9.242 -19.5 1 96.5 304 ARG B O 1
ATOM 5758 N N . ALA B 1 305 ? 20.531 -8.414 -20.953 1 97.12 305 ALA B N 1
ATOM 5759 C CA . ALA B 1 305 ? 21.109 -7.074 -20.906 1 97.12 305 ALA B CA 1
ATOM 5760 C C . ALA B 1 305 ? 21.078 -6.527 -19.484 1 97.12 305 ALA B C 1
ATOM 5762 O O . ALA B 1 305 ? 22.062 -5.934 -19.016 1 97.12 305 ALA B O 1
ATOM 5763 N N . ALA B 1 306 ? 19.984 -6.707 -18.797 1 97.94 306 ALA B N 1
ATOM 5764 C CA . ALA B 1 306 ? 19.859 -6.242 -17.422 1 97.94 306 ALA B CA 1
ATOM 5765 C C . ALA B 1 306 ? 20.859 -6.953 -16.5 1 97.94 306 ALA B C 1
ATOM 5767 O O . ALA B 1 306 ? 21.5 -6.324 -15.656 1 97.94 306 ALA B O 1
ATOM 5768 N N . VAL B 1 307 ? 20.984 -8.219 -16.672 1 98.25 307 VAL B N 1
ATOM 5769 C CA . VAL B 1 307 ? 21.891 -9.016 -15.852 1 98.25 307 VAL B CA 1
ATOM 5770 C C . VAL B 1 307 ? 23.328 -8.562 -16.094 1 98.25 307 VAL B C 1
ATOM 5772 O O . VAL B 1 307 ? 24.094 -8.367 -15.141 1 98.25 307 VAL B O 1
ATOM 5775 N N . GLU B 1 308 ? 23.703 -8.43 -17.328 1 98.19 308 GLU B N 1
ATOM 5776 C CA . GLU B 1 308 ? 25.062 -8.016 -17.672 1 98.19 308 GLU B CA 1
ATOM 5777 C C . GLU B 1 308 ? 25.359 -6.613 -17.156 1 98.19 308 GLU B C 1
ATOM 5779 O O . GLU B 1 308 ? 26.469 -6.348 -16.688 1 98.19 308 GLU B O 1
ATOM 5784 N N . ALA B 1 309 ? 24.438 -5.766 -17.234 1 97.75 309 ALA B N 1
ATOM 5785 C CA . ALA B 1 309 ? 24.594 -4.426 -16.672 1 97.75 309 ALA B CA 1
ATOM 5786 C C . ALA B 1 309 ? 24.781 -4.477 -15.164 1 97.75 309 ALA B C 1
ATOM 5788 O O . ALA B 1 309 ? 25.641 -3.785 -14.609 1 97.75 309 ALA B O 1
ATOM 5789 N N . ALA B 1 310 ? 24 -5.266 -14.508 1 98.44 310 ALA B N 1
ATOM 5790 C CA . ALA B 1 310 ? 24.062 -5.379 -13.047 1 98.44 310 ALA B CA 1
ATOM 5791 C C . ALA B 1 310 ? 25.359 -6.02 -12.594 1 98.44 310 ALA B C 1
ATOM 5793 O O . ALA B 1 310 ? 25.844 -5.758 -11.484 1 98.44 310 ALA B O 1
ATOM 5794 N N . ALA B 1 311 ? 25.891 -6.812 -13.414 1 98.31 311 ALA B N 1
ATOM 5795 C CA . ALA B 1 311 ? 27.125 -7.504 -13.07 1 98.31 311 ALA B CA 1
ATOM 5796 C C . ALA B 1 311 ? 28.266 -6.508 -12.828 1 98.31 311 ALA B C 1
ATOM 5798 O O . ALA B 1 311 ? 29.234 -6.82 -12.141 1 98.31 311 ALA B O 1
ATOM 5799 N N . ARG B 1 312 ? 28.125 -5.332 -13.273 1 97.56 312 ARG B N 1
ATOM 5800 C CA . ARG B 1 312 ? 29.156 -4.301 -13.125 1 97.56 312 ARG B CA 1
ATOM 5801 C C . ARG B 1 312 ? 28.812 -3.359 -11.977 1 97.56 312 ARG B C 1
ATOM 5803 O O . ARG B 1 312 ? 29.594 -2.457 -11.656 1 97.56 312 ARG B O 1
ATOM 5810 N N . ALA B 1 313 ? 27.734 -3.578 -11.398 1 97.56 313 ALA B N 1
ATOM 5811 C CA . ALA B 1 313 ? 27.25 -2.67 -10.359 1 97.56 313 ALA B CA 1
ATOM 5812 C C . ALA B 1 313 ? 28.094 -2.777 -9.094 1 97.56 313 ALA B C 1
ATOM 5814 O O . ALA B 1 313 ? 28.516 -3.871 -8.711 1 97.56 313 ALA B O 1
ATOM 5815 N N . ARG B 1 314 ? 28.281 -1.623 -8.438 1 96.12 314 ARG B N 1
ATOM 5816 C CA . ARG B 1 314 ? 29.016 -1.583 -7.18 1 96.12 314 ARG B CA 1
ATOM 5817 C C . ARG B 1 314 ? 28.078 -1.331 -6.004 1 96.12 314 ARG B C 1
ATOM 5819 O O . ARG B 1 314 ? 28.344 -1.772 -4.883 1 96.12 314 ARG B O 1
ATOM 5826 N N . ARG B 1 315 ? 27.125 -0.577 -6.176 1 95.69 315 ARG B N 1
ATOM 5827 C CA . ARG B 1 315 ? 26.125 -0.257 -5.164 1 95.69 315 ARG B CA 1
ATOM 5828 C C . ARG B 1 315 ? 24.766 -0.869 -5.516 1 95.69 315 ARG B C 1
ATOM 5830 O O . ARG B 1 315 ? 24.156 -0.488 -6.512 1 95.69 315 ARG B O 1
ATOM 5837 N N . TRP B 1 316 ? 24.297 -1.705 -4.68 1 97.5 316 TRP B N 1
ATOM 5838 C CA . TRP B 1 316 ? 23.062 -2.43 -4.961 1 97.5 316 TRP B CA 1
ATOM 5839 C C . TRP B 1 316 ? 21.922 -1.939 -4.07 1 97.5 316 TRP B C 1
ATOM 5841 O O . TRP B 1 316 ? 22.156 -1.465 -2.955 1 97.5 316 TRP B O 1
ATOM 5851 N N . GLY B 1 317 ? 20.734 -1.883 -4.621 1 97.06 317 GLY B N 1
ATOM 5852 C CA . GLY B 1 317 ? 19.516 -1.799 -3.832 1 97.06 317 GLY B CA 1
ATOM 5853 C C . GLY B 1 317 ? 18.781 -3.121 -3.727 1 97.06 317 GLY B C 1
ATOM 5854 O O . GLY B 1 317 ? 18.516 -3.77 -4.738 1 97.06 317 GLY B O 1
ATOM 5855 N N . LEU B 1 318 ? 18.562 -3.545 -2.543 1 97.12 318 LEU B N 1
ATOM 5856 C CA . LEU B 1 318 ? 17.812 -4.762 -2.268 1 97.12 318 LEU B CA 1
ATOM 5857 C C . LEU B 1 318 ? 16.406 -4.43 -1.78 1 97.12 318 LEU B C 1
ATOM 5859 O O . LEU B 1 318 ? 16.234 -3.799 -0.734 1 97.12 318 LEU B O 1
ATOM 5863 N N . VAL B 1 319 ? 15.43 -4.891 -2.564 1 97.06 319 VAL B N 1
ATOM 5864 C CA . VAL B 1 319 ? 14.047 -4.586 -2.217 1 97.06 319 VAL B CA 1
ATOM 5865 C C . VAL B 1 319 ? 13.359 -5.844 -1.683 1 97.06 319 VAL B C 1
ATOM 5867 O O . VAL B 1 319 ? 13.383 -6.891 -2.33 1 97.06 319 VAL B O 1
ATOM 5870 N N . MET B 1 320 ? 12.812 -5.758 -0.549 1 96.06 320 MET B N 1
ATOM 5871 C CA . MET B 1 320 ? 11.945 -6.812 -0.036 1 96.06 320 MET B CA 1
ATOM 5872 C C . MET B 1 320 ? 10.484 -6.387 -0.087 1 96.06 320 MET B C 1
ATOM 5874 O O . MET B 1 320 ? 10.109 -5.367 0.497 1 96.06 320 MET B O 1
ATOM 5878 N N . GLY B 1 321 ? 9.695 -7.148 -0.811 1 94.12 321 GLY B N 1
ATOM 5879 C CA . GLY B 1 321 ? 8.266 -6.895 -0.831 1 94.12 321 GLY B CA 1
ATOM 5880 C C . GLY B 1 321 ? 7.594 -7.156 0.505 1 94.12 321 GLY B C 1
ATOM 5881 O O . GLY B 1 321 ? 7.922 -8.125 1.192 1 94.12 321 GLY B O 1
ATOM 5882 N N . THR B 1 322 ? 6.645 -6.273 0.857 1 91.5 322 THR B N 1
ATOM 5883 C CA . THR B 1 322 ? 6.027 -6.414 2.172 1 91.5 322 THR B CA 1
ATOM 5884 C C . THR B 1 322 ? 4.531 -6.684 2.041 1 91.5 322 THR B C 1
ATOM 5886 O O . THR B 1 322 ? 3.793 -6.617 3.025 1 91.5 322 THR B O 1
ATOM 5889 N N . LEU B 1 323 ? 4.016 -6.898 0.841 1 91.5 323 LEU B N 1
ATOM 5890 C CA . LEU B 1 323 ? 2.633 -7.328 0.667 1 91.5 323 LEU B CA 1
ATOM 5891 C C . LEU B 1 323 ? 2.447 -8.766 1.133 1 91.5 323 LEU B C 1
ATOM 5893 O O . LEU B 1 323 ? 2.68 -9.703 0.369 1 91.5 323 LEU B O 1
ATOM 5897 N N . GLY B 1 324 ? 1.937 -8.852 2.348 1 90.31 324 GLY B N 1
ATOM 5898 C CA . GLY B 1 324 ? 1.852 -10.18 2.934 1 90.31 324 GLY B CA 1
ATOM 5899 C C . GLY B 1 324 ? 3.189 -10.891 2.992 1 90.31 324 GLY B C 1
ATOM 5900 O O . GLY B 1 324 ? 4.164 -10.344 3.514 1 90.31 324 GLY B O 1
ATOM 5901 N N . ARG B 1 325 ? 3.227 -12.047 2.4 1 91.44 325 ARG B N 1
ATOM 5902 C CA . ARG B 1 325 ? 4.445 -12.852 2.441 1 91.44 325 ARG B CA 1
ATOM 5903 C C . ARG B 1 325 ? 5.105 -12.906 1.069 1 91.44 325 ARG B C 1
ATOM 5905 O O . ARG B 1 325 ? 5.848 -13.852 0.771 1 91.44 325 ARG B O 1
ATOM 5912 N N . GLN B 1 326 ? 4.785 -11.914 0.276 1 91.5 326 GLN B N 1
ATOM 5913 C CA . GLN B 1 326 ? 5.383 -11.828 -1.052 1 91.5 326 GLN B CA 1
ATOM 5914 C C . GLN B 1 326 ? 6.906 -11.781 -0.967 1 91.5 326 GLN B C 1
ATOM 5916 O O . GLN B 1 326 ? 7.598 -12.359 -1.808 1 91.5 326 GLN B O 1
ATOM 5921 N N . GLY B 1 327 ? 7.41 -11.016 -0.077 1 92.75 327 GLY B N 1
ATOM 5922 C CA . GLY B 1 327 ? 8.836 -11.031 0.198 1 92.75 327 GLY B CA 1
ATOM 5923 C C . GLY B 1 327 ? 9.273 -12.234 1.013 1 92.75 327 GLY B C 1
ATOM 5924 O O . GLY B 1 327 ? 8.461 -12.844 1.711 1 92.75 327 GLY B O 1
ATOM 5925 N N . ASN B 1 328 ? 10.539 -12.617 0.857 1 92.69 328 ASN B N 1
ATOM 5926 C CA . ASN B 1 328 ? 11.102 -13.758 1.572 1 92.69 328 ASN B CA 1
ATOM 5927 C C . ASN B 1 328 ? 12.414 -13.391 2.268 1 92.69 328 ASN B C 1
ATOM 5929 O O . ASN B 1 328 ? 13.438 -13.195 1.609 1 92.69 328 ASN B O 1
ATOM 5933 N N . PRO B 1 329 ? 12.375 -13.312 3.605 1 90.88 329 PRO B N 1
ATOM 5934 C CA . PRO B 1 329 ? 13.57 -12.906 4.344 1 90.88 329 PRO B CA 1
ATOM 5935 C C . PRO B 1 329 ? 14.758 -13.836 4.09 1 90.88 329 PRO B C 1
ATOM 5937 O O . PRO B 1 329 ? 15.914 -13.383 4.102 1 90.88 329 PRO B O 1
ATOM 5940 N N . ARG B 1 330 ? 14.531 -15.102 3.883 1 92.5 330 ARG B N 1
ATOM 5941 C CA . ARG B 1 330 ? 15.617 -16.047 3.615 1 92.5 330 ARG B CA 1
ATOM 5942 C C . ARG B 1 330 ? 16.359 -15.68 2.336 1 92.5 330 ARG B C 1
ATOM 5944 O O . ARG B 1 330 ? 17.594 -15.734 2.291 1 92.5 330 ARG B O 1
ATOM 5951 N N . ILE B 1 331 ? 15.609 -15.336 1.341 1 96.44 331 ILE B N 1
ATOM 5952 C CA . ILE B 1 331 ? 16.219 -14.961 0.067 1 96.44 331 ILE B CA 1
ATOM 5953 C C . ILE B 1 331 ? 16.969 -13.648 0.225 1 96.44 331 ILE B C 1
ATOM 5955 O O . ILE B 1 331 ? 18.047 -13.477 -0.354 1 96.44 331 ILE B O 1
ATOM 5959 N N . VAL B 1 332 ? 16.391 -12.719 0.984 1 95.62 332 VAL B N 1
ATOM 5960 C CA . VAL B 1 332 ? 17.078 -11.461 1.253 1 95.62 332 VAL B CA 1
ATOM 5961 C C . VAL B 1 332 ? 18.422 -11.734 1.927 1 95.62 332 VAL B C 1
ATOM 5963 O O . VAL B 1 332 ? 19.438 -11.195 1.511 1 95.62 332 VAL B O 1
ATOM 5966 N N . GLU B 1 333 ? 18.422 -12.602 2.896 1 94.81 333 GLU B N 1
ATOM 5967 C CA . GLU B 1 333 ? 19.656 -12.945 3.611 1 94.81 333 GLU B CA 1
ATOM 5968 C C . GLU B 1 333 ? 20.672 -13.578 2.676 1 94.81 333 GLU B C 1
ATOM 5970 O O . GLU B 1 333 ? 21.875 -13.289 2.766 1 94.81 333 GLU B O 1
ATOM 5975 N N . LEU B 1 334 ? 20.172 -14.438 1.849 1 96.81 334 LEU B N 1
ATOM 5976 C CA . LEU B 1 334 ? 21.031 -15.07 0.859 1 96.81 334 LEU B CA 1
ATOM 5977 C C . LEU B 1 334 ? 21.719 -14.023 -0.009 1 96.81 334 LEU B C 1
ATOM 5979 O O . LEU B 1 334 ? 22.938 -14.055 -0.178 1 96.81 334 LEU B O 1
ATOM 5983 N N . LEU B 1 335 ? 20.969 -13.094 -0.5 1 98 335 LEU B N 1
ATOM 5984 C CA . LEU B 1 335 ? 21.5 -12.07 -1.391 1 98 335 LEU B CA 1
ATOM 5985 C C . LEU B 1 335 ? 22.453 -11.148 -0.643 1 98 335 LEU B C 1
ATOM 5987 O O . LEU B 1 335 ? 23.5 -10.758 -1.175 1 98 335 LEU B O 1
ATOM 5991 N N . GLU B 1 336 ? 22.047 -10.805 0.578 1 96 336 GLU B N 1
ATOM 5992 C CA . GLU B 1 336 ? 22.938 -10.008 1.409 1 96 336 GLU B CA 1
ATOM 5993 C C . GLU B 1 336 ? 24.297 -10.688 1.587 1 96 336 GLU B C 1
ATOM 5995 O O . GLU B 1 336 ? 25.344 -10.047 1.457 1 96 336 GLU B O 1
ATOM 6000 N N . SER B 1 337 ? 24.266 -11.945 1.873 1 97.19 337 SER B N 1
ATOM 6001 C CA . SER B 1 337 ? 25.484 -12.719 2.094 1 97.19 337 SER B CA 1
ATOM 6002 C C . SER B 1 337 ? 26.344 -12.75 0.839 1 97.19 337 SER B C 1
ATOM 6004 O O . SER B 1 337 ? 27.562 -12.602 0.917 1 97.19 337 SER B O 1
ATOM 6006 N N . LYS B 1 338 ? 25.703 -12.977 -0.29 1 98.12 338 LYS B N 1
ATOM 6007 C CA . LYS B 1 338 ? 26.438 -13.047 -1.548 1 98.12 338 LYS B CA 1
ATOM 6008 C C . LYS B 1 338 ? 27.062 -11.695 -1.898 1 98.12 338 LYS B C 1
ATOM 6010 O O . LYS B 1 338 ? 28.203 -11.617 -2.357 1 98.12 338 LYS B O 1
ATOM 6015 N N . LEU B 1 339 ? 26.312 -10.617 -1.723 1 97.38 339 LEU B N 1
ATOM 6016 C CA . LEU B 1 339 ? 26.812 -9.273 -1.985 1 97.38 339 LEU B CA 1
ATOM 6017 C C . LEU B 1 339 ? 27.984 -8.945 -1.065 1 97.38 339 LEU B C 1
ATOM 6019 O O . LEU B 1 339 ? 29.016 -8.43 -1.52 1 97.38 339 LEU B O 1
ATOM 6023 N N . ALA B 1 340 ? 27.844 -9.281 0.192 1 94.69 340 ALA B N 1
ATOM 6024 C CA . ALA B 1 340 ? 28.891 -9.031 1.175 1 94.69 340 ALA B CA 1
ATOM 6025 C C . ALA B 1 340 ? 30.156 -9.805 0.832 1 94.69 340 ALA B C 1
ATOM 6027 O O . ALA B 1 340 ? 31.266 -9.273 0.931 1 94.69 340 ALA B O 1
ATOM 6028 N N . ALA B 1 341 ? 29.984 -11.016 0.441 1 97.19 341 ALA B N 1
ATOM 6029 C CA . ALA B 1 341 ? 31.125 -11.875 0.094 1 97.19 341 ALA B CA 1
ATOM 6030 C C . ALA B 1 341 ? 31.922 -11.289 -1.07 1 97.19 341 ALA B C 1
ATOM 6032 O O . ALA B 1 341 ? 33.125 -11.508 -1.174 1 97.19 341 ALA B O 1
ATOM 6033 N N . LYS B 1 342 ? 31.297 -10.523 -1.847 1 97.19 342 LYS B N 1
ATOM 6034 C CA . LYS B 1 342 ? 31.953 -9.938 -3.01 1 97.19 342 LYS B CA 1
ATOM 6035 C C . LYS B 1 342 ? 32.406 -8.508 -2.723 1 97.19 342 LYS B C 1
ATOM 6037 O O . LYS B 1 342 ? 32.906 -7.824 -3.607 1 97.19 342 LYS B O 1
ATOM 6042 N N . GLY B 1 343 ? 32.156 -8.055 -1.552 1 95.31 343 GLY B N 1
ATOM 6043 C CA . GLY B 1 343 ? 32.594 -6.723 -1.145 1 95.31 343 GLY B CA 1
ATOM 6044 C C . GLY B 1 343 ? 31.719 -5.621 -1.737 1 95.31 343 GLY B C 1
ATOM 6045 O O . GLY B 1 343 ? 32.188 -4.484 -1.888 1 95.31 343 GLY B O 1
ATOM 6046 N N . LEU B 1 344 ? 30.562 -5.938 -2.146 1 96.06 344 LEU B N 1
ATOM 6047 C CA . LEU B 1 344 ? 29.641 -4.965 -2.729 1 96.06 344 LEU B CA 1
ATOM 6048 C C . LEU B 1 344 ? 28.766 -4.336 -1.653 1 96.06 344 LEU B C 1
ATOM 6050 O O . LEU B 1 344 ? 28.359 -5.012 -0.699 1 96.06 344 LEU B O 1
ATOM 6054 N N . THR B 1 345 ? 28.5 -3.061 -1.798 1 92.38 345 THR B N 1
ATOM 6055 C CA . THR B 1 345 ? 27.625 -2.369 -0.854 1 92.38 345 THR B CA 1
ATOM 6056 C C . THR B 1 345 ? 26.172 -2.49 -1.281 1 92.38 345 THR B C 1
ATOM 6058 O O . THR B 1 345 ? 25.875 -2.674 -2.465 1 92.38 345 THR B O 1
ATOM 6061 N N . TYR B 1 346 ? 25.266 -2.439 -0.281 1 94.12 346 TYR B N 1
ATOM 6062 C CA . TYR B 1 346 ? 23.844 -2.518 -0.602 1 94.12 346 TYR B CA 1
ATOM 6063 C C . TYR B 1 346 ? 23 -1.765 0.429 1 94.12 346 TYR B C 1
ATOM 6065 O O . TYR B 1 346 ? 23.453 -1.529 1.551 1 94.12 346 TYR B O 1
ATOM 6073 N N . THR B 1 347 ? 21.812 -1.337 0.026 1 93.62 347 THR B N 1
ATOM 6074 C CA . THR B 1 347 ? 20.797 -0.77 0.894 1 93.62 347 THR B CA 1
ATOM 6075 C C . THR B 1 347 ? 19.516 -1.592 0.822 1 93.62 347 THR B C 1
ATOM 6077 O O . THR B 1 347 ? 19.031 -1.914 -0.268 1 93.62 347 THR B O 1
ATOM 6080 N N . LEU B 1 348 ? 19.016 -1.966 1.97 1 94.94 348 LEU B N 1
ATOM 6081 C CA . LEU B 1 348 ? 17.766 -2.711 2.025 1 94.94 348 LEU B CA 1
ATOM 6082 C C . LEU B 1 348 ? 16.562 -1.766 2.055 1 94.94 348 LEU B C 1
ATOM 6084 O O . LEU B 1 348 ? 16.531 -0.833 2.859 1 94.94 348 LEU B O 1
ATOM 6088 N N . VAL B 1 349 ? 15.648 -1.978 1.162 1 95.75 349 VAL B N 1
ATOM 6089 C CA . VAL B 1 349 ? 14.438 -1.174 1.062 1 95.75 349 VAL B CA 1
ATOM 6090 C C . VAL B 1 349 ? 13.211 -2.072 1.198 1 95.75 349 VAL B C 1
ATOM 6092 O O . VAL B 1 349 ? 13.117 -3.115 0.546 1 95.75 349 VAL B O 1
ATOM 6095 N N . LEU B 1 350 ? 12.328 -1.701 2.02 1 94.19 350 LEU B N 1
ATOM 6096 C CA . LEU B 1 350 ? 11.055 -2.406 2.162 1 94.19 350 LEU B CA 1
ATOM 6097 C C . LEU B 1 350 ? 9.945 -1.674 1.42 1 94.19 350 LEU B C 1
ATOM 6099 O O . LEU B 1 350 ? 9.75 -0.47 1.609 1 94.19 350 LEU B O 1
ATOM 6103 N N . LEU B 1 351 ? 9.242 -2.412 0.575 1 94.06 351 LEU B N 1
ATOM 6104 C CA . LEU B 1 351 ? 8.211 -1.806 -0.258 1 94.06 351 LEU B CA 1
ATOM 6105 C C . LEU B 1 351 ? 7.012 -2.736 -0.402 1 94.06 351 LEU B C 1
ATOM 6107 O O . LEU B 1 351 ? 7.176 -3.932 -0.657 1 94.06 351 LEU B O 1
ATOM 6111 N N . SER B 1 352 ? 5.801 -2.188 -0.24 1 90.81 352 SER B N 1
ATOM 6112 C CA . SER B 1 352 ? 4.598 -2.973 -0.499 1 90.81 352 SER B CA 1
ATOM 6113 C C . SER B 1 352 ? 4.281 -3.023 -1.99 1 90.81 352 SER B C 1
ATOM 6115 O O . SER B 1 352 ? 3.875 -4.066 -2.508 1 90.81 352 SER B O 1
ATOM 6117 N N . GLU B 1 353 ? 4.461 -1.89 -2.59 1 89.81 353 GLU B N 1
ATOM 6118 C CA . GLU B 1 353 ? 4.223 -1.801 -4.027 1 89.81 353 GLU B CA 1
ATOM 6119 C C . GLU B 1 353 ? 5.434 -1.225 -4.754 1 89.81 353 GLU B C 1
ATOM 6121 O O . GLU B 1 353 ? 5.805 -0.069 -4.539 1 89.81 353 GLU B O 1
ATOM 6126 N N . LEU B 1 354 ? 5.945 -2 -5.645 1 92.44 354 LEU B N 1
ATOM 6127 C CA . LEU B 1 354 ? 7.141 -1.628 -6.395 1 92.44 354 LEU B CA 1
ATOM 6128 C C . LEU B 1 354 ? 6.773 -1.043 -7.754 1 92.44 354 LEU B C 1
ATOM 6130 O O . LEU B 1 354 ? 5.875 -1.552 -8.43 1 92.44 354 LEU B O 1
ATOM 6134 N N . SER B 1 355 ? 7.391 0.05 -8.109 1 92.75 355 SER B N 1
ATOM 6135 C CA . SER B 1 355 ? 7.223 0.666 -9.422 1 92.75 355 SER B CA 1
ATOM 6136 C C . SER B 1 355 ? 8.531 1.28 -9.914 1 92.75 355 SER B C 1
ATOM 6138 O O . SER B 1 355 ? 9.43 1.554 -9.117 1 92.75 355 SER B O 1
ATOM 6140 N N . PRO B 1 356 ? 8.672 1.427 -11.25 1 94.38 356 PRO B N 1
ATOM 6141 C CA . PRO B 1 356 ? 9.867 2.088 -11.781 1 94.38 356 PRO B CA 1
ATOM 6142 C C . PRO B 1 356 ? 10.078 3.484 -11.203 1 94.38 356 PRO B C 1
ATOM 6144 O O . PRO B 1 356 ? 11.203 3.859 -10.875 1 94.38 356 PRO B O 1
ATOM 6147 N N . GLN B 1 357 ? 9 4.211 -11.039 1 93.38 357 GLN B N 1
ATOM 6148 C CA . GLN B 1 357 ? 9.094 5.566 -10.516 1 93.38 357 GLN B CA 1
ATOM 6149 C C . GLN B 1 357 ? 9.625 5.574 -9.086 1 93.38 357 GLN B C 1
ATOM 6151 O O . GLN B 1 357 ? 10.461 6.406 -8.734 1 93.38 357 GLN B O 1
ATOM 6156 N N . LYS B 1 358 ? 9.117 4.684 -8.312 1 94.25 358 LYS B N 1
ATOM 6157 C CA . LYS B 1 358 ? 9.539 4.602 -6.918 1 94.25 358 LYS B CA 1
ATOM 6158 C C . LYS B 1 358 ? 11.023 4.258 -6.816 1 94.25 358 LYS B C 1
ATOM 6160 O O . LYS B 1 358 ? 11.758 4.875 -6.043 1 94.25 358 LYS B O 1
ATOM 6165 N N . LEU B 1 359 ? 11.469 3.303 -7.559 1 95 359 LEU B N 1
ATOM 6166 C CA . LEU B 1 359 ? 12.867 2.904 -7.52 1 95 359 LEU B CA 1
ATOM 6167 C C . LEU B 1 359 ? 13.766 4.023 -8.039 1 95 359 LEU B C 1
ATOM 6169 O O . LEU B 1 359 ? 14.891 4.199 -7.551 1 95 359 LEU B O 1
ATOM 6173 N N . GLU B 1 360 ? 13.297 4.676 -9.047 1 94.81 360 GLU B N 1
ATOM 6174 C CA . GLU B 1 360 ? 14.055 5.82 -9.531 1 94.81 360 GLU B CA 1
ATOM 6175 C C . GLU B 1 360 ? 14.203 6.891 -8.453 1 94.81 360 GLU B C 1
ATOM 6177 O O . GLU B 1 360 ? 15.289 7.453 -8.281 1 94.81 360 GLU B O 1
ATOM 6182 N N . ALA B 1 361 ? 13.156 7.152 -7.793 1 92.81 361 ALA B N 1
ATOM 6183 C CA . ALA B 1 361 ? 13.18 8.148 -6.73 1 92.81 361 ALA B CA 1
ATOM 6184 C C . ALA B 1 361 ? 14.133 7.746 -5.613 1 92.81 361 ALA B C 1
ATOM 6186 O O . ALA B 1 361 ? 14.836 8.594 -5.055 1 92.81 361 ALA B O 1
ATOM 6187 N N . LEU B 1 362 ? 14.211 6.508 -5.305 1 92.94 362 LEU B N 1
ATOM 6188 C CA . LEU B 1 362 ? 15.023 5.984 -4.207 1 92.94 362 LEU B CA 1
ATOM 6189 C C . LEU B 1 362 ? 16.484 5.887 -4.613 1 92.94 362 LEU B C 1
ATOM 6191 O O . LEU B 1 362 ? 17.375 6.113 -3.791 1 92.94 362 LEU B O 1
ATOM 6195 N N . GLY B 1 363 ? 16.734 5.539 -5.836 1 90.25 363 GLY B N 1
ATOM 6196 C CA . GLY B 1 363 ? 18.062 5.078 -6.176 1 90.25 363 GLY B CA 1
ATOM 6197 C C . GLY B 1 363 ? 18.75 5.938 -7.227 1 90.25 363 GLY B C 1
ATOM 6198 O O . GLY B 1 363 ? 19.828 5.605 -7.699 1 90.25 363 GLY B O 1
ATOM 6199 N N . ARG B 1 364 ? 18.219 7.008 -7.605 1 85.56 364 ARG B N 1
ATOM 6200 C CA . ARG B 1 364 ? 18.703 7.809 -8.719 1 85.56 364 ARG B CA 1
ATOM 6201 C C . ARG B 1 364 ? 20.188 8.125 -8.547 1 85.56 364 ARG B C 1
ATOM 6203 O O . ARG B 1 364 ? 20.969 8.047 -9.5 1 85.56 364 ARG B O 1
ATOM 6210 N N . ARG B 1 365 ? 20.609 8.352 -7.414 1 83.94 365 ARG B N 1
ATOM 6211 C CA . ARG B 1 365 ? 21.969 8.836 -7.188 1 83.94 365 ARG B CA 1
ATOM 6212 C C . ARG B 1 365 ? 22.844 7.742 -6.594 1 83.94 365 ARG B C 1
ATOM 6214 O O . ARG B 1 365 ? 24.047 7.676 -6.883 1 83.94 365 ARG B O 1
ATOM 6221 N N . ASP B 1 366 ? 22.234 6.781 -5.941 1 89.5 366 ASP B N 1
ATOM 6222 C CA . ASP B 1 366 ? 23.047 6.012 -5.004 1 89.5 366 ASP B CA 1
ATOM 6223 C C . ASP B 1 366 ? 22.953 4.516 -5.293 1 89.5 366 ASP B C 1
ATOM 6225 O O . ASP B 1 366 ? 23.531 3.703 -4.574 1 89.5 366 ASP B O 1
ATOM 6229 N N . VAL B 1 367 ? 22.25 4.113 -6.348 1 95.38 367 VAL B N 1
ATOM 6230 C CA . VAL B 1 367 ? 22.078 2.689 -6.629 1 95.38 367 VAL B CA 1
ATOM 6231 C C . VAL B 1 367 ? 22.406 2.41 -8.094 1 95.38 367 VAL B C 1
ATOM 6233 O O . VAL B 1 367 ? 21.938 3.121 -8.984 1 95.38 367 VAL B O 1
ATOM 6236 N N . ASP B 1 368 ? 23.203 1.407 -8.32 1 97.38 368 ASP B N 1
ATOM 6237 C CA . ASP B 1 368 ? 23.578 1.015 -9.68 1 97.38 368 ASP B CA 1
ATOM 6238 C C . ASP B 1 368 ? 22.641 -0.065 -10.211 1 97.38 368 ASP B C 1
ATOM 6240 O O . ASP B 1 368 ? 22.391 -0.137 -11.414 1 97.38 368 ASP B O 1
ATOM 6244 N N . ALA B 1 369 ? 22.188 -0.916 -9.375 1 98.06 369 ALA B N 1
ATOM 6245 C CA . ALA B 1 369 ? 21.328 -2.031 -9.758 1 98.06 369 ALA B CA 1
ATOM 6246 C C . ALA B 1 369 ? 20.406 -2.43 -8.609 1 98.06 369 ALA B C 1
ATOM 6248 O O . ALA B 1 369 ? 20.781 -2.33 -7.438 1 98.06 369 ALA B O 1
ATOM 6249 N N . TRP B 1 370 ? 19.297 -2.834 -8.984 1 98.06 370 TRP B N 1
ATOM 6250 C CA . TRP B 1 370 ? 18.297 -3.295 -8.016 1 98.06 370 TRP B CA 1
ATOM 6251 C C . TRP B 1 370 ? 18.078 -4.801 -8.133 1 98.06 370 TRP B C 1
ATOM 6253 O O . TRP B 1 370 ? 18.188 -5.367 -9.227 1 98.06 370 TRP B O 1
ATOM 6263 N N . VAL B 1 371 ? 17.797 -5.445 -7.062 1 98.44 371 VAL B N 1
ATOM 6264 C CA . VAL B 1 371 ? 17.188 -6.77 -7.02 1 98.44 371 VAL B CA 1
ATOM 6265 C C . VAL B 1 371 ? 15.922 -6.73 -6.156 1 98.44 371 VAL B C 1
ATOM 6267 O O . VAL B 1 371 ? 15.93 -6.16 -5.062 1 98.44 371 VAL B O 1
ATOM 6270 N N . GLN B 1 372 ? 14.906 -7.246 -6.652 1 97.56 372 GLN B N 1
ATOM 6271 C CA . GLN B 1 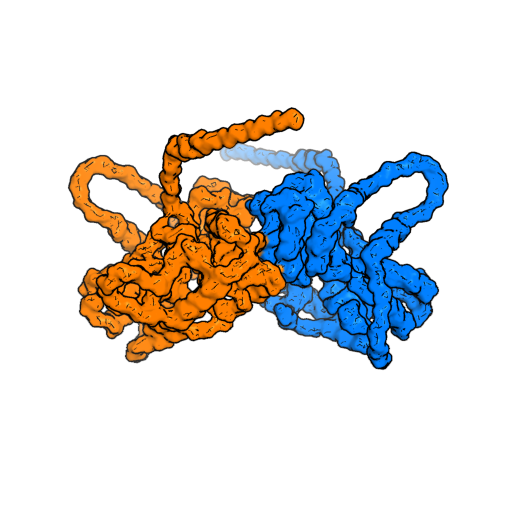372 ? 13.664 -7.223 -5.891 1 97.56 372 GLN B CA 1
ATOM 6272 C C . GLN B 1 372 ? 13.227 -8.633 -5.512 1 97.56 372 GLN B C 1
ATOM 6274 O O . GLN B 1 372 ? 13.141 -9.516 -6.371 1 97.56 372 GLN B O 1
ATOM 6279 N N . VAL B 1 373 ? 13.102 -8.867 -4.203 1 97.5 373 VAL B N 1
ATOM 6280 C CA . VAL B 1 373 ? 12.523 -10.078 -3.641 1 97.5 373 VAL B CA 1
ATOM 6281 C C . VAL B 1 373 ? 11.031 -9.867 -3.369 1 97.5 373 VAL B C 1
ATOM 6283 O O . VAL B 1 373 ? 10.641 -9.57 -2.238 1 97.5 373 VAL B O 1
ATOM 6286 N N . ALA B 1 374 ? 10.289 -9.914 -4.359 1 95.88 374 ALA B N 1
ATOM 6287 C CA . ALA B 1 374 ? 8.844 -9.711 -4.434 1 95.88 374 ALA B CA 1
ATOM 6288 C C . ALA B 1 374 ? 8.234 -10.508 -5.578 1 95.88 374 ALA B C 1
ATOM 6290 O O . ALA B 1 374 ? 8.484 -11.711 -5.707 1 95.88 374 ALA B O 1
ATOM 6291 N N . CYS B 1 375 ? 7.449 -9.93 -6.379 1 95.5 375 CYS B N 1
ATOM 6292 C CA . CYS B 1 375 ? 6.934 -10.633 -7.551 1 95.5 375 CYS B CA 1
ATOM 6293 C C . CYS B 1 375 ? 7.953 -10.625 -8.68 1 95.5 375 CYS B C 1
ATOM 6295 O O . CYS B 1 375 ? 8.258 -9.57 -9.242 1 95.5 375 CYS B O 1
ATOM 6297 N N . PRO B 1 376 ? 8.461 -11.758 -9.109 1 96.12 376 PRO B N 1
ATOM 6298 C CA . PRO B 1 376 ? 9.469 -11.812 -10.164 1 96.12 376 PRO B CA 1
ATOM 6299 C C . PRO B 1 376 ? 8.977 -11.211 -11.484 1 96.12 376 PRO B C 1
ATOM 6301 O O . PRO B 1 376 ? 9.781 -10.719 -12.273 1 96.12 376 PRO B O 1
ATOM 6304 N N . ARG B 1 377 ? 7.738 -11.25 -11.68 1 96.06 377 ARG B N 1
ATOM 6305 C CA . ARG B 1 377 ? 7.16 -10.789 -12.938 1 96.06 377 ARG B CA 1
ATOM 6306 C C . ARG B 1 377 ? 7.336 -9.289 -13.109 1 96.06 377 ARG B C 1
ATOM 6308 O O . ARG B 1 377 ? 7.246 -8.766 -14.219 1 96.06 377 ARG B O 1
ATOM 6315 N N . LEU B 1 378 ? 7.551 -8.57 -12 1 95.06 378 LEU B N 1
ATOM 6316 C CA . LEU B 1 378 ? 7.789 -7.133 -12.109 1 95.06 378 LEU B CA 1
ATOM 6317 C C . LEU B 1 378 ? 9.039 -6.852 -12.938 1 95.06 378 LEU B C 1
ATOM 6319 O O . LEU B 1 378 ? 9.039 -5.945 -13.773 1 95.06 378 LEU B O 1
ATOM 6323 N N . SER B 1 379 ? 10.078 -7.594 -12.734 1 96.44 379 SER B N 1
ATOM 6324 C CA . SER B 1 379 ? 11.305 -7.445 -13.508 1 96.44 379 SER B CA 1
ATOM 6325 C C . SER B 1 379 ? 11.125 -7.973 -14.93 1 96.44 379 SER B C 1
ATOM 6327 O O . SER B 1 379 ? 11.555 -7.336 -15.891 1 96.44 379 SER B O 1
ATOM 6329 N N . ILE B 1 380 ? 10.492 -9.133 -15.023 1 95.62 380 ILE B N 1
ATOM 6330 C CA . ILE B 1 380 ? 10.367 -9.82 -16.312 1 95.62 380 ILE B CA 1
ATOM 6331 C C . ILE B 1 380 ? 9.477 -9.008 -17.25 1 95.62 380 ILE B C 1
ATOM 6333 O O . ILE B 1 380 ? 9.797 -8.836 -18.422 1 95.62 380 ILE B O 1
ATOM 6337 N N . ASP B 1 381 ? 8.383 -8.477 -16.703 1 91.5 381 ASP B N 1
ATOM 6338 C CA . ASP B 1 381 ? 7.387 -7.812 -17.531 1 91.5 381 ASP B CA 1
ATOM 6339 C C . ASP B 1 381 ? 7.715 -6.332 -17.703 1 91.5 381 ASP B C 1
ATOM 6341 O O . ASP B 1 381 ? 7.5 -5.762 -18.781 1 91.5 381 ASP B O 1
ATOM 6345 N N . TRP B 1 382 ? 8.234 -5.68 -16.594 1 81.94 382 TRP B N 1
ATOM 6346 C CA . TRP B 1 382 ? 8.445 -4.238 -16.625 1 81.94 382 TRP B CA 1
ATOM 6347 C C . TRP B 1 382 ? 9.922 -3.908 -16.812 1 81.94 382 TRP B C 1
ATOM 6349 O O . TRP B 1 382 ? 10.328 -2.75 -16.688 1 81.94 382 TRP B O 1
ATOM 6359 N N . GLY B 1 383 ? 10.703 -4.777 -17.016 1 77.88 383 GLY B N 1
ATOM 6360 C CA . GLY B 1 383 ? 12.148 -4.633 -17 1 77.88 383 GLY B CA 1
ATOM 6361 C C . GLY B 1 383 ? 12.641 -3.445 -17.797 1 77.88 383 GLY B C 1
ATOM 6362 O O . GLY B 1 383 ? 13.508 -2.693 -17.344 1 77.88 383 GLY B O 1
ATOM 6363 N N . GLU B 1 384 ? 12.039 -3.191 -18.875 1 80.19 384 GLU B N 1
ATOM 6364 C CA . GLU B 1 384 ? 12.508 -2.119 -19.75 1 80.19 384 GLU B CA 1
ATOM 6365 C C . GLU B 1 384 ? 12.023 -0.757 -19.266 1 80.19 384 GLU B C 1
ATOM 6367 O O . GLU B 1 384 ? 12.516 0.281 -19.703 1 80.19 384 GLU B O 1
ATOM 6372 N N . GLY B 1 385 ? 11.18 -0.774 -18.328 1 85.56 385 GLY B N 1
ATOM 6373 C CA . GLY B 1 385 ? 10.672 0.465 -17.781 1 85.56 385 GLY B CA 1
ATOM 6374 C C . GLY B 1 385 ? 11.539 1.026 -16.672 1 85.56 385 GLY B C 1
ATOM 6375 O O . GLY B 1 385 ? 11.422 2.199 -16.312 1 85.56 385 GLY B O 1
ATOM 6376 N N . PHE B 1 386 ? 12.383 0.204 -16.172 1 89.31 386 PHE B N 1
ATOM 6377 C CA . PHE B 1 386 ? 13.273 0.643 -15.109 1 89.31 386 PHE B CA 1
ATOM 6378 C C . PHE B 1 386 ? 14.508 1.33 -15.672 1 89.31 386 PHE B C 1
ATOM 6380 O O . PHE B 1 386 ? 15.055 0.894 -16.688 1 89.31 386 PHE B O 1
ATOM 6387 N N . VAL B 1 387 ? 14.93 2.389 -15.078 1 92.12 387 VAL B N 1
ATOM 6388 C CA . VAL B 1 387 ? 16.125 3.105 -15.5 1 92.12 387 VAL B CA 1
ATOM 6389 C C . VAL B 1 387 ? 17.359 2.283 -15.156 1 92.12 387 VAL B C 1
ATOM 6391 O O . VAL B 1 387 ? 18.266 2.131 -15.984 1 92.12 387 VAL B O 1
ATOM 6394 N N . LYS B 1 388 ? 17.438 1.8 -13.977 1 96.12 388 LYS B N 1
ATOM 6395 C CA . LYS B 1 388 ? 18.516 0.914 -13.531 1 96.12 388 LYS B CA 1
ATOM 6396 C C . LYS B 1 388 ? 18.109 -0.551 -13.656 1 96.12 388 LYS B C 1
ATOM 6398 O O . LYS B 1 388 ? 16.922 -0.886 -13.516 1 96.12 388 LYS B O 1
ATOM 6403 N N . PRO B 1 389 ? 19.109 -1.419 -14 1 97.62 389 PRO B N 1
ATOM 6404 C CA . PRO B 1 389 ? 18.734 -2.832 -14.039 1 97.62 389 PRO B CA 1
ATOM 6405 C C . PRO B 1 389 ? 18.047 -3.299 -12.758 1 97.62 389 PRO B C 1
ATOM 6407 O O . PRO B 1 389 ? 18.562 -3.043 -11.656 1 97.62 389 PRO B O 1
ATOM 6410 N N . THR B 1 390 ? 16.906 -3.887 -12.875 1 98.31 390 THR B N 1
ATOM 6411 C CA . THR B 1 390 ? 16.125 -4.438 -11.773 1 98.31 390 THR B CA 1
ATOM 6412 C C . THR B 1 390 ? 15.93 -5.941 -11.953 1 98.31 390 THR B C 1
ATOM 6414 O O . THR B 1 390 ? 15.164 -6.371 -12.82 1 98.31 390 THR B O 1
ATOM 6417 N N . LEU B 1 391 ? 16.5 -6.676 -11.078 1 98.69 391 LEU B N 1
ATOM 6418 C CA . LEU B 1 391 ? 16.656 -8.109 -11.305 1 98.69 391 LEU B CA 1
ATOM 6419 C C . LEU B 1 391 ? 15.734 -8.906 -10.383 1 98.69 391 LEU B C 1
ATOM 6421 O O . LEU B 1 391 ? 15.328 -8.414 -9.328 1 98.69 391 LEU B O 1
ATOM 6425 N N . THR B 1 392 ? 15.375 -10.141 -10.852 1 98.25 392 THR B N 1
ATOM 6426 C CA . THR B 1 392 ? 14.836 -11.164 -9.961 1 98.25 392 THR B CA 1
ATOM 6427 C C . THR B 1 392 ? 15.953 -11.789 -9.125 1 98.25 392 THR B C 1
ATOM 6429 O O . THR B 1 392 ? 17.141 -11.602 -9.414 1 98.25 392 THR B O 1
ATOM 6432 N N . PRO B 1 393 ? 15.594 -12.516 -8.055 1 98.38 393 PRO B N 1
ATOM 6433 C CA . PRO B 1 393 ? 16.625 -13.188 -7.266 1 98.38 393 PRO B CA 1
ATOM 6434 C C . PRO B 1 393 ? 17.469 -14.148 -8.094 1 98.38 393 PRO B C 1
ATOM 6436 O O . PRO B 1 393 ? 18.703 -14.203 -7.934 1 98.38 393 PRO B O 1
ATOM 6439 N N . PHE B 1 394 ? 16.922 -14.898 -9.07 1 98.19 394 PHE B N 1
ATOM 6440 C CA . PHE B 1 394 ? 17.672 -15.766 -9.969 1 98.19 394 PHE B CA 1
ATOM 6441 C C . PHE B 1 394 ? 18.688 -14.961 -10.773 1 98.19 394 PHE B C 1
ATOM 6443 O O . PHE B 1 394 ? 19.875 -15.297 -10.797 1 98.19 394 PHE B O 1
ATOM 6450 N N . GLU B 1 395 ? 18.188 -13.945 -11.375 1 98.44 395 GLU B N 1
ATOM 6451 C CA . GLU B 1 395 ? 19.031 -13.117 -12.219 1 98.44 395 GLU B CA 1
ATOM 6452 C C . GLU B 1 395 ? 20.172 -12.484 -11.422 1 98.44 395 GLU B C 1
ATOM 6454 O O . GLU B 1 395 ? 21.297 -12.344 -11.922 1 98.44 395 GLU B O 1
ATOM 6459 N N . ALA B 1 396 ? 19.844 -12.039 -10.203 1 98.75 396 ALA B N 1
ATOM 6460 C CA . ALA B 1 396 ? 20.875 -11.469 -9.344 1 98.75 396 ALA B CA 1
ATOM 6461 C C . ALA B 1 396 ? 21.969 -12.492 -9.055 1 98.75 396 ALA B C 1
ATOM 6463 O O . ALA B 1 396 ? 23.156 -12.164 -9.086 1 98.75 396 ALA B O 1
ATOM 6464 N N . LEU B 1 397 ? 21.578 -13.719 -8.797 1 98.5 397 LEU B N 1
ATOM 6465 C CA . LEU B 1 397 ? 22.562 -14.773 -8.555 1 98.5 397 LEU B CA 1
ATOM 6466 C C . LEU B 1 397 ? 23.406 -15.031 -9.797 1 98.5 397 LEU B C 1
ATOM 6468 O O . LEU B 1 397 ? 24.609 -15.305 -9.695 1 98.5 397 LEU B O 1
ATOM 6472 N N . VAL B 1 398 ? 22.797 -14.969 -10.938 1 98.19 398 VAL B N 1
ATOM 6473 C CA . VAL B 1 398 ? 23.531 -15.102 -12.188 1 98.19 398 VAL B CA 1
ATOM 6474 C C . VAL B 1 398 ? 24.531 -13.953 -12.312 1 98.19 398 VAL B C 1
ATOM 6476 O O . VAL B 1 398 ? 25.703 -14.172 -12.617 1 98.19 398 VAL B O 1
ATOM 6479 N N . ALA B 1 399 ? 24.047 -12.727 -12.078 1 98.56 399 ALA B N 1
ATOM 6480 C CA . ALA B 1 399 ? 24.891 -11.539 -12.195 1 98.56 399 ALA B CA 1
ATOM 6481 C C . ALA B 1 399 ? 26.078 -11.625 -11.25 1 98.56 399 ALA B C 1
ATOM 6483 O O . ALA B 1 399 ? 27.172 -11.148 -11.578 1 98.56 399 ALA B O 1
ATOM 6484 N N . LEU B 1 400 ? 25.891 -12.211 -10.117 1 98.31 400 LEU B N 1
ATOM 6485 C CA . LEU B 1 400 ? 26.922 -12.305 -9.094 1 98.31 400 LEU B CA 1
ATOM 6486 C C . LEU B 1 400 ? 27.797 -13.539 -9.312 1 98.31 400 LEU B C 1
ATOM 6488 O O . LEU B 1 400 ? 28.719 -13.789 -8.547 1 98.31 400 LEU B O 1
ATOM 6492 N N . GLY B 1 401 ? 27.453 -14.367 -10.312 1 97.19 401 GLY B N 1
ATOM 6493 C CA . GLY B 1 401 ? 28.219 -15.562 -10.633 1 97.19 401 GLY B CA 1
ATOM 6494 C C . GLY B 1 401 ? 27.906 -16.734 -9.711 1 97.19 401 GLY B C 1
ATOM 6495 O O . GLY B 1 401 ? 28.734 -17.641 -9.562 1 97.19 401 GLY B O 1
ATOM 6496 N N . GLU B 1 402 ? 26.766 -16.672 -9.055 1 97 402 GLU B N 1
ATOM 6497 C CA . GLU B 1 402 ? 26.391 -17.688 -8.062 1 97 402 GLU B CA 1
ATOM 6498 C C . GLU B 1 402 ? 25.453 -18.734 -8.664 1 97 402 GLU B C 1
ATOM 6500 O O . GLU B 1 402 ? 25.172 -19.75 -8.031 1 97 402 GLU B O 1
ATOM 6505 N N . ALA B 1 403 ? 24.984 -18.562 -9.883 1 95.31 403 ALA B N 1
ATOM 6506 C CA . ALA B 1 403 ? 24.141 -19.484 -10.641 1 95.31 403 ALA B CA 1
ATOM 6507 C C . ALA B 1 403 ? 24.469 -19.422 -12.133 1 95.31 403 ALA B C 1
ATOM 6509 O O . ALA B 1 403 ? 24.906 -18.391 -12.641 1 95.31 403 ALA B O 1
ATOM 6510 N N . PRO B 1 404 ? 24.297 -20.5 -12.758 1 94.62 404 PRO B N 1
ATOM 6511 C CA . PRO B 1 404 ? 24.547 -20.484 -14.203 1 94.62 404 PRO B CA 1
ATOM 6512 C C . PRO B 1 404 ? 23.547 -19.609 -14.961 1 94.62 404 PRO B C 1
ATOM 6514 O O . PRO B 1 404 ? 22.359 -19.609 -14.633 1 94.62 404 PRO B O 1
ATOM 6517 N N . ALA B 1 405 ? 24.031 -18.922 -15.93 1 95.56 405 ALA B N 1
ATOM 6518 C CA . ALA B 1 405 ? 23.156 -18.141 -16.797 1 95.56 405 ALA B CA 1
ATOM 6519 C C . ALA B 1 405 ? 22.297 -19.047 -17.672 1 95.56 405 ALA B C 1
ATOM 6521 O O . ALA B 1 405 ? 22.734 -20.125 -18.078 1 95.56 405 ALA B O 1
ATOM 6522 N N . TRP B 1 406 ? 21.109 -18.578 -17.984 1 92.88 406 TRP B N 1
ATOM 6523 C CA . TRP B 1 406 ? 20.203 -19.406 -18.781 1 92.88 406 TRP B CA 1
ATOM 6524 C C . TRP B 1 406 ? 20.688 -19.484 -20.219 1 92.88 406 TRP B C 1
ATOM 6526 O O . TRP B 1 406 ? 20.297 -20.391 -20.969 1 92.88 406 TRP B O 1
ATOM 6536 N N . TRP B 1 407 ? 21.516 -18.516 -20.594 1 91.88 407 TRP B N 1
ATOM 6537 C CA . TRP B 1 407 ? 22.031 -18.516 -21.969 1 91.88 407 TRP B CA 1
ATOM 6538 C C . TRP B 1 407 ? 23.359 -19.266 -22.047 1 91.88 407 TRP B C 1
ATOM 6540 O O . TRP B 1 407 ? 23.953 -19.375 -23.125 1 91.88 407 TRP B O 1
ATOM 6550 N N . ALA B 1 408 ? 23.875 -19.625 -20.812 1 83.19 408 ALA B N 1
ATOM 6551 C CA . ALA B 1 408 ? 25.156 -20.328 -20.828 1 83.19 408 ALA B CA 1
ATOM 6552 C C . ALA B 1 408 ? 25.016 -21.734 -21.375 1 83.19 408 ALA B C 1
ATOM 6554 O O . ALA B 1 408 ? 24.031 -22.422 -21.109 1 83.19 408 ALA B O 1
ATOM 6555 N N . ARG B 1 409 ? 25.766 -22.016 -22.516 1 62.19 409 ARG B N 1
ATOM 6556 C CA . ARG B 1 409 ? 25.781 -23.312 -23.172 1 62.19 409 ARG B CA 1
ATOM 6557 C C . ARG B 1 409 ? 26.516 -24.344 -22.344 1 62.19 409 ARG B C 1
ATOM 6559 O O . ARG B 1 409 ? 27.578 -24.078 -21.797 1 62.19 409 ARG B O 1
ATOM 6566 N N . PRO B 1 410 ? 25.875 -25.312 -21.75 1 52.78 410 PRO B N 1
ATOM 6567 C CA . PRO B 1 410 ? 26.75 -26.312 -21.141 1 52.78 410 PRO B CA 1
ATOM 6568 C C . PRO B 1 410 ? 27.922 -26.703 -22.062 1 52.78 410 PRO B C 1
ATOM 6570 O O . PRO B 1 410 ? 27.766 -26.719 -23.281 1 52.78 410 PRO B O 1
ATOM 6573 N N . ALA B 1 411 ? 29.281 -26.359 -21.672 1 44.09 411 ALA B N 1
ATOM 6574 C CA . ALA B 1 411 ? 30.438 -26.75 -22.453 1 44.09 411 ALA B CA 1
ATOM 6575 C C . ALA B 1 411 ? 30.172 -28.047 -23.203 1 44.09 411 ALA B C 1
ATOM 6577 O O . ALA B 1 411 ? 30.516 -28.172 -24.391 1 44.09 411 ALA B O 1
ATOM 6578 N N . GLY B 1 412 ? 30.234 -29.203 -22.5 1 39.34 412 GLY B N 1
ATOM 6579 C CA . GLY B 1 412 ? 30.297 -30.562 -23 1 39.34 412 GLY B CA 1
ATOM 6580 C C . GLY B 1 412 ? 29.047 -30.984 -23.75 1 39.34 412 GLY B C 1
ATOM 6581 O O . GLY B 1 412 ? 28.953 -32.125 -24.234 1 39.34 412 GLY B O 1
ATOM 6582 N N . ASP B 1 413 ? 27.938 -30.5 -23.297 1 39.16 413 ASP B N 1
ATOM 6583 C CA . ASP B 1 413 ? 26.797 -31.297 -23.781 1 39.16 413 ASP B CA 1
ATOM 6584 C C . ASP B 1 413 ? 26.5 -30.984 -25.25 1 39.16 413 ASP B C 1
ATOM 6586 O O . ASP B 1 413 ? 25.812 -30 -25.547 1 39.16 413 ASP B O 1
ATOM 6590 N N . ALA B 1 414 ? 27.344 -31.156 -26.047 1 39.97 414 ALA B N 1
ATOM 6591 C CA . ALA B 1 414 ? 27.109 -31.406 -27.469 1 39.97 414 ALA B CA 1
ATOM 6592 C C . ALA B 1 414 ? 25.703 -31.953 -27.719 1 39.97 414 ALA B C 1
ATOM 6594 O O . ALA B 1 414 ? 25.094 -31.672 -28.766 1 39.97 414 ALA B O 1
ATOM 6595 N N . ALA B 1 415 ? 25.25 -33 -26.891 1 37.09 415 ALA B N 1
ATOM 6596 C CA . ALA B 1 415 ? 24.141 -33.906 -27.203 1 37.09 415 ALA B CA 1
ATOM 6597 C C . ALA B 1 415 ? 22.828 -33.375 -26.656 1 37.09 415 ALA B C 1
ATOM 6599 O O . ALA B 1 415 ? 21.859 -34.125 -26.484 1 37.09 415 ALA B O 1
ATOM 6600 N N . VAL B 1 416 ? 22.719 -32.25 -25.984 1 42.5 416 VAL B N 1
ATOM 6601 C CA . VAL B 1 416 ? 21.312 -31.953 -25.734 1 42.5 416 VAL B CA 1
ATOM 6602 C C . VAL B 1 416 ? 20.531 -31.922 -27.047 1 42.5 416 VAL B C 1
ATOM 6604 O O . VAL B 1 416 ? 20.766 -31.031 -27.875 1 42.5 416 VAL B O 1
ATOM 6607 N N . THR B 1 417 ? 20.156 -32.875 -27.719 1 41.25 417 THR B N 1
ATOM 6608 C CA . THR B 1 417 ? 19.188 -33.125 -28.766 1 41.25 417 THR B CA 1
ATOM 6609 C C . THR B 1 417 ? 17.766 -32.906 -28.25 1 41.25 417 THR B C 1
ATOM 6611 O O . THR B 1 417 ? 17.344 -33.562 -27.297 1 41.25 417 THR B O 1
ATOM 6614 N N . PRO B 1 418 ? 17.016 -31.969 -28.906 1 52.88 418 PRO B N 1
ATOM 6615 C CA . PRO B 1 418 ? 17.172 -31.078 -30.047 1 52.88 418 PRO B CA 1
ATOM 6616 C C . PRO B 1 418 ? 17.844 -29.75 -29.672 1 52.88 418 PRO B C 1
ATOM 6618 O O . PRO B 1 418 ? 17.812 -29.344 -28.516 1 52.88 418 PRO B O 1
ATOM 6621 N N . PRO B 1 419 ? 18.516 -29.125 -30.562 1 56.25 419 PRO B N 1
ATOM 6622 C CA . PRO B 1 419 ? 19.141 -27.812 -30.453 1 56.25 419 PRO B CA 1
ATOM 6623 C C . PRO B 1 419 ? 18.172 -26.734 -29.984 1 56.25 419 PRO B C 1
ATOM 6625 O O . PRO B 1 419 ? 17.031 -26.656 -30.453 1 56.25 419 PRO B O 1
ATOM 6628 N N . VAL B 1 420 ? 18.453 -26.094 -28.875 1 67.5 420 VAL B N 1
ATOM 6629 C CA . VAL B 1 420 ? 17.625 -25 -28.391 1 67.5 420 VAL B CA 1
ATOM 6630 C C . VAL B 1 420 ? 17.766 -23.797 -29.328 1 67.5 420 VAL B C 1
ATOM 6632 O O . VAL B 1 420 ? 18.875 -23.422 -29.719 1 67.5 420 VAL B O 1
ATOM 6635 N N . THR B 1 421 ? 16.656 -23.422 -29.984 1 79.06 421 THR B N 1
ATOM 6636 C CA . THR B 1 421 ? 16.594 -22.203 -30.781 1 79.06 421 THR B CA 1
ATOM 6637 C C . THR B 1 421 ? 17.125 -21.016 -30 1 79.06 421 THR B C 1
ATOM 6639 O O . THR B 1 421 ? 16.719 -20.797 -28.844 1 79.06 421 THR B O 1
ATOM 6642 N N . PRO B 1 422 ? 18.109 -20.359 -30.594 1 80.38 422 PRO B N 1
ATOM 6643 C CA . PRO B 1 422 ? 18.609 -19.172 -29.891 1 80.38 422 PRO B CA 1
ATOM 6644 C C . PRO B 1 422 ? 17.469 -18.234 -29.453 1 80.38 422 PRO B C 1
ATOM 6646 O O . PRO B 1 422 ? 16.547 -17.984 -30.234 1 80.38 422 PRO B O 1
ATOM 6649 N N . GLY B 1 423 ? 17.453 -17.859 -28.203 1 86.44 423 GLY B N 1
ATOM 6650 C CA . GLY B 1 423 ? 16.406 -17 -27.688 1 86.44 423 GLY B CA 1
ATOM 6651 C C . GLY B 1 423 ? 15.258 -17.766 -27.062 1 86.44 423 GLY B C 1
ATOM 6652 O O . GLY B 1 423 ? 14.312 -17.156 -26.547 1 86.44 423 GLY B O 1
ATOM 6653 N N . HIS B 1 424 ? 15.383 -19 -27.156 1 88.62 424 HIS B N 1
ATOM 6654 C CA . HIS B 1 424 ? 14.336 -19.828 -26.578 1 88.62 424 HIS B CA 1
ATOM 6655 C C . HIS B 1 424 ? 14.891 -20.734 -25.484 1 88.62 424 HIS B C 1
ATOM 6657 O O . HIS B 1 424 ? 14.391 -21.844 -25.281 1 88.62 424 HIS B O 1
ATOM 6663 N N . GLU B 1 425 ? 15.969 -20.266 -24.875 1 86.25 425 GLU B N 1
ATOM 6664 C CA . GLU B 1 425 ? 16.547 -21.016 -23.766 1 86.25 425 GLU B CA 1
ATOM 6665 C C . GLU B 1 425 ? 15.57 -21.094 -22.594 1 86.25 425 GLU B C 1
ATOM 6667 O O . GLU B 1 425 ? 14.836 -20.125 -22.328 1 86.25 425 GLU B O 1
ATOM 6672 N N . PRO B 1 426 ? 15.602 -22.219 -21.969 1 84.06 426 PRO B N 1
ATOM 6673 C CA . PRO B 1 426 ? 14.711 -22.297 -20.812 1 84.06 426 PRO B CA 1
ATOM 6674 C C . PRO B 1 426 ? 15.031 -21.234 -19.75 1 84.06 426 PRO B C 1
ATOM 6676 O O . PRO B 1 426 ? 16.203 -21 -19.453 1 84.06 426 PRO B O 1
ATOM 6679 N N . TYR B 1 427 ? 14.109 -20.547 -19.359 1 94.25 427 TYR B N 1
ATOM 6680 C CA . TYR B 1 427 ? 14.188 -19.531 -18.297 1 94.25 427 TYR B CA 1
ATOM 6681 C C . TYR B 1 427 ? 13.422 -19.984 -17.062 1 94.25 427 TYR B C 1
ATOM 6683 O O . TYR B 1 427 ? 12.25 -20.344 -17.141 1 94.25 427 TYR B O 1
ATOM 6691 N N . PRO B 1 428 ? 14.086 -20.016 -15.938 1 95.06 428 PRO B N 1
ATOM 6692 C CA . PRO B 1 428 ? 13.461 -20.594 -14.742 1 95.06 428 PRO B CA 1
ATOM 6693 C C . PRO B 1 428 ? 12.211 -19.812 -14.312 1 95.06 428 PRO B C 1
ATOM 6695 O O . PRO B 1 428 ? 12.266 -18.594 -14.164 1 95.06 428 PRO B O 1
ATOM 6698 N N . MET B 1 429 ? 11.148 -20.5 -14.195 1 96.94 429 MET B N 1
ATOM 6699 C CA . MET B 1 429 ? 9.898 -20.047 -13.578 1 96.94 429 MET B CA 1
ATOM 6700 C C . MET B 1 429 ? 9.5 -20.953 -12.43 1 96.94 429 MET B C 1
ATOM 6702 O O . MET B 1 429 ? 8.398 -21.516 -12.43 1 96.94 429 MET B O 1
ATOM 6706 N N . ASP B 1 430 ? 10.383 -21.078 -11.438 1 96.81 430 ASP B N 1
ATOM 6707 C CA . ASP B 1 430 ? 10.234 -22.062 -10.367 1 96.81 430 ASP B CA 1
ATOM 6708 C C . ASP B 1 430 ? 10.305 -21.391 -9 1 96.81 430 ASP B C 1
ATOM 6710 O O . ASP B 1 430 ? 10.812 -21.969 -8.047 1 96.81 430 ASP B O 1
ATOM 6714 N N . TYR B 1 431 ? 9.789 -20.234 -8.859 1 96.25 431 TYR B N 1
ATOM 6715 C CA . TYR B 1 431 ? 10.016 -19.375 -7.703 1 96.25 431 TYR B CA 1
ATOM 6716 C C . TYR B 1 431 ? 9.289 -19.922 -6.477 1 96.25 431 TYR B C 1
ATOM 6718 O O . TYR B 1 431 ? 9.609 -19.547 -5.344 1 96.25 431 TYR B O 1
ATOM 6726 N N . TYR B 1 432 ? 8.273 -20.75 -6.645 1 95.12 432 TYR B N 1
ATOM 6727 C CA . TYR B 1 432 ? 7.621 -21.375 -5.5 1 95.12 432 TYR B CA 1
ATOM 6728 C C . TYR B 1 432 ? 7.543 -22.891 -5.672 1 95.12 432 TYR B C 1
ATOM 6730 O O . TYR B 1 432 ? 6.746 -23.562 -5.008 1 95.12 432 TYR B O 1
ATOM 6738 N N . ALA B 1 433 ? 8.297 -23.391 -6.605 1 95 433 ALA B N 1
ATOM 6739 C CA . ALA B 1 433 ? 8.367 -24.844 -6.797 1 95 433 ALA B CA 1
ATOM 6740 C C . ALA B 1 433 ? 9.078 -25.516 -5.633 1 95 433 ALA B C 1
ATOM 6742 O O . ALA B 1 433 ? 10.07 -24.984 -5.113 1 95 433 ALA B O 1
ATOM 6743 N N . ALA B 1 434 ? 8.617 -26.641 -5.27 1 91.5 434 ALA B N 1
ATOM 6744 C CA . ALA B 1 434 ? 9.25 -27.375 -4.184 1 91.5 434 ALA B CA 1
ATOM 6745 C C . ALA B 1 434 ? 10.703 -27.688 -4.504 1 91.5 434 ALA B C 1
ATOM 6747 O O . ALA B 1 434 ? 11.562 -27.688 -3.611 1 91.5 434 ALA B O 1
ATOM 6748 N N . GLU B 1 435 ? 11.031 -27.953 -5.734 1 89.75 435 GLU B N 1
ATOM 6749 C CA . GLU B 1 435 ? 12.383 -28.297 -6.156 1 89.75 435 GLU B CA 1
ATOM 6750 C C . GLU B 1 435 ? 13.031 -27.156 -6.922 1 89.75 435 GLU B C 1
ATOM 6752 O O . GLU B 1 435 ? 13.844 -27.375 -7.824 1 89.75 435 GLU B O 1
ATOM 6757 N N . GLY B 1 436 ? 12.742 -25.984 -6.551 1 90.06 436 GLY B N 1
ATOM 6758 C CA . GLY B 1 436 ? 13.305 -24.828 -7.242 1 90.06 436 GLY B CA 1
ATOM 6759 C C . GLY B 1 436 ? 14.727 -24.516 -6.816 1 90.06 436 GLY B C 1
ATOM 6760 O O . GLY B 1 436 ? 15.234 -25.094 -5.855 1 90.06 436 GLY B O 1
ATOM 6761 N N . GLY B 1 437 ? 15.453 -23.688 -7.551 1 91.88 437 GLY B N 1
ATOM 6762 C CA . GLY B 1 437 ? 16.812 -23.281 -7.246 1 91.88 437 GLY B CA 1
ATOM 6763 C C . GLY B 1 437 ? 16.938 -22.516 -5.945 1 91.88 437 GLY B C 1
ATOM 6764 O O . GLY B 1 437 ? 15.969 -22.391 -5.199 1 91.88 437 GLY B O 1
ATOM 6765 N N . GLU B 1 438 ? 18.094 -22.047 -5.66 1 93.12 438 GLU B N 1
ATOM 6766 C CA . GLU B 1 438 ? 18.375 -21.344 -4.41 1 93.12 438 GLU B CA 1
ATOM 6767 C C . GLU B 1 438 ? 17.578 -20.062 -4.293 1 93.12 438 GLU B C 1
ATOM 6769 O O . GLU B 1 438 ? 17.297 -19.578 -3.188 1 93.12 438 GLU B O 1
ATOM 6774 N N . TRP B 1 439 ? 17.141 -19.516 -5.387 1 95.12 439 TRP B N 1
ATOM 6775 C CA . TRP B 1 439 ? 16.406 -18.25 -5.449 1 95.12 439 TRP B CA 1
ATOM 6776 C C . TRP B 1 439 ? 14.922 -18.469 -5.137 1 95.12 439 TRP B C 1
ATOM 6778 O O . TRP B 1 439 ? 14.148 -17.5 -5.078 1 95.12 439 TRP B O 1
ATOM 6788 N N . ASN B 1 440 ? 14.547 -19.672 -4.941 1 92.25 440 ASN B N 1
ATOM 6789 C CA . ASN B 1 440 ? 13.156 -20.078 -4.742 1 92.25 440 ASN B CA 1
ATOM 6790 C C . ASN B 1 440 ? 12.633 -19.641 -3.377 1 92.25 440 ASN B C 1
ATOM 6792 O O . ASN B 1 440 ? 13.344 -19.734 -2.375 1 92.25 440 ASN B O 1
ATOM 6796 N N . SER B 1 441 ? 11.383 -19.172 -3.363 1 91 441 SER B N 1
ATOM 6797 C CA . SER B 1 441 ? 10.781 -18.641 -2.143 1 91 441 SER B CA 1
ATOM 6798 C C . SER B 1 441 ? 9.836 -19.656 -1.51 1 91 441 SER B C 1
ATOM 6800 O O . SER B 1 441 ? 9.047 -19.312 -0.633 1 91 441 SER B O 1
ATOM 6802 N N . SER B 1 442 ? 9.938 -20.891 -1.912 1 90.44 442 SER B N 1
ATOM 6803 C CA . SER B 1 442 ? 9.016 -21.906 -1.411 1 90.44 442 SER B CA 1
ATOM 6804 C C . SER B 1 442 ? 9.219 -22.156 0.08 1 90.44 442 SER B C 1
ATOM 6806 O O . SER B 1 442 ? 10.352 -22.141 0.567 1 90.44 442 SER B O 1
ATOM 6808 N N . TYR B 1 443 ? 8.172 -22.328 0.775 1 85.25 443 TYR B N 1
ATOM 6809 C CA . TYR B 1 443 ? 8.188 -22.688 2.191 1 85.25 443 TYR B CA 1
ATOM 6810 C C . TYR B 1 443 ? 8.203 -24.188 2.381 1 85.25 443 TYR B C 1
ATOM 6812 O O . TYR B 1 443 ? 8.297 -24.688 3.51 1 85.25 443 TYR B O 1
ATOM 6820 N N . HIS B 1 444 ? 8.109 -24.922 1.388 1 75 444 HIS B N 1
ATOM 6821 C CA . HIS B 1 444 ? 8.008 -26.375 1.42 1 75 444 HIS B CA 1
ATOM 6822 C C . HIS B 1 444 ? 9.359 -27.047 1.193 1 75 444 HIS B C 1
ATOM 6824 O O . HIS B 1 444 ? 9.438 -28.25 0.959 1 75 444 HIS B O 1
ATOM 6830 N N . LYS B 1 445 ? 10.453 -26.25 1.276 1 66.19 445 LYS B N 1
ATOM 6831 C CA . LYS B 1 445 ? 11.766 -26.844 1.059 1 66.19 445 LYS B CA 1
ATOM 6832 C C . LYS B 1 445 ? 12.211 -27.641 2.281 1 66.19 445 LYS B C 1
ATOM 6834 O O . LYS B 1 445 ? 11.938 -27.25 3.418 1 66.19 445 LYS B O 1
ATOM 6839 N N . ALA B 1 446 ? 12.555 -28.891 2.117 1 54.69 446 ALA B N 1
ATOM 6840 C CA . ALA B 1 446 ? 13.133 -29.734 3.158 1 54.69 446 ALA B CA 1
ATOM 6841 C C . ALA B 1 446 ? 14.375 -29.094 3.766 1 54.69 446 ALA B C 1
ATOM 6843 O O . ALA B 1 446 ? 15.125 -28.406 3.07 1 54.69 446 ALA B O 1
ATOM 6844 N N . LYS B 1 447 ? 14.32 -28.844 4.992 1 51.09 447 LYS B N 1
ATOM 6845 C CA . LYS B 1 447 ? 15.469 -28.312 5.719 1 51.09 447 LYS B CA 1
ATOM 6846 C C . LYS B 1 447 ? 16.766 -29.016 5.297 1 51.09 447 LYS B C 1
ATOM 6848 O O . LYS B 1 447 ? 16.812 -30.234 5.25 1 51.09 447 LYS B O 1
ATOM 6853 N N . PRO B 1 448 ? 17.625 -28.203 4.711 1 41.5 448 PRO B N 1
ATOM 6854 C CA . PRO B 1 448 ? 18.891 -28.938 4.488 1 41.5 448 PRO B CA 1
ATOM 6855 C C . PRO B 1 448 ? 19.344 -29.703 5.723 1 41.5 448 PRO B C 1
ATOM 6857 O O . PRO B 1 448 ? 19.078 -29.281 6.852 1 41.5 448 PRO B O 1
ATOM 6860 N N . ARG B 1 449 ? 19.641 -30.984 5.66 1 32.84 449 ARG B N 1
ATOM 6861 C CA . ARG B 1 449 ? 20.297 -31.703 6.742 1 32.84 449 ARG B CA 1
ATOM 6862 C C . ARG B 1 449 ? 21.531 -30.953 7.234 1 32.84 449 ARG B C 1
ATOM 6864 O O . ARG B 1 449 ? 22.406 -30.609 6.445 1 32.84 449 ARG B O 1
ATOM 6871 N N . ALA B 1 450 ? 21.484 -30.312 8.375 1 32.59 450 ALA B N 1
ATOM 6872 C CA . ALA B 1 450 ? 22.672 -29.812 9.055 1 32.59 450 ALA B CA 1
ATOM 6873 C C . ALA B 1 450 ? 23.844 -30.781 8.922 1 32.59 450 ALA B C 1
ATOM 6875 O O . ALA B 1 450 ? 23.719 -31.969 9.266 1 32.59 450 ALA B O 1
ATOM 6876 N N . ARG B 1 451 ? 24.719 -30.516 8.031 1 30.2 451 ARG B N 1
ATOM 6877 C CA . ARG B 1 451 ? 25.938 -31.297 8.195 1 30.2 451 ARG B CA 1
ATOM 6878 C C . ARG B 1 451 ? 26.391 -31.297 9.648 1 30.2 451 ARG B C 1
ATOM 6880 O O . ARG B 1 451 ? 26.344 -30.266 10.32 1 30.2 451 ARG B O 1
ATOM 6887 N N . PRO B 1 452 ? 26.734 -32.375 10.305 1 29.33 452 PRO B N 1
ATOM 6888 C CA . PRO B 1 452 ? 27.25 -32.406 11.672 1 29.33 452 PRO B CA 1
ATOM 6889 C C . PRO B 1 452 ? 28.422 -31.453 11.867 1 29.33 452 PRO B C 1
ATOM 6891 O O . PRO B 1 452 ? 29.234 -31.281 10.961 1 29.33 452 PRO B O 1
ATOM 6894 N N . ALA B 1 453 ? 28.266 -30.562 12.664 1 29.03 453 ALA B N 1
ATOM 6895 C CA . ALA B 1 453 ? 29.297 -29.625 13.125 1 29.03 453 ALA B CA 1
ATOM 6896 C C . ALA B 1 453 ? 30.625 -30.359 13.367 1 29.03 453 ALA B C 1
ATOM 6898 O O . ALA B 1 453 ? 31.594 -29.75 13.82 1 29.03 453 ALA B O 1
ATOM 6899 N N . ALA B 1 454 ? 30.609 -31.641 13.242 1 26.86 454 ALA B N 1
ATOM 6900 C CA . ALA B 1 454 ? 31.859 -32.219 13.75 1 26.86 454 ALA B CA 1
ATOM 6901 C C . ALA B 1 454 ? 33.031 -31.781 12.898 1 26.86 454 ALA B C 1
ATOM 6903 O O . ALA B 1 454 ? 34.156 -31.641 13.406 1 26.86 454 ALA B O 1
ATOM 6904 N N . ALA B 1 455 ? 32.938 -31.844 11.648 1 28.34 455 ALA B N 1
ATOM 6905 C CA . ALA B 1 455 ? 34.219 -31.812 10.969 1 28.34 455 ALA B CA 1
ATOM 6906 C C . ALA B 1 455 ? 34.781 -30.391 10.875 1 28.34 455 ALA B C 1
ATOM 6908 O O . ALA B 1 455 ? 35.938 -30.188 10.484 1 28.34 455 ALA B O 1
ATOM 6909 N N . ALA B 1 456 ? 33.938 -29.375 11.023 1 24.7 456 ALA B N 1
ATOM 6910 C CA . ALA B 1 456 ? 34.594 -28.094 10.773 1 24.7 456 ALA B CA 1
ATOM 6911 C C . ALA B 1 456 ? 35.312 -27.594 12.023 1 24.7 456 ALA B C 1
ATOM 6913 O O . ALA B 1 456 ? 35.906 -26.531 12.016 1 24.7 456 ALA B O 1
ATOM 6914 N N . ALA B 1 457 ? 35.062 -28.266 13.18 1 25.28 457 ALA B N 1
ATOM 6915 C CA . ALA B 1 457 ? 35.844 -27.797 14.305 1 25.28 457 ALA B CA 1
ATOM 6916 C C . ALA B 1 457 ? 37.344 -28.016 14.055 1 25.28 457 ALA B C 1
ATOM 6918 O O . ALA B 1 457 ? 38.188 -27.312 14.617 1 25.28 457 ALA B O 1
ATOM 6919 N N . ALA B 1 458 ? 37.531 -29.188 13.328 1 25.91 458 ALA B N 1
ATOM 6920 C CA . ALA B 1 458 ? 38.938 -29.641 13.352 1 25.91 458 ALA B CA 1
ATOM 6921 C C . ALA B 1 458 ? 39.812 -28.734 12.484 1 25.91 458 ALA B C 1
ATOM 6923 O O . ALA B 1 458 ? 41.031 -28.703 12.656 1 25.91 458 ALA B O 1
ATOM 6924 N N . ALA B 1 459 ? 39.188 -28.234 11.406 1 25.7 459 ALA B N 1
ATOM 6925 C CA . ALA B 1 459 ? 40.188 -27.656 10.508 1 25.7 459 ALA B CA 1
ATOM 6926 C C . ALA B 1 459 ? 40.688 -26.312 11.023 1 25.7 459 ALA B C 1
ATOM 6928 O O . ALA B 1 459 ? 41.625 -25.75 10.492 1 25.7 459 ALA B O 1
ATOM 6929 N N . ALA B 1 460 ? 39.781 -25.656 11.812 1 23.83 460 ALA B N 1
ATOM 6930 C CA . ALA B 1 460 ? 40.25 -24.312 12.156 1 23.83 460 ALA B CA 1
ATOM 6931 C C . ALA B 1 460 ? 41.375 -24.375 13.172 1 23.83 460 ALA B C 1
ATOM 6933 O O . ALA B 1 460 ? 41.938 -23.328 13.562 1 23.83 460 ALA B O 1
ATOM 6934 N N . ALA B 1 461 ? 41.562 -25.578 13.797 1 26.27 461 ALA B N 1
ATOM 6935 C CA . ALA B 1 461 ? 42.562 -25.531 14.867 1 26.27 461 ALA B CA 1
ATOM 6936 C C . ALA B 1 461 ? 43.969 -25.344 14.305 1 26.27 461 ALA B C 1
ATOM 6938 O O . ALA B 1 461 ? 44.906 -25.172 15.062 1 26.27 461 ALA B O 1
ATOM 6939 N N . GLY B 1 462 ? 44.125 -25.766 13 1 24.36 462 GLY B N 1
ATOM 6940 C CA . GLY B 1 462 ? 45.531 -26.047 12.75 1 24.36 462 GLY B CA 1
ATOM 6941 C C . GLY B 1 462 ? 46.344 -24.781 12.492 1 24.36 462 GLY B C 1
ATOM 6942 O O . GLY B 1 462 ? 47.469 -24.859 12.016 1 24.36 462 GLY B O 1
ATOM 6943 N N . SER B 1 463 ? 45.5 -23.594 12.359 1 22.28 463 SER B N 1
ATOM 6944 C CA . SER B 1 463 ? 46.531 -22.672 11.852 1 22.28 463 SER B CA 1
ATOM 6945 C C . SER B 1 463 ? 47.562 -22.344 12.93 1 22.28 463 SER B C 1
ATOM 6947 O O . SER B 1 463 ? 47.188 -22.031 14.07 1 22.28 463 SER B O 1
ATOM 6949 N N . PRO B 1 464 ? 48.75 -22.75 12.828 1 23.94 464 PRO B N 1
ATOM 6950 C CA . PRO B 1 464 ? 49.875 -22.578 13.766 1 23.94 464 PRO B CA 1
ATOM 6951 C C . PRO B 1 464 ? 50.094 -21.125 14.18 1 23.94 464 PRO B C 1
ATOM 6953 O O . PRO B 1 464 ? 49.75 -20.219 13.414 1 23.94 464 PRO B O 1
ATOM 6956 N N . ALA B 1 465 ? 49.938 -20.781 15.484 1 21.59 465 ALA B N 1
ATOM 6957 C CA . ALA B 1 465 ? 50.25 -19.562 16.219 1 21.59 465 ALA B CA 1
ATOM 6958 C C . ALA B 1 465 ? 51.594 -19.016 15.805 1 21.59 465 ALA B C 1
ATOM 6960 O O . ALA B 1 465 ? 52.594 -19.734 15.812 1 21.59 465 ALA B O 1
ATOM 6961 N N . ALA B 1 466 ? 51.688 -18.172 14.695 1 20.27 466 ALA B N 1
ATOM 6962 C CA . ALA B 1 466 ? 52.938 -17.516 14.344 1 20.27 466 ALA B CA 1
ATOM 6963 C C . ALA B 1 466 ? 53.688 -17.047 15.594 1 20.27 466 ALA B C 1
ATOM 6965 O O . ALA B 1 466 ? 53.062 -16.609 16.562 1 20.27 466 ALA B O 1
ATOM 6966 N N . ALA B 1 467 ? 54.875 -17.438 15.828 1 21.64 467 ALA B N 1
ATOM 6967 C CA . ALA B 1 467 ? 55.969 -17.188 16.781 1 21.64 467 ALA B CA 1
ATOM 6968 C C . ALA B 1 467 ? 56.156 -15.695 17.016 1 21.64 467 ALA B C 1
ATOM 6970 O O . ALA B 1 467 ? 56.062 -14.891 16.078 1 21.64 467 ALA B O 1
ATOM 6971 N N . ALA B 1 468 ? 55.906 -15.203 18.234 1 20.95 468 ALA B N 1
ATOM 6972 C CA . ALA B 1 468 ? 56.156 -13.953 18.953 1 20.95 468 ALA B CA 1
ATOM 6973 C C . ALA B 1 468 ? 57.562 -13.438 18.703 1 20.95 468 ALA B C 1
ATOM 6975 O O . ALA B 1 468 ? 58.531 -14.148 18.906 1 20.95 468 ALA B O 1
ATOM 6976 N N . ALA B 1 469 ? 57.812 -12.812 17.516 1 22.89 469 ALA B N 1
ATOM 6977 C CA . ALA B 1 469 ? 59.156 -12.273 17.297 1 22.89 469 ALA B CA 1
ATOM 6978 C C . ALA B 1 469 ? 59.688 -11.586 18.547 1 22.89 469 ALA B C 1
ATOM 6980 O O . ALA B 1 469 ? 58.938 -10.961 19.297 1 22.89 469 ALA B O 1
ATOM 6981 N N . PRO B 1 470 ? 60.812 -11.953 19 1 24.66 470 PRO B N 1
ATOM 6982 C CA . PRO B 1 470 ? 61.656 -11.586 20.156 1 24.66 470 PRO B CA 1
ATOM 6983 C C . PRO B 1 470 ? 61.875 -10.078 20.25 1 24.66 470 PRO B C 1
ATOM 6985 O O . PRO B 1 470 ? 61.906 -9.383 19.234 1 24.66 470 PRO B O 1
ATOM 6988 N N . ALA B 1 471 ? 61.219 -9.453 21.25 1 22.47 471 ALA B N 1
ATOM 6989 C CA . ALA B 1 471 ? 61.594 -8.125 21.734 1 22.47 471 ALA B CA 1
ATOM 6990 C C . ALA B 1 471 ? 63.094 -7.949 21.766 1 22.47 471 ALA B C 1
ATOM 6992 O O . ALA B 1 471 ? 63.812 -8.734 22.406 1 22.47 471 ALA B O 1
ATOM 6993 N N . ALA B 1 472 ? 63.656 -7.594 20.625 1 22.53 472 ALA B N 1
ATOM 6994 C CA . ALA B 1 472 ? 65.062 -7.16 20.609 1 22.53 472 ALA B CA 1
ATOM 6995 C C . ALA B 1 472 ? 65.375 -6.312 21.844 1 22.53 472 ALA B C 1
ATOM 6997 O O . ALA B 1 472 ? 64.5 -5.594 22.344 1 22.53 472 ALA B O 1
ATOM 6998 N N . GLN B 1 473 ? 66.625 -6.281 22.359 1 24.81 473 GLN B N 1
ATOM 6999 C CA . GLN B 1 473 ? 67.5 -5.461 23.234 1 24.81 473 GLN B CA 1
ATOM 7000 C C . GLN B 1 473 ? 67.5 -4.012 22.75 1 24.81 473 GLN B C 1
ATOM 7002 O O . GLN B 1 473 ? 67.625 -3.756 21.547 1 24.81 473 GLN B O 1
#

Radius of gyration: 33.01 Å; Cα contacts (8 Å, |Δi|>4): 1696; chains: 2; bounding box: 121×106×81 Å

Organism: NCBI:txid307507

Nearest PDB structures (foldseek):
  6bxm-assembly1_B  TM=8.081E-01  e=2.347E-24  Candidatus Methanoperedens nitratireducens
  6q2d-assembly1_B  TM=8.126E-01  e=8.361E-24  Methanobrevibacter smithii
  6bxn-assembly1_A  TM=7.961E-01  e=6.154E-23  Candidatus Methanoperedens nitratireducens
  3lzc-assembly1_B  TM=8.247E-01  e=6.129E-22  Pyrococcus horikoshii
  3lzd-assembly1_B  TM=8.332E-01  e=6.104E-21  Pyrococcus horikoshii

Foldseek 3Di:
DPQPFPDQKDWDFADDPPPPDDPPPFDQPAPVVLVVLVVVVPDPDDDPDPPPPPPPPPPPDQDPCLVVVPVLVVLCVVPDRQKCQVLSVVLRVLLVLVWQEEEEEDAPVCVVCQVSSQVSSCVRRNHNYYDYDDDHDPALLLPALPVCVVVPGQEYEYEQYDNQDDLVRGPHRYHYHNIAGTFNLVLVLVVCPVRDFFQAQEEEAEASNHLSSSSVNCVVCCVRHVNYAFDDFPPDDTRHFDLQADDADDQPSGAAYEYEYQDCSRVVLHCLQYVRHFYWYQYRVVSTIIGMDGQLLVLLVLLVVLLQQCLPWQEEEEEAADSRNQGAVQLVVVLVVLCVVVVGHYDYHYDNDDDLVVCCVVPVPPHQEYEYSGDQVCCSSCVVVHPHRYHYSQSSCCSSVNDPDQQDDPPPCPPPPPDQDNSSGRDDSHQQGQPDDPSHRGPNHDPDPPDPPPPVVPVVPPPDDPDDPDPDD/DPQPFPDQKDWDFADDPPPPDDPPPFDQPQPVNLVVLLVVVPDDDDDPDPPPPPDPPPPPDQDPCLVVVPVLVVLCVVPDRQKCQVLSVVLRVLLVLVWQEEEEEDAPVCVVCQVSSQVSSCVRRNHNYYDYDDDHDPALLLPALPVCVVVPGQEYEYEQYDNQDDLVRRPHRYHYHNIAGTFNLVLVLVVCPVRDFFQAQEEEAEASNHLSSSSVNCVVCCVRHVNYDFDDFPPDDTRHFDLQADDADDQPSGAAYEYEDQDCSRVVLHCLQYVRHFYWYQYRVVSTIIGMDGQLLVLLVLLVVLLQQCLPWQEEEEEAADSRNQGAVQLVVVLVVLCVVVVGHYDYHYDNDDDLVVCCVVPVPGHQEYEYSGDQVCCSSCVVVHPHRYHYSQSSCCSSVNDPDQQDDPPPCPPPPPDQDNSSGRDDSHQQGQPDDPSHRGPNHDPPPPDPPPPVVPPVPPPDDPDDPDPDD